Protein AF-0000000078692517 (afdb_homodimer)

Foldseek 3Di:
DPPDPVVVVVVVVVVVVVVVCVLPVNPDPLLDFPDDCCDVVRFLCVLFDPALVVLVVLLVVLLVVLVFDKDWAWQDDDDPDTFTKMKTKAAAPQFQEEEEQEAALQALLRRLSSSLSSVCSNVRDDVLRHFHIYMYIHHLARQSNRLLGRAHPQLARQQQAQDDPVRLVVQVPDDQCNLPLVVCVCLFAPPAADDPCCSPVSLVVVVVVCVVDPPLSVVLSQPQAHDDDSLTHNHRYNHHGSSSVVVLVVLLVVLVVRVHAAYEAEYEFEFWDDQLAKEKEFADPVLQVVLCQLQPPHHYDHLCDDCDTPSDSHNNHHNGDDNCVRNHVNYRYIYIYHYRDDNSLQSSLNRNLSNCCPHPNPDVSNVVSSVSSSCRNPPSRSVSSVSSSVVVNSSSVSNRVCRRPPPD/DPPDPVVVVVVVVVVVVVVVCVLPPPPDPLLDFPDDCCDVVRFLCVLFDDALVVLVVLLVVLLVVLVFDKDWAWQDDDDPDTFTKMKTKAAAPQFQEEEEQAAQLQQLLRRLSSSLSSVCSNVRDDVLRHFHIYMYIPHLARQSNRLLGRAHPQLARQQQAQDDPVRLVVQVPDDQCNLPLVVCVCLFAPPAADDPCCSVVSLVVVVVVCVVDPPLSVVLSQPQAHDDDSLTHNHRYNHHGSSSVVVLVVLLVVLVVRVHAAYEAEYEFEFWDDQLAKEKEFADPVLQVVLCQLQPPHHYDHLCDDCDTPSDSHVNHHNGDDNCVRNHVNYRYIYIYHYRDDNSLQSSLNRNLSNCCPHPNPDVSNVVSSVSSSCRNPPSRSVSSVSSSVVVNSSSVSNRVCRRPPPD

Sequence (816 aa):
MAVPCDYVFSTLLVILTGLLFIDLVPLQETMRCSGDYANATQCPEVYYSSSYQLARERFLAAAKTAHAETEHHLITKRGNVEYYMDTAFFPGKRKAKLLVHTSGTHGVEGYTGSAIQVKLLQEWNKTSLSGPSVLFVHAVNPHGMAHFRRFNEENVDLNRNYLSTEEWAAVKTRVANATGYEDFRTLFVPSAPPRFIDRYVFLYTAAKTLMRHRFIKVKRAFVTGQYHDPVGINYGGEKEQKSISVLRKVLKKHAAATGATEAIYIDVHTGLGPTGVDTMMVKDGRDYEKCRTVFPGVRIGNSQIATSGPSSGYDLAAGIIHPVAELGPNTLAVMEEFGTVNPLYVARAVVLENAAYQLCRGSYTHTVMQSWMRDAFYPQEISFKHATLKRGSSAFWSAWTYLAENQRMAVPCDYVFSTLLVILTGLLFIDLVPLQETMRCSGDYANATQCPEVYYSSSYQLARERFLAAAKTAHAETEHHLITKRGNVEYYMDTAFFPGKRKAKLLVHTSGTHGVEGYTGSAIQVKLLQEWNKTSLSGPSVLFVHAVNPHGMAHFRRFNEENVDLNRNYLSTEEWAAVKTRVANATGYEDFRTLFVPSAPPRFIDRYVFLYTAAKTLMRHRFIKVKRAFVTGQYHDPVGINYGGEKEQKSISVLRKVLKKHAAATGATEAIYIDVHTGLGPTGVDTMMVKDGRDYEKCRTVFPGVRIGNSQIATSGPSSGYDLAAGIIHPVAELGPNTLAVMEEFGTVNPLYVARAVVLENAAYQLCRGSYTHTVMQSWMRDAFYPQEISFKHATLKRGSSAFWSAWTYLAENQR

Nearest PDB structures (foldseek):
  2qvp-assembly1_A  TM=5.870E-01  e=2.379E-06  Shewanella amazonensis SB2B
  4oko-assembly3_C  TM=5.338E-01  e=3.215E-05  Francisella tularensis subsp. novicida U112
  4oko-assembly2_B  TM=5.305E-01  e=9.013E-05  Francisella tularensis subsp. novicida U112
  4oko-assembly4_D  TM=5.066E-01  e=1.469E-04  Francisella tularensis subsp. novicida U112
  3qh4-assembly1_A  TM=2.326E-01  e=4.019E-03  Mycobacterium marinum M

InterPro domains:
  IPR021259 Protein of unknown function DUF2817 [PF10994] (48-390)

Radius of gyration: 28.71 Å; Cα contacts (8 Å, |Δi|>4): 1726; chains: 2; bounding box: 57×86×85 Å

pLDDT: mean 91.01, std 12.49, range [28.12, 98.94]

Solvent-accessible surface area (backbone atoms only — not comparable to full-atom values): 40566 Å² total; per-residue (Å²): 133,79,76,54,67,64,57,53,50,50,49,46,46,48,45,47,50,43,46,54,47,58,68,43,69,62,82,47,69,60,40,46,66,91,56,52,45,84,34,64,91,60,10,62,54,63,42,42,49,74,42,41,67,52,38,50,50,49,39,52,51,21,29,52,74,52,66,36,54,68,52,79,41,79,60,50,69,57,91,81,44,71,31,46,35,35,37,34,34,42,83,28,65,34,74,28,24,37,38,36,43,34,13,3,54,44,2,34,20,14,48,62,30,44,17,33,50,24,48,54,29,66,64,52,52,74,73,60,39,61,16,26,18,37,38,38,38,46,24,52,18,33,55,4,30,58,60,31,27,51,31,36,93,76,40,24,21,54,55,32,33,46,57,52,76,68,51,47,57,51,56,70,69,45,60,80,51,76,58,42,38,64,80,42,33,72,75,48,44,52,92,55,60,63,56,68,67,42,74,53,53,48,53,54,53,50,48,55,48,47,74,75,36,58,61,65,57,56,46,21,22,59,67,24,42,45,66,78,49,71,83,36,67,45,8,20,50,95,56,77,46,61,45,58,55,51,49,50,51,54,43,32,50,52,27,61,75,49,54,32,63,33,28,39,38,40,37,33,40,43,29,44,50,58,62,34,38,58,32,40,32,21,69,49,73,76,43,47,61,55,46,47,70,38,40,68,92,55,49,72,34,42,22,57,71,31,85,56,71,67,29,30,39,37,62,77,41,49,19,50,78,63,64,35,88,44,40,30,86,52,42,47,53,32,34,38,26,23,7,42,44,60,62,68,56,41,50,48,22,55,30,44,26,48,24,11,54,73,53,30,59,60,28,64,58,23,51,52,26,24,52,43,28,35,54,26,34,48,61,59,39,46,68,41,47,50,35,40,43,49,52,48,47,51,51,51,51,33,44,43,49,43,54,48,65,52,86,121,134,79,76,54,68,63,57,54,49,50,48,46,47,50,46,47,51,45,46,53,50,58,68,41,70,60,85,47,69,60,41,44,64,90,57,53,46,84,35,62,91,60,11,63,54,62,42,41,47,74,42,41,68,52,40,50,49,49,37,52,52,22,29,53,75,51,66,38,54,67,52,79,40,80,60,50,69,58,92,82,43,72,30,44,34,31,36,34,35,42,82,28,66,34,74,26,25,36,39,36,44,35,14,5,54,45,3,34,20,14,48,61,30,44,19,32,51,24,47,54,30,64,64,51,51,73,72,62,39,60,17,27,18,37,36,38,40,46,23,52,18,33,55,4,32,58,59,33,26,51,29,37,93,77,41,25,21,54,56,30,31,48,56,52,76,69,49,47,58,50,57,71,69,46,60,79,52,75,58,41,38,62,80,43,32,71,74,48,45,52,92,55,60,65,55,68,66,42,73,52,53,48,52,52,53,50,49,54,50,45,72,75,35,59,60,66,57,56,46,20,22,62,66,23,41,45,66,78,48,72,84,37,69,44,8,21,49,93,56,75,45,60,45,56,54,48,49,49,51,52,45,32,51,52,26,58,74,48,55,32,62,33,30,39,36,41,38,32,40,42,30,43,50,59,62,33,39,58,31,38,32,22,69,48,72,74,44,46,61,54,44,46,70,38,40,68,91,56,49,73,34,42,22,57,72,33,86,56,73,67,30,31,37,38,63,77,41,49,18,51,77,63,64,35,89,44,39,30,88,51,42,46,51,34,36,37,26,24,8,42,44,59,62,68,54,42,50,49,22,54,32,45,27,48,24,11,53,74,53,30,60,59,28,63,58,24,52,52,26,23,51,42,28,34,55,26,33,49,62,61,39,46,68,40,47,48,35,40,42,52,51,48,49,49,51,51,50,33,45,44,48,42,53,49,64,51,87,120

Organism: Leishmania braziliensis (NCBI:txid5660)

Secondary structure (DSSP, 8-state):
----HHHHHHHHHHHHHHHHHHHS----GGGS-SS-TT-TTT-GGGT--SSHHHHHHHHHHHHHHTT-EEEEEEEEEETTEEEEEEEEEE--SSTTEEEEEEE-TTGGGHHHHHHHHHHHHHT--HHHHTSSEEEEEE-SSHHHHHTT-SS-TTSB-GGG----HHHHHHHHHS-TTTTSTGGGHHHHS-SSPPPTTHHHHHHHHHHHHHHHS-HHHHHHHHHH-BSS-TTSTTB--SS--HHHHHHHHHHHHHHHHHT-SEEEEEEEEEEEEEET-EEEEESSHHHHHHHHHHSTTSEEEETTT--SSTTTT-TT------THHHH-SSEEEEEEEEE-S-HHHHHHHHHHHHHHHHHSTTSHHHHHHHHHHHHHHS---HHHHHHHHHHHHHHHHHHHHHHHH---/----HHHHHHHHHHHHHHHHHHHS----GGGS-SS-TT-TTT-GGGT--SSHHHHHHHHHHHHHHTT-EEEEEEEEEETTEEEEEEEEEE--SSTTEEEEEEE-TTGGGHHHHHHHHHHHHHT--HHHHTSSEEEEEE-S-HHHHHTT-SS-TTSB-GGG----HHHHHHHHHS-TTTTSTGGGHHHHS-SSPPPTTHHHHHHHHHHHHHHHS-HHHHHHHHHH-BSS-TTSTTB--SS--HHHHHHHHHHHHHHHHHT-SEEEEEEEEEEEEEET-EEEEESSHHHHHHHHHHSTTSEEEETTT--SSTTTT-TT------THHHH-SSEEEEEEEEE-S-HHHHHHHHHHHHHHHHHSTTSHHHHHHHHHHHHHHS---HHHHHHHHHHHHHHHHHHHHHHHH---

Structure (mmCIF, N/CA/C/O backbone):
data_AF-0000000078692517-model_v1
#
loop_
_entity.id
_entity.type
_entity.pdbx_description
1 polymer 'DUF2817 domain-containing protein'
#
loop_
_atom_site.group_PDB
_atom_site.id
_atom_site.type_symbol
_atom_site.label_atom_id
_atom_site.label_alt_id
_atom_site.label_comp_id
_atom_site.label_asym_id
_atom_site.label_entity_id
_atom_site.label_seq_id
_atom_site.pdbx_PDB_ins_code
_atom_site.Cartn_x
_atom_site.Cartn_y
_atom_site.Cartn_z
_atom_site.occupancy
_atom_site.B_iso_or_equiv
_atom_site.auth_seq_id
_atom_site.auth_comp_id
_atom_site.auth_asym_id
_atom_site.auth_atom_id
_atom_site.pdbx_PDB_model_num
ATOM 1 N N . MET A 1 1 ? -27.172 28.828 -37.438 1 28.12 1 MET A N 1
ATOM 2 C CA . MET A 1 1 ? -25.953 28.109 -37.781 1 28.12 1 MET A CA 1
ATOM 3 C C . MET A 1 1 ? -25.734 26.922 -36.875 1 28.12 1 MET A C 1
ATOM 5 O O . MET A 1 1 ? -25.562 27.078 -35.656 1 28.12 1 MET A O 1
ATOM 9 N N . ALA A 1 2 ? -26.297 25.75 -37.25 1 40.31 2 ALA A N 1
ATOM 10 C CA . ALA A 1 2 ? -26.281 24.438 -36.594 1 40.31 2 ALA A CA 1
ATOM 11 C C . ALA A 1 2 ? -24.859 23.953 -36.375 1 40.31 2 ALA A C 1
ATOM 13 O O . ALA A 1 2 ? -24.094 23.812 -37.312 1 40.31 2 ALA A O 1
ATOM 14 N N . VAL A 1 3 ? -24.391 24.297 -35.25 1 48.28 3 VAL A N 1
ATOM 15 C CA . VAL A 1 3 ? -23.094 23.719 -34.906 1 48.28 3 VAL A CA 1
ATOM 16 C C . VAL A 1 3 ? -23.078 22.234 -35.25 1 48.28 3 VAL A C 1
ATOM 18 O O . VAL A 1 3 ? -23.953 21.484 -34.812 1 48.28 3 VAL A O 1
ATOM 21 N N . PRO A 1 4 ? -22.422 21.812 -36.25 1 48.34 4 PRO A N 1
ATOM 22 C CA . PRO A 1 4 ? -22.469 20.422 -36.719 1 48.34 4 PRO A CA 1
ATOM 23 C C . PRO A 1 4 ? -22.109 19.422 -35.625 1 48.34 4 PRO A C 1
ATOM 25 O O . PRO A 1 4 ? -21.281 19.719 -34.75 1 48.34 4 PRO A O 1
ATOM 28 N N . CYS A 1 5 ? -22.891 18.359 -35.406 1 55.28 5 CYS A N 1
ATOM 29 C CA . CYS A 1 5 ? -22.844 17.25 -34.469 1 55.28 5 CYS A CA 1
ATOM 30 C C . CYS A 1 5 ? -21.438 16.672 -34.375 1 55.28 5 CYS A C 1
ATOM 32 O O . CYS A 1 5 ? -21.031 16.203 -33.312 1 55.28 5 CYS A O 1
ATOM 34 N N . ASP A 1 6 ? -20.828 16.875 -35.469 1 54.94 6 ASP A N 1
ATOM 35 C CA . ASP A 1 6 ? -19.469 16.328 -35.5 1 54.94 6 ASP A CA 1
ATOM 36 C C . ASP A 1 6 ? -18.516 17.156 -34.625 1 54.94 6 ASP A C 1
ATOM 38 O O . ASP A 1 6 ? -17.641 16.609 -33.938 1 54.94 6 ASP A O 1
ATOM 42 N N . TYR A 1 7 ? -18.719 18.438 -34.594 1 51.66 7 TYR A N 1
ATOM 43 C CA . TYR A 1 7 ? -17.891 19.297 -33.781 1 51.66 7 TYR A CA 1
ATOM 44 C C . TYR A 1 7 ? -18.172 19.078 -32.312 1 51.66 7 TYR A C 1
ATOM 46 O O . TYR A 1 7 ? -17.266 19.078 -31.484 1 51.66 7 TYR A O 1
ATOM 54 N N . VAL A 1 8 ? -19.328 18.766 -32.031 1 53.66 8 VAL A N 1
ATOM 55 C CA . VAL A 1 8 ? -19.719 18.547 -30.625 1 53.66 8 VAL A CA 1
ATOM 56 C C . VAL A 1 8 ? -19.125 17.219 -30.141 1 53.66 8 VAL A C 1
ATOM 58 O O . VAL A 1 8 ? -18.578 17.156 -29.031 1 53.66 8 VAL A O 1
ATOM 61 N N . PHE A 1 9 ? -19.188 16.312 -31.031 1 52 9 PHE A N 1
ATOM 62 C CA . PHE A 1 9 ? -18.625 15.016 -30.641 1 52 9 PHE A CA 1
ATOM 63 C C . PHE A 1 9 ? -17.109 15.094 -30.5 1 52 9 PHE A C 1
ATOM 65 O O . PHE A 1 9 ? -16.547 14.547 -29.562 1 52 9 PHE A O 1
ATOM 72 N N . SER A 1 10 ? -16.562 15.75 -31.406 1 51.69 10 SER A N 1
ATOM 73 C CA . SER A 1 10 ? -15.109 15.883 -31.328 1 51.69 10 SER A CA 1
ATOM 74 C C . SER A 1 10 ? -14.695 16.688 -30.094 1 51.69 10 SER A C 1
ATOM 76 O O . SER A 1 10 ? -13.719 16.359 -29.422 1 51.69 10 SER A O 1
ATOM 78 N N . THR A 1 11 ? -15.375 17.672 -29.844 1 51.94 11 THR A N 1
ATOM 79 C CA . THR A 1 11 ? -15.078 18.5 -28.688 1 51.94 11 THR A CA 1
ATOM 80 C C . THR A 1 11 ? -15.312 17.734 -27.391 1 51.94 11 THR A C 1
ATOM 82 O O . THR A 1 11 ? -14.508 17.812 -26.453 1 51.94 11 THR A O 1
ATOM 85 N N . LEU A 1 12 ? -16.281 16.984 -27.406 1 51.72 12 LEU A N 1
ATOM 86 C CA . LEU A 1 12 ? -16.562 16.156 -26.219 1 51.72 12 LEU A CA 1
ATOM 87 C C . LEU A 1 12 ? -15.492 15.094 -26.031 1 51.72 12 LEU A C 1
ATOM 89 O O . LEU A 1 12 ? -15.078 14.812 -24.906 1 51.72 12 LEU A O 1
ATOM 93 N N . LEU A 1 13 ? -15.164 14.609 -27.141 1 52.22 13 LEU A N 1
ATOM 94 C CA . LEU A 1 13 ? -14.094 13.609 -27.078 1 52.22 13 LEU A CA 1
ATOM 95 C C . LEU A 1 13 ? -12.797 14.234 -26.562 1 52.22 13 LEU A C 1
ATOM 97 O O . LEU A 1 13 ? -12.094 13.633 -25.766 1 52.22 13 LEU A O 1
ATOM 101 N N . VAL A 1 14 ? -12.523 15.398 -27.094 1 49.72 14 VAL A N 1
ATOM 102 C CA . VAL A 1 14 ? -11.328 16.094 -26.625 1 49.72 14 VAL A CA 1
ATOM 103 C C . VAL A 1 14 ? -11.477 16.438 -25.141 1 49.72 14 VAL A C 1
ATOM 105 O O . VAL A 1 14 ? -10.531 16.266 -24.359 1 49.72 14 VAL A O 1
ATOM 108 N N . ILE A 1 15 ? -12.57 16.891 -24.812 1 49.31 15 ILE A N 1
ATOM 109 C CA . ILE A 1 15 ? -12.812 17.219 -23.406 1 49.31 15 ILE A CA 1
ATOM 110 C C . ILE A 1 15 ? -12.703 15.953 -22.562 1 49.31 15 ILE A C 1
ATOM 112 O O . ILE A 1 15 ? -12.039 15.961 -21.516 1 49.31 15 ILE A O 1
ATOM 116 N N . LEU A 1 16 ? -13.367 14.984 -23.016 1 48.69 16 LEU A N 1
ATOM 117 C CA . LEU A 1 16 ? -13.344 13.742 -22.266 1 48.69 16 LEU A CA 1
ATOM 118 C C . LEU A 1 16 ? -11.93 13.18 -22.188 1 48.69 16 LEU A C 1
ATOM 120 O O . LEU A 1 16 ? -11.5 12.711 -21.125 1 48.69 16 LEU A O 1
ATOM 124 N N . THR A 1 17 ? -11.367 13.227 -23.359 1 49.44 17 THR A N 1
ATOM 125 C CA . THR A 1 17 ? -9.984 12.781 -23.344 1 49.44 17 THR A CA 1
ATOM 126 C C . THR A 1 17 ? -9.133 13.648 -22.422 1 49.44 17 THR A C 1
ATOM 128 O O . THR A 1 17 ? -8.281 13.141 -21.688 1 49.44 17 THR A O 1
ATOM 131 N N . GLY A 1 18 ? -9.398 14.945 -22.516 1 46.62 18 GLY A N 1
ATOM 132 C CA . GLY A 1 18 ? -8.711 15.859 -21.609 1 46.62 18 GLY A CA 1
ATOM 133 C C . GLY A 1 18 ? -9.008 15.602 -20.156 1 46.62 18 GLY A C 1
ATOM 134 O O . GLY A 1 18 ? -8.102 15.594 -19.312 1 46.62 18 GLY A O 1
ATOM 135 N N . LEU A 1 19 ? -10.211 15.422 -20 1 48.84 19 LEU A N 1
ATOM 136 C CA . LEU A 1 19 ? -10.625 15.164 -18.625 1 48.84 19 LEU A CA 1
ATOM 137 C C . LEU A 1 19 ? -10.023 13.859 -18.109 1 48.84 19 LEU A C 1
ATOM 139 O O . LEU A 1 19 ? -9.617 13.773 -16.953 1 48.84 19 LEU A O 1
ATOM 143 N N . LEU A 1 20 ? -10.188 12.938 -18.969 1 48.94 20 LEU A N 1
ATOM 144 C CA . LEU A 1 20 ? -9.562 11.664 -18.625 1 48.94 20 LEU A CA 1
ATOM 145 C C . LEU A 1 20 ? -8.078 11.844 -18.328 1 48.94 20 LEU A C 1
ATOM 147 O O . LEU A 1 20 ? -7.555 11.25 -17.391 1 48.94 20 LEU A O 1
ATOM 151 N N . PHE A 1 21 ? -7.547 12.672 -19.219 1 48.06 21 PHE A N 1
ATOM 152 C CA . PHE A 1 21 ? -6.113 12.883 -19.031 1 48.06 21 PHE A CA 1
ATOM 153 C C . PHE A 1 21 ? -5.84 13.727 -17.797 1 48.06 21 PHE A C 1
ATOM 155 O O . PHE A 1 21 ? -4.809 13.562 -17.141 1 48.06 21 PHE A O 1
ATOM 162 N N . ILE A 1 22 ? -6.672 14.625 -17.516 1 46.31 22 ILE A N 1
ATOM 163 C CA . ILE A 1 22 ? -6.449 15.516 -16.391 1 46.31 22 ILE A CA 1
ATOM 164 C C . ILE A 1 22 ? -6.617 14.742 -15.086 1 46.31 22 ILE A C 1
ATOM 166 O O . ILE A 1 22 ? -5.895 14.992 -14.109 1 46.31 22 ILE A O 1
ATOM 170 N N . ASP A 1 23 ? -7.676 14.039 -15.008 1 49.66 23 ASP A N 1
ATOM 171 C CA . ASP A 1 23 ? -7.984 13.438 -13.719 1 49.66 23 ASP A CA 1
ATOM 172 C C . ASP A 1 23 ? -7 12.32 -13.383 1 49.66 23 ASP A C 1
ATOM 174 O O . ASP A 1 23 ? -6.699 12.07 -12.219 1 49.66 23 ASP A O 1
ATOM 178 N N . LEU A 1 24 ? -6.543 11.609 -14.492 1 51.78 24 LEU A N 1
ATOM 179 C CA . LEU A 1 24 ? -5.406 10.758 -14.172 1 51.78 24 LEU A CA 1
ATOM 180 C C . LEU A 1 24 ? -4.172 11.594 -13.852 1 51.78 24 LEU A C 1
ATOM 182 O O . LEU A 1 24 ? -3.836 12.516 -14.594 1 51.78 24 LEU A O 1
ATOM 186 N N . VAL A 1 25 ? -4.07 11.867 -12.586 1 56.66 25 VAL A N 1
ATOM 187 C CA . VAL A 1 25 ? -2.814 12.578 -12.367 1 56.66 25 VAL A CA 1
ATOM 188 C C . VAL A 1 25 ? -1.777 12.125 -13.391 1 56.66 25 VAL A C 1
ATOM 190 O O . VAL A 1 25 ? -1.334 10.977 -13.367 1 56.66 25 VAL A O 1
ATOM 193 N N . PRO A 1 26 ? -1.863 12.867 -14.391 1 59.75 26 PRO A N 1
ATOM 194 C CA . PRO A 1 26 ? -0.867 12.453 -15.383 1 59.75 26 PRO A CA 1
ATOM 195 C C . PRO A 1 26 ? 0.513 12.219 -14.766 1 59.75 26 PRO A C 1
ATOM 197 O O . PRO A 1 26 ? 0.983 13.039 -13.969 1 59.75 26 PRO A O 1
ATOM 200 N N . LEU A 1 27 ? 0.839 10.938 -14.836 1 77.38 27 LEU A N 1
ATOM 201 C CA . LEU A 1 27 ? 2.23 10.68 -14.484 1 77.38 27 LEU A CA 1
ATOM 202 C C . LEU A 1 27 ? 3.172 11.539 -15.32 1 77.38 27 LEU A C 1
ATOM 204 O O . LEU A 1 27 ? 3.346 11.297 -16.516 1 77.38 27 LEU A O 1
ATOM 208 N N . GLN A 1 28 ? 3.551 12.641 -14.664 1 81.06 28 GLN A N 1
ATOM 209 C CA . GLN A 1 28 ? 4.457 13.578 -15.312 1 81.06 28 GLN A CA 1
ATOM 210 C C . GLN A 1 28 ? 5.906 13.312 -14.922 1 81.06 28 GLN A C 1
ATOM 212 O O . GLN A 1 28 ? 6.188 12.938 -13.781 1 81.06 28 GLN A O 1
ATOM 217 N N . GLU A 1 29 ? 6.734 13.57 -15.906 1 88.81 29 GLU A N 1
ATOM 218 C CA . GLU A 1 29 ? 8.156 13.352 -15.641 1 88.81 29 GLU A CA 1
ATOM 219 C C . GLU A 1 29 ? 8.664 14.297 -14.555 1 88.81 29 GLU A C 1
ATOM 221 O O . GLU A 1 29 ? 9.711 14.055 -13.953 1 88.81 29 GLU A O 1
ATOM 226 N N . THR A 1 30 ? 7.93 15.336 -14.273 1 89.81 30 THR A N 1
ATOM 227 C CA . THR A 1 30 ? 8.297 16.297 -13.234 1 89.81 30 THR A CA 1
ATOM 228 C C . THR A 1 30 ? 8.055 15.703 -11.852 1 89.81 30 THR A C 1
ATOM 230 O O . THR A 1 30 ? 8.43 16.297 -10.836 1 89.81 30 THR A O 1
ATOM 233 N N . MET A 1 31 ? 7.473 14.562 -11.797 1 93.06 31 MET A N 1
ATOM 234 C CA . MET A 1 31 ? 7.227 13.875 -10.531 1 93.06 31 MET A CA 1
ATOM 235 C C . MET A 1 31 ? 8.383 12.938 -10.188 1 93.06 31 MET A C 1
ATOM 237 O O . MET A 1 31 ? 8.359 12.273 -9.148 1 93.06 31 MET A O 1
ATOM 241 N N . ARG A 1 32 ? 9.352 12.828 -11.016 1 93.56 32 ARG A N 1
ATOM 242 C CA . ARG A 1 32 ? 10.516 11.977 -10.789 1 93.56 32 ARG A CA 1
ATOM 243 C C . ARG A 1 32 ? 11.789 12.805 -10.641 1 93.56 32 ARG A C 1
ATOM 245 O O . ARG A 1 32 ? 11.875 13.914 -11.172 1 93.56 32 ARG A O 1
ATOM 252 N N . CYS A 1 33 ? 12.719 12.234 -9.969 1 94.19 33 CYS A N 1
ATOM 253 C CA . CYS A 1 33 ? 14.016 12.898 -9.883 1 94.19 33 CYS A CA 1
ATOM 254 C C . CYS A 1 33 ? 14.82 12.688 -11.156 1 94.19 33 CYS A C 1
ATOM 256 O O . CYS A 1 33 ? 14.727 11.641 -11.789 1 94.19 33 CYS A O 1
ATOM 258 N N . SER A 1 34 ? 15.57 13.648 -11.578 1 84.12 34 SER A N 1
ATOM 259 C CA . SER A 1 34 ? 16.391 13.562 -12.781 1 84.12 34 SER A CA 1
ATOM 260 C C . SER A 1 34 ? 17.75 12.953 -12.484 1 84.12 34 SER A C 1
ATOM 262 O O . SER A 1 34 ? 18.453 12.523 -13.398 1 84.12 34 SER A O 1
ATOM 264 N N . GLY A 1 35 ? 18.047 12.812 -11.297 1 81.56 35 GLY A N 1
ATOM 265 C CA . GLY A 1 35 ? 19.359 12.328 -10.945 1 81.56 35 GLY A CA 1
ATOM 266 C C . GLY A 1 35 ? 19.328 11.148 -9.984 1 81.56 35 GLY A C 1
ATOM 267 O O . GLY A 1 35 ? 18.453 10.289 -10.086 1 81.56 35 GLY A O 1
ATOM 268 N N . ASP A 1 36 ? 20.328 11.188 -9.188 1 88.62 36 ASP A N 1
ATOM 269 C CA . ASP A 1 36 ? 20.547 10.117 -8.219 1 88.62 36 ASP A CA 1
ATOM 270 C C . ASP A 1 36 ? 19.547 10.211 -7.066 1 88.62 36 ASP A C 1
ATOM 272 O O . ASP A 1 36 ? 19.547 11.195 -6.32 1 88.62 36 ASP A O 1
ATOM 276 N N . TYR A 1 37 ? 18.75 9.188 -6.93 1 93.88 37 TYR A N 1
ATOM 277 C CA . TYR A 1 37 ? 17.703 9.164 -5.914 1 93.88 37 TYR A CA 1
ATOM 278 C C . TYR A 1 37 ? 18.312 9.078 -4.516 1 93.88 37 TYR A C 1
ATOM 280 O O . TYR A 1 37 ? 17.625 9.32 -3.521 1 93.88 37 TYR A O 1
ATOM 288 N N . ALA A 1 38 ? 19.562 8.781 -4.426 1 90.19 38 ALA A N 1
ATOM 289 C CA . ALA A 1 38 ? 20.203 8.648 -3.121 1 90.19 38 ALA A CA 1
ATOM 290 C C . ALA A 1 38 ? 20.859 9.961 -2.701 1 90.19 38 ALA A C 1
ATOM 292 O O . ALA A 1 38 ? 21.312 10.094 -1.562 1 90.19 38 ALA A O 1
ATOM 293 N N . ASN A 1 39 ? 20.844 10.891 -3.582 1 90.25 39 ASN A N 1
ATOM 294 C CA . ASN A 1 39 ? 21.484 12.172 -3.324 1 90.25 39 ASN A CA 1
ATOM 295 C C . ASN A 1 39 ? 20.484 13.242 -2.924 1 90.25 39 ASN A C 1
ATOM 297 O O . ASN A 1 39 ? 19.719 13.734 -3.764 1 90.25 39 ASN A O 1
ATOM 301 N N . ALA A 1 40 ? 20.594 13.688 -1.706 1 85.94 40 ALA A N 1
ATOM 302 C CA . ALA A 1 40 ? 19.609 14.602 -1.126 1 85.94 40 ALA A CA 1
ATOM 303 C C . ALA A 1 40 ? 19.625 15.945 -1.851 1 85.94 40 ALA A C 1
ATOM 305 O O . ALA A 1 40 ? 18.609 16.641 -1.911 1 85.94 40 ALA A O 1
ATOM 306 N N . THR A 1 41 ? 20.734 16.328 -2.357 1 84.81 41 THR A N 1
ATOM 307 C CA . THR A 1 41 ? 20.844 17.594 -3.066 1 84.81 41 THR A CA 1
ATOM 308 C C . THR A 1 41 ? 20.156 17.531 -4.422 1 84.81 41 THR A C 1
ATOM 310 O O . THR A 1 41 ? 19.625 18.531 -4.914 1 84.81 41 THR A O 1
ATOM 313 N N . GLN A 1 42 ? 20.094 16.344 -4.898 1 86.44 42 GLN A N 1
ATOM 314 C CA . GLN A 1 42 ? 19.547 16.172 -6.242 1 86.44 42 GLN A CA 1
ATOM 315 C C . GLN A 1 42 ? 18.109 15.688 -6.188 1 86.44 42 GLN A C 1
ATOM 317 O O . GLN A 1 42 ? 17.312 15.977 -7.094 1 86.44 42 GLN A O 1
ATOM 322 N N . CYS A 1 43 ? 17.766 15.047 -5.195 1 94.62 43 CYS A N 1
ATOM 323 C CA . CYS A 1 43 ? 16.453 14.398 -5.16 1 94.62 43 CYS A CA 1
ATOM 324 C C . CYS A 1 43 ? 15.836 14.5 -3.773 1 94.62 43 CYS A C 1
ATOM 326 O O . CYS A 1 43 ? 16.281 13.828 -2.838 1 94.62 43 CYS A O 1
ATOM 328 N N . PRO A 1 44 ? 14.727 15.258 -3.697 1 95.62 44 PRO A N 1
ATOM 329 C CA . PRO A 1 44 ? 14.078 15.383 -2.389 1 95.62 44 PRO A CA 1
ATOM 330 C C . PRO A 1 44 ? 13.406 14.086 -1.938 1 95.62 44 PRO A C 1
ATOM 332 O O . PRO A 1 44 ? 13.016 13.969 -0.775 1 95.62 44 PRO A O 1
ATOM 335 N N . GLU A 1 45 ? 13.359 13.102 -2.812 1 95 45 GLU A N 1
ATOM 336 C CA . GLU A 1 45 ? 12.695 11.836 -2.518 1 95 45 GLU A CA 1
ATOM 337 C C . GLU A 1 45 ? 13.398 11.094 -1.383 1 95 45 GLU A C 1
ATOM 339 O O . GLU A 1 45 ? 12.812 10.203 -0.761 1 95 45 GLU A O 1
ATOM 344 N N . VAL A 1 46 ? 14.594 11.453 -1.066 1 95.06 46 VAL A N 1
ATOM 345 C CA . VAL A 1 46 ? 15.344 10.797 0.001 1 95.06 46 VAL A CA 1
ATOM 346 C C . VAL A 1 46 ? 14.641 11.023 1.339 1 95.06 46 VAL A C 1
ATOM 348 O O . VAL A 1 46 ? 14.773 10.219 2.26 1 95.06 46 VAL A O 1
ATOM 351 N N . TYR A 1 47 ? 13.852 12.109 1.413 1 97.62 47 TYR A N 1
ATOM 352 C CA . TYR A 1 47 ? 13.188 12.461 2.664 1 97.62 47 TYR A CA 1
ATOM 353 C C . TYR A 1 47 ? 11.734 11.984 2.66 1 97.62 47 TYR A C 1
ATOM 355 O O . TYR A 1 47 ? 11.125 11.828 3.721 1 97.62 47 TYR A O 1
ATOM 363 N N . TYR A 1 48 ? 11.172 11.852 1.508 1 98 48 TYR A N 1
ATOM 364 C CA . TYR A 1 48 ? 9.758 11.523 1.37 1 98 48 TYR A CA 1
ATOM 365 C C . TYR A 1 48 ? 9.555 10.016 1.334 1 98 48 TYR A C 1
ATOM 367 O O . TYR A 1 48 ? 10.5 9.258 1.136 1 98 48 TYR A O 1
ATOM 375 N N . SER A 1 49 ? 8.375 9.586 1.636 1 97.56 49 SER A N 1
ATOM 376 C CA . SER A 1 49 ? 8.055 8.164 1.709 1 97.56 49 SER A CA 1
ATOM 377 C C . SER A 1 49 ? 6.762 7.848 0.963 1 97.56 49 SER A C 1
ATOM 379 O O . SER A 1 49 ? 5.852 8.68 0.909 1 97.56 49 SER A O 1
ATOM 381 N N . SER A 1 50 ? 6.695 6.641 0.491 1 95.88 50 SER A N 1
ATOM 382 C CA . SER A 1 50 ? 5.527 6.238 -0.281 1 95.88 50 SER A CA 1
ATOM 383 C C . SER A 1 50 ? 4.559 5.418 0.568 1 95.88 50 SER A C 1
ATOM 385 O O . SER A 1 50 ? 3.471 5.062 0.11 1 95.88 50 SER A O 1
ATOM 387 N N . SER A 1 51 ? 4.938 5.117 1.78 1 96.19 51 SER A N 1
ATOM 388 C CA . SER A 1 51 ? 4.098 4.371 2.713 1 96.19 51 SER A CA 1
ATOM 389 C C . SER A 1 51 ? 4.355 4.797 4.152 1 96.19 51 SER A C 1
ATOM 391 O O . SER A 1 51 ? 5.41 5.363 4.457 1 96.19 51 SER A O 1
ATOM 393 N N . TYR A 1 52 ? 3.383 4.516 4.953 1 97.56 52 TYR A N 1
ATOM 394 C CA . TYR A 1 52 ? 3.537 4.797 6.375 1 97.56 52 TYR A CA 1
ATOM 395 C C . TYR A 1 52 ? 4.73 4.043 6.957 1 97.56 52 TYR A C 1
ATOM 397 O O . TYR A 1 52 ? 5.508 4.605 7.73 1 97.56 52 TYR A O 1
ATOM 405 N N . GLN A 1 53 ? 4.902 2.83 6.645 1 96.06 53 GLN A N 1
ATOM 406 C CA . GLN A 1 53 ? 6.004 2.035 7.172 1 96.06 53 GLN A CA 1
ATOM 407 C C . GLN A 1 53 ? 7.352 2.65 6.801 1 96.06 53 GLN A C 1
ATOM 409 O O . GLN A 1 53 ? 8.25 2.748 7.641 1 96.06 53 GLN A O 1
ATOM 414 N N . LEU A 1 54 ? 7.461 3.035 5.566 1 96.75 54 LEU A N 1
ATOM 415 C CA . LEU A 1 54 ? 8.711 3.646 5.137 1 96.75 54 LEU A CA 1
ATOM 416 C C . LEU A 1 54 ? 8.938 4.984 5.836 1 96.75 54 LEU A C 1
ATOM 418 O O . LEU A 1 54 ? 10.062 5.316 6.207 1 96.75 54 LEU A O 1
ATOM 422 N N . ALA A 1 55 ? 7.883 5.777 5.941 1 98.5 55 ALA A N 1
ATOM 423 C CA . ALA A 1 55 ? 7.988 7.055 6.641 1 98.5 55 ALA A CA 1
ATOM 424 C C . ALA A 1 55 ? 8.469 6.855 8.078 1 98.5 55 ALA A C 1
ATOM 426 O O . ALA A 1 55 ? 9.336 7.59 8.555 1 98.5 55 ALA A O 1
ATOM 427 N N . ARG A 1 56 ? 7.871 5.883 8.711 1 98.44 56 ARG A N 1
ATOM 428 C CA . ARG A 1 56 ? 8.25 5.574 10.086 1 98.44 56 ARG A CA 1
ATOM 429 C C . ARG A 1 56 ? 9.703 5.129 10.164 1 98.44 56 ARG A C 1
ATOM 431 O O . ARG A 1 56 ? 10.445 5.582 11.039 1 98.44 56 ARG A O 1
ATOM 438 N N . GLU A 1 57 ? 10.094 4.297 9.273 1 97.44 57 GLU A N 1
ATOM 439 C CA . GLU A 1 57 ? 11.469 3.816 9.242 1 97.44 57 GLU A CA 1
ATOM 440 C C . GLU A 1 57 ? 12.453 4.969 9.062 1 97.44 57 GLU A C 1
ATOM 442 O O . GLU A 1 57 ? 13.477 5.031 9.742 1 97.44 57 GLU A O 1
ATOM 447 N N . ARG A 1 58 ? 12.164 5.805 8.102 1 97.56 58 ARG A N 1
ATOM 448 C CA . ARG A 1 58 ? 13.047 6.934 7.828 1 97.56 58 ARG A CA 1
ATOM 449 C C . ARG A 1 58 ? 13.125 7.871 9.031 1 97.56 58 ARG A C 1
ATOM 451 O O . ARG A 1 58 ? 14.203 8.359 9.375 1 97.56 58 ARG A O 1
ATOM 458 N N . PHE A 1 59 ? 12.008 8.156 9.656 1 98.75 59 PHE A N 1
ATOM 459 C CA . PHE A 1 59 ? 11.969 9.023 10.828 1 98.75 59 PHE A CA 1
ATOM 460 C C . PHE A 1 59 ? 12.805 8.438 11.961 1 98.75 59 PHE A C 1
ATOM 462 O O . PHE A 1 59 ? 13.633 9.133 12.547 1 98.75 59 PHE A O 1
ATOM 469 N N . LEU A 1 60 ? 12.578 7.152 12.25 1 98.62 60 LEU A N 1
ATOM 470 C CA . LEU A 1 60 ? 13.266 6.508 13.359 1 98.62 60 LEU A CA 1
ATOM 471 C C . LEU A 1 60 ? 14.766 6.402 13.086 1 98.62 60 LEU A C 1
ATOM 473 O O . LEU A 1 60 ? 15.578 6.566 14 1 98.62 60 LEU A O 1
ATOM 477 N N . ALA A 1 61 ? 15.141 6.094 11.859 1 97.94 61 ALA A N 1
ATOM 478 C CA . ALA A 1 61 ? 16.562 6.039 11.508 1 97.94 61 ALA A CA 1
ATOM 479 C C . ALA A 1 61 ? 17.219 7.406 11.688 1 97.94 61 ALA A C 1
ATOM 481 O O . ALA A 1 61 ? 18.328 7.5 12.211 1 97.94 61 ALA A O 1
ATOM 482 N N . ALA A 1 62 ? 16.562 8.422 11.211 1 98.5 62 ALA A N 1
ATOM 483 C CA . ALA A 1 62 ? 17.094 9.773 11.352 1 98.5 62 ALA A CA 1
ATOM 484 C C . ALA A 1 62 ? 17.203 10.172 12.82 1 98.5 62 ALA A C 1
ATOM 486 O O . ALA A 1 62 ? 18.172 10.789 13.234 1 98.5 62 ALA A O 1
ATOM 487 N N . ALA A 1 63 ? 16.156 9.852 13.617 1 98.75 63 ALA A N 1
ATOM 488 C CA . ALA A 1 63 ? 16.172 10.148 15.047 1 98.75 63 ALA A CA 1
ATOM 489 C C . ALA A 1 63 ? 17.328 9.445 15.742 1 98.75 63 ALA A C 1
ATOM 491 O O . ALA A 1 63 ? 18 10.039 16.594 1 98.75 63 ALA A O 1
ATOM 492 N N . LYS A 1 64 ? 17.516 8.234 15.383 1 98.12 64 LYS A N 1
ATOM 493 C CA . LYS A 1 64 ? 18.609 7.465 15.961 1 98.12 64 LYS A CA 1
ATOM 494 C C . LYS A 1 64 ? 19.969 8.102 15.625 1 98.12 64 LYS A C 1
ATOM 496 O O . LYS A 1 64 ? 20.812 8.258 16.5 1 98.12 64 LYS A O 1
ATOM 501 N N . THR A 1 65 ? 20.156 8.453 14.422 1 97.56 65 THR A N 1
ATOM 502 C CA . THR A 1 65 ? 21.391 9.078 13.969 1 97.56 65 THR A CA 1
ATOM 503 C C . THR A 1 65 ? 21.625 10.398 14.703 1 97.56 65 THR A C 1
ATOM 505 O O . THR A 1 65 ? 22.766 10.75 15.016 1 97.56 65 THR A O 1
ATOM 508 N N . ALA A 1 66 ? 20.562 11.086 15.008 1 98.19 66 ALA A N 1
ATOM 509 C CA . ALA A 1 66 ? 20.641 12.375 15.688 1 98.19 66 ALA A CA 1
ATOM 510 C C . ALA A 1 66 ? 20.75 12.188 17.203 1 98.19 66 ALA A C 1
ATOM 512 O O . ALA A 1 66 ? 20.875 13.164 17.953 1 98.19 66 ALA A O 1
ATOM 513 N N . HIS A 1 67 ? 20.688 10.93 17.719 1 97.81 67 HIS A N 1
ATOM 514 C CA . HIS A 1 67 ? 20.812 10.562 19.125 1 97.81 67 HIS A CA 1
ATOM 515 C C . HIS A 1 67 ? 19.656 11.125 19.938 1 97.81 67 HIS A C 1
ATOM 517 O O . HIS A 1 67 ? 19.859 11.633 21.047 1 97.81 67 HIS A O 1
ATOM 523 N N . ALA A 1 68 ? 18.453 11.094 19.312 1 98.62 68 ALA A N 1
ATOM 524 C CA . ALA A 1 68 ? 17.25 11.516 20.031 1 98.62 68 ALA A CA 1
ATOM 525 C C . ALA A 1 68 ? 16.797 10.453 21.031 1 98.62 68 ALA A C 1
ATOM 527 O O . ALA A 1 68 ? 17.109 9.273 20.859 1 98.62 68 ALA A O 1
ATOM 528 N N . GLU A 1 69 ? 16.141 10.914 22.078 1 98.44 69 GLU A N 1
ATOM 529 C CA . GLU A 1 69 ? 15.359 9.992 22.906 1 98.44 69 GLU A CA 1
ATOM 530 C C . GLU A 1 69 ? 14.047 9.625 22.234 1 98.44 69 GLU A C 1
ATOM 532 O O . GLU A 1 69 ? 13.156 10.469 22.078 1 98.44 69 GLU A O 1
ATOM 537 N N . THR A 1 70 ? 13.914 8.367 21.844 1 98.69 70 THR A N 1
ATOM 538 C CA . THR A 1 70 ? 12.734 7.973 21.078 1 98.69 70 THR A CA 1
ATOM 539 C C . THR A 1 70 ? 11.773 7.16 21.938 1 98.69 70 THR A C 1
ATOM 541 O O . THR A 1 70 ? 12.203 6.449 22.844 1 98.69 70 THR A O 1
ATOM 544 N N . GLU A 1 71 ? 10.531 7.328 21.75 1 98.75 71 GLU A N 1
ATOM 545 C CA . GLU A 1 71 ? 9.461 6.52 22.328 1 98.75 71 GLU A CA 1
ATOM 546 C C . GLU A 1 71 ? 8.461 6.086 21.266 1 98.75 71 GLU A C 1
ATOM 548 O O . GLU A 1 71 ? 8.258 6.793 20.266 1 98.75 71 GLU A O 1
ATOM 553 N N . HIS A 1 72 ? 7.871 4.961 21.469 1 98.56 72 HIS A N 1
ATOM 554 C CA . HIS A 1 72 ? 6.883 4.379 20.562 1 98.56 72 HIS A CA 1
ATOM 555 C C . HIS A 1 72 ? 5.551 4.152 21.266 1 98.56 72 HIS A C 1
ATOM 557 O O . HIS A 1 72 ? 5.496 3.443 22.281 1 98.56 72 HIS A O 1
ATOM 563 N N . HIS A 1 73 ? 4.523 4.738 20.766 1 98.81 73 HIS A N 1
ATOM 564 C CA . HIS A 1 73 ? 3.209 4.605 21.391 1 98.81 73 HIS A CA 1
ATOM 565 C C . HIS A 1 73 ? 2.238 3.879 20.469 1 98.81 73 HIS A C 1
ATOM 567 O O . HIS A 1 73 ? 1.87 4.398 19.406 1 98.81 73 HIS A O 1
ATOM 573 N N . LEU A 1 74 ? 1.818 2.736 20.828 1 98.38 74 LEU A N 1
ATOM 574 C CA . LEU A 1 74 ? 0.87 1.96 20.031 1 98.38 74 LEU A CA 1
ATOM 575 C C . LEU A 1 74 ? -0.5 2.629 20.016 1 98.38 74 LEU A C 1
ATOM 577 O O . LEU A 1 74 ? -1.098 2.854 21.078 1 98.38 74 LEU A O 1
ATOM 581 N N . ILE A 1 75 ? -0.972 2.912 18.875 1 98.69 75 ILE A N 1
ATOM 582 C CA . ILE A 1 75 ? -2.271 3.561 18.75 1 98.69 75 ILE A CA 1
ATOM 583 C C . ILE A 1 75 ? -3.348 2.512 18.469 1 98.69 75 ILE A C 1
ATOM 585 O O . ILE A 1 75 ? -4.41 2.523 19.109 1 98.69 75 ILE A O 1
ATOM 589 N N . THR A 1 76 ? -3.049 1.675 17.484 1 97.38 76 THR A N 1
ATOM 590 C CA . THR A 1 76 ? -3.988 0.609 17.156 1 97.38 76 THR A CA 1
ATOM 591 C C . THR A 1 76 ? -3.268 -0.561 16.484 1 97.38 76 THR A C 1
ATOM 593 O O . THR A 1 76 ? -2.084 -0.459 16.156 1 97.38 76 THR A O 1
ATOM 596 N N . LYS A 1 77 ? -3.912 -1.629 16.484 1 95 77 LYS A N 1
ATOM 597 C CA . LYS A 1 77 ? -3.42 -2.857 15.875 1 95 77 LYS A CA 1
ATOM 598 C C . LYS A 1 77 ? -4.504 -3.523 15.023 1 95 77 LYS A C 1
ATOM 600 O O . LYS A 1 77 ? -5.668 -3.561 15.422 1 95 77 LYS A O 1
ATOM 605 N N . ARG A 1 78 ? -4.172 -3.938 13.844 1 90.38 78 ARG A N 1
ATOM 606 C CA . ARG A 1 78 ? -5.031 -4.727 12.969 1 90.38 78 ARG A CA 1
ATOM 607 C C . ARG A 1 78 ? -4.328 -6 12.508 1 90.38 78 ARG A C 1
ATOM 609 O O . ARG A 1 78 ? -3.383 -5.945 11.719 1 90.38 78 ARG A O 1
ATOM 616 N N . GLY A 1 79 ? -4.891 -7.074 12.93 1 86 79 GLY A N 1
ATOM 617 C CA . GLY A 1 79 ? -4.129 -8.297 12.719 1 86 79 GLY A CA 1
ATOM 618 C C . GLY A 1 79 ? -2.748 -8.25 13.336 1 86 79 GLY A C 1
ATOM 619 O O . GLY A 1 79 ? -2.607 -7.992 14.539 1 86 79 GLY A O 1
ATOM 620 N N . ASN A 1 80 ? -1.784 -8.422 12.461 1 87.12 80 ASN A N 1
ATOM 621 C CA . ASN A 1 80 ? -0.417 -8.391 12.969 1 87.12 80 ASN A CA 1
ATOM 622 C C . ASN A 1 80 ? 0.27 -7.066 12.672 1 87.12 80 ASN A C 1
ATOM 624 O O . ASN A 1 80 ? 1.472 -6.918 12.898 1 87.12 80 ASN A O 1
ATOM 628 N N . VAL A 1 81 ? -0.523 -6.168 12.242 1 92.31 81 VAL A N 1
ATOM 629 C CA . VAL A 1 81 ? 0.057 -4.875 11.891 1 92.31 81 VAL A CA 1
ATOM 630 C C . VAL A 1 81 ? -0.193 -3.873 13.008 1 92.31 81 VAL A C 1
ATOM 632 O O . VAL A 1 81 ? -1.323 -3.729 13.484 1 92.31 81 VAL A O 1
ATOM 635 N N . GLU A 1 82 ? 0.821 -3.234 13.391 1 96.25 82 GLU A N 1
ATOM 636 C CA . GLU A 1 82 ? 0.751 -2.25 14.469 1 96.25 82 GLU A CA 1
ATOM 637 C C . GLU A 1 82 ? 0.994 -0.838 13.945 1 96.25 82 GLU A C 1
ATOM 639 O O . GLU A 1 82 ? 1.83 -0.635 13.062 1 96.25 82 GLU A O 1
ATOM 644 N N . TYR A 1 83 ? 0.265 0.127 14.461 1 97.81 83 TYR A N 1
ATOM 645 C CA . TYR A 1 83 ? 0.37 1.535 14.094 1 97.81 83 TYR A CA 1
ATOM 646 C C . TYR A 1 83 ? 0.814 2.375 15.281 1 97.81 83 TYR A C 1
ATOM 648 O O . TYR A 1 83 ? 0.164 2.371 16.328 1 97.81 83 TYR A O 1
ATOM 656 N N . TYR A 1 84 ? 1.881 3.127 15.07 1 98.62 84 TYR A N 1
ATOM 657 C CA . TYR A 1 84 ? 2.494 3.809 16.203 1 98.62 84 TYR A CA 1
ATOM 658 C C . TYR A 1 84 ? 2.521 5.316 15.984 1 98.62 84 TYR A C 1
ATOM 660 O O . TYR A 1 84 ? 2.66 5.781 14.844 1 98.62 84 TYR A O 1
ATOM 668 N N . MET A 1 85 ? 2.357 6.012 17.047 1 98.88 85 MET A N 1
ATOM 669 C CA . MET A 1 85 ? 2.854 7.379 17.172 1 98.88 85 MET A CA 1
ATOM 670 C C . MET A 1 85 ? 4.246 7.398 17.797 1 98.88 85 MET A C 1
ATOM 672 O O . MET A 1 85 ? 4.426 6.949 18.922 1 98.88 85 MET A O 1
ATOM 676 N N . ASP A 1 86 ? 5.211 7.875 17.062 1 98.94 86 ASP A N 1
ATOM 677 C CA . ASP A 1 86 ? 6.586 7.898 17.562 1 98.94 86 ASP A CA 1
ATOM 678 C C . ASP A 1 86 ? 7.008 9.312 17.953 1 98.94 86 ASP A C 1
ATOM 680 O O . ASP A 1 86 ? 6.512 10.289 17.391 1 98.94 86 ASP A O 1
ATOM 684 N N . THR A 1 87 ? 7.895 9.391 18.922 1 98.94 87 THR A N 1
ATOM 685 C CA . THR A 1 87 ? 8.422 10.688 19.312 1 98.94 87 THR A CA 1
ATOM 686 C C . THR A 1 87 ? 9.953 10.672 19.312 1 98.94 87 THR A C 1
ATOM 688 O O . THR A 1 87 ? 10.562 9.617 19.484 1 98.94 87 THR A O 1
ATOM 691 N N . ALA A 1 88 ? 10.523 11.727 19.031 1 98.94 88 ALA A N 1
ATOM 692 C CA . ALA A 1 88 ? 11.953 12.016 19.188 1 98.94 88 ALA A CA 1
ATOM 693 C C . ALA A 1 88 ? 12.172 13.297 19.984 1 98.94 88 ALA A C 1
ATOM 695 O O . ALA A 1 88 ? 11.703 14.367 19.594 1 98.94 88 ALA A O 1
ATOM 696 N N . PHE A 1 89 ? 12.906 13.211 21.078 1 98.75 89 PHE A N 1
ATOM 697 C CA . PHE A 1 89 ? 13.055 14.32 22.016 1 98.75 89 PHE A CA 1
ATOM 698 C C . PHE A 1 89 ? 14.516 14.695 22.172 1 98.75 89 PHE A C 1
ATOM 700 O O . PHE A 1 89 ? 15.391 13.828 22.234 1 98.75 89 PHE A O 1
ATOM 707 N N . PHE A 1 90 ? 14.781 15.992 22.203 1 98.31 90 PHE A N 1
ATOM 708 C CA . PHE A 1 90 ? 16.094 16.578 22.469 1 98.31 90 PHE A CA 1
ATOM 709 C C . PHE A 1 90 ? 16.016 17.578 23.609 1 98.31 90 PHE A C 1
ATOM 711 O O . PHE A 1 90 ? 15.398 18.625 23.484 1 98.31 90 PHE A O 1
ATOM 718 N N . PRO A 1 91 ? 16.656 17.234 24.734 1 96.62 91 PRO A N 1
ATOM 719 C CA . PRO A 1 91 ? 16.797 18.297 25.734 1 96.62 91 PRO A CA 1
ATOM 720 C C . PRO A 1 91 ? 17.672 19.453 25.25 1 96.62 91 PRO A C 1
ATOM 722 O O . PRO A 1 91 ? 18.766 19.234 24.703 1 96.62 91 PRO A O 1
ATOM 725 N N . GLY A 1 92 ? 17.141 20.594 25.375 1 95 92 GLY A N 1
ATOM 726 C CA . GLY A 1 92 ? 17.891 21.766 24.953 1 95 92 GLY A CA 1
ATOM 727 C C . GLY A 1 92 ? 18.609 22.453 26.094 1 95 92 GLY A C 1
ATOM 728 O O . GLY A 1 92 ? 18.375 22.141 27.266 1 95 92 GLY A O 1
ATOM 729 N N . LYS A 1 93 ? 19.562 23.359 25.797 1 93.69 93 LYS A N 1
ATOM 730 C CA . LYS A 1 93 ? 20.312 24.109 26.781 1 93.69 93 LYS A CA 1
ATOM 731 C C . LYS A 1 93 ? 19.5 25.281 27.344 1 93.69 93 LYS A C 1
ATOM 733 O O . LYS A 1 93 ? 19.688 25.688 28.484 1 93.69 93 LYS A O 1
ATOM 738 N N . ARG A 1 94 ? 18.656 25.781 26.469 1 92.19 94 ARG A N 1
ATOM 739 C CA . ARG A 1 94 ? 17.75 26.828 26.953 1 92.19 94 ARG A CA 1
ATOM 740 C C . ARG A 1 94 ? 16.641 26.234 27.812 1 92.19 94 ARG A C 1
ATOM 742 O O . ARG A 1 94 ? 15.727 25.594 27.297 1 92.19 94 ARG A O 1
ATOM 749 N N . LYS A 1 95 ? 16.688 26.562 29 1 88.44 95 LYS A N 1
ATOM 750 C CA . LYS A 1 95 ? 15.766 25.953 29.953 1 88.44 95 LYS A CA 1
ATOM 751 C C . LYS A 1 95 ? 14.352 26.5 29.781 1 88.44 95 LYS A C 1
ATOM 753 O O . LYS A 1 95 ? 14.164 27.609 29.266 1 88.44 95 LYS A O 1
ATOM 758 N N . ALA A 1 96 ? 13.406 25.812 30.016 1 94.5 96 ALA A N 1
ATOM 759 C CA . ALA A 1 96 ? 11.992 26.172 30.172 1 94.5 96 ALA A CA 1
ATOM 760 C C . ALA A 1 96 ? 11.375 26.547 28.828 1 94.5 96 ALA A C 1
ATOM 762 O O . ALA A 1 96 ? 10.336 27.219 28.781 1 94.5 96 ALA A O 1
ATOM 763 N N . LYS A 1 97 ? 12.055 26.219 27.688 1 97.56 97 LYS A N 1
ATOM 764 C CA . LYS A 1 97 ? 11.523 26.422 26.344 1 97.56 97 LYS A CA 1
ATOM 765 C C . LYS A 1 97 ? 11.352 25.094 25.609 1 97.56 97 LYS A C 1
ATOM 767 O O . LYS A 1 97 ? 12.242 24.234 25.641 1 97.56 97 LYS A O 1
ATOM 772 N N . LEU A 1 98 ? 10.188 24.953 24.969 1 98.44 98 LEU A N 1
ATOM 773 C CA . LEU A 1 98 ? 9.898 23.688 24.297 1 98.44 98 LEU A CA 1
ATOM 774 C C . LEU A 1 98 ? 9.32 23.938 22.906 1 98.44 98 LEU A C 1
ATOM 776 O O . LEU A 1 98 ? 8.344 24.688 22.766 1 98.44 98 LEU A O 1
ATOM 780 N N . LEU A 1 99 ? 9.93 23.406 21.875 1 98.75 99 LEU A N 1
ATOM 781 C CA . LEU A 1 99 ? 9.43 23.406 20.5 1 98.75 99 LEU A CA 1
ATOM 782 C C . LEU A 1 99 ? 8.906 22.016 20.125 1 98.75 99 LEU A C 1
ATOM 784 O O . LEU A 1 99 ? 9.641 21.031 20.203 1 98.75 99 LEU A O 1
ATOM 788 N N . VAL A 1 100 ? 7.629 21.969 19.781 1 98.94 100 VAL A N 1
ATOM 789 C CA . VAL A 1 100 ? 7.012 20.719 19.359 1 98.94 100 VAL A CA 1
ATOM 790 C C . VAL A 1 100 ? 6.668 20.781 17.875 1 98.94 100 VAL A C 1
ATOM 792 O O . VAL A 1 100 ? 6.039 21.734 17.422 1 98.94 100 VAL A O 1
ATOM 795 N N . HIS A 1 101 ? 7.105 19.812 17.109 1 98.94 101 HIS A N 1
ATOM 796 C CA . HIS A 1 101 ? 6.793 19.656 15.695 1 98.94 101 HIS A CA 1
ATOM 797 C C . HIS A 1 101 ? 6.047 18.359 15.438 1 98.94 101 HIS A C 1
ATOM 799 O O . HIS A 1 101 ? 6.562 17.266 15.727 1 98.94 101 HIS A O 1
ATOM 805 N N . THR A 1 102 ? 4.875 18.469 14.883 1 98.88 102 THR A N 1
ATOM 806 C CA . THR A 1 102 ? 4.004 17.312 14.766 1 98.88 102 THR A CA 1
ATOM 807 C C . THR A 1 102 ? 3.596 17.078 13.312 1 98.88 102 THR A C 1
ATOM 809 O O . THR A 1 102 ? 3.445 18.047 12.555 1 98.88 102 THR A O 1
ATOM 812 N N . SER A 1 103 ? 3.439 15.812 12.938 1 98.81 103 SER A N 1
ATOM 813 C CA . SER A 1 103 ? 2.939 15.414 11.625 1 98.81 103 SER A CA 1
ATOM 814 C C . SER A 1 103 ? 1.83 14.375 11.742 1 98.81 103 SER A C 1
ATOM 816 O O . SER A 1 103 ? 1.753 13.656 12.742 1 98.81 103 SER A O 1
ATOM 818 N N . GLY A 1 104 ? 0.926 14.375 10.789 1 98.75 104 GLY A N 1
ATOM 819 C CA . GLY A 1 104 ? 0.036 13.242 10.562 1 98.75 104 GLY A CA 1
ATOM 820 C C . GLY A 1 104 ? -1.262 13.344 11.344 1 98.75 104 GLY A C 1
ATOM 821 O O . GLY A 1 104 ? -1.921 12.328 11.594 1 98.75 104 GLY A O 1
ATOM 822 N N . THR A 1 105 ? -1.6 14.508 11.828 1 98.81 105 THR A N 1
ATOM 823 C CA . THR A 1 105 ? -2.9 14.664 12.469 1 98.81 105 THR A CA 1
ATOM 824 C C . THR A 1 105 ? -4.02 14.203 11.547 1 98.81 105 THR A C 1
ATOM 826 O O . THR A 1 105 ? -4.906 13.453 11.961 1 98.81 105 THR A O 1
ATOM 829 N N . HIS A 1 106 ? -3.922 14.648 10.281 1 98.56 106 HIS A N 1
ATOM 830 C CA . HIS A 1 106 ? -4.906 14.266 9.281 1 98.56 106 HIS A CA 1
ATOM 831 C C . HIS A 1 106 ? -4.375 13.148 8.383 1 98.56 106 HIS A C 1
ATOM 833 O O . HIS A 1 106 ? -4.555 13.18 7.168 1 98.56 106 HIS A O 1
ATOM 839 N N . GLY A 1 107 ? -3.738 12.188 8.992 1 98.38 107 GLY A N 1
ATOM 840 C CA . GLY A 1 107 ? -3.363 10.961 8.305 1 98.38 107 GLY A CA 1
ATOM 841 C C . GLY A 1 107 ? -2.541 11.195 7.055 1 98.38 107 GLY A C 1
ATOM 842 O O . GLY A 1 107 ? -1.349 11.5 7.141 1 98.38 107 GLY A O 1
ATOM 843 N N . VAL A 1 108 ? -3.18 11.188 5.871 1 98.56 108 VAL A N 1
ATOM 844 C CA . VAL A 1 108 ? -2.549 11.234 4.555 1 98.56 108 VAL A CA 1
ATOM 845 C C . VAL A 1 108 ? -1.716 12.516 4.43 1 98.56 108 VAL A C 1
ATOM 847 O O . VAL A 1 108 ? -0.72 12.539 3.703 1 98.56 108 VAL A O 1
ATOM 850 N N . GLU A 1 109 ? -2.006 13.523 5.188 1 98.62 109 GLU A N 1
ATOM 851 C CA . GLU A 1 109 ? -1.257 14.773 5.152 1 98.62 109 GLU A CA 1
ATOM 852 C C . GLU A 1 109 ? 0.101 14.625 5.832 1 98.62 109 GLU A C 1
ATOM 854 O O . GLU A 1 109 ? 0.98 15.477 5.668 1 98.62 109 GLU A O 1
ATOM 859 N N . GLY A 1 110 ? 0.286 13.547 6.527 1 98.81 110 GLY A N 1
ATOM 860 C CA . GLY A 1 110 ? 1.452 13.359 7.371 1 98.81 110 GLY A CA 1
ATOM 861 C C . GLY A 1 110 ? 2.73 13.141 6.586 1 98.81 110 GLY A C 1
ATOM 862 O O . GLY A 1 110 ? 3.83 13.328 7.113 1 98.81 110 GLY A O 1
ATOM 863 N N . TYR A 1 111 ? 2.631 12.766 5.336 1 98.81 111 TYR A N 1
ATOM 864 C CA . TYR A 1 111 ? 3.816 12.414 4.562 1 98.81 111 TYR A CA 1
ATOM 865 C C . TYR A 1 111 ? 4.727 13.625 4.375 1 98.81 111 TYR A C 1
ATOM 867 O O . TYR A 1 111 ? 5.949 13.508 4.461 1 98.81 111 TYR A O 1
ATOM 875 N N . THR A 1 112 ? 4.141 14.773 4.125 1 98.88 112 THR A N 1
ATOM 876 C CA . THR A 1 112 ? 4.938 15.984 3.971 1 98.88 112 THR A CA 1
ATOM 877 C C . THR A 1 112 ? 5.598 16.375 5.293 1 98.88 112 THR A C 1
ATOM 879 O O . THR A 1 112 ? 6.797 16.656 5.332 1 98.88 112 THR A O 1
ATOM 882 N N . GLY A 1 113 ? 4.805 16.375 6.352 1 98.94 113 GLY A N 1
ATOM 883 C CA . GLY A 1 113 ? 5.379 16.641 7.66 1 98.94 113 GLY A CA 1
ATOM 884 C C . GLY A 1 113 ? 6.469 15.664 8.047 1 98.94 113 GLY A C 1
ATOM 885 O O . GLY A 1 113 ? 7.488 16.062 8.625 1 98.94 113 GLY A O 1
ATOM 886 N N . SER A 1 114 ? 6.254 14.43 7.773 1 98.94 114 SER A N 1
ATOM 887 C CA . SER A 1 114 ? 7.246 13.391 8.039 1 98.94 114 SER A CA 1
ATOM 888 C C . SER A 1 114 ? 8.555 13.68 7.305 1 98.94 114 SER A C 1
ATOM 890 O O . SER A 1 114 ? 9.633 13.531 7.875 1 98.94 114 SER A O 1
ATOM 892 N N . ALA A 1 115 ? 8.453 14.07 6.035 1 98.88 115 ALA A N 1
ATOM 893 C CA . ALA A 1 115 ? 9.648 14.367 5.25 1 98.88 115 ALA A CA 1
ATOM 894 C C . ALA A 1 115 ? 10.43 15.539 5.848 1 98.88 115 ALA A C 1
ATOM 896 O O . ALA A 1 115 ? 11.656 15.5 5.91 1 98.88 115 ALA A O 1
ATOM 897 N N . ILE A 1 116 ? 9.711 16.547 6.266 1 98.88 116 ILE A N 1
ATOM 898 C CA . ILE A 1 116 ? 10.344 17.703 6.895 1 98.88 116 ILE A CA 1
ATOM 899 C C . ILE A 1 116 ? 11.078 17.266 8.164 1 98.88 116 ILE A C 1
ATOM 901 O O . ILE A 1 116 ? 12.227 17.656 8.391 1 98.88 116 ILE A O 1
ATOM 905 N N . GLN A 1 117 ? 10.414 16.453 8.953 1 98.94 117 GLN A N 1
ATOM 906 C CA . GLN A 1 117 ? 11.023 15.961 10.188 1 98.94 117 GLN A CA 1
ATOM 907 C C . GLN A 1 117 ? 12.281 15.156 9.898 1 98.94 117 GLN A C 1
ATOM 909 O O . GLN A 1 117 ? 13.297 15.305 10.586 1 98.94 117 GLN A O 1
ATOM 914 N N . VAL A 1 118 ? 12.227 14.289 8.891 1 98.81 118 VAL A N 1
ATOM 915 C CA . VAL A 1 118 ? 13.383 13.484 8.516 1 98.81 118 VAL A CA 1
ATOM 916 C C . VAL A 1 118 ? 14.547 14.391 8.117 1 98.81 118 VAL A C 1
ATOM 918 O O . VAL A 1 118 ? 15.68 14.18 8.547 1 98.81 118 VAL A O 1
ATOM 921 N N . LYS A 1 119 ? 14.242 15.391 7.359 1 98.56 119 LYS A N 1
ATOM 922 C CA . LYS A 1 119 ? 15.289 16.312 6.941 1 98.56 119 LYS A CA 1
ATOM 923 C C . LYS A 1 119 ? 15.891 17.047 8.141 1 98.56 119 LYS A C 1
ATOM 925 O O . LYS A 1 119 ? 17.109 17.156 8.258 1 98.56 119 LYS A O 1
ATOM 930 N N . LEU A 1 120 ? 15.055 17.594 9 1 98.69 120 LEU A N 1
ATOM 931 C CA . LEU A 1 120 ? 15.516 18.312 10.18 1 98.69 120 LEU A CA 1
ATOM 932 C C . LEU A 1 120 ? 16.406 17.422 11.047 1 98.69 120 LEU A C 1
ATOM 934 O O . LEU A 1 120 ? 17.453 17.859 11.523 1 98.69 120 LEU A O 1
ATOM 938 N N . LEU A 1 121 ? 15.984 16.188 11.211 1 98.62 121 LEU A N 1
ATOM 939 C CA . LEU A 1 121 ? 16.719 15.242 12.047 1 98.62 121 LEU A CA 1
ATOM 940 C C . LEU A 1 121 ? 18.062 14.891 11.414 1 98.62 121 LEU A C 1
ATOM 942 O O . LEU A 1 121 ? 19.078 14.758 12.109 1 98.62 121 LEU A O 1
ATOM 946 N N . GLN A 1 122 ? 18.094 14.758 10.117 1 96.81 122 GLN A N 1
ATOM 947 C CA . GLN A 1 122 ? 19.328 14.414 9.43 1 96.81 122 GLN A CA 1
ATOM 948 C C . GLN A 1 122 ? 20.328 15.57 9.477 1 96.81 122 GLN A C 1
ATOM 950 O O . GLN A 1 122 ? 21.547 15.352 9.422 1 96.81 122 GLN A O 1
ATOM 955 N N . GLU A 1 123 ? 19.781 16.703 9.641 1 95.44 123 GLU A N 1
ATOM 956 C CA . GLU A 1 123 ? 20.625 17.891 9.703 1 95.44 123 GLU A CA 1
ATOM 957 C C . GLU A 1 123 ? 20.922 18.281 11.148 1 95.44 123 GLU A C 1
ATOM 959 O O . GLU A 1 123 ? 21.609 19.281 11.398 1 95.44 123 GLU A O 1
ATOM 964 N N . TRP A 1 124 ? 20.5 17.484 12.109 1 95.25 124 TRP A N 1
ATOM 965 C CA . TRP A 1 124 ? 20.625 17.812 13.523 1 95.25 124 TRP A CA 1
ATOM 966 C C . TRP A 1 124 ? 22.094 17.844 13.938 1 95.25 124 TRP A C 1
ATOM 968 O O . TRP A 1 124 ? 22.891 17 13.523 1 95.25 124 TRP A O 1
ATOM 978 N N . ASN A 1 125 ? 22.547 18.859 14.641 1 92.88 125 ASN A N 1
ATOM 979 C CA . ASN A 1 125 ? 23.938 19.031 15.047 1 92.88 125 ASN A CA 1
ATOM 980 C C . ASN A 1 125 ? 24.047 19.734 16.406 1 92.88 125 ASN A C 1
ATOM 982 O O . ASN A 1 125 ? 23.047 19.891 17.109 1 92.88 125 ASN A O 1
ATOM 986 N N . LYS A 1 126 ? 25.203 20.141 16.734 1 89.06 126 LYS A N 1
ATOM 987 C CA . LYS A 1 126 ? 25.484 20.719 18.047 1 89.06 126 LYS A CA 1
ATOM 988 C C . LYS A 1 126 ? 24.766 22.062 18.219 1 89.06 126 LYS A C 1
ATOM 990 O O . LYS A 1 126 ? 24.328 22.391 19.328 1 89.06 126 LYS A O 1
ATOM 995 N N . THR A 1 127 ? 24.656 22.766 17.219 1 88.88 127 THR A N 1
ATOM 996 C CA . THR A 1 127 ? 23.969 24.062 17.266 1 88.88 127 THR A CA 1
ATOM 997 C C . THR A 1 127 ? 22.484 23.859 17.578 1 88.88 127 THR A C 1
ATOM 999 O O . THR A 1 127 ? 21.891 24.656 18.297 1 88.88 127 THR A O 1
ATOM 1002 N N . SER A 1 128 ? 21.953 22.828 17.094 1 92.12 128 SER A N 1
ATOM 1003 C CA . SER A 1 128 ? 20.547 22.516 17.344 1 92.12 128 SER A CA 1
ATOM 1004 C C . SER A 1 128 ? 20.281 22.312 18.828 1 92.12 128 SER A C 1
ATOM 1006 O O . SER A 1 128 ? 19.203 22.625 19.312 1 92.12 128 SER A O 1
ATOM 1008 N N . LEU A 1 129 ? 21.281 21.891 19.5 1 92.19 129 LEU A N 1
ATOM 1009 C CA . LEU A 1 129 ? 21.141 21.531 20.906 1 92.19 129 LEU A CA 1
ATOM 1010 C C . LEU A 1 129 ? 21.312 22.75 21.812 1 92.19 129 LEU A C 1
ATOM 1012 O O . LEU A 1 129 ? 20.984 22.719 23 1 92.19 129 LEU A O 1
ATOM 1016 N N . SER A 1 130 ? 21.719 23.828 21.266 1 93.69 130 SER A N 1
ATOM 1017 C CA . SER A 1 130 ? 22.016 25.016 22.062 1 93.69 130 SER A CA 1
ATOM 1018 C C . SER A 1 130 ? 20.75 25.828 22.344 1 93.69 130 SER A C 1
ATOM 1020 O O . SER A 1 130 ? 20.766 26.75 23.156 1 93.69 130 SER A O 1
ATOM 1022 N N . GLY A 1 131 ? 19.672 25.438 21.797 1 95.94 131 GLY A N 1
ATOM 1023 C CA . GLY A 1 131 ? 18.406 26.141 21.906 1 95.94 131 GLY A CA 1
ATOM 1024 C C . GLY A 1 131 ? 17.406 25.453 22.828 1 95.94 131 GLY A C 1
ATOM 1025 O O . GLY A 1 131 ? 17.781 24.922 23.875 1 95.94 131 GLY A O 1
ATOM 1026 N N . PRO A 1 132 ? 16.141 25.625 22.484 1 97.94 132 PRO A N 1
ATOM 1027 C CA . PRO A 1 132 ? 15.094 24.984 23.297 1 97.94 132 PRO A CA 1
ATOM 1028 C C . PRO A 1 132 ? 15.125 23.469 23.219 1 97.94 132 PRO A C 1
ATOM 1030 O O . PRO A 1 132 ? 15.773 22.906 22.344 1 97.94 132 PRO A O 1
ATOM 1033 N N . SER A 1 133 ? 14.477 22.859 24.219 1 98.25 133 SER A N 1
ATOM 1034 C CA . SER A 1 133 ? 14.141 21.453 24.016 1 98.25 133 SER A CA 1
ATOM 1035 C C . SER A 1 133 ? 13.227 21.281 22.812 1 98.25 133 SER A C 1
ATOM 1037 O O . SER A 1 133 ? 12.406 22.141 22.516 1 98.25 133 SER A O 1
ATOM 1039 N N . VAL A 1 134 ? 13.414 20.172 22.094 1 98.81 134 VAL A N 1
ATOM 1040 C CA . VAL A 1 134 ? 12.641 19.922 20.891 1 98.81 134 VAL A CA 1
ATOM 1041 C C . VAL A 1 134 ? 11.984 18.531 20.969 1 98.81 134 VAL A C 1
ATOM 1043 O O . VAL A 1 134 ? 12.633 17.562 21.359 1 98.81 134 VAL A O 1
ATOM 1046 N N . LEU A 1 135 ? 10.719 18.5 20.688 1 98.88 135 LEU A N 1
ATOM 1047 C CA . LEU A 1 135 ? 9.953 17.266 20.594 1 98.88 135 LEU A CA 1
ATOM 1048 C C . LEU A 1 135 ? 9.336 17.094 19.203 1 98.88 135 LEU A C 1
ATOM 1050 O O . LEU A 1 135 ? 8.547 17.938 18.766 1 98.88 135 LEU A O 1
ATOM 1054 N N . PHE A 1 136 ? 9.75 16.062 18.5 1 98.94 136 PHE A N 1
ATOM 1055 C CA . PHE A 1 136 ? 9.07 15.656 17.266 1 98.94 136 PHE A CA 1
ATOM 1056 C C . PHE A 1 136 ? 8.023 14.586 17.562 1 98.94 136 PHE A C 1
ATOM 1058 O O . PHE A 1 136 ? 8.305 13.609 18.266 1 98.94 136 PHE A O 1
ATOM 1065 N N . VAL A 1 137 ? 6.844 14.805 17.109 1 98.94 137 VAL A N 1
ATOM 1066 C CA . VAL A 1 137 ? 5.777 13.805 17.141 1 98.94 137 VAL A CA 1
ATOM 1067 C C . VAL A 1 137 ? 5.441 13.352 15.727 1 98.94 137 VAL A C 1
ATOM 1069 O O . VAL A 1 137 ? 4.988 14.156 14.906 1 98.94 137 VAL A O 1
ATOM 1072 N N . HIS A 1 138 ? 5.691 12.094 15.469 1 98.88 138 HIS A N 1
ATOM 1073 C CA . HIS A 1 138 ? 5.539 11.555 14.125 1 98.88 138 HIS A CA 1
ATOM 1074 C C . HIS A 1 138 ? 4.301 10.672 14.023 1 98.88 138 HIS A C 1
ATOM 1076 O O . HIS A 1 138 ? 4.238 9.609 14.656 1 98.88 138 HIS A O 1
ATOM 1082 N N . ALA A 1 139 ? 3.357 11.188 13.227 1 97.94 139 ALA A N 1
ATOM 1083 C CA . ALA A 1 139 ? 2.154 10.492 12.773 1 97.94 139 ALA A CA 1
ATOM 1084 C C . ALA A 1 139 ? 1.138 10.367 13.906 1 97.94 139 ALA A C 1
ATOM 1086 O O . ALA A 1 139 ? 0.908 9.273 14.43 1 97.94 139 ALA A O 1
ATOM 1087 N N . VAL A 1 140 ? 0.497 11.422 14.195 1 98.88 140 VAL A N 1
ATOM 1088 C CA . VAL A 1 140 ? -0.55 11.453 15.211 1 98.88 140 VAL A CA 1
ATOM 1089 C C . VAL A 1 140 ? -1.657 10.469 14.844 1 98.88 140 VAL A C 1
ATOM 1091 O O . VAL A 1 140 ? -2.258 9.844 15.719 1 98.88 140 VAL A O 1
ATOM 1094 N N . ASN A 1 141 ? -1.92 10.375 13.594 1 98.81 141 ASN A N 1
ATOM 1095 C CA . ASN A 1 141 ? -2.889 9.461 13 1 98.81 141 ASN A CA 1
ATOM 1096 C C . ASN A 1 141 ? -2.211 8.445 12.086 1 98.81 141 ASN A C 1
ATOM 1098 O O . ASN A 1 141 ? -2.391 8.477 10.867 1 98.81 141 ASN A O 1
ATOM 1102 N N . PRO A 1 142 ? -1.515 7.465 12.695 1 98.69 142 PRO A N 1
ATOM 1103 C CA . PRO A 1 142 ? -0.755 6.516 11.883 1 98.69 142 PRO A CA 1
ATOM 1104 C C . PRO A 1 142 ? -1.65 5.648 11 1 98.69 142 PRO A C 1
ATOM 1106 O O . PRO A 1 142 ? -1.267 5.297 9.883 1 98.69 142 PRO A O 1
ATOM 1109 N N . HIS A 1 143 ? -2.84 5.348 11.453 1 98.25 143 HIS A N 1
ATOM 1110 C CA . HIS A 1 143 ? -3.766 4.578 10.633 1 98.25 143 HIS A CA 1
ATOM 1111 C C . HIS A 1 143 ? -4.16 5.355 9.375 1 98.25 143 HIS A C 1
ATOM 1113 O O . HIS A 1 143 ? -4.152 4.801 8.273 1 98.25 143 HIS A O 1
ATOM 1119 N N . GLY A 1 144 ? -4.508 6.621 9.617 1 98.62 144 GLY A N 1
ATOM 1120 C CA . GLY A 1 144 ? -4.84 7.445 8.469 1 98.62 144 GLY A CA 1
ATOM 1121 C C . GLY A 1 144 ? -3.717 7.539 7.457 1 98.62 144 GLY A C 1
ATOM 1122 O O . GLY A 1 144 ? -3.955 7.484 6.246 1 98.62 144 GLY A O 1
ATOM 1123 N N . MET A 1 145 ? -2.508 7.676 7.93 1 98.56 145 MET A N 1
ATOM 1124 C CA . MET A 1 145 ? -1.356 7.762 7.035 1 98.56 145 MET A CA 1
ATOM 1125 C C . MET A 1 145 ? -1.184 6.465 6.25 1 98.56 145 MET A C 1
ATOM 1127 O O . MET A 1 145 ? -1.018 6.492 5.031 1 98.56 145 MET A O 1
ATOM 1131 N N . ALA A 1 146 ? -1.312 5.363 6.922 1 97.44 146 ALA A N 1
ATOM 1132 C CA . ALA A 1 146 ? -1.061 4.055 6.32 1 97.44 146 ALA A CA 1
ATOM 1133 C C . ALA A 1 146 ? -2.09 3.742 5.242 1 97.44 146 ALA A C 1
ATOM 1135 O O . ALA A 1 146 ? -1.799 3.014 4.289 1 97.44 146 ALA A O 1
ATOM 1136 N N . HIS A 1 147 ? -3.25 4.312 5.367 1 97.81 147 HIS A N 1
ATOM 1137 C CA . HIS A 1 147 ? -4.34 3.914 4.48 1 97.81 147 HIS A CA 1
ATOM 1138 C C . HIS A 1 147 ? -4.789 5.078 3.605 1 97.81 147 HIS A C 1
ATOM 1140 O O . HIS A 1 147 ? -5.871 5.035 3.014 1 97.81 147 HIS A O 1
ATOM 1146 N N . PHE A 1 148 ? -3.986 6.094 3.633 1 98.06 148 PHE A N 1
ATOM 1147 C CA . PHE A 1 148 ? -4.238 7.281 2.82 1 98.06 148 PHE A CA 1
ATOM 1148 C C . PHE A 1 148 ? -5.629 7.84 3.104 1 98.06 148 PHE A C 1
ATOM 1150 O O . PHE A 1 148 ? -6.398 8.102 2.176 1 98.06 148 PHE A O 1
ATOM 1157 N N . ARG A 1 149 ? -5.895 7.953 4.395 1 98.38 149 ARG A N 1
ATOM 1158 C CA . ARG A 1 149 ? -7.113 8.594 4.887 1 98.38 149 ARG A CA 1
ATOM 1159 C C . ARG A 1 149 ? -6.789 9.852 5.68 1 98.38 149 ARG A C 1
ATOM 1161 O O . ARG A 1 149 ? -5.691 9.984 6.223 1 98.38 149 ARG A O 1
ATOM 1168 N N . ARG A 1 150 ? -7.719 10.688 5.672 1 98.25 150 ARG A N 1
ATOM 1169 C CA . ARG A 1 150 ? -7.633 11.852 6.539 1 98.25 150 ARG A CA 1
ATOM 1170 C C . ARG A 1 150 ? -8.023 11.5 7.973 1 98.25 150 ARG A C 1
ATOM 1172 O O . ARG A 1 150 ? -7.453 12.039 8.922 1 98.25 150 ARG A O 1
ATOM 1179 N N . PHE A 1 151 ? -8.945 10.562 8.148 1 98.62 151 PHE A N 1
ATOM 1180 C CA . PHE A 1 151 ? -9.547 10.203 9.43 1 98.62 151 PHE A CA 1
ATOM 1181 C C . PHE A 1 151 ? -8.852 8.984 10.031 1 98.62 151 PHE A C 1
ATOM 1183 O O . PHE A 1 151 ? -8.055 8.328 9.359 1 98.62 151 PHE A O 1
ATOM 1190 N N . ASN A 1 152 ? -9.148 8.797 11.32 1 98.56 152 ASN A N 1
ATOM 1191 C CA . ASN A 1 152 ? -8.492 7.68 11.992 1 98.56 152 ASN A CA 1
ATOM 1192 C C . ASN A 1 152 ? -9.266 6.379 11.82 1 98.56 152 ASN A C 1
ATOM 1194 O O . ASN A 1 152 ? -10.133 6.285 10.945 1 98.56 152 ASN A O 1
ATOM 1198 N N . GLU A 1 153 ? -8.93 5.285 12.531 1 97.69 153 GLU A N 1
ATOM 1199 C CA . GLU A 1 153 ? -9.477 3.936 12.398 1 97.69 153 GLU A CA 1
ATOM 1200 C C . GLU A 1 153 ? -10.945 3.895 12.789 1 97.69 153 GLU A C 1
ATOM 1202 O O . GLU A 1 153 ? -11.656 2.949 12.445 1 97.69 153 GLU A O 1
ATOM 1207 N N . GLU A 1 154 ? -11.414 4.949 13.484 1 98.06 154 GLU A N 1
ATOM 1208 C CA . GLU A 1 154 ? -12.812 5.039 13.883 1 98.06 154 GLU A CA 1
ATOM 1209 C C . GLU A 1 154 ? -13.57 6.051 13.023 1 98.06 154 GLU A C 1
ATOM 1211 O O . GLU A 1 154 ? -14.672 6.465 13.367 1 98.06 154 GLU A O 1
ATOM 1216 N N . ASN A 1 155 ? -12.938 6.469 11.945 1 98.44 155 ASN A N 1
ATOM 1217 C CA . ASN A 1 155 ? -13.453 7.469 11.023 1 98.44 155 ASN A CA 1
ATOM 1218 C C . ASN A 1 155 ? -13.586 8.836 11.688 1 98.44 155 ASN A C 1
ATOM 1220 O O . ASN A 1 155 ? -14.438 9.641 11.312 1 98.44 155 ASN A O 1
ATOM 1224 N N . VAL A 1 156 ? -12.781 9.109 12.633 1 98.75 156 VAL A N 1
ATOM 1225 C CA . VAL A 1 156 ? -12.844 10.359 13.367 1 98.75 156 VAL A CA 1
ATOM 1226 C C . VAL A 1 156 ? -11.773 11.32 12.844 1 98.75 156 VAL A C 1
ATOM 1228 O O . VAL A 1 156 ? -10.633 10.914 12.594 1 98.75 156 VAL A O 1
ATOM 1231 N N . ASP A 1 157 ? -12.148 12.555 12.609 1 98.56 157 ASP A N 1
ATOM 1232 C CA . ASP A 1 157 ? -11.188 13.633 12.391 1 98.56 157 ASP A CA 1
ATOM 1233 C C . ASP A 1 157 ? -10.555 14.078 13.703 1 98.56 157 ASP A C 1
ATOM 1235 O O . ASP A 1 157 ? -11.203 14.727 14.523 1 98.56 157 ASP A O 1
ATOM 1239 N N . LEU A 1 158 ? -9.297 13.867 13.82 1 98.69 158 LEU A N 1
ATOM 1240 C CA . LEU A 1 158 ? -8.633 14.094 15.102 1 98.69 158 LEU A CA 1
ATOM 1241 C C . LEU A 1 158 ? -8.547 15.578 15.414 1 98.69 158 LEU A C 1
ATOM 1243 O O . LEU A 1 158 ? -8.391 15.969 16.578 1 98.69 158 LEU A O 1
ATOM 1247 N N . ASN A 1 159 ? -8.672 16.391 14.414 1 97.5 159 ASN A N 1
ATOM 1248 C CA . ASN A 1 159 ? -8.719 17.844 14.625 1 97.5 159 ASN A CA 1
ATOM 1249 C C . ASN A 1 159 ? -10.133 18.328 14.922 1 97.5 159 ASN A C 1
ATOM 1251 O O . ASN A 1 159 ? -10.422 19.516 14.828 1 97.5 159 ASN A O 1
ATOM 1255 N N . ARG A 1 160 ? -11.008 17.406 15.219 1 97.25 160 ARG A N 1
ATOM 1256 C CA . ARG A 1 160 ? -12.328 17.688 15.773 1 97.25 160 ARG A CA 1
ATOM 1257 C C . ARG A 1 160 ? -12.547 16.938 17.078 1 97.25 160 ARG A C 1
ATOM 1259 O O . ARG A 1 160 ? -13.656 16.922 17.609 1 97.25 160 ARG A O 1
ATOM 1266 N N . ASN A 1 161 ? -11.508 16.391 17.547 1 98.31 161 ASN A N 1
ATOM 1267 C CA . ASN A 1 161 ? -11.648 15.461 18.672 1 98.31 161 ASN A CA 1
ATOM 1268 C C . ASN A 1 161 ? -10.844 15.922 19.875 1 98.31 161 ASN A C 1
ATOM 1270 O O . ASN A 1 161 ? -10.883 15.289 20.938 1 98.31 161 ASN A O 1
ATOM 1274 N N . TYR A 1 162 ? -10.164 17.031 19.797 1 97.81 162 TYR A N 1
ATOM 1275 C CA . TYR A 1 162 ? -9.375 17.562 20.906 1 97.81 162 TYR A CA 1
ATOM 1276 C C . TYR A 1 162 ? -10.219 18.469 21.781 1 97.81 162 TYR A C 1
ATOM 1278 O O . TYR A 1 162 ? -10.07 19.703 21.734 1 97.81 162 TYR A O 1
ATOM 1286 N N . LEU A 1 163 ? -11.039 17.891 22.672 1 97.44 163 LEU A N 1
ATOM 1287 C CA . LEU A 1 163 ? -12.055 18.641 23.406 1 97.44 163 LEU A CA 1
ATOM 1288 C C . LEU A 1 163 ? -11.891 18.453 24.906 1 97.44 163 LEU A C 1
ATOM 1290 O O . LEU A 1 163 ? -11.492 17.375 25.359 1 97.44 163 LEU A O 1
ATOM 1294 N N . SER A 1 164 ? -12.164 19.516 25.609 1 95.44 164 SER A N 1
ATOM 1295 C CA . SER A 1 164 ? -12.305 19.406 27.047 1 95.44 164 SER A CA 1
ATOM 1296 C C . SER A 1 164 ? -13.625 18.766 27.438 1 95.44 164 SER A C 1
ATOM 1298 O O . SER A 1 164 ? -14.492 18.562 26.578 1 95.44 164 SER A O 1
ATOM 1300 N N . THR A 1 165 ? -13.688 18.469 28.703 1 94.25 165 THR A N 1
ATOM 1301 C CA . THR A 1 165 ? -14.938 17.891 29.203 1 94.25 165 THR A CA 1
ATOM 1302 C C . THR A 1 165 ? -16.109 18.812 28.891 1 94.25 165 THR A C 1
ATOM 1304 O O . THR A 1 165 ? -17.172 18.344 28.469 1 94.25 165 THR A O 1
ATOM 1307 N N . GLU A 1 166 ? -15.906 20.078 29.109 1 94.75 166 GLU A N 1
ATOM 1308 C CA . GLU A 1 166 ? -16.953 21.062 28.875 1 94.75 166 GLU A CA 1
ATOM 1309 C C . GLU A 1 166 ? -17.281 21.172 27.375 1 94.75 166 GLU A C 1
ATOM 1311 O O . GLU A 1 166 ? -18.453 21.266 27 1 94.75 166 GLU A O 1
ATOM 1316 N N . GLU A 1 167 ? -16.328 21.109 26.562 1 94.69 167 GLU A N 1
ATOM 1317 C CA . GLU A 1 167 ? -16.531 21.203 25.125 1 94.69 167 GLU A CA 1
ATOM 1318 C C . GLU A 1 167 ? -17.25 19.969 24.578 1 94.69 167 GLU A C 1
ATOM 1320 O O . GLU A 1 167 ? -18.047 20.062 23.641 1 94.69 167 GLU A O 1
ATOM 1325 N N . TRP A 1 168 ? -16.953 18.828 25.109 1 95.75 168 TRP A N 1
ATOM 1326 C CA . TRP A 1 168 ? -17.672 17.609 24.734 1 95.75 168 TRP A CA 1
ATOM 1327 C C . TRP A 1 168 ? -19.156 17.734 24.984 1 95.75 168 TRP A C 1
ATOM 1329 O O . TRP A 1 168 ? -19.984 17.375 24.141 1 95.75 168 TRP A O 1
ATOM 1339 N N . ALA A 1 169 ? -19.484 18.25 26.188 1 94.38 169 ALA A N 1
ATOM 1340 C CA . ALA A 1 169 ? -20.891 18.453 26.531 1 94.38 169 ALA A CA 1
ATOM 1341 C C . ALA A 1 169 ? -21.547 19.406 25.531 1 94.38 169 ALA A C 1
ATOM 1343 O O . ALA A 1 169 ? -22.688 19.172 25.125 1 94.38 169 ALA A O 1
ATOM 1344 N N . ALA A 1 170 ? -20.828 20.391 25.125 1 93.25 170 ALA A N 1
ATOM 1345 C CA . ALA A 1 170 ? -21.375 21.406 24.219 1 93.25 170 ALA A CA 1
ATOM 1346 C C . ALA A 1 170 ? -21.625 20.828 22.844 1 93.25 170 ALA A C 1
ATOM 1348 O O . ALA A 1 170 ? -22.688 21.078 22.234 1 93.25 170 ALA A O 1
ATOM 1349 N N . VAL A 1 171 ? -20.688 20.031 22.312 1 92.81 171 VAL A N 1
ATOM 1350 C CA . VAL A 1 171 ? -20.828 19.531 20.953 1 92.81 171 VAL A CA 1
ATOM 1351 C C . VAL A 1 171 ? -21.875 18.438 20.891 1 92.81 171 VAL A C 1
ATOM 1353 O O . VAL A 1 171 ? -22.562 18.25 19.891 1 92.81 171 VAL A O 1
ATOM 1356 N N . LYS A 1 172 ? -22.062 17.719 21.906 1 89 172 LYS A N 1
ATOM 1357 C CA . LYS A 1 172 ? -23.047 16.641 21.953 1 89 172 LYS A CA 1
ATOM 1358 C C . LYS A 1 172 ? -24.469 17.203 21.969 1 89 172 LYS A C 1
ATOM 1360 O O . LYS A 1 172 ? -25.391 16.547 21.484 1 89 172 LYS A O 1
ATOM 1365 N N . THR A 1 173 ? -24.609 18.375 22.516 1 90.12 173 THR A N 1
ATOM 1366 C CA . THR A 1 173 ? -25.953 18.953 22.594 1 90.12 173 THR A CA 1
ATOM 1367 C C . THR A 1 173 ? -26.219 19.875 21.406 1 90.12 173 THR A C 1
ATOM 1369 O O . THR A 1 173 ? -27.328 20.359 21.234 1 90.12 173 THR A O 1
ATOM 1372 N N . ARG A 1 174 ? -25.188 20.031 20.672 1 89.56 174 ARG A N 1
ATOM 1373 C CA . ARG A 1 174 ? -25.344 20.875 19.484 1 89.56 174 ARG A CA 1
ATOM 1374 C C . ARG A 1 174 ? -26.344 20.266 18.5 1 89.56 174 ARG A C 1
ATOM 1376 O O . ARG A 1 174 ? -26.359 19.062 18.297 1 89.56 174 ARG A O 1
ATOM 1383 N N . VAL A 1 175 ? -27.188 21.141 17.922 1 89.56 175 VAL A N 1
ATOM 1384 C CA . VAL A 1 175 ? -28.125 20.641 16.922 1 89.56 175 VAL A CA 1
ATOM 1385 C C . VAL A 1 175 ? -27.359 20.094 15.719 1 89.56 175 VAL A C 1
ATOM 1387 O O . VAL A 1 175 ? -26.359 20.672 15.305 1 89.56 175 VAL A O 1
ATOM 1390 N N . ALA A 1 176 ? -27.891 19.141 15.125 1 84.69 176 ALA A N 1
ATOM 1391 C CA . ALA A 1 176 ? -27.188 18.406 14.07 1 84.69 176 ALA A CA 1
ATOM 1392 C C . ALA A 1 176 ? -26.906 19.297 12.867 1 84.69 176 ALA A C 1
ATOM 1394 O O . ALA A 1 176 ? -25.859 19.188 12.227 1 84.69 176 ALA A O 1
ATOM 1395 N N . ASN A 1 177 ? -27.75 20.203 12.57 1 89.62 177 ASN A N 1
ATOM 1396 C CA . ASN A 1 177 ? -27.578 21.031 11.383 1 89.62 177 ASN A CA 1
ATOM 1397 C C . ASN A 1 177 ? -27.078 22.422 11.734 1 89.62 177 ASN A C 1
ATOM 1399 O O . ASN A 1 177 ? -27.281 23.375 10.969 1 89.62 177 ASN A O 1
ATOM 1403 N N . ALA A 1 178 ? -26.484 22.562 12.898 1 84.44 178 ALA A N 1
ATOM 1404 C CA . ALA A 1 178 ? -26 23.859 13.375 1 84.44 178 ALA A CA 1
ATOM 1405 C C . ALA A 1 178 ? -25.016 24.469 12.383 1 84.44 178 ALA A C 1
ATOM 1407 O O . ALA A 1 178 ? -24.938 25.688 12.258 1 84.44 178 ALA A O 1
ATOM 1408 N N . THR A 1 179 ? -24.344 23.672 11.609 1 83.38 179 THR A N 1
ATOM 1409 C CA . THR A 1 179 ? -23.297 24.156 10.711 1 83.38 179 THR A CA 1
ATOM 1410 C C . THR A 1 179 ? -23.719 23.984 9.25 1 83.38 179 THR A C 1
ATOM 1412 O O . THR A 1 179 ? -22.938 24.281 8.344 1 83.38 179 THR A O 1
ATOM 1415 N N . GLY A 1 180 ? -24.906 23.422 9.008 1 89.88 180 GLY A N 1
ATOM 1416 C CA . GLY A 1 180 ? -25.422 23.219 7.66 1 89.88 180 GLY A CA 1
ATOM 1417 C C . GLY A 1 180 ? -25 21.875 7.07 1 89.88 180 GLY A C 1
ATOM 1418 O O . GLY A 1 180 ? -25.234 21.625 5.891 1 89.88 180 GLY A O 1
ATOM 1419 N N . TYR A 1 181 ? -24.375 21.062 7.832 1 92.5 181 TYR A N 1
ATOM 1420 C CA . TYR A 1 181 ? -23.875 19.781 7.355 1 92.5 181 TYR A CA 1
ATOM 1421 C C . TYR A 1 181 ? -25.016 18.953 6.758 1 92.5 181 TYR A C 1
ATOM 1423 O O . TYR A 1 181 ? -24.859 18.359 5.688 1 92.5 181 TYR A O 1
ATOM 1431 N N . GLU A 1 182 ? -26.172 18.953 7.414 1 92.88 182 GLU A N 1
ATOM 1432 C CA . GLU A 1 182 ? -27.312 18.141 6.977 1 92.88 182 GLU A CA 1
ATOM 1433 C C . GLU A 1 182 ? -27.891 18.672 5.664 1 92.88 182 GLU A C 1
ATOM 1435 O O . GLU A 1 182 ? -28.422 17.891 4.863 1 92.88 182 GLU A O 1
ATOM 1440 N N . ASP A 1 183 ? -27.719 19.938 5.461 1 93 183 ASP A N 1
ATOM 1441 C CA . ASP A 1 183 ? -28.203 20.516 4.219 1 93 183 ASP A CA 1
ATOM 1442 C C . ASP A 1 183 ? -27.453 19.953 3.014 1 93 183 ASP A C 1
ATOM 1444 O O . ASP A 1 183 ? -27.984 19.922 1.904 1 93 183 ASP A O 1
ATOM 1448 N N . PHE A 1 184 ? -26.219 19.547 3.287 1 94 184 PHE A N 1
ATOM 1449 C CA . PHE A 1 184 ? -25.391 19.094 2.186 1 94 184 PHE A CA 1
ATOM 1450 C C . PHE A 1 184 ? -25.016 17.625 2.354 1 94 184 PHE A C 1
ATOM 1452 O O . PHE A 1 184 ? -24.031 17.156 1.779 1 94 184 PHE A O 1
ATOM 1459 N N . ARG A 1 185 ? -25.719 16.906 3.082 1 92.69 185 ARG A N 1
ATOM 1460 C CA . ARG A 1 185 ? -25.406 15.531 3.434 1 92.69 185 ARG A CA 1
ATOM 1461 C C . ARG A 1 185 ? -25.297 14.656 2.188 1 92.69 185 ARG A C 1
ATOM 1463 O O . ARG A 1 185 ? -24.422 13.789 2.098 1 92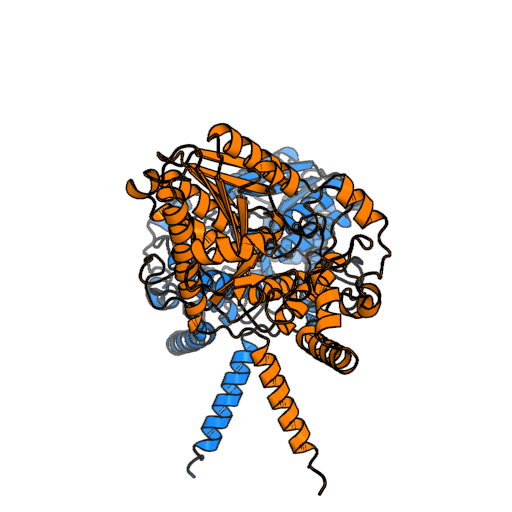.69 185 ARG A O 1
ATOM 1470 N N . THR A 1 186 ? -26.172 14.844 1.241 1 91.5 186 THR A N 1
ATOM 1471 C CA . THR A 1 186 ? -26.188 14.016 0.041 1 91.5 186 THR A CA 1
ATOM 1472 C C . THR A 1 186 ? -24.875 14.188 -0.739 1 91.5 186 THR A C 1
ATOM 1474 O O . THR A 1 186 ? -24.406 13.242 -1.368 1 91.5 186 THR A O 1
ATOM 1477 N N . LEU A 1 187 ? -24.344 15.406 -0.675 1 93.56 187 LEU A N 1
ATOM 1478 C CA . LEU A 1 187 ? -23.078 15.68 -1.342 1 93.56 187 LEU A CA 1
ATOM 1479 C C . LEU A 1 187 ? -21.906 15.133 -0.532 1 93.56 187 LEU A C 1
ATOM 1481 O O . LEU A 1 187 ? -20.938 14.594 -1.099 1 93.56 187 LEU A O 1
ATOM 1485 N N . PHE A 1 188 ? -22 15.203 0.787 1 95.88 188 PHE A N 1
ATOM 1486 C CA . PHE A 1 188 ? -20.875 14.906 1.667 1 95.88 188 PHE A CA 1
ATOM 1487 C C . PHE A 1 188 ? -20.797 13.406 1.954 1 95.88 188 PHE A C 1
ATOM 1489 O O . PHE A 1 188 ? -19.719 12.883 2.264 1 95.88 188 PHE A O 1
ATOM 1496 N N . VAL A 1 189 ? -21.906 12.719 1.846 1 96.81 189 VAL A N 1
ATOM 1497 C CA . VAL A 1 189 ? -21.984 11.312 2.227 1 96.81 189 VAL A CA 1
ATOM 1498 C C . VAL A 1 189 ? -22.766 10.531 1.181 1 96.81 189 VAL A C 1
ATOM 1500 O O . VAL A 1 189 ? -23.906 10.133 1.425 1 96.81 189 VAL A O 1
ATOM 1503 N N . PRO A 1 190 ? -22.125 10.172 0.08 1 95.19 190 PRO A N 1
ATOM 1504 C CA . PRO A 1 190 ? -22.812 9.367 -0.926 1 95.19 190 PRO A CA 1
ATOM 1505 C C . PRO A 1 190 ? -23.359 8.055 -0.36 1 95.19 190 PRO A C 1
ATOM 1507 O O . PRO A 1 190 ? -22.734 7.453 0.516 1 95.19 190 PRO A O 1
ATOM 1510 N N . SER A 1 191 ? -24.469 7.562 -0.905 1 93.94 191 SER A N 1
ATOM 1511 C CA . SER A 1 191 ? -25.141 6.379 -0.392 1 93.94 191 SER A CA 1
ATOM 1512 C C . SER A 1 191 ? -24.766 5.137 -1.195 1 93.94 191 SER A C 1
ATOM 1514 O O . SER A 1 191 ? -25.188 4.027 -0.866 1 93.94 191 SER A O 1
ATOM 1516 N N . ALA A 1 192 ? -24.047 5.34 -2.232 1 95 192 ALA A N 1
ATOM 1517 C CA . ALA A 1 192 ? -23.609 4.223 -3.057 1 95 192 ALA A CA 1
ATOM 1518 C C . ALA A 1 192 ? -22.078 4.23 -3.217 1 95 192 ALA A C 1
ATOM 1520 O O . ALA A 1 192 ? -21.453 5.285 -3.133 1 95 192 ALA A O 1
ATOM 1521 N N . PRO A 1 193 ? -21.531 3.008 -3.426 1 96.25 193 PRO A N 1
ATOM 1522 C CA . PRO A 1 193 ? -20.094 2.984 -3.697 1 96.25 193 PRO A CA 1
ATOM 1523 C C . PRO A 1 193 ? -19.688 3.863 -4.883 1 96.25 193 PRO A C 1
ATOM 1525 O O . PRO A 1 193 ? -20.422 3.92 -5.879 1 96.25 193 PRO A O 1
ATOM 1528 N N . PRO A 1 194 ? -18.609 4.543 -4.738 1 95.88 194 PRO A N 1
ATOM 1529 C CA . PRO A 1 194 ? -18.203 5.441 -5.824 1 95.88 194 PRO A CA 1
ATOM 1530 C C . PRO A 1 194 ? -17.922 4.695 -7.129 1 95.88 194 PRO A C 1
ATOM 1532 O O . PRO A 1 194 ? -17.5 3.539 -7.105 1 95.88 194 PRO A O 1
ATOM 1535 N N . ARG A 1 195 ? -18.266 5.344 -8.219 1 94.75 195 ARG A N 1
ATOM 1536 C CA . ARG A 1 195 ? -17.844 4.938 -9.555 1 94.75 195 ARG A CA 1
ATOM 1537 C C . ARG A 1 195 ? -16.594 5.688 -9.992 1 94.75 195 ARG A C 1
ATOM 1539 O O . ARG A 1 195 ? -16.25 6.727 -9.422 1 94.75 195 ARG A O 1
ATOM 1546 N N . PHE A 1 196 ? -15.867 5.18 -10.93 1 90 196 PHE A N 1
ATOM 1547 C CA . PHE A 1 196 ? -14.68 5.883 -11.398 1 90 196 PHE A CA 1
ATOM 1548 C C . PHE A 1 196 ? -15.062 7.176 -12.109 1 90 196 PHE A C 1
ATOM 1550 O O . PHE A 1 196 ? -14.367 8.18 -11.992 1 90 196 PHE A O 1
ATOM 1557 N N . ILE A 1 197 ? -16.203 7.223 -12.727 1 88.75 197 ILE A N 1
ATOM 1558 C CA . ILE A 1 197 ? -16.688 8.398 -13.445 1 88.75 197 ILE A CA 1
ATOM 1559 C C . ILE A 1 197 ? -17.078 9.492 -12.453 1 88.75 197 ILE A C 1
ATOM 1561 O O . ILE A 1 197 ? -17.25 10.648 -12.836 1 88.75 197 ILE A O 1
ATOM 1565 N N . ASP A 1 198 ? -17.25 9.109 -11.188 1 91.38 198 ASP A N 1
ATOM 1566 C CA . ASP A 1 198 ? -17.594 10.102 -10.172 1 91.38 198 ASP A CA 1
ATOM 1567 C C . ASP A 1 198 ? -16.469 11.117 -9.992 1 91.38 198 ASP A C 1
ATOM 1569 O O . ASP A 1 198 ? -16.672 12.172 -9.391 1 91.38 198 ASP A O 1
ATOM 1573 N N . ARG A 1 199 ? -15.367 10.773 -10.508 1 87.62 199 ARG A N 1
ATOM 1574 C CA . ARG A 1 199 ? -14.281 11.75 -10.562 1 87.62 199 ARG A CA 1
ATOM 1575 C C . ARG A 1 199 ? -14.75 13.047 -11.211 1 87.62 199 ARG A C 1
ATOM 1577 O O . ARG A 1 199 ? -14.312 14.133 -10.82 1 87.62 199 ARG A O 1
ATOM 1584 N N . TYR A 1 200 ? -15.648 12.977 -12.125 1 84.81 200 TYR A N 1
ATOM 1585 C CA . TYR A 1 200 ? -16.141 14.133 -12.859 1 84.81 200 TYR A CA 1
ATOM 1586 C C . TYR A 1 200 ? -17.562 14.492 -12.422 1 84.81 200 TYR A C 1
ATOM 1588 O O . TYR A 1 200 ? -17.891 15.672 -12.281 1 84.81 200 TYR A O 1
ATOM 1596 N N . VAL A 1 201 ? -18.375 13.469 -12.203 1 89.12 201 VAL A N 1
ATOM 1597 C CA . VAL A 1 201 ? -19.766 13.695 -11.836 1 89.12 201 VAL A CA 1
ATOM 1598 C C . VAL A 1 201 ? -19.844 14.453 -10.516 1 89.12 201 VAL A C 1
ATOM 1600 O O . VAL A 1 201 ? -20.703 15.312 -10.328 1 89.12 201 VAL A O 1
ATOM 1603 N N . PHE A 1 202 ? -18.922 14.156 -9.617 1 90.88 202 PHE A N 1
ATOM 1604 C CA . PHE A 1 202 ? -18.891 14.867 -8.344 1 90.88 202 PHE A CA 1
ATOM 1605 C C . PHE A 1 202 ? -18.688 16.359 -8.562 1 90.88 202 PHE A C 1
ATOM 1607 O O . PHE A 1 202 ? -19.344 17.188 -7.926 1 90.88 202 PHE A O 1
ATOM 1614 N N . LEU A 1 203 ? -17.812 16.688 -9.461 1 86.44 203 LEU A N 1
ATOM 1615 C CA . LEU A 1 203 ? -17.516 18.094 -9.711 1 86.44 203 LEU A CA 1
ATOM 1616 C C . LEU A 1 203 ? -18.734 18.812 -10.289 1 86.44 203 LEU A C 1
ATOM 1618 O O . LEU A 1 203 ? -18.984 19.984 -9.969 1 86.44 203 LEU A O 1
ATOM 1622 N N . TYR A 1 204 ? -19.406 18.141 -11.102 1 87.44 204 TYR A N 1
ATOM 1623 C CA . TYR A 1 204 ? -20.641 18.688 -11.664 1 87.44 204 TYR A CA 1
ATOM 1624 C C . TYR A 1 204 ? -21.672 18.953 -10.57 1 87.44 204 TYR A C 1
ATOM 1626 O O . TYR A 1 204 ? -22.25 20.031 -10.508 1 87.44 204 TYR A O 1
ATOM 1634 N N . THR A 1 205 ? -21.859 17.969 -9.719 1 89.56 205 THR A N 1
ATOM 1635 C CA . THR A 1 205 ? -22.812 18.094 -8.625 1 89.56 205 THR A CA 1
ATOM 1636 C C . THR A 1 205 ? -22.375 19.188 -7.652 1 89.56 205 THR A C 1
ATOM 1638 O O . THR A 1 205 ? -23.203 19.953 -7.16 1 89.56 205 THR A O 1
ATOM 1641 N N . ALA A 1 206 ? -21.109 19.203 -7.375 1 89.12 206 ALA A N 1
ATOM 1642 C CA . ALA A 1 206 ? -20.578 20.234 -6.488 1 89.12 206 ALA A CA 1
ATOM 1643 C C . ALA A 1 206 ? -20.781 21.625 -7.074 1 89.12 206 ALA A C 1
ATOM 1645 O O . ALA A 1 206 ? -21.156 22.562 -6.355 1 89.12 206 ALA A O 1
ATOM 1646 N N . ALA A 1 207 ? -20.609 21.75 -8.336 1 86.5 207 ALA A N 1
ATOM 1647 C CA . ALA A 1 207 ? -20.797 23.031 -9 1 86.5 207 ALA A CA 1
ATOM 1648 C C . ALA A 1 207 ? -22.25 23.484 -8.914 1 86.5 207 ALA A C 1
ATOM 1650 O O . ALA A 1 207 ? -22.531 24.656 -8.672 1 86.5 207 ALA A O 1
ATOM 1651 N N . LYS A 1 208 ? -23.109 22.594 -9.133 1 89.44 208 LYS A N 1
ATOM 1652 C CA . LYS A 1 208 ? -24.547 22.906 -9.031 1 89.44 208 LYS A CA 1
ATOM 1653 C C . LYS A 1 208 ? -24.906 23.359 -7.629 1 89.44 208 LYS A C 1
ATOM 1655 O O . LYS A 1 208 ? -25.688 24.312 -7.461 1 89.44 208 LYS A O 1
ATOM 1660 N N . THR A 1 209 ? -24.312 22.719 -6.703 1 90.19 209 THR A N 1
ATOM 1661 C CA . THR A 1 209 ? -24.562 23.078 -5.312 1 90.19 209 THR A CA 1
ATOM 1662 C C . THR A 1 209 ? -24.016 24.469 -5.016 1 90.19 209 THR A C 1
ATOM 1664 O O . THR A 1 209 ? -24.672 25.266 -4.344 1 90.19 209 THR A O 1
ATOM 1667 N N . LEU A 1 210 ? -22.906 24.734 -5.543 1 88.31 210 LEU A N 1
ATOM 1668 C CA . LEU A 1 210 ? -22.234 26.016 -5.289 1 88.31 210 LEU A CA 1
ATOM 1669 C C . LEU A 1 210 ? -22.953 27.156 -6.016 1 88.31 210 LEU A C 1
ATOM 1671 O O . LEU A 1 210 ? -22.875 28.312 -5.602 1 88.31 210 LEU A O 1
ATOM 1675 N N . MET A 1 211 ? -23.625 26.859 -7.082 1 88.62 211 MET A N 1
ATOM 1676 C CA . MET A 1 211 ? -24.438 27.844 -7.781 1 88.62 211 MET A CA 1
ATOM 1677 C C . MET A 1 211 ? -25.672 28.203 -6.973 1 88.62 211 MET A C 1
ATOM 1679 O O . MET A 1 211 ? -26.172 29.328 -7.055 1 88.62 211 MET A O 1
ATOM 1683 N N . ARG A 1 212 ? -26.078 27.297 -6.184 1 90.88 212 ARG A N 1
ATOM 1684 C CA . ARG A 1 212 ? -27.297 27.484 -5.41 1 90.88 212 ARG A CA 1
ATOM 1685 C C . ARG A 1 212 ? -26.984 28.062 -4.035 1 90.88 212 ARG A C 1
ATOM 1687 O O . ARG A 1 212 ? -27.859 28.688 -3.412 1 90.88 212 ARG A O 1
ATOM 1694 N N . HIS A 1 213 ? -25.797 27.828 -3.637 1 90.31 213 HIS A N 1
ATOM 1695 C CA . HIS A 1 213 ? -25.375 28.281 -2.314 1 90.31 213 HIS A CA 1
ATOM 1696 C C . HIS A 1 213 ? -24.062 29.047 -2.389 1 90.31 213 HIS A C 1
ATOM 1698 O O . HIS A 1 213 ? -23.266 28.828 -3.305 1 90.31 213 HIS A O 1
ATOM 1704 N N . ARG A 1 214 ? -23.875 29.875 -1.46 1 84.88 214 ARG A N 1
ATOM 1705 C CA . ARG A 1 214 ? -22.594 30.594 -1.377 1 84.88 214 ARG A CA 1
ATOM 1706 C C . ARG A 1 214 ? -21.469 29.625 -1.024 1 84.88 214 ARG A C 1
ATOM 1708 O O . ARG A 1 214 ? -21.641 28.734 -0.196 1 84.88 214 ARG A O 1
ATOM 1715 N N . PHE A 1 215 ? -20.375 29.828 -1.642 1 82.38 215 PHE A N 1
ATOM 1716 C CA . PHE A 1 215 ? -19.188 28.984 -1.45 1 82.38 215 PHE A CA 1
ATOM 1717 C C . PHE A 1 215 ? -18.844 28.875 0.029 1 82.38 215 PHE A C 1
ATOM 1719 O O . PHE A 1 215 ? -18.578 27.781 0.528 1 82.38 215 PHE A O 1
ATOM 1726 N N . ILE A 1 216 ? -18.906 29.953 0.71 1 80.75 216 ILE A N 1
ATOM 1727 C CA . ILE A 1 216 ? -18.469 29.984 2.104 1 80.75 216 ILE A CA 1
ATOM 1728 C C . ILE A 1 216 ? -19.406 29.141 2.957 1 80.75 216 ILE A C 1
ATOM 1730 O O . ILE A 1 216 ? -18.969 28.5 3.914 1 80.75 216 ILE A O 1
ATOM 1734 N N . LYS A 1 217 ? -20.641 29.062 2.619 1 85.38 217 LYS A N 1
ATOM 1735 C CA . LYS A 1 217 ? -21.594 28.234 3.357 1 85.38 217 LYS A CA 1
ATOM 1736 C C . LYS A 1 217 ? -21.281 26.75 3.186 1 85.38 217 LYS A C 1
ATOM 1738 O O . LYS A 1 217 ? -21.297 25.984 4.156 1 85.38 217 LYS A O 1
ATOM 1743 N N . VAL A 1 218 ? -21.016 26.406 1.953 1 88.25 218 VAL A N 1
ATOM 1744 C CA . VAL A 1 218 ? -20.703 25 1.657 1 88.25 218 VAL A CA 1
ATOM 1745 C C . VAL A 1 218 ? -19.375 24.625 2.303 1 88.25 218 VAL A C 1
ATOM 1747 O O . VAL A 1 218 ? -19.266 23.547 2.906 1 88.25 218 VAL A O 1
ATOM 1750 N N . LYS A 1 219 ? -18.438 25.469 2.203 1 86.56 219 LYS A N 1
ATOM 1751 C CA . LYS A 1 219 ? -17.125 25.203 2.797 1 86.56 219 LYS A CA 1
ATOM 1752 C C . LYS A 1 219 ? -17.219 25.062 4.312 1 86.56 219 LYS A C 1
ATOM 1754 O O . LYS A 1 219 ? -16.641 24.156 4.898 1 86.56 219 LYS A O 1
ATOM 1759 N N . ARG A 1 220 ? -17.922 25.984 4.918 1 86.94 220 ARG A N 1
ATOM 1760 C CA . ARG A 1 220 ? -18.109 25.922 6.367 1 86.94 220 ARG A CA 1
ATOM 1761 C C . ARG A 1 220 ? -18.719 24.594 6.789 1 86.94 220 ARG A C 1
ATOM 1763 O O . ARG A 1 220 ? -18.266 23.969 7.75 1 86.94 220 ARG A O 1
ATOM 1770 N N . ALA A 1 221 ? -19.734 24.266 6.074 1 90.19 221 ALA A N 1
ATOM 1771 C CA . ALA A 1 221 ? -20.391 22.984 6.371 1 90.19 221 ALA A CA 1
ATOM 1772 C C . ALA A 1 221 ? -19.406 21.828 6.223 1 90.19 221 ALA A C 1
ATOM 1774 O O . ALA A 1 221 ? -19.469 20.859 6.977 1 90.19 221 ALA A O 1
ATOM 1775 N N . PHE A 1 222 ? -18.547 21.969 5.301 1 90.25 222 PHE A N 1
ATOM 1776 C CA . PHE A 1 222 ? -17.594 20.906 4.961 1 90.25 222 PHE A CA 1
ATOM 1777 C C . PHE A 1 222 ? -16.484 20.828 5.996 1 90.25 222 PHE A C 1
ATOM 1779 O O . PHE A 1 222 ? -16.109 19.734 6.434 1 90.25 222 PHE A O 1
ATOM 1786 N N . VAL A 1 223 ? -15.953 21.984 6.465 1 89.19 223 VAL A N 1
ATOM 1787 C CA . VAL A 1 223 ? -14.688 21.969 7.199 1 89.19 223 VAL A CA 1
ATOM 1788 C C . VAL A 1 223 ? -14.969 21.984 8.703 1 89.19 223 VAL A C 1
ATOM 1790 O O . VAL A 1 223 ? -14.094 21.641 9.5 1 89.19 223 VAL A O 1
ATOM 1793 N N . THR A 1 224 ? -16.125 22.422 9.109 1 90.12 224 THR A N 1
ATOM 1794 C CA . THR A 1 224 ? -16.422 22.594 10.531 1 90.12 224 THR A CA 1
ATOM 1795 C C . THR A 1 224 ? -16.406 21.25 11.25 1 90.12 224 THR A C 1
ATOM 1797 O O . THR A 1 224 ? -15.953 21.156 12.391 1 90.12 224 THR A O 1
ATOM 1800 N N . GLY A 1 225 ? -16.891 20.25 10.57 1 91.25 225 GLY A N 1
ATOM 1801 C CA . GLY A 1 225 ? -17.062 18.953 11.211 1 91.25 225 GLY A CA 1
ATOM 1802 C C . GLY A 1 225 ? -18.438 18.75 11.82 1 91.25 225 GLY A C 1
ATOM 1803 O O . GLY A 1 225 ? -19.266 19.672 11.812 1 91.25 225 GLY A O 1
ATOM 1804 N N . GLN A 1 226 ? -18.703 17.578 12.305 1 94.12 226 GLN A N 1
ATOM 1805 C CA . GLN A 1 226 ? -19.984 17.219 12.891 1 94.12 226 GLN A CA 1
ATOM 1806 C C . GLN A 1 226 ? -19.828 16.047 13.867 1 94.12 226 GLN A C 1
ATOM 1808 O O . GLN A 1 226 ? -18.812 15.352 13.844 1 94.12 226 GLN A O 1
ATOM 1813 N N . TYR A 1 227 ? -20.812 15.836 14.742 1 95.38 227 TYR A N 1
ATOM 1814 C CA . TYR A 1 227 ? -20.672 14.891 15.844 1 95.38 227 TYR A CA 1
ATOM 1815 C C . TYR A 1 227 ? -21.859 13.922 15.883 1 95.38 227 TYR A C 1
ATOM 1817 O O . TYR A 1 227 ? -22.047 13.203 16.859 1 95.38 227 TYR A O 1
ATOM 1825 N N . HIS A 1 228 ? -22.641 13.836 14.844 1 93.62 228 HIS A N 1
ATOM 1826 C CA . HIS A 1 228 ? -23.891 13.102 14.898 1 93.62 228 HIS A CA 1
ATOM 1827 C C . HIS A 1 228 ? -23.875 11.898 13.953 1 93.62 228 HIS A C 1
ATOM 1829 O O . HIS A 1 228 ? -24.578 10.906 14.188 1 93.62 228 HIS A O 1
ATOM 1835 N N . ASP A 1 229 ? -23.172 11.984 12.906 1 94.44 229 ASP A N 1
ATOM 1836 C CA . ASP A 1 229 ? -23.125 10.914 11.914 1 94.44 229 ASP A CA 1
ATOM 1837 C C . ASP A 1 229 ? -21.766 10.219 11.914 1 94.44 229 ASP A C 1
ATOM 1839 O O . ASP A 1 229 ? -20.828 10.68 11.266 1 94.44 229 ASP A O 1
ATOM 1843 N N . PRO A 1 230 ? -21.656 9.055 12.453 1 96.56 230 PRO A N 1
ATOM 1844 C CA . PRO A 1 230 ? -20.359 8.383 12.562 1 96.56 230 PRO A CA 1
ATOM 1845 C C . PRO A 1 230 ? -19.812 7.934 11.211 1 96.56 230 PRO A C 1
ATOM 1847 O O . PRO A 1 230 ? -18.609 7.641 11.094 1 96.56 230 PRO A O 1
ATOM 1850 N N . VAL A 1 231 ? -20.578 7.84 10.164 1 96.75 231 VAL A N 1
ATOM 1851 C CA . VAL A 1 231 ? -20.094 7.355 8.875 1 96.75 231 VAL A CA 1
ATOM 1852 C C . VAL A 1 231 ? -19.781 8.539 7.957 1 96.75 231 VAL A C 1
ATOM 1854 O O . VAL A 1 231 ? -19.281 8.359 6.852 1 96.75 231 VAL A O 1
ATOM 1857 N N . GLY A 1 232 ? -20.078 9.773 8.414 1 97 232 GLY A N 1
ATOM 1858 C CA . GLY A 1 232 ? -19.844 10.969 7.617 1 97 232 GLY A CA 1
ATOM 1859 C C . GLY A 1 232 ? -18.406 11.469 7.684 1 97 232 GLY A C 1
ATOM 1860 O O . GLY A 1 232 ? -17.578 10.875 8.375 1 97 232 GLY A O 1
ATOM 1861 N N . ILE A 1 233 ? -18.141 12.555 6.922 1 97.44 233 ILE A N 1
ATOM 1862 C CA . ILE A 1 233 ? -16.812 13.141 6.898 1 97.44 233 ILE A CA 1
ATOM 1863 C C . ILE A 1 233 ? -16.656 14.117 8.062 1 97.44 233 ILE A C 1
ATOM 1865 O O . ILE A 1 233 ? -17.641 14.641 8.57 1 97.44 233 ILE A O 1
ATOM 1869 N N . ASN A 1 234 ? -15.414 14.32 8.508 1 97.06 234 ASN A N 1
ATOM 1870 C CA . ASN A 1 234 ? -15.055 15.242 9.586 1 97.06 234 ASN A CA 1
ATOM 1871 C C . ASN A 1 234 ? -15.867 14.969 10.852 1 97.06 234 ASN A C 1
ATOM 1873 O O . ASN A 1 234 ? -16.328 15.906 11.508 1 97.06 234 ASN A O 1
ATOM 1877 N N . TYR A 1 235 ? -16.172 13.711 11.109 1 97.31 235 TYR A N 1
ATOM 1878 C CA . TYR A 1 235 ? -16.828 13.266 12.328 1 97.31 235 TYR A CA 1
ATOM 1879 C C . TYR A 1 235 ? -15.906 13.438 13.539 1 97.31 235 TYR A C 1
ATOM 1881 O O . TYR A 1 235 ? -14.758 12.984 13.516 1 97.31 235 TYR A O 1
ATOM 1889 N N . GLY A 1 236 ? -16.375 14.07 14.57 1 97.38 236 GLY A N 1
ATOM 1890 C CA . GLY A 1 236 ? -15.547 14.383 15.719 1 97.38 236 GLY A CA 1
ATOM 1891 C C . GLY A 1 236 ? -15.508 13.266 16.75 1 97.38 236 GLY A C 1
ATOM 1892 O O . GLY A 1 236 ? -14.664 13.273 17.641 1 97.38 236 GLY A O 1
ATOM 1893 N N . GLY A 1 237 ? -16.406 12.289 16.578 1 97.31 237 GLY A N 1
ATOM 1894 C CA . GLY A 1 237 ? -16.406 11.156 17.484 1 97.31 237 GLY A CA 1
ATOM 1895 C C . GLY A 1 237 ? -17.344 11.328 18.672 1 97.31 237 GLY A C 1
ATOM 1896 O O . GLY A 1 237 ? -17.938 12.398 18.844 1 97.31 237 GLY A O 1
ATOM 1897 N N . GLU A 1 238 ? -17.484 10.234 19.406 1 95.44 238 GLU A N 1
ATOM 1898 C CA . GLU A 1 238 ? -18.328 10.234 20.609 1 95.44 238 GLU A CA 1
ATOM 1899 C C . GLU A 1 238 ? -17.484 10.297 21.875 1 95.44 238 GLU A C 1
ATOM 1901 O O . GLU A 1 238 ? -18.016 10.555 22.953 1 95.44 238 GLU A O 1
ATOM 1906 N N . LYS A 1 239 ? -16.266 10.07 21.719 1 97 239 LYS A N 1
ATOM 1907 C CA . LYS A 1 239 ? -15.305 10.094 22.812 1 97 239 LYS A CA 1
ATOM 1908 C C . LYS A 1 239 ? -13.898 10.43 22.328 1 97 239 LYS A C 1
ATOM 1910 O O . LYS A 1 239 ? -13.641 10.43 21.125 1 97 239 LYS A O 1
ATOM 1915 N N . GLU A 1 240 ? -13.102 10.773 23.266 1 98.25 240 GLU A N 1
ATOM 1916 C CA . GLU A 1 240 ? -11.711 11.055 22.922 1 98.25 240 GLU A CA 1
ATOM 1917 C C . GLU A 1 240 ? -11.031 9.828 22.312 1 98.25 240 GLU A C 1
ATOM 1919 O O . GLU A 1 240 ? -11.125 8.727 22.859 1 98.25 240 GLU A O 1
ATOM 1924 N N . GLN A 1 241 ? -10.375 10.055 21.234 1 98.62 241 GLN A N 1
ATOM 1925 C CA . GLN A 1 241 ? -9.703 8.977 20.531 1 98.62 241 GLN A CA 1
ATOM 1926 C C . GLN A 1 241 ? -8.344 8.672 21.141 1 98.62 241 GLN A C 1
ATOM 1928 O O . GLN A 1 241 ? -7.719 9.555 21.734 1 98.62 241 GLN A O 1
ATOM 1933 N N . LYS A 1 242 ? -7.867 7.5 20.938 1 98.69 242 LYS A N 1
ATOM 1934 C CA . LYS A 1 242 ? -6.598 7.043 21.5 1 98.69 242 LYS A CA 1
ATOM 1935 C C . LYS A 1 242 ? -5.445 7.945 21.062 1 98.69 242 LYS A C 1
ATOM 1937 O O . LYS A 1 242 ? -4.582 8.289 21.875 1 98.69 242 LYS A O 1
ATOM 1942 N N . SER A 1 243 ? -5.391 8.305 19.828 1 98.81 243 SER A N 1
ATOM 1943 C CA . SER A 1 243 ? -4.328 9.164 19.328 1 98.81 243 SER A CA 1
ATOM 1944 C C . SER A 1 243 ? -4.27 10.477 20.109 1 98.81 243 SER A C 1
ATOM 1946 O O . SER A 1 243 ? -3.186 10.977 20.422 1 98.81 243 SER A O 1
ATOM 1948 N N . ILE A 1 244 ? -5.406 11.031 20.391 1 98.81 244 ILE A N 1
ATOM 1949 C CA . ILE A 1 244 ? -5.473 12.305 21.109 1 98.81 244 ILE A CA 1
ATOM 1950 C C . ILE A 1 244 ? -5.031 12.109 22.562 1 98.81 244 ILE A C 1
ATOM 1952 O O . ILE A 1 244 ? -4.289 12.93 23.109 1 98.81 244 ILE A O 1
ATOM 1956 N N . SER A 1 245 ? -5.48 11.023 23.156 1 98.75 245 SER A N 1
ATOM 1957 C CA . SER A 1 245 ? -5.066 10.727 24.531 1 98.75 245 SER A CA 1
ATOM 1958 C C . SER A 1 245 ? -3.555 10.57 24.641 1 98.75 245 SER A C 1
ATOM 1960 O O . SER A 1 245 ? -2.934 11.086 25.562 1 98.75 245 SER A O 1
ATOM 1962 N N . VAL A 1 246 ? -3.027 9.867 23.703 1 98.88 246 VAL A N 1
ATOM 1963 C CA . VAL A 1 246 ? -1.584 9.648 23.703 1 98.88 246 VAL A CA 1
ATOM 1964 C C . VAL A 1 246 ? -0.862 10.969 23.453 1 98.88 246 VAL A C 1
ATOM 1966 O O . VAL A 1 246 ? 0.137 11.266 24.125 1 98.88 246 VAL A O 1
ATOM 1969 N N . LEU A 1 247 ? -1.328 11.75 22.531 1 98.88 247 LEU A N 1
ATOM 1970 C CA . LEU A 1 247 ? -0.717 13.047 22.25 1 98.88 247 LEU A CA 1
ATOM 1971 C C . LEU A 1 247 ? -0.698 13.922 23.5 1 98.88 247 LEU A C 1
ATOM 1973 O O . LEU A 1 247 ? 0.33 14.516 23.828 1 98.88 247 LEU A O 1
ATOM 1977 N N . ARG A 1 248 ? -1.835 13.992 24.219 1 98.69 248 ARG A N 1
ATOM 1978 C CA . ARG A 1 248 ? -1.918 14.773 25.438 1 98.69 248 ARG A CA 1
ATOM 1979 C C . ARG A 1 248 ? -0.886 14.297 26.453 1 98.69 248 ARG A C 1
ATOM 1981 O O . ARG A 1 248 ? -0.207 15.117 27.094 1 98.69 248 ARG A O 1
ATOM 1988 N N . LYS A 1 249 ? -0.822 13 26.578 1 98.75 249 LYS A N 1
ATOM 1989 C CA . LYS A 1 249 ? 0.107 12.422 27.547 1 98.75 249 LYS A CA 1
ATOM 1990 C C . LYS A 1 249 ? 1.552 12.766 27.188 1 98.75 249 LYS A C 1
ATOM 1992 O O . LYS A 1 249 ? 2.344 13.125 28.062 1 98.75 249 LYS A O 1
ATOM 1997 N N . VAL A 1 250 ? 1.889 12.641 25.938 1 98.88 250 VAL A N 1
ATOM 1998 C CA . VAL A 1 250 ? 3.24 12.906 25.469 1 98.88 250 VAL A CA 1
ATOM 1999 C C . VAL A 1 250 ? 3.592 14.375 25.703 1 98.88 250 VAL A C 1
ATOM 2001 O O . VAL A 1 250 ? 4.68 14.688 26.188 1 98.88 250 VAL A O 1
ATOM 2004 N N . LEU A 1 251 ? 2.709 15.25 25.359 1 98.88 251 LEU A N 1
ATOM 2005 C CA . LEU A 1 251 ? 2.957 16.688 25.5 1 98.88 251 LEU A CA 1
ATOM 2006 C C . LEU A 1 251 ? 3.115 17.062 26.969 1 98.88 251 LEU A C 1
ATOM 2008 O O . LEU A 1 251 ? 4.031 17.812 27.328 1 98.88 251 LEU A O 1
ATOM 2012 N N . LYS A 1 252 ? 2.264 16.531 27.828 1 98.5 252 LYS A N 1
ATOM 2013 C CA . LYS A 1 252 ? 2.344 16.812 29.25 1 98.5 252 LYS A CA 1
ATOM 2014 C C . LYS A 1 252 ? 3.668 16.312 29.828 1 98.5 252 LYS A C 1
ATOM 2016 O O . LYS A 1 252 ? 4.301 17.016 30.625 1 98.5 252 LYS A O 1
ATOM 2021 N N . LYS A 1 253 ? 4.008 15.148 29.438 1 98.5 253 LYS A N 1
ATOM 2022 C CA . LYS A 1 253 ? 5.246 14.547 29.938 1 98.5 253 LYS A CA 1
ATOM 2023 C C . LYS A 1 253 ? 6.449 15.422 29.594 1 98.5 253 LYS A C 1
ATOM 2025 O O . LYS A 1 253 ? 7.277 15.703 30.469 1 98.5 253 LYS A O 1
ATOM 2030 N N . HIS A 1 254 ? 6.547 15.891 28.438 1 98.31 254 HIS A N 1
ATOM 2031 C CA . HIS A 1 254 ? 7.738 16.609 28 1 98.31 254 HIS A CA 1
ATOM 2032 C C . HIS A 1 254 ? 7.707 18.062 28.469 1 98.31 254 HIS A C 1
ATOM 2034 O O . HIS A 1 254 ? 8.758 18.672 28.703 1 98.31 254 HIS A O 1
ATOM 2040 N N . ALA A 1 255 ? 6.5 18.609 28.594 1 98.12 255 ALA A N 1
ATOM 2041 C CA . ALA A 1 255 ? 6.398 19.922 29.219 1 98.12 255 ALA A CA 1
ATOM 2042 C C . ALA A 1 255 ? 6.918 19.875 30.656 1 98.12 255 ALA A C 1
ATOM 2044 O O . ALA A 1 255 ? 7.672 20.75 31.078 1 98.12 255 ALA A O 1
ATOM 2045 N N . ALA A 1 256 ? 6.551 18.844 31.344 1 97.12 256 ALA A N 1
ATOM 2046 C CA . ALA A 1 256 ? 6.996 18.672 32.719 1 97.12 256 ALA A CA 1
ATOM 2047 C C . ALA A 1 256 ? 8.5 18.422 32.781 1 97.12 256 ALA A C 1
ATOM 2049 O O . ALA A 1 256 ? 9.195 19 33.625 1 97.12 256 ALA A O 1
ATOM 2050 N N . ALA A 1 257 ? 8.953 17.594 31.922 1 95.88 257 ALA A N 1
ATOM 2051 C CA . ALA A 1 257 ? 10.359 17.203 31.922 1 95.88 257 ALA A CA 1
ATOM 2052 C C . ALA A 1 257 ? 11.258 18.406 31.641 1 95.88 257 ALA A C 1
ATOM 2054 O O . ALA A 1 257 ? 12.375 18.5 32.156 1 95.88 257 ALA A O 1
ATOM 2055 N N . THR A 1 258 ? 10.766 19.391 30.891 1 96.25 258 THR A N 1
ATOM 2056 C CA . THR A 1 258 ? 11.578 20.531 30.5 1 96.25 258 THR A CA 1
ATOM 2057 C C . THR A 1 258 ? 11.281 21.734 31.391 1 96.25 258 THR A C 1
ATOM 2059 O O . THR A 1 258 ? 12.016 22.734 31.375 1 96.25 258 THR A O 1
ATOM 2062 N N . GLY A 1 259 ? 10.211 21.625 32.219 1 96.12 259 GLY A N 1
ATOM 2063 C CA . GLY A 1 259 ? 9.773 22.797 32.938 1 96.12 259 GLY A CA 1
ATOM 2064 C C . GLY A 1 259 ? 9.375 23.953 32.062 1 96.12 259 GLY A C 1
ATOM 2065 O O . GLY A 1 259 ? 9.633 25.109 32.375 1 96.12 259 GLY A O 1
ATOM 2066 N N . ALA A 1 260 ? 8.781 23.672 30.969 1 94.88 260 ALA A N 1
ATOM 2067 C CA . ALA A 1 260 ? 8.523 24.672 29.938 1 94.88 260 ALA A CA 1
ATOM 2068 C C . ALA A 1 260 ? 7.59 25.766 30.453 1 94.88 260 ALA A C 1
ATOM 2070 O O . ALA A 1 260 ? 6.516 25.469 30.984 1 94.88 260 ALA A O 1
ATOM 2071 N N . THR A 1 261 ? 7.984 27 30.281 1 96.06 261 THR A N 1
ATOM 2072 C CA . THR A 1 261 ? 7.141 28.141 30.578 1 96.06 261 THR A CA 1
ATOM 2073 C C . THR A 1 261 ? 6.652 28.812 29.297 1 96.06 261 THR A C 1
ATOM 2075 O O . THR A 1 261 ? 5.707 29.594 29.312 1 96.06 261 THR A O 1
ATOM 2078 N N . GLU A 1 262 ? 7.273 28.5 28.188 1 97.12 262 GLU A N 1
ATOM 2079 C CA . GLU A 1 262 ? 6.879 28.922 26.844 1 97.12 262 GLU A CA 1
ATOM 2080 C C . GLU A 1 262 ? 7.078 27.797 25.828 1 97.12 262 GLU A C 1
ATOM 2082 O O . GLU A 1 262 ? 8.078 27.078 25.891 1 97.12 262 GLU A O 1
ATOM 2087 N N . ALA A 1 263 ? 6.105 27.672 24.969 1 97.88 263 ALA A N 1
ATOM 2088 C CA . ALA A 1 263 ? 6.195 26.594 23.984 1 97.88 263 ALA A CA 1
ATOM 2089 C C . ALA A 1 263 ? 5.633 27.047 22.641 1 97.88 263 ALA A C 1
ATOM 2091 O O . ALA A 1 263 ? 4.812 27.969 22.578 1 97.88 263 ALA A O 1
ATOM 2092 N N . ILE A 1 264 ? 6.145 26.516 21.609 1 98.25 264 ILE A N 1
ATOM 2093 C CA . ILE A 1 264 ? 5.582 26.625 20.266 1 98.25 264 ILE A CA 1
ATOM 2094 C C . ILE A 1 264 ? 5.25 25.234 19.719 1 98.25 264 ILE A C 1
ATOM 2096 O O . ILE A 1 264 ? 6.082 24.328 19.781 1 98.25 264 ILE A O 1
ATOM 2100 N N . TYR A 1 265 ? 4.027 25.078 19.312 1 98.31 265 TYR A N 1
ATOM 2101 C CA . TYR A 1 265 ? 3.514 23.844 18.734 1 98.31 265 TYR A CA 1
ATOM 2102 C C . TYR A 1 265 ? 3.203 24.031 17.25 1 98.31 265 TYR A C 1
ATOM 2104 O O . TYR A 1 265 ? 2.322 24.812 16.891 1 98.31 265 TYR A O 1
ATOM 2112 N N . ILE A 1 266 ? 3.936 23.328 16.391 1 98.75 266 ILE A N 1
ATOM 2113 C CA . ILE A 1 266 ? 3.717 23.359 14.953 1 98.75 266 ILE A CA 1
ATOM 2114 C C . ILE A 1 266 ? 3.102 22.047 14.484 1 98.75 266 ILE A C 1
ATOM 2116 O O . ILE A 1 266 ? 3.703 20.984 14.641 1 98.75 266 ILE A O 1
ATOM 2120 N N . ASP A 1 267 ? 1.972 22.109 13.969 1 98.38 267 ASP A N 1
ATOM 2121 C CA . ASP A 1 267 ? 1.282 20.969 13.383 1 98.38 267 ASP A CA 1
ATOM 2122 C C . ASP A 1 267 ? 1.215 21.094 11.859 1 98.38 267 ASP A C 1
ATOM 2124 O O . ASP A 1 267 ? 0.467 21.906 11.328 1 98.38 267 ASP A O 1
ATOM 2128 N N . VAL A 1 268 ? 1.912 20.188 11.125 1 98.81 268 VAL A N 1
ATOM 2129 C CA . VAL A 1 268 ? 2.043 20.328 9.672 1 98.81 268 VAL A CA 1
ATOM 2130 C C . VAL A 1 268 ? 0.86 19.656 8.984 1 98.81 268 VAL A C 1
ATOM 2132 O O . VAL A 1 268 ? 0.555 18.484 9.258 1 98.81 268 VAL A O 1
ATOM 2135 N N . HIS A 1 269 ? 0.21 20.391 8.125 1 98.25 269 HIS A N 1
ATOM 2136 C CA . HIS A 1 269 ? -0.907 19.922 7.312 1 98.25 269 HIS A CA 1
ATOM 2137 C C . HIS A 1 269 ? -0.68 20.25 5.84 1 98.25 269 HIS A C 1
ATOM 2139 O O . HIS A 1 269 ? 0.201 21.031 5.5 1 98.25 269 HIS A O 1
ATOM 2145 N N . THR A 1 270 ? -1.435 19.578 5.008 1 98.38 270 THR A N 1
ATOM 2146 C CA . THR A 1 270 ? -1.499 19.891 3.584 1 98.38 270 THR A CA 1
ATOM 2147 C C . THR A 1 270 ? -2.945 19.922 3.102 1 98.38 270 THR A C 1
ATOM 2149 O O . THR A 1 270 ? -3.822 19.312 3.715 1 98.38 270 THR A O 1
ATOM 2152 N N . GLY A 1 271 ? -3.166 20.656 1.976 1 95.12 271 GLY A N 1
ATOM 2153 C CA . GLY A 1 271 ? -4.496 20.641 1.392 1 95.12 271 GLY A CA 1
ATOM 2154 C C . GLY A 1 271 ? -4.906 21.969 0.778 1 95.12 271 GLY A C 1
ATOM 2155 O O . GLY A 1 271 ? -5.105 22.062 -0.435 1 95.12 271 GLY A O 1
ATOM 2156 N N . LEU A 1 272 ? -4.898 23.031 1.591 1 90.38 272 LEU A N 1
ATOM 2157 C CA . LEU A 1 272 ? -5.512 24.281 1.127 1 90.38 272 LEU A CA 1
ATOM 2158 C C . LEU A 1 272 ? -4.457 25.359 0.928 1 90.38 272 LEU A C 1
ATOM 2160 O O . LEU A 1 272 ? -3.529 25.484 1.729 1 90.38 272 LEU A O 1
ATOM 2164 N N . GLY A 1 273 ? -4.668 26.172 -0.176 1 91.25 273 GLY A N 1
ATOM 2165 C CA . GLY A 1 273 ? -3.746 27.25 -0.508 1 91.25 273 GLY A CA 1
ATOM 2166 C C . GLY A 1 273 ? -2.951 26.984 -1.773 1 91.25 273 GLY A C 1
ATOM 2167 O O . GLY A 1 273 ? -3.158 25.969 -2.441 1 91.25 273 GLY A O 1
ATOM 2168 N N . PRO A 1 274 ? -2.074 27.984 -2.107 1 92.88 274 PRO A N 1
ATOM 2169 C CA . PRO A 1 274 ? -1.233 27.766 -3.289 1 92.88 274 PRO A CA 1
ATOM 2170 C C . PRO A 1 274 ? -0.26 26.609 -3.121 1 92.88 274 PRO A C 1
ATOM 2172 O O . PRO A 1 274 ? 0.309 26.422 -2.043 1 92.88 274 PRO A O 1
ATOM 2175 N N . THR A 1 275 ? -0.113 25.875 -4.184 1 95 275 THR A N 1
ATOM 2176 C CA . THR A 1 275 ? 0.682 24.656 -4.148 1 95 275 THR A CA 1
ATOM 2177 C C . THR A 1 275 ? 2.084 24.938 -3.619 1 95 275 THR A C 1
ATOM 2179 O O . THR A 1 275 ? 2.787 25.797 -4.137 1 95 275 THR A O 1
ATOM 2182 N N . GLY A 1 276 ? 2.447 24.281 -2.562 1 97 276 GLY A N 1
ATOM 2183 C CA . GLY A 1 276 ? 3.793 24.328 -2.012 1 97 276 GLY A CA 1
ATOM 2184 C C . GLY A 1 276 ? 4.016 25.516 -1.093 1 97 276 GLY A C 1
ATOM 2185 O O . GLY A 1 276 ? 5.109 25.688 -0.551 1 97 276 GLY A O 1
ATOM 2186 N N . VAL A 1 277 ? 2.979 26.328 -0.87 1 96.75 277 VAL A N 1
ATOM 2187 C CA . VAL A 1 277 ? 3.109 27.5 -0.025 1 96.75 277 VAL A CA 1
ATOM 2188 C C . VAL A 1 277 ? 2.406 27.266 1.31 1 96.75 277 VAL A C 1
ATOM 2190 O O . VAL A 1 277 ? 1.289 26.75 1.346 1 96.75 277 VAL A O 1
ATOM 2193 N N . ASP A 1 278 ? 3.086 27.594 2.363 1 96.94 278 ASP A N 1
ATOM 2194 C CA . ASP A 1 278 ? 2.514 27.375 3.688 1 96.94 278 ASP A CA 1
ATOM 2195 C C . ASP A 1 278 ? 1.797 28.625 4.191 1 96.94 278 ASP A C 1
ATOM 2197 O O . ASP A 1 278 ? 2.176 29.734 3.85 1 96.94 278 ASP A O 1
ATOM 2201 N N . THR A 1 279 ? 0.771 28.438 4.895 1 95.81 279 THR A N 1
ATOM 2202 C CA . THR A 1 279 ? 0.046 29.406 5.703 1 95.81 279 THR A CA 1
ATOM 2203 C C . THR A 1 279 ? -0.012 28.969 7.16 1 95.81 279 THR A C 1
ATOM 22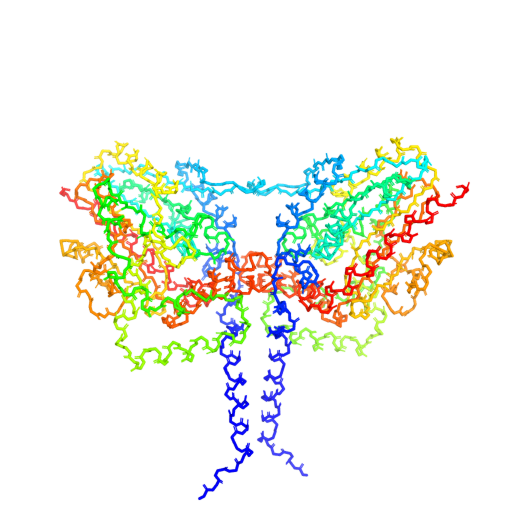05 O O . THR A 1 279 ? -0.415 27.828 7.457 1 95.81 279 THR A O 1
ATOM 2208 N N . MET A 1 280 ? 0.436 29.891 8.039 1 96.12 280 MET A N 1
ATOM 2209 C CA . MET A 1 280 ? 0.309 29.609 9.461 1 96.12 280 MET A CA 1
ATOM 2210 C C . MET A 1 280 ? -1.089 29.969 9.961 1 96.12 280 MET A C 1
ATOM 2212 O O . MET A 1 280 ? -1.489 31.125 9.938 1 96.12 280 MET A O 1
ATOM 2216 N N . MET A 1 281 ? -1.758 28.938 10.422 1 93.5 281 MET A N 1
ATOM 2217 C CA . MET A 1 281 ? -3.117 29.156 10.906 1 93.5 281 MET A CA 1
ATOM 2218 C C . MET A 1 281 ? -3.156 29.141 12.43 1 93.5 281 MET A C 1
ATOM 2220 O O . MET A 1 281 ? -2.666 28.203 13.062 1 93.5 281 MET A O 1
ATOM 2224 N N . VAL A 1 282 ? -3.723 30.156 12.977 1 91.94 282 VAL A N 1
ATOM 2225 C CA . VAL A 1 282 ? -3.854 30.281 14.43 1 91.94 282 VAL A CA 1
ATOM 2226 C C . VAL A 1 282 ? -5.324 30.422 14.805 1 91.94 282 VAL A C 1
ATOM 2228 O O . VAL A 1 282 ? -6.152 30.797 13.969 1 91.94 282 VAL A O 1
ATOM 2231 N N . LYS A 1 283 ? -5.668 30 16 1 80.19 283 LYS A N 1
ATOM 2232 C CA . LYS A 1 283 ? -7.051 30 16.469 1 80.19 283 LYS A CA 1
ATOM 2233 C C . LYS A 1 283 ? -7.5 31.406 16.844 1 80.19 283 LYS A C 1
ATOM 2235 O O . LYS A 1 283 ? -8.633 31.797 16.578 1 80.19 283 LYS A O 1
ATOM 2240 N N . ASP A 1 284 ? -6.637 32.156 17.609 1 76.31 284 ASP A N 1
ATOM 2241 C CA . ASP A 1 284 ? -7.156 33.406 18.156 1 76.31 284 ASP A CA 1
ATOM 2242 C C . ASP A 1 284 ? -6.227 34.562 17.812 1 76.31 284 ASP A C 1
ATOM 2244 O O . ASP A 1 284 ? -5.133 34.375 17.281 1 76.31 284 ASP A O 1
ATOM 2248 N N . GLY A 1 285 ? -6.766 35.781 17.984 1 70.5 285 GLY A N 1
ATOM 2249 C CA . GLY A 1 285 ? -6.07 37 17.672 1 70.5 285 GLY A CA 1
ATOM 2250 C C . GLY A 1 285 ? -4.762 37.156 18.422 1 70.5 285 GLY A C 1
ATOM 2251 O O . GLY A 1 285 ? -3.789 37.688 17.875 1 70.5 285 GLY A O 1
ATOM 2252 N N . ARG A 1 286 ? -4.723 36.781 19.672 1 74.81 286 ARG A N 1
ATOM 2253 C CA . ARG A 1 286 ? -3.49 36.875 20.438 1 74.81 286 ARG A CA 1
ATOM 2254 C C . ARG A 1 286 ? -2.379 36.031 19.828 1 74.81 286 ARG A C 1
ATOM 2256 O O . ARG A 1 286 ? -1.228 36.469 19.766 1 74.81 286 ARG A O 1
ATOM 2263 N N . ASP A 1 287 ? -2.709 35.031 19.281 1 87.69 287 ASP A N 1
ATOM 2264 C CA . ASP A 1 287 ? -1.736 34.125 18.641 1 87.69 287 ASP A CA 1
ATOM 2265 C C . ASP A 1 287 ? -1.263 34.688 17.312 1 87.69 287 ASP A C 1
ATOM 2267 O O . ASP A 1 287 ? -0.133 34.438 16.891 1 87.69 287 ASP A O 1
ATOM 2271 N N . TYR A 1 288 ? -2.076 35.562 16.781 1 88.12 288 TYR A N 1
ATOM 2272 C CA . TYR A 1 288 ? -1.739 36.125 15.484 1 88.12 288 TYR A CA 1
ATOM 2273 C C . TYR A 1 288 ? -0.489 37 15.57 1 88.12 288 TYR A C 1
ATOM 2275 O O . TYR A 1 288 ? 0.419 36.875 14.742 1 88.12 288 TYR A O 1
ATOM 2283 N N . GLU A 1 289 ? -0.407 37.938 16.5 1 88.69 289 GLU A N 1
ATOM 2284 C CA . GLU A 1 289 ? 0.746 38.812 16.641 1 88.69 289 GLU A CA 1
ATOM 2285 C C . GLU A 1 289 ? 2.002 38.031 17.016 1 88.69 289 GLU A C 1
ATOM 2287 O O . GLU A 1 289 ? 3.084 38.281 16.484 1 88.69 289 GLU A O 1
ATOM 2292 N N . LYS A 1 290 ? 1.846 37.125 17.922 1 93.06 290 LYS A N 1
ATOM 2293 C CA . LYS A 1 290 ? 2.977 36.281 18.266 1 93.06 290 LYS A CA 1
ATOM 2294 C C . LYS A 1 290 ? 3.451 35.438 17.078 1 93.06 290 LYS A C 1
ATOM 2296 O O . LYS A 1 290 ? 4.656 35.281 16.875 1 93.06 290 LYS A O 1
ATOM 2301 N N . CYS A 1 291 ? 2.5 35 16.297 1 95.56 291 CYS A N 1
ATOM 2302 C CA . CYS A 1 291 ? 2.82 34.219 15.117 1 95.56 291 CYS A CA 1
ATOM 2303 C C . CYS A 1 291 ? 3.625 35.031 14.109 1 95.56 291 CYS A C 1
ATOM 2305 O O . CYS A 1 291 ? 4.574 34.531 13.516 1 95.56 291 CYS A O 1
ATOM 2307 N N . ARG A 1 292 ? 3.326 36.281 13.984 1 94.06 292 ARG A N 1
ATOM 2308 C CA . ARG A 1 292 ? 4.043 37.188 13.078 1 94.06 292 ARG A CA 1
ATOM 2309 C C . ARG A 1 292 ? 5.488 37.375 13.531 1 94.06 292 ARG A C 1
ATOM 2311 O O . ARG A 1 292 ? 6.395 37.469 12.703 1 94.06 292 ARG A O 1
ATOM 2318 N N . THR A 1 293 ? 5.609 37.438 14.82 1 94.94 293 THR A N 1
ATOM 2319 C CA . THR A 1 293 ? 6.949 37.625 15.375 1 94.94 293 THR A CA 1
ATOM 2320 C C . THR A 1 293 ? 7.781 36.344 15.195 1 94.94 293 THR A C 1
ATOM 2322 O O . THR A 1 293 ? 8.961 36.438 14.844 1 94.94 293 THR A O 1
ATOM 2325 N N . VAL A 1 294 ? 7.18 35.219 15.398 1 97.25 294 VAL A N 1
ATOM 2326 C CA . VAL A 1 294 ? 7.867 33.938 15.359 1 97.25 294 VAL A CA 1
ATOM 2327 C C . VAL A 1 294 ? 8.188 33.562 13.914 1 97.25 294 VAL A C 1
ATOM 2329 O O . VAL A 1 294 ? 9.25 33 13.633 1 97.25 294 VAL A O 1
ATOM 2332 N N . PHE A 1 295 ? 7.254 33.844 12.977 1 97.38 295 PHE A N 1
ATOM 2333 C CA . PHE A 1 295 ? 7.391 33.469 11.578 1 97.38 295 PHE A CA 1
ATOM 2334 C C . PHE A 1 295 ? 7.34 34.688 10.672 1 97.38 295 PHE A C 1
ATOM 2336 O O . PHE A 1 295 ? 6.43 34.844 9.852 1 97.38 295 PHE A O 1
ATOM 2343 N N . PRO A 1 296 ? 8.344 35.469 10.703 1 94.56 296 PRO A N 1
ATOM 2344 C CA . PRO A 1 296 ? 8.305 36.688 9.875 1 94.56 296 PRO A CA 1
ATOM 2345 C C . PRO A 1 296 ? 8.258 36.375 8.383 1 94.56 296 PRO A C 1
ATOM 2347 O O . PRO A 1 296 ? 9 35.531 7.898 1 94.56 296 PRO A O 1
ATOM 2350 N N . GLY A 1 297 ? 7.332 37 7.695 1 91.81 297 GLY A N 1
ATOM 2351 C CA . GLY A 1 297 ? 7.266 36.906 6.246 1 91.81 297 GLY A CA 1
ATOM 2352 C C . GLY A 1 297 ? 6.379 35.75 5.77 1 91.81 297 GLY A C 1
ATOM 2353 O O . GLY A 1 297 ? 6.137 35.625 4.57 1 91.81 297 GLY A O 1
ATOM 2354 N N . VAL A 1 298 ? 5.926 34.906 6.684 1 92.69 298 VAL A N 1
ATOM 2355 C CA . VAL A 1 298 ? 5.055 33.812 6.312 1 92.69 298 VAL A CA 1
ATOM 2356 C C . VAL A 1 298 ? 3.598 34.281 6.328 1 92.69 298 VAL A C 1
ATOM 2358 O O . VAL A 1 298 ? 3.227 35.156 7.109 1 92.69 298 VAL A O 1
ATOM 2361 N N . ARG A 1 299 ? 2.842 33.719 5.398 1 91.06 299 ARG A N 1
ATOM 2362 C CA . ARG A 1 299 ? 1.407 34 5.402 1 91.06 299 ARG A CA 1
ATOM 2363 C C . ARG A 1 299 ? 0.761 33.5 6.691 1 91.06 299 ARG A C 1
ATOM 2365 O O . ARG A 1 299 ? 1.017 32.375 7.129 1 91.06 299 ARG A O 1
ATOM 2372 N N . ILE A 1 300 ? -0.062 34.375 7.293 1 91.75 300 ILE A N 1
ATOM 2373 C CA . ILE A 1 300 ? -0.742 34 8.531 1 91.75 300 ILE A CA 1
ATOM 2374 C C . ILE A 1 300 ? -2.25 34.188 8.359 1 91.75 300 ILE A C 1
ATOM 2376 O O . ILE A 1 300 ? -2.707 35.188 7.797 1 91.75 300 ILE A O 1
ATOM 2380 N N . GLY A 1 301 ? -2.955 33.156 8.734 1 86.81 301 GLY A N 1
ATOM 2381 C CA . GLY A 1 301 ? -4.41 33.219 8.727 1 86.81 301 GLY A CA 1
ATOM 2382 C C . GLY A 1 301 ? -5.02 32.969 10.094 1 86.81 301 GLY A C 1
ATOM 2383 O O . GLY A 1 301 ? -4.531 32.156 10.859 1 86.81 301 GLY A O 1
ATOM 2384 N N . ASN A 1 302 ? -6.012 33.781 10.383 1 79.31 302 ASN A N 1
ATOM 2385 C CA . ASN A 1 302 ? -6.805 33.594 11.594 1 79.31 302 ASN A CA 1
ATOM 2386 C C . ASN A 1 302 ? -8.094 32.844 11.32 1 79.31 302 ASN A C 1
ATOM 2388 O O . ASN A 1 302 ? -8.992 33.344 10.641 1 79.31 302 ASN A O 1
ATOM 2392 N N . SER A 1 303 ? -8.273 31.719 11.891 1 75.38 303 SER A N 1
ATOM 2393 C CA . SER A 1 303 ? -9.359 30.797 11.562 1 75.38 303 SER A CA 1
ATOM 2394 C C . SER A 1 303 ? -10.695 31.297 12.102 1 75.38 303 SER A C 1
ATOM 2396 O O . SER A 1 303 ? -11.758 30.891 11.625 1 75.38 303 SER A O 1
ATOM 2398 N N . GLN A 1 304 ? -10.586 32.219 13.031 1 70.81 304 GLN A N 1
ATOM 2399 C CA . GLN A 1 304 ? -11.828 32.688 13.641 1 70.81 304 GLN A CA 1
ATOM 2400 C C . GLN A 1 304 ? -12.438 33.812 12.812 1 70.81 304 GLN A C 1
ATOM 2402 O O . GLN A 1 304 ? -13.656 34 12.82 1 70.81 304 GLN A O 1
ATOM 2407 N N . ILE A 1 305 ? -11.562 34.469 12 1 71.25 305 ILE A N 1
ATOM 2408 C CA . ILE A 1 305 ? -12.102 35.656 11.398 1 71.25 305 ILE A CA 1
ATOM 2409 C C . ILE A 1 305 ? -11.875 35.625 9.883 1 71.25 305 ILE A C 1
ATOM 2411 O O . ILE A 1 305 ? -12.469 36.438 9.148 1 71.25 305 ILE A O 1
ATOM 2415 N N . ALA A 1 306 ? -11.211 34.688 9.477 1 75 306 ALA A N 1
ATOM 2416 C CA . ALA A 1 306 ? -10.898 34.656 8.055 1 75 306 ALA A CA 1
ATOM 2417 C C . ALA A 1 306 ? -12.156 34.438 7.219 1 75 306 ALA A C 1
ATOM 2419 O O . ALA A 1 306 ? -12.977 33.562 7.551 1 75 306 ALA A O 1
ATOM 2420 N N . THR A 1 307 ? -12.219 35.219 6.16 1 70.81 307 THR A N 1
ATOM 2421 C CA . THR A 1 307 ? -13.391 35.094 5.297 1 70.81 307 THR A CA 1
ATOM 2422 C C . THR A 1 307 ? -13.008 34.438 3.961 1 70.81 307 THR A C 1
ATOM 2424 O O . THR A 1 307 ? -13.875 34.156 3.145 1 70.81 307 THR A O 1
ATOM 2427 N N . SER A 1 308 ? -11.734 34.344 3.834 1 72.12 308 SER A N 1
ATOM 2428 C CA . SER A 1 308 ? -11.258 33.719 2.602 1 72.12 308 SER A CA 1
ATOM 2429 C C . SER A 1 308 ? -9.961 32.969 2.828 1 72.12 308 SER A C 1
ATOM 2431 O O . SER A 1 308 ? -9.352 33.062 3.895 1 72.12 308 SER A O 1
ATOM 2433 N N . GLY A 1 309 ? -9.648 32.125 1.876 1 73.69 309 GLY A N 1
ATOM 2434 C CA . GLY A 1 309 ? -8.375 31.406 1.957 1 73.69 309 GLY A CA 1
ATOM 2435 C C . GLY A 1 309 ? -8.445 30.141 2.793 1 73.69 309 GLY A C 1
ATOM 2436 O O . GLY A 1 309 ? -9.539 29.656 3.086 1 73.69 309 GLY A O 1
ATOM 2437 N N . PRO A 1 310 ? -7.305 29.641 3.094 1 78.69 310 PRO A N 1
ATOM 2438 C CA . PRO A 1 310 ? -7.238 28.344 3.781 1 78.69 310 PRO A CA 1
ATOM 2439 C C . PRO A 1 310 ? -7.82 28.406 5.191 1 78.69 310 PRO A C 1
ATOM 2441 O O . PRO A 1 310 ? -8.297 27.391 5.707 1 78.69 310 PRO A O 1
ATOM 2444 N N . SER A 1 311 ? -7.902 29.484 5.812 1 79.19 311 SER A N 1
ATOM 2445 C CA . SER A 1 311 ? -8.273 29.594 7.223 1 79.19 311 SER A CA 1
ATOM 2446 C C . SER A 1 311 ? -9.75 29.922 7.379 1 79.19 311 SER A C 1
ATOM 2448 O O . SER A 1 311 ? -10.258 30.016 8.5 1 79.19 311 SER A O 1
ATOM 2450 N N . SER A 1 312 ? -10.445 30.062 6.355 1 73.19 312 SER A N 1
ATOM 2451 C CA . SER A 1 312 ? -11.852 30.469 6.445 1 73.19 312 SER A CA 1
ATOM 2452 C C . SER A 1 312 ? -12.75 29.266 6.734 1 73.19 312 SER A C 1
ATOM 2454 O O . SER A 1 312 ? -12.375 28.125 6.457 1 73.19 312 SER A O 1
ATOM 2456 N N . GLY A 1 313 ? -13.836 29.516 7.414 1 73.88 313 GLY A N 1
ATOM 2457 C CA . GLY A 1 313 ? -14.875 28.516 7.582 1 73.88 313 GLY A CA 1
ATOM 2458 C C . GLY A 1 313 ? -14.727 27.703 8.867 1 73.88 313 GLY A C 1
ATOM 2459 O O . GLY A 1 313 ? -15.508 26.781 9.117 1 73.88 313 GLY A O 1
ATOM 2460 N N . TYR A 1 314 ? -13.805 28.109 9.656 1 80.62 314 TYR A N 1
ATOM 2461 C CA . TYR A 1 314 ? -13.516 27.297 10.836 1 80.62 314 TYR A CA 1
ATOM 2462 C C . TYR A 1 314 ? -14.062 27.953 12.102 1 80.62 314 TYR A C 1
ATOM 2464 O O . TYR A 1 314 ? -13.781 27.5 13.211 1 80.62 314 TYR A O 1
ATOM 2472 N N . ASP A 1 315 ? -14.852 28.922 12.039 1 80.31 315 ASP A N 1
ATOM 2473 C CA . ASP A 1 315 ? -15.32 29.703 13.172 1 80.31 315 ASP A CA 1
ATOM 2474 C C . ASP A 1 315 ? -16.203 28.859 14.094 1 80.31 315 ASP A C 1
ATOM 2476 O O . ASP A 1 315 ? -16.281 29.109 15.297 1 80.31 315 ASP A O 1
ATOM 2480 N N . LEU A 1 316 ? -16.781 27.828 13.516 1 82 316 LEU A N 1
ATOM 2481 C CA . LEU A 1 316 ? -17.672 27 14.312 1 82 316 LEU A CA 1
ATOM 2482 C C . LEU A 1 316 ? -17.031 25.641 14.609 1 82 316 LEU A C 1
ATOM 2484 O O . LEU A 1 316 ? -17.672 24.766 15.18 1 82 316 LEU A O 1
ATOM 2488 N N . ALA A 1 317 ? -15.805 25.531 14.227 1 88.5 317 ALA A N 1
ATOM 2489 C CA . ALA A 1 317 ? -15.133 24.25 14.422 1 88.5 317 ALA A CA 1
ATOM 2490 C C . ALA A 1 317 ? -14.766 24.047 15.891 1 88.5 317 ALA A C 1
ATOM 2492 O O . ALA A 1 317 ? -14.359 24.984 16.578 1 88.5 317 ALA A O 1
ATOM 2493 N N . ALA A 1 318 ? -14.992 22.891 16.359 1 91.06 318 ALA A N 1
ATOM 2494 C CA . ALA A 1 318 ? -14.586 22.484 17.703 1 91.06 318 ALA A CA 1
ATOM 2495 C C . ALA A 1 318 ? -13.602 21.312 17.641 1 91.06 318 ALA A C 1
ATOM 2497 O O . ALA A 1 318 ? -13.602 20.547 16.672 1 91.06 318 ALA A O 1
ATOM 2498 N N . GLY A 1 319 ? -12.789 21.266 18.656 1 93.69 319 GLY A N 1
ATOM 2499 C CA . GLY A 1 319 ? -11.93 20.109 18.797 1 93.69 319 GLY A CA 1
ATOM 2500 C C . GLY A 1 319 ? -10.633 20.219 18.016 1 93.69 319 GLY A C 1
ATOM 2501 O O . GLY A 1 319 ? -9.922 19.219 17.844 1 93.69 319 GLY A O 1
ATOM 2502 N N . ILE A 1 320 ? -10.32 21.375 17.516 1 94.44 320 ILE A N 1
ATOM 2503 C CA . ILE A 1 320 ? -9.031 21.594 16.859 1 94.44 320 ILE A CA 1
ATOM 2504 C C . ILE A 1 320 ? -7.906 21.438 17.891 1 94.44 320 ILE A C 1
ATOM 2506 O O . ILE A 1 320 ? -8.008 21.922 19.016 1 94.44 320 ILE A O 1
ATOM 2510 N N . ILE A 1 321 ? -6.848 20.766 17.531 1 95.88 321 ILE A N 1
ATOM 2511 C CA . ILE A 1 321 ? -5.738 20.516 18.453 1 95.88 321 ILE A CA 1
ATOM 2512 C C . ILE A 1 321 ? -5.086 21.844 18.844 1 95.88 321 ILE A C 1
ATOM 2514 O O . ILE A 1 321 ? -4.547 22.547 17.984 1 95.88 321 ILE A O 1
ATOM 2518 N N . HIS A 1 322 ? -5.168 22.172 20.094 1 93.31 322 HIS A N 1
ATOM 2519 C CA . HIS A 1 322 ? -4.605 23.359 20.734 1 93.31 322 HIS A CA 1
ATOM 2520 C C . HIS A 1 322 ? -4.09 23.047 22.141 1 93.31 322 HIS A C 1
ATOM 2522 O O . HIS A 1 322 ? -4.781 23.297 23.125 1 93.31 322 HIS A O 1
ATOM 2528 N N . PRO A 1 323 ? -2.822 22.625 22.234 1 95.88 323 PRO A N 1
ATOM 2529 C CA . PRO A 1 323 ? -2.363 21.969 23.469 1 95.88 323 PRO A CA 1
ATOM 2530 C C . PRO A 1 323 ? -1.893 22.953 24.531 1 95.88 323 PRO A C 1
ATOM 2532 O O . PRO A 1 323 ? -0.849 22.75 25.156 1 95.88 323 PRO A O 1
ATOM 2535 N N . VAL A 1 324 ? -2.707 23.938 24.828 1 94.12 324 VAL A N 1
ATOM 2536 C CA . VAL A 1 324 ? -2.396 24.922 25.859 1 94.12 324 VAL A CA 1
ATOM 2537 C C . VAL A 1 324 ? -2.521 24.281 27.25 1 94.12 324 VAL A C 1
ATOM 2539 O O . VAL A 1 324 ? -1.754 24.609 28.156 1 94.12 324 VAL A O 1
ATOM 2542 N N . ALA A 1 325 ? -3.5 23.406 27.391 1 94.75 325 ALA A N 1
ATOM 2543 C CA . ALA A 1 325 ? -3.699 22.75 28.672 1 94.75 325 ALA A CA 1
ATOM 2544 C C . ALA A 1 325 ? -2.5 21.875 29.031 1 94.75 325 ALA A C 1
ATOM 2546 O O . ALA A 1 325 ? -2.168 21.703 30.203 1 94.75 325 ALA A O 1
ATOM 2547 N N . GLU A 1 326 ? -1.844 21.297 28.047 1 97.38 326 GLU A N 1
ATOM 2548 C CA . GLU A 1 326 ? -0.726 20.391 28.266 1 97.38 326 GLU A CA 1
ATOM 2549 C C . GLU A 1 326 ? 0.599 21.141 28.328 1 97.38 326 GLU A C 1
ATOM 2551 O O . GLU A 1 326 ? 1.452 20.844 29.172 1 97.38 326 GLU A O 1
ATOM 2556 N N . LEU A 1 327 ? 0.766 22.203 27.484 1 97.75 327 LEU A N 1
ATOM 2557 C CA . LEU A 1 327 ? 2.064 22.844 27.312 1 97.75 327 LEU A CA 1
ATOM 2558 C C . LEU A 1 327 ? 2.15 24.141 28.109 1 97.75 327 LEU A C 1
ATOM 2560 O O . LEU A 1 327 ? 3.242 24.656 28.328 1 97.75 327 LEU A O 1
ATOM 2564 N N . GLY A 1 328 ? 0.998 24.656 28.531 1 95.5 328 GLY A N 1
ATOM 2565 C CA . GLY A 1 328 ? 0.978 25.875 29.328 1 95.5 328 GLY A CA 1
ATOM 2566 C C . GLY A 1 328 ? 0.354 27.047 28.609 1 95.5 328 GLY A C 1
ATOM 2567 O O . GLY A 1 328 ? 0.172 27.016 27.391 1 95.5 328 GLY A O 1
ATOM 2568 N N . PRO A 1 329 ? 0.045 28.109 29.312 1 93.62 329 PRO A N 1
ATOM 2569 C CA . PRO A 1 329 ? -0.711 29.234 28.766 1 93.62 329 PRO A CA 1
ATOM 2570 C C . PRO A 1 329 ? 0.096 30.047 27.75 1 93.62 329 PRO A C 1
ATOM 2572 O O . PRO A 1 329 ? -0.48 30.719 26.875 1 93.62 329 PRO A O 1
ATOM 2575 N N . ASN A 1 330 ? 1.417 30.031 27.922 1 94.75 330 ASN A N 1
ATOM 2576 C CA . ASN A 1 330 ? 2.266 30.75 26.969 1 94.75 330 ASN A CA 1
ATOM 2577 C C . ASN A 1 330 ? 2.695 29.859 25.812 1 94.75 330 ASN A C 1
ATOM 2579 O O . ASN A 1 330 ? 3.889 29.719 25.531 1 94.75 330 ASN A O 1
ATOM 2583 N N . THR A 1 331 ? 1.722 29.203 25.203 1 95.88 331 THR A N 1
ATOM 2584 C CA . THR A 1 331 ? 1.955 28.312 24.062 1 95.88 331 THR A CA 1
ATOM 2585 C C . THR A 1 331 ? 1.381 28.922 22.781 1 95.88 331 THR A C 1
ATOM 2587 O O . THR A 1 331 ? 0.214 29.312 22.75 1 95.88 331 THR A O 1
ATOM 2590 N N . LEU A 1 332 ? 2.213 29.094 21.781 1 96.75 332 LEU A N 1
ATOM 2591 C CA . LEU A 1 332 ? 1.729 29.375 20.422 1 96.75 332 LEU A CA 1
ATOM 2592 C C . LEU A 1 332 ? 1.493 28.078 19.656 1 96.75 332 LEU A C 1
ATOM 2594 O O . LEU A 1 332 ? 2.439 27.344 19.375 1 96.75 332 LEU A O 1
ATOM 2598 N N . ALA A 1 333 ? 0.282 27.797 19.422 1 96 333 ALA A N 1
ATOM 2599 C CA . ALA A 1 333 ? -0.065 26.625 18.609 1 96 333 ALA A CA 1
ATOM 2600 C C . ALA A 1 333 ? -0.438 27.047 17.188 1 96 333 ALA A C 1
ATOM 2602 O O . ALA A 1 333 ? -1.35 27.859 16.984 1 96 333 ALA A O 1
ATOM 2603 N N . VAL A 1 334 ? 0.265 26.531 16.219 1 96.25 334 VAL A N 1
ATOM 2604 C CA . VAL A 1 334 ? 0.01 26.906 14.828 1 96.25 334 VAL A CA 1
ATOM 2605 C C . VAL A 1 334 ? -0.147 25.641 13.977 1 96.25 334 VAL A C 1
ATOM 2607 O O . VAL A 1 334 ? 0.512 24.641 14.219 1 96.25 334 VAL A O 1
ATOM 2610 N N . MET A 1 335 ? -1.018 25.719 13.07 1 96.06 335 MET A N 1
ATOM 2611 C CA . MET A 1 335 ? -1.1 24.75 11.984 1 96.06 335 MET A CA 1
ATOM 2612 C C . MET A 1 335 ? -0.397 25.281 10.734 1 96.06 335 MET A C 1
ATOM 2614 O O . MET A 1 335 ? -0.75 26.344 10.219 1 96.06 335 MET A O 1
ATOM 2618 N N . GLU A 1 336 ? 0.627 24.672 10.375 1 97.94 336 GLU A N 1
ATOM 2619 C CA . GLU A 1 336 ? 1.29 25 9.117 1 97.94 336 GLU A CA 1
ATOM 2620 C C . GLU A 1 336 ? 0.644 24.281 7.945 1 97.94 336 GLU A C 1
ATOM 2622 O O . GLU A 1 336 ? 0.856 23.078 7.758 1 97.94 336 GLU A O 1
ATOM 2627 N N . GLU A 1 337 ? -0.1 24.984 7.121 1 97.44 337 GLU A N 1
ATOM 2628 C CA . GLU A 1 337 ? -0.886 24.406 6.035 1 97.44 337 GLU A CA 1
ATOM 2629 C C . GLU A 1 337 ? -0.23 24.672 4.684 1 97.44 337 GLU A C 1
ATOM 2631 O O . GLU A 1 337 ? -0.193 25.812 4.215 1 97.44 337 GLU A O 1
ATOM 2636 N N . PHE A 1 338 ? 0.259 23.609 4.078 1 98.06 338 PHE A N 1
ATOM 2637 C CA . PHE A 1 338 ? 0.779 23.734 2.721 1 98.06 338 PHE A CA 1
ATOM 2638 C C . PHE A 1 338 ? -0.33 23.531 1.695 1 98.06 338 PHE A C 1
ATOM 2640 O O . PHE A 1 338 ? -1.045 22.516 1.739 1 98.06 338 PHE A O 1
ATOM 2647 N N . GLY A 1 339 ? -0.388 24.453 0.771 1 96.56 339 GLY A N 1
ATOM 2648 C CA . GLY A 1 339 ? -1.325 24.266 -0.324 1 96.56 339 GLY A CA 1
ATOM 2649 C C . GLY A 1 339 ? -0.921 23.141 -1.263 1 96.56 339 GLY A C 1
ATOM 2650 O O . GLY A 1 339 ? 0.269 22.891 -1.465 1 96.56 339 GLY A O 1
ATOM 2651 N N . THR A 1 340 ? -1.942 22.453 -1.847 1 96.12 340 THR A N 1
ATOM 2652 C CA . THR A 1 340 ? -1.7 21.344 -2.76 1 96.12 340 THR A CA 1
ATOM 2653 C C . THR A 1 340 ? -2.416 21.562 -4.09 1 96.12 340 THR A C 1
ATOM 2655 O O . THR A 1 340 ? -1.938 22.328 -4.938 1 96.12 340 THR A O 1
ATOM 2658 N N . VAL A 1 341 ? -3.648 21.031 -4.219 1 91.44 341 VAL A N 1
ATOM 2659 C CA . VAL A 1 341 ? -4.414 21.172 -5.453 1 91.44 341 VAL A CA 1
ATOM 2660 C C . VAL A 1 341 ? -5.656 22.016 -5.199 1 91.44 341 VAL A C 1
ATOM 2662 O O . VAL A 1 341 ? -5.859 22.5 -4.086 1 91.44 341 VAL A O 1
ATOM 2665 N N . ASN A 1 342 ? -6.438 22.219 -6.258 1 88.19 342 ASN A N 1
ATOM 2666 C CA . ASN A 1 342 ? -7.688 22.969 -6.141 1 88.19 342 ASN A CA 1
ATOM 2667 C C . ASN A 1 342 ? -8.578 22.391 -5.043 1 88.19 342 ASN A C 1
ATOM 2669 O O . ASN A 1 342 ? -8.688 21.172 -4.895 1 88.19 342 ASN A O 1
ATOM 2673 N N . PRO A 1 343 ? -9.18 23.297 -4.223 1 87.69 343 PRO A N 1
ATOM 2674 C CA . PRO A 1 343 ? -10.008 22.844 -3.098 1 87.69 343 PRO A CA 1
ATOM 2675 C C . PRO A 1 343 ? -11.125 21.906 -3.527 1 87.69 343 PRO A C 1
ATOM 2677 O O . PRO A 1 343 ? -11.531 21.016 -2.758 1 87.69 343 PRO A O 1
ATOM 2680 N N . LEU A 1 344 ? -11.641 22.031 -4.734 1 88.25 344 LEU A N 1
ATOM 2681 C CA . LEU A 1 344 ? -12.695 21.141 -5.203 1 88.25 344 LEU A CA 1
ATOM 2682 C C . LEU A 1 344 ? -12.172 19.719 -5.367 1 88.25 344 LEU A C 1
ATOM 2684 O O . LEU A 1 344 ? -12.906 18.75 -5.137 1 88.25 344 LEU A O 1
ATOM 2688 N N . TYR A 1 345 ? -10.914 19.625 -5.777 1 90.06 345 TYR A N 1
ATOM 2689 C CA . TYR A 1 345 ? -10.297 18.297 -5.902 1 90.06 345 TYR A CA 1
ATOM 2690 C C . TYR A 1 345 ? -10.039 17.688 -4.527 1 90.06 345 TYR A C 1
ATOM 2692 O O . TYR A 1 345 ? -10.141 16.469 -4.355 1 90.06 345 TYR A O 1
ATOM 2700 N N . VAL A 1 346 ? -9.703 18.594 -3.576 1 93.69 346 VAL A N 1
ATOM 2701 C CA . VAL A 1 346 ? -9.508 18.141 -2.201 1 93.69 346 VAL A CA 1
ATOM 2702 C C . VAL A 1 346 ? -10.82 17.594 -1.644 1 93.69 346 VAL A C 1
ATOM 2704 O O . VAL A 1 346 ? -10.867 16.484 -1.1 1 93.69 346 VAL A O 1
ATOM 2707 N N . ALA A 1 347 ? -11.883 18.344 -1.853 1 94.56 347 ALA A N 1
ATOM 2708 C CA . ALA A 1 347 ? -13.195 17.922 -1.355 1 94.56 347 ALA A CA 1
ATOM 2709 C C . ALA A 1 347 ? -13.641 16.625 -2.01 1 94.56 347 ALA A C 1
ATOM 2711 O O . ALA A 1 347 ? -14.164 15.734 -1.336 1 94.56 347 ALA A O 1
ATOM 2712 N N . ARG A 1 348 ? -13.469 16.547 -3.291 1 94.75 348 ARG A N 1
ATOM 2713 C CA . ARG A 1 348 ? -13.836 15.344 -4.027 1 94.75 348 ARG A CA 1
ATOM 2714 C C . ARG A 1 348 ? -13.133 14.117 -3.447 1 94.75 348 ARG A C 1
ATOM 2716 O O . ARG A 1 348 ? -13.766 13.086 -3.221 1 94.75 348 ARG A O 1
ATOM 2723 N N . ALA A 1 349 ? -11.828 14.242 -3.25 1 96.31 349 ALA A N 1
ATOM 2724 C CA . ALA A 1 349 ? -11.031 13.125 -2.742 1 96.31 349 ALA A CA 1
ATOM 2725 C C . ALA A 1 349 ? -11.531 12.688 -1.367 1 96.31 349 ALA A C 1
ATOM 2727 O O . ALA A 1 349 ? -11.68 11.492 -1.108 1 96.31 349 ALA A O 1
ATOM 2728 N N . VAL A 1 350 ? -11.859 13.641 -0.503 1 98.12 350 VAL A N 1
ATOM 2729 C CA . VAL A 1 350 ? -12.281 13.344 0.861 1 98.12 350 VAL A CA 1
ATOM 2730 C C . VAL A 1 350 ? -13.625 12.617 0.836 1 98.12 350 VAL A C 1
ATOM 2732 O O . VAL A 1 350 ? -13.797 11.586 1.499 1 98.12 350 VAL A O 1
ATOM 2735 N N . VAL A 1 351 ? -14.523 13.117 0.039 1 98.19 351 VAL A N 1
ATOM 2736 C CA . VAL A 1 351 ? -15.883 12.57 -0.004 1 98.19 351 VAL A CA 1
ATOM 2737 C C . VAL A 1 351 ? -15.859 11.164 -0.601 1 98.19 351 VAL A C 1
ATOM 2739 O O . VAL A 1 351 ? -16.422 10.234 -0.028 1 98.19 351 VAL A O 1
ATOM 2742 N N . LEU A 1 352 ? -15.195 11.016 -1.695 1 97.81 352 LEU A N 1
ATOM 2743 C CA . LEU A 1 352 ? -15.234 9.75 -2.412 1 97.81 352 LEU A CA 1
ATOM 2744 C C . LEU A 1 352 ? -14.453 8.672 -1.665 1 97.81 352 LEU A C 1
ATOM 2746 O O . LEU A 1 352 ? -14.859 7.508 -1.637 1 97.81 352 LEU A O 1
ATOM 2750 N N . GLU A 1 353 ? -13.328 9.039 -1.133 1 98.44 353 GLU A N 1
ATOM 2751 C CA . GLU A 1 353 ? -12.586 8.055 -0.36 1 98.44 353 GLU A CA 1
ATOM 2752 C C . GLU A 1 353 ? -13.383 7.586 0.853 1 98.44 353 GLU A C 1
ATOM 2754 O O . GLU A 1 353 ? -13.406 6.391 1.165 1 98.44 353 GLU A O 1
ATOM 2759 N N . ASN A 1 354 ? -14.016 8.492 1.581 1 98.62 354 ASN A N 1
ATOM 2760 C CA . ASN A 1 354 ? -14.82 8.086 2.727 1 98.62 354 ASN A CA 1
ATOM 2761 C C . ASN A 1 354 ? -15.992 7.207 2.305 1 98.62 354 ASN A C 1
ATOM 2763 O O . ASN A 1 354 ? -16.344 6.258 3.006 1 98.62 354 ASN A O 1
ATOM 2767 N N . ALA A 1 355 ? -16.625 7.559 1.206 1 98 355 ALA A N 1
ATOM 2768 C CA . ALA A 1 355 ? -17.703 6.715 0.688 1 98 355 ALA A CA 1
ATOM 2769 C C . ALA A 1 355 ? -17.203 5.301 0.416 1 98 355 ALA A C 1
ATOM 2771 O O . ALA A 1 355 ? -17.859 4.32 0.778 1 98 355 ALA A O 1
ATOM 2772 N N . ALA A 1 356 ? -16.062 5.219 -0.256 1 98 356 ALA A N 1
ATOM 2773 C CA . ALA A 1 356 ? -15.5 3.904 -0.55 1 98 356 ALA A CA 1
ATOM 2774 C C . ALA A 1 356 ? -15.14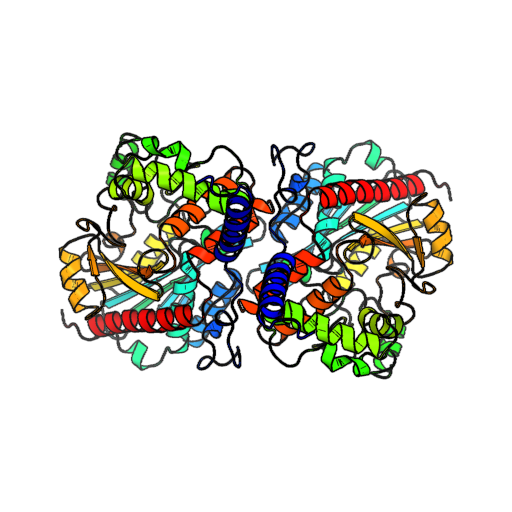8 3.16 0.734 1 98 356 ALA A C 1
ATOM 2776 O O . ALA A 1 356 ? -15.375 1.954 0.844 1 98 356 ALA A O 1
ATOM 2777 N N . TYR A 1 357 ? -14.578 3.867 1.655 1 98 357 TYR A N 1
ATOM 2778 C CA . TYR A 1 357 ? -14.227 3.283 2.945 1 98 357 TYR A CA 1
ATOM 2779 C C . TYR A 1 357 ? -15.453 2.674 3.617 1 98 357 TYR A C 1
ATOM 2781 O O . TYR A 1 357 ? -15.367 1.607 4.23 1 98 357 TYR A O 1
ATOM 2789 N N . GLN A 1 358 ? -16.562 3.332 3.51 1 97.38 358 GLN A N 1
ATOM 2790 C CA . GLN A 1 358 ? -17.781 2.912 4.199 1 97.38 358 GLN A CA 1
ATOM 2791 C C . GLN A 1 358 ? -18.5 1.806 3.426 1 97.38 358 GLN A C 1
ATOM 2793 O O . GLN A 1 358 ? -19.094 0.91 4.027 1 97.38 358 GLN A O 1
ATOM 2798 N N . LEU A 1 359 ? -18.438 1.857 2.102 1 96.56 359 LEU A N 1
ATOM 2799 C CA . LEU A 1 359 ? -19.406 1.086 1.339 1 96.56 359 LEU A CA 1
ATOM 2800 C C . LEU A 1 359 ? -18.719 -0.025 0.549 1 96.56 359 LEU A C 1
ATOM 2802 O O . LEU A 1 359 ? -19.375 -0.955 0.079 1 96.56 359 LEU A O 1
ATOM 2806 N N . CYS A 1 360 ? -17.391 0.056 0.355 1 96.75 360 CYS A N 1
ATOM 2807 C CA . CYS A 1 360 ? -16.672 -0.983 -0.379 1 96.75 360 CYS A CA 1
ATOM 2808 C C . CYS A 1 360 ? -15.227 -1.081 0.084 1 96.75 360 CYS A C 1
ATOM 2810 O O . CYS A 1 360 ? -14.312 -1.101 -0.737 1 96.75 360 CYS A O 1
ATOM 2812 N N . ARG A 1 361 ? -15.07 -1.145 1.396 1 95.19 361 ARG A N 1
ATOM 2813 C CA . ARG A 1 361 ? -13.758 -1.13 2.037 1 95.19 361 ARG A CA 1
ATOM 2814 C C . ARG A 1 361 ? -12.898 -2.283 1.541 1 95.19 361 ARG A C 1
ATOM 2816 O O . ARG A 1 361 ? -13.352 -3.43 1.489 1 95.19 361 ARG A O 1
ATOM 2823 N N . GLY A 1 362 ? -11.672 -1.941 1.157 1 94.06 362 GLY A N 1
ATOM 2824 C CA . GLY A 1 362 ? -10.719 -2.971 0.787 1 94.06 362 GLY A CA 1
ATOM 2825 C C . GLY A 1 362 ? -10.82 -3.387 -0.669 1 94.06 362 GLY A C 1
ATOM 2826 O O . GLY A 1 362 ? -10 -4.164 -1.158 1 94.06 362 GLY A O 1
ATOM 2827 N N . SER A 1 363 ? -11.812 -2.93 -1.404 1 96.19 363 SER A N 1
ATOM 2828 C CA . SER A 1 363 ? -11.977 -3.236 -2.822 1 96.19 363 SER A CA 1
ATOM 2829 C C . SER A 1 363 ? -10.992 -2.436 -3.676 1 96.19 363 SER A C 1
ATOM 2831 O O . SER A 1 363 ? -10.305 -1.551 -3.17 1 96.19 363 SER A O 1
ATOM 2833 N N . TYR A 1 364 ? -10.953 -2.779 -4.938 1 95.81 364 TYR A N 1
ATOM 2834 C CA . TYR A 1 364 ? -10.133 -2 -5.855 1 95.81 364 TYR A CA 1
ATOM 2835 C C . TYR A 1 364 ? -10.641 -0.57 -5.969 1 95.81 364 TYR A C 1
ATOM 2837 O O . TYR A 1 364 ? -9.852 0.371 -6.086 1 95.81 364 TYR A O 1
ATOM 2845 N N . THR A 1 365 ? -11.961 -0.413 -5.941 1 96.06 365 THR A N 1
ATOM 2846 C CA . THR A 1 365 ? -12.547 0.923 -5.953 1 96.06 365 THR A CA 1
ATOM 2847 C C . THR A 1 365 ? -12.023 1.754 -4.785 1 96.06 365 THR A C 1
ATOM 2849 O O . THR A 1 365 ? -11.633 2.912 -4.961 1 96.06 365 THR A O 1
ATOM 2852 N N . HIS A 1 366 ? -12.008 1.183 -3.645 1 97.38 366 HIS A N 1
ATOM 2853 C CA . HIS A 1 366 ? -11.469 1.869 -2.475 1 97.38 366 HIS A CA 1
ATOM 2854 C C . HIS A 1 366 ? -10.008 2.256 -2.686 1 97.38 366 HIS A C 1
ATOM 2856 O O . HIS A 1 366 ? -9.602 3.365 -2.332 1 97.38 366 HIS A O 1
ATOM 2862 N N . THR A 1 367 ? -9.234 1.362 -3.246 1 96.19 367 THR A N 1
ATOM 2863 C CA . THR A 1 367 ? -7.824 1.614 -3.523 1 96.19 367 THR A CA 1
ATOM 2864 C C . THR A 1 367 ? -7.66 2.811 -4.457 1 96.19 367 THR A C 1
ATOM 2866 O O . THR A 1 367 ? -6.77 3.639 -4.262 1 96.19 367 THR A O 1
ATOM 2869 N N . VAL A 1 368 ? -8.484 2.84 -5.422 1 93.56 368 VAL A N 1
ATOM 2870 C CA . VAL A 1 368 ? -8.438 3.945 -6.375 1 93.56 368 VAL A CA 1
ATOM 2871 C C . VAL A 1 368 ? -8.75 5.258 -5.66 1 93.56 368 VAL A C 1
ATOM 2873 O O . VAL A 1 368 ? -8.07 6.262 -5.863 1 93.56 368 VAL A O 1
ATOM 2876 N N . MET A 1 369 ? -9.766 5.227 -4.816 1 96.31 369 MET A N 1
ATOM 2877 C CA . MET A 1 369 ? -10.109 6.438 -4.078 1 96.31 369 MET A CA 1
ATOM 2878 C C . MET A 1 369 ? -8.984 6.844 -3.135 1 96.31 369 MET A C 1
ATOM 2880 O O . MET A 1 369 ? -8.742 8.031 -2.918 1 96.31 369 MET A O 1
ATOM 2884 N N . GLN A 1 370 ? -8.305 5.871 -2.568 1 96.81 370 GLN A N 1
ATOM 2885 C CA . GLN A 1 370 ? -7.141 6.148 -1.734 1 96.81 370 GLN A CA 1
ATOM 2886 C C . GLN A 1 370 ? -6.047 6.859 -2.531 1 96.81 370 GLN A C 1
ATOM 2888 O O . GLN A 1 370 ? -5.398 7.777 -2.023 1 96.81 370 GLN A O 1
ATOM 2893 N N . SER A 1 371 ? -5.855 6.445 -3.74 1 93.31 371 SER A N 1
ATOM 2894 C CA . SER A 1 371 ? -4.848 7.094 -4.574 1 93.31 371 SER A CA 1
ATOM 2895 C C . SER A 1 371 ? -5.23 8.539 -4.875 1 93.31 371 SER A C 1
ATOM 2897 O O . SER A 1 371 ? -4.363 9.406 -4.984 1 93.31 371 SER A O 1
ATOM 2899 N N . TRP A 1 372 ? -6.5 8.758 -5 1 93.06 372 TRP A N 1
ATOM 2900 C CA . TRP A 1 372 ? -6.941 10.133 -5.234 1 93.06 372 TRP A CA 1
ATOM 2901 C C . TRP A 1 372 ? -6.73 10.992 -3.994 1 93.06 372 TRP A C 1
ATOM 2903 O O . TRP A 1 372 ? -6.434 12.18 -4.102 1 93.06 372 TRP A O 1
ATOM 2913 N N . MET A 1 373 ? -6.898 10.406 -2.838 1 96.31 373 MET A N 1
ATOM 2914 C CA . MET A 1 373 ? -6.582 11.102 -1.592 1 96.31 373 MET A CA 1
ATOM 2915 C C . MET A 1 373 ? -5.105 11.477 -1.536 1 96.31 373 MET A C 1
ATOM 2917 O O . MET A 1 373 ? -4.758 12.602 -1.188 1 96.31 373 MET A O 1
ATOM 2921 N N . ARG A 1 374 ? -4.305 10.5 -1.834 1 95.62 374 ARG A N 1
ATOM 2922 C CA . ARG A 1 374 ? -2.869 10.766 -1.874 1 95.62 374 ARG A CA 1
ATOM 2923 C C . ARG A 1 374 ? -2.547 11.914 -2.818 1 95.62 374 ARG A C 1
ATOM 2925 O O . ARG A 1 374 ? -1.804 12.828 -2.457 1 95.62 374 ARG A O 1
ATOM 2932 N N . ASP A 1 375 ? -3.148 11.914 -3.973 1 91.81 375 ASP A N 1
ATOM 2933 C CA . ASP A 1 375 ? -2.846 12.914 -4.988 1 91.81 375 ASP A CA 1
ATOM 2934 C C . ASP A 1 375 ? -3.289 14.305 -4.539 1 91.81 375 ASP A C 1
ATOM 2936 O O . ASP A 1 375 ? -2.654 15.305 -4.883 1 91.81 375 ASP A O 1
ATOM 2940 N N . ALA A 1 376 ? -4.32 14.312 -3.797 1 94.94 376 ALA A N 1
ATOM 2941 C CA . ALA A 1 376 ? -4.879 15.586 -3.369 1 94.94 376 ALA A CA 1
ATOM 2942 C C . ALA A 1 376 ? -4.07 16.188 -2.221 1 94.94 376 ALA A C 1
ATOM 2944 O O . ALA A 1 376 ? -3.938 17.406 -2.117 1 94.94 376 ALA A O 1
ATOM 2945 N N . PHE A 1 377 ? -3.51 15.359 -1.373 1 97.75 377 PHE A N 1
ATOM 2946 C CA . PHE A 1 377 ? -2.934 15.883 -0.141 1 97.75 377 PHE A CA 1
ATOM 2947 C C . PHE A 1 377 ? -1.424 15.672 -0.116 1 97.75 377 PHE A C 1
ATOM 2949 O O . PHE A 1 377 ? -0.725 16.25 0.719 1 97.75 377 PHE A O 1
ATOM 2956 N N . TYR A 1 378 ? -0.901 14.906 -0.95 1 97.25 378 TYR A N 1
ATOM 2957 C CA . TYR A 1 378 ? 0.51 14.539 -1.014 1 97.25 378 TYR A CA 1
ATOM 2958 C C . TYR A 1 378 ? 1.012 14.555 -2.453 1 97.25 378 TYR A C 1
ATOM 2960 O O . TYR A 1 378 ? 1.387 13.516 -2.996 1 97.25 378 TYR A O 1
ATOM 2968 N N . PRO A 1 379 ? 1.009 15.797 -3.062 1 94.88 379 PRO A N 1
ATOM 2969 C CA . PRO A 1 379 ? 1.47 15.898 -4.449 1 94.88 379 PRO A CA 1
ATOM 2970 C C . PRO A 1 379 ? 2.879 15.344 -4.641 1 94.88 379 PRO A C 1
ATOM 2972 O O . PRO A 1 379 ? 3.744 15.531 -3.783 1 94.88 379 PRO A O 1
ATOM 2975 N N . GLN A 1 380 ? 3.111 14.773 -5.812 1 94.94 380 GLN A N 1
ATOM 2976 C CA . GLN A 1 380 ? 4.355 14.047 -6.039 1 94.94 380 GLN A CA 1
ATOM 2977 C C . GLN A 1 380 ? 5.316 14.852 -6.91 1 94.94 380 GLN A C 1
ATOM 2979 O O . GLN A 1 380 ? 6.426 14.406 -7.203 1 94.94 380 GLN A O 1
ATOM 2984 N N . GLU A 1 381 ? 4.887 16.094 -7.309 1 93.19 381 GLU A N 1
ATOM 2985 C CA . GLU A 1 381 ? 5.777 16.953 -8.078 1 93.19 381 GLU A CA 1
ATOM 2986 C C . GLU A 1 381 ? 7.043 17.281 -7.285 1 93.19 381 GLU A C 1
ATOM 2988 O O . GLU A 1 381 ? 6.973 17.625 -6.102 1 93.19 381 GLU A O 1
ATOM 2993 N N . ILE A 1 382 ? 8.156 17.25 -8.023 1 94.75 382 ILE A N 1
ATOM 2994 C CA . ILE A 1 382 ? 9.438 17.5 -7.375 1 94.75 382 ILE A CA 1
ATOM 2995 C C . ILE A 1 382 ? 9.5 18.938 -6.875 1 94.75 382 ILE A C 1
ATOM 2997 O O . ILE A 1 382 ? 10.062 19.203 -5.812 1 94.75 382 ILE A O 1
ATOM 3001 N N . SER A 1 383 ? 8.875 19.859 -7.617 1 94.19 383 SER A N 1
ATOM 3002 C CA . SER A 1 383 ? 8.852 21.25 -7.191 1 94.19 383 SER A CA 1
ATOM 3003 C C . SER A 1 383 ? 8.094 21.422 -5.883 1 94.19 383 SER A C 1
ATOM 3005 O O . SER A 1 383 ? 8.492 22.203 -5.02 1 94.19 383 SER A O 1
ATOM 3007 N N . PHE A 1 384 ? 6.996 20.734 -5.691 1 96.88 384 PHE A N 1
ATOM 3008 C CA . PHE A 1 384 ? 6.246 20.75 -4.441 1 96.88 384 PHE A CA 1
ATOM 3009 C C . PHE A 1 384 ? 7.105 20.25 -3.287 1 96.88 384 PHE A C 1
ATOM 3011 O O . PHE A 1 384 ? 7.133 20.875 -2.219 1 96.88 384 PHE A O 1
ATOM 3018 N N . LYS A 1 385 ? 7.816 19.156 -3.543 1 97.62 385 LYS A N 1
ATOM 3019 C CA . LYS A 1 385 ? 8.625 18.531 -2.504 1 97.62 385 LYS A CA 1
ATOM 3020 C C . LYS A 1 385 ? 9.789 19.438 -2.098 1 97.62 385 LYS A C 1
ATOM 3022 O O . LYS A 1 385 ? 10.078 19.578 -0.91 1 97.62 385 LYS A O 1
ATOM 3027 N N . HIS A 1 386 ? 10.375 20.125 -3.049 1 97 386 HIS A N 1
ATOM 3028 C CA . HIS A 1 386 ? 11.422 21.094 -2.721 1 97 386 HIS A CA 1
ATOM 3029 C C . HIS A 1 386 ? 10.859 22.266 -1.918 1 97 386 HIS A C 1
ATOM 3031 O O . HIS A 1 386 ? 11.453 22.688 -0.926 1 97 386 HIS A O 1
ATOM 3037 N N . ALA A 1 387 ? 9.75 22.719 -2.309 1 97.94 387 ALA A N 1
ATOM 3038 C CA . ALA A 1 387 ? 9.148 23.891 -1.675 1 97.94 387 ALA A CA 1
ATOM 3039 C C . ALA A 1 387 ? 8.766 23.609 -0.227 1 97.94 387 ALA A C 1
ATOM 3041 O O . ALA A 1 387 ? 9.008 24.422 0.664 1 97.94 387 ALA A O 1
ATOM 3042 N N . THR A 1 388 ? 8.172 22.469 -0.027 1 98.62 388 THR A N 1
ATOM 3043 C CA . THR A 1 388 ? 7.688 22.156 1.313 1 98.62 388 THR A CA 1
ATOM 3044 C C . THR A 1 388 ? 8.852 21.859 2.256 1 98.62 388 THR A C 1
ATOM 3046 O O . THR A 1 388 ? 8.812 22.219 3.434 1 98.62 388 THR A O 1
ATOM 3049 N N . LEU A 1 389 ? 9.906 21.188 1.742 1 98.5 389 LEU A N 1
ATOM 3050 C CA . LEU A 1 389 ? 11.086 20.984 2.572 1 98.5 389 LEU A CA 1
ATOM 3051 C C . LEU A 1 389 ? 11.719 22.312 2.963 1 98.5 389 LEU A C 1
ATOM 3053 O O . LEU A 1 389 ? 12.109 22.5 4.117 1 98.5 389 LEU A O 1
ATOM 3057 N N . LYS A 1 390 ? 11.797 23.188 2.023 1 98 390 LYS A N 1
ATOM 3058 C CA . LYS A 1 390 ? 12.422 24.484 2.273 1 98 390 LYS A CA 1
ATOM 3059 C C . LYS A 1 390 ? 11.609 25.312 3.275 1 98 390 LYS A C 1
ATOM 3061 O O . LYS A 1 390 ? 12.148 25.766 4.285 1 98 390 LYS A O 1
ATOM 3066 N N . ARG A 1 391 ? 10.383 25.453 3.047 1 98.56 391 ARG A N 1
ATOM 3067 C CA . ARG A 1 391 ? 9.531 26.297 3.877 1 98.56 391 ARG A CA 1
ATOM 3068 C C . ARG A 1 391 ? 9.289 25.656 5.242 1 98.56 391 ARG A C 1
ATOM 3070 O O . ARG A 1 391 ? 9.242 26.359 6.258 1 98.56 391 ARG A O 1
ATOM 3077 N N . GLY A 1 392 ? 9.094 24.344 5.219 1 98.75 392 GLY A N 1
ATOM 3078 C CA . GLY A 1 392 ? 8.922 23.641 6.488 1 98.75 392 GLY A CA 1
ATOM 3079 C C . GLY A 1 392 ? 10.133 23.766 7.398 1 98.75 392 GLY A C 1
ATOM 3080 O O . GLY A 1 392 ? 9.992 24.016 8.602 1 98.75 392 GLY A O 1
ATOM 3081 N N . SER A 1 393 ? 11.32 23.609 6.84 1 98.44 393 SER A N 1
ATOM 3082 C CA . SER A 1 393 ? 12.547 23.766 7.613 1 98.44 393 SER A CA 1
ATOM 3083 C C . SER A 1 393 ? 12.703 25.203 8.109 1 98.44 393 SER A C 1
ATOM 3085 O O . SER A 1 393 ? 13.086 25.438 9.258 1 98.44 393 SER A O 1
ATOM 3087 N N . SER A 1 394 ? 12.406 26.109 7.215 1 98.31 394 SER A N 1
ATOM 3088 C CA . SER A 1 394 ? 12.508 27.516 7.582 1 98.31 394 SER A CA 1
ATOM 3089 C C . SER A 1 394 ? 11.602 27.844 8.758 1 98.31 394 SER A C 1
ATOM 3091 O O . SER A 1 394 ? 12 28.578 9.672 1 98.31 394 SER A O 1
ATOM 3093 N N . ALA A 1 395 ? 10.398 27.375 8.719 1 98.56 395 ALA A N 1
ATOM 3094 C CA . ALA A 1 395 ? 9.445 27.625 9.805 1 98.56 395 ALA A CA 1
ATOM 3095 C C . ALA A 1 395 ? 9.953 27.031 11.125 1 98.56 395 ALA A C 1
ATOM 3097 O O . ALA A 1 395 ? 9.875 27.688 12.164 1 98.56 395 ALA A O 1
ATOM 3098 N N . PHE A 1 396 ? 10.461 25.859 11.078 1 98.69 396 PHE A N 1
ATOM 3099 C CA . PHE A 1 396 ? 10.992 25.203 12.266 1 98.69 396 PHE A CA 1
ATOM 3100 C C . PHE A 1 396 ? 12.125 26.031 12.875 1 98.69 396 PHE A C 1
ATOM 3102 O O . PHE A 1 396 ? 12.125 26.297 14.078 1 98.69 396 PHE A O 1
ATOM 3109 N N . TRP A 1 397 ? 13.031 26.422 12.086 1 98.06 397 TRP A N 1
ATOM 3110 C CA . TRP A 1 397 ? 14.219 27.109 12.594 1 98.06 397 TRP A CA 1
ATOM 3111 C C . TRP A 1 397 ? 13.875 28.516 13.047 1 98.06 397 TRP A C 1
ATOM 3113 O O . TRP A 1 397 ? 14.5 29.062 13.961 1 98.06 397 TRP A O 1
ATOM 3123 N N . SER A 1 398 ? 12.867 29.109 12.43 1 98.12 398 SER A N 1
ATOM 3124 C CA . SER A 1 398 ? 12.383 30.391 12.922 1 98.12 398 SER A CA 1
ATOM 3125 C C . SER A 1 398 ? 11.82 30.266 14.336 1 98.12 398 SER A C 1
ATOM 3127 O O . SER A 1 398 ? 12.102 31.109 15.195 1 98.12 398 SER A O 1
ATOM 3129 N N . ALA A 1 399 ? 11.016 29.266 14.531 1 98.44 399 ALA A N 1
ATOM 3130 C CA . ALA A 1 399 ? 10.469 29.016 15.859 1 98.44 399 ALA A CA 1
ATOM 3131 C C . ALA A 1 399 ? 11.57 28.688 16.859 1 98.44 399 ALA A C 1
ATOM 3133 O O . ALA A 1 399 ? 11.555 29.156 18 1 98.44 399 ALA A O 1
ATOM 3134 N N . TRP A 1 400 ? 12.508 27.875 16.406 1 98.12 400 TRP A N 1
ATOM 3135 C CA . TRP A 1 400 ? 13.656 27.5 17.234 1 98.12 400 TRP A CA 1
ATOM 3136 C C . TRP A 1 400 ? 14.438 28.75 17.656 1 98.12 400 TRP A C 1
ATOM 3138 O O . TRP A 1 400 ? 14.742 28.922 18.844 1 98.12 400 TRP A O 1
ATOM 3148 N N . THR A 1 401 ? 14.688 29.641 16.719 1 97.44 401 THR A N 1
ATOM 3149 C CA . THR A 1 401 ? 15.453 30.844 16.984 1 97.44 401 THR A CA 1
ATOM 3150 C C . THR A 1 401 ? 14.703 31.766 17.938 1 97.44 401 THR A C 1
ATOM 3152 O O . THR A 1 401 ? 15.297 32.344 18.859 1 97.44 401 THR A O 1
ATOM 3155 N N . TYR A 1 402 ? 13.453 31.891 17.734 1 97.5 402 TYR A N 1
ATOM 3156 C CA . TYR A 1 402 ? 12.648 32.719 18.625 1 97.5 402 TYR A CA 1
ATOM 3157 C C . TYR A 1 402 ? 12.75 32.219 20.062 1 97.5 402 TYR A C 1
ATOM 3159 O O . TYR A 1 402 ? 12.992 33 20.984 1 97.5 402 TYR A O 1
ATOM 3167 N N . LEU A 1 403 ? 12.586 30.922 20.281 1 97.25 403 LEU A N 1
ATOM 3168 C CA . LEU A 1 403 ? 12.617 30.344 21.625 1 97.25 403 LEU A CA 1
ATOM 3169 C C . LEU A 1 403 ? 14.023 30.422 22.203 1 97.25 403 LEU A C 1
ATOM 3171 O O . LEU A 1 403 ? 14.188 30.562 23.422 1 97.25 403 LEU A O 1
ATOM 3175 N N . ALA A 1 404 ? 14.992 30.328 21.344 1 95.88 404 ALA A N 1
ATOM 3176 C CA . ALA A 1 404 ? 16.391 30.375 21.797 1 95.88 404 ALA A CA 1
ATOM 3177 C C . ALA A 1 404 ? 16.766 31.766 22.281 1 95.88 404 ALA A C 1
ATOM 3179 O O . ALA A 1 404 ? 17.547 31.922 23.219 1 95.88 404 ALA A O 1
ATOM 3180 N N . GLU A 1 405 ? 16.219 32.75 21.656 1 92.06 405 GLU A N 1
ATOM 3181 C CA . GLU A 1 405 ? 16.688 34.125 21.891 1 92.06 405 GLU A CA 1
ATOM 3182 C C . GLU A 1 405 ? 15.727 34.875 22.812 1 92.06 405 GLU A C 1
ATOM 3184 O O . GLU A 1 405 ? 16.109 35.875 23.422 1 92.06 405 GLU A O 1
ATOM 3189 N N . ASN A 1 406 ? 14.555 34.469 22.797 1 79.75 406 ASN A N 1
ATOM 3190 C CA . ASN A 1 406 ? 13.57 35.219 23.562 1 79.75 406 ASN A CA 1
ATOM 3191 C C . ASN A 1 406 ? 13.789 35.031 25.062 1 79.75 406 ASN A C 1
ATOM 3193 O O . ASN A 1 406 ? 13.844 33.906 25.562 1 79.75 406 ASN A O 1
ATOM 3197 N N . GLN A 1 407 ? 14.188 36.156 25.766 1 67.44 407 GLN A N 1
ATOM 3198 C CA . GLN A 1 407 ? 14.555 36.219 27.188 1 67.44 407 GLN A CA 1
ATOM 3199 C C . GLN A 1 407 ? 13.32 36.281 28.078 1 67.44 407 GLN A C 1
ATOM 3201 O O . GLN A 1 407 ? 13.43 36.156 29.297 1 67.44 407 GLN A O 1
ATOM 3206 N N . ARG A 1 408 ? 12.117 36.25 27.531 1 55 408 ARG A N 1
ATOM 3207 C CA . ARG A 1 408 ? 10.977 36.375 28.438 1 55 408 ARG A CA 1
ATOM 3208 C C . ARG A 1 408 ? 10.484 35 28.891 1 55 408 ARG A C 1
ATOM 3210 O O . ARG A 1 408 ? 10.578 34.031 28.156 1 55 408 ARG A O 1
ATOM 3217 N N . MET B 1 1 ? 3.359 13.75 -53 1 28.47 1 MET B N 1
ATOM 3218 C CA . MET B 1 1 ? 2.252 14.203 -52.156 1 28.47 1 MET B CA 1
ATOM 3219 C C . MET B 1 1 ? 2.66 14.242 -50.688 1 28.47 1 MET B C 1
ATOM 3221 O O . MET B 1 1 ? 2.959 13.203 -50.125 1 28.47 1 MET B O 1
ATOM 3225 N N . ALA B 1 2 ? 3.225 15.391 -50.219 1 39.25 2 ALA B N 1
ATOM 3226 C CA . ALA B 1 2 ? 3.746 15.727 -48.906 1 39.25 2 ALA B CA 1
ATOM 3227 C C . ALA B 1 2 ? 2.662 15.594 -47.844 1 39.25 2 ALA B C 1
ATOM 3229 O O . ALA B 1 2 ? 1.618 16.234 -47.906 1 39.25 2 ALA B O 1
ATOM 3230 N N . VAL B 1 3 ? 2.609 14.438 -47.312 1 48.06 3 VAL B N 1
ATOM 3231 C CA . VAL B 1 3 ? 1.714 14.305 -46.188 1 48.06 3 VAL B CA 1
ATOM 3232 C C . VAL B 1 3 ? 1.876 15.508 -45.25 1 48.06 3 VAL B C 1
ATOM 3234 O O . VAL B 1 3 ? 2.988 15.82 -44.812 1 48.06 3 VAL B O 1
ATOM 3237 N N . PRO B 1 4 ? 0.958 16.438 -45.188 1 47.47 4 PRO B N 1
ATOM 3238 C CA . PRO B 1 4 ? 1.105 17.672 -44.406 1 47.47 4 PRO B CA 1
ATOM 3239 C C . PRO B 1 4 ? 1.44 17.406 -42.938 1 47.47 4 PRO B C 1
ATOM 3241 O O . PRO B 1 4 ? 0.956 16.438 -42.375 1 47.47 4 PRO B O 1
ATOM 3244 N N . CYS B 1 5 ? 2.482 18.062 -42.375 1 54.91 5 CYS B N 1
ATOM 3245 C CA . CYS B 1 5 ? 3.059 18.031 -41.031 1 54.91 5 CYS B CA 1
ATOM 3246 C C . CYS B 1 5 ? 1.971 18.094 -39.969 1 54.91 5 CYS B C 1
ATOM 3248 O O . CYS B 1 5 ? 2.123 17.516 -38.906 1 54.91 5 CYS B O 1
ATOM 3250 N N . ASP B 1 6 ? 0.93 18.672 -40.469 1 54.56 6 ASP B N 1
ATOM 3251 C CA . ASP B 1 6 ? -0.167 18.812 -39.5 1 54.56 6 ASP B CA 1
ATOM 3252 C C . ASP B 1 6 ? -0.857 17.484 -39.25 1 54.56 6 ASP B C 1
ATOM 3254 O O . ASP B 1 6 ? -1.25 17.172 -38.125 1 54.56 6 ASP B O 1
ATOM 3258 N N . TYR B 1 7 ? -0.961 16.688 -40.281 1 51.34 7 TYR B N 1
ATOM 3259 C CA . TYR B 1 7 ? -1.577 15.375 -40.125 1 51.34 7 TYR B CA 1
ATOM 3260 C C . TYR B 1 7 ? -0.691 14.445 -39.312 1 51.34 7 TYR B C 1
ATOM 3262 O O . TYR B 1 7 ? -1.187 13.672 -38.5 1 51.34 7 TYR B O 1
ATOM 3270 N N . VAL B 1 8 ? 0.527 14.617 -39.406 1 53.56 8 VAL B N 1
ATOM 3271 C CA . VAL B 1 8 ? 1.467 13.789 -38.656 1 53.56 8 VAL B CA 1
ATOM 3272 C C . VAL B 1 8 ? 1.418 14.148 -37.188 1 53.56 8 VAL B C 1
ATOM 3274 O O . VAL B 1 8 ? 1.381 13.266 -36.312 1 53.56 8 VAL B O 1
ATOM 3277 N N . PHE B 1 9 ? 1.32 15.422 -37 1 51.81 9 PHE B N 1
ATOM 3278 C CA . PHE B 1 9 ? 1.266 15.867 -35.625 1 51.81 9 PHE B CA 1
ATOM 3279 C C . PHE B 1 9 ? -0.046 15.438 -34.969 1 51.81 9 PHE B C 1
ATOM 3281 O O . PHE B 1 9 ? -0.057 14.984 -33.812 1 51.81 9 PHE B O 1
ATOM 3288 N N . SER B 1 10 ? -1.043 15.609 -35.688 1 51.69 10 SER B N 1
ATOM 3289 C CA . SER B 1 10 ? -2.338 15.211 -35.156 1 51.69 10 SER B CA 1
ATOM 3290 C C . SER B 1 10 ? -2.404 13.703 -34.906 1 51.69 10 SER B C 1
ATOM 3292 O O . SER B 1 10 ? -2.934 13.25 -33.906 1 51.69 10 SER B O 1
ATOM 3294 N N . THR B 1 11 ? -1.92 13 -35.781 1 51.38 11 THR B N 1
ATOM 3295 C CA . THR B 1 11 ? -1.916 11.547 -35.656 1 51.38 11 THR B CA 1
ATOM 3296 C C . THR B 1 11 ? -1.028 11.117 -34.5 1 51.38 11 THR B C 1
ATOM 3298 O O . THR B 1 11 ? -1.397 10.227 -33.719 1 51.38 11 THR B O 1
ATOM 3301 N N . LEU B 1 12 ? 0 11.766 -34.344 1 51.5 12 LEU B N 1
ATOM 3302 C CA . LEU B 1 12 ? 0.893 11.453 -33.219 1 51.5 12 LEU B CA 1
ATOM 3303 C C . LEU B 1 12 ? 0.244 11.797 -31.906 1 51.5 12 LEU B C 1
ATOM 3305 O O . LEU B 1 12 ? 0.384 11.062 -30.922 1 51.5 12 LEU B O 1
ATOM 3309 N N . LEU B 1 13 ? -0.375 12.891 -31.984 1 52.31 13 LEU B N 1
ATOM 3310 C CA . LEU B 1 13 ? -1.079 13.297 -30.781 1 52.31 13 LEU B CA 1
ATOM 3311 C C . LEU B 1 13 ? -2.176 12.297 -30.422 1 52.31 13 LEU B C 1
ATOM 3313 O O . LEU B 1 13 ? -2.355 11.961 -29.25 1 52.31 13 LEU B O 1
ATOM 3317 N N . VAL B 1 14 ? -2.893 11.898 -31.453 1 49.59 14 VAL B N 1
ATOM 3318 C CA . VAL B 1 14 ? -3.934 10.906 -31.219 1 49.59 14 VAL B CA 1
ATOM 3319 C C . VAL B 1 14 ? -3.301 9.594 -30.75 1 49.59 14 VAL B C 1
ATOM 3321 O O . VAL B 1 14 ? -3.799 8.961 -29.812 1 49.59 14 VAL B O 1
ATOM 3324 N N . ILE B 1 15 ? -2.295 9.242 -31.359 1 49.28 15 ILE B N 1
ATOM 3325 C CA . ILE B 1 15 ? -1.609 8.016 -30.953 1 49.28 15 ILE B CA 1
ATOM 3326 C C . ILE B 1 15 ? -1.087 8.156 -29.531 1 49.28 15 ILE B C 1
ATOM 3328 O O . ILE B 1 15 ? -1.274 7.258 -28.703 1 49.28 15 ILE B O 1
ATOM 3332 N N . LEU B 1 16 ? -0.463 9.234 -29.344 1 48.69 16 LEU B N 1
ATOM 3333 C CA . LEU B 1 16 ? 0.096 9.453 -28.016 1 48.69 16 LEU B CA 1
ATOM 3334 C C . LEU B 1 16 ? -1.007 9.508 -26.969 1 48.69 16 LEU B C 1
ATOM 3336 O O . LEU B 1 16 ? -0.868 8.93 -25.891 1 48.69 16 LEU B O 1
ATOM 3340 N N . THR B 1 17 ? -1.973 10.258 -27.391 1 49.53 17 THR B N 1
ATOM 3341 C CA . THR B 1 17 ? -3.109 10.305 -26.469 1 49.53 17 THR B CA 1
ATOM 3342 C C . THR B 1 17 ? -3.695 8.914 -26.266 1 49.53 17 THR B C 1
ATOM 3344 O O . THR B 1 17 ? -4.047 8.539 -25.141 1 49.53 17 THR B O 1
ATOM 3347 N N . GLY B 1 18 ? -3.793 8.188 -27.375 1 46.53 18 GLY B N 1
ATOM 3348 C CA . GLY B 1 18 ? -4.266 6.82 -27.297 1 46.53 18 GLY B CA 1
ATOM 3349 C C . GLY B 1 18 ? -3.367 5.93 -26.453 1 46.53 18 GLY B C 1
ATOM 3350 O O . GLY B 1 18 ? -3.852 5.16 -25.625 1 46.53 18 GLY B O 1
ATOM 3351 N N . LEU B 1 19 ? -2.189 6.113 -26.75 1 48.78 19 LEU B N 1
ATOM 3352 C CA . LEU B 1 19 ? -1.224 5.312 -26 1 48.78 19 LEU B CA 1
ATOM 3353 C C . LEU B 1 19 ? -1.258 5.66 -24.516 1 48.78 19 LEU B C 1
ATOM 3355 O O . LEU B 1 19 ? -1.149 4.773 -23.672 1 48.78 19 LEU B O 1
ATOM 3359 N N . LEU B 1 20 ? -1.262 6.926 -24.375 1 49.19 20 LEU B N 1
ATOM 3360 C CA . LEU B 1 20 ? -1.381 7.379 -23 1 49.19 20 LEU B CA 1
ATOM 3361 C C . LEU B 1 20 ? -2.623 6.789 -22.328 1 49.19 20 LEU B C 1
ATOM 3363 O O . LEU B 1 20 ? -2.576 6.367 -21.172 1 49.19 20 LEU B O 1
ATOM 3367 N N . PHE B 1 21 ? -3.631 6.812 -23.188 1 48.25 21 PHE B N 1
ATOM 3368 C CA . PHE B 1 21 ? -4.883 6.301 -22.641 1 48.25 21 PHE B CA 1
ATOM 3369 C C . PHE B 1 21 ? -4.82 4.789 -22.469 1 48.25 21 PHE B C 1
ATOM 3371 O O . PHE B 1 21 ? -5.441 4.234 -21.562 1 48.25 21 PHE B O 1
ATOM 3378 N N . ILE B 1 22 ? -4.172 4.141 -23.344 1 46.84 22 ILE B N 1
ATOM 3379 C CA . ILE B 1 22 ? -4.133 2.684 -23.297 1 46.84 22 ILE B CA 1
ATOM 3380 C C . ILE B 1 22 ? -3.275 2.221 -22.125 1 46.84 22 ILE B C 1
ATOM 3382 O O . ILE B 1 22 ? -3.588 1.219 -21.484 1 46.84 22 ILE B O 1
ATOM 3386 N N . ASP B 1 23 ? -2.156 2.807 -22.047 1 50.28 23 ASP B N 1
ATOM 3387 C CA . ASP B 1 23 ? -1.215 2.262 -21.062 1 50.28 23 ASP B CA 1
ATOM 3388 C C . ASP B 1 23 ? -1.664 2.566 -19.641 1 50.28 23 ASP B C 1
ATOM 3390 O O . ASP B 1 23 ? -1.44 1.765 -18.734 1 50.28 23 ASP B O 1
ATOM 3394 N N . LEU B 1 24 ? -2.305 3.793 -19.484 1 52.69 24 LEU B N 1
ATOM 3395 C CA . LEU B 1 24 ? -2.936 3.951 -18.188 1 52.69 24 LEU B CA 1
ATOM 3396 C C . LEU B 1 24 ? -4.141 3.027 -18.047 1 52.69 24 LEU B C 1
ATOM 3398 O O . LEU B 1 24 ? -4.98 2.959 -18.938 1 52.69 24 LEU B O 1
ATOM 3402 N N . VAL B 1 25 ? -3.834 1.885 -17.531 1 57.12 25 VAL B N 1
ATOM 3403 C CA . VAL B 1 25 ? -5.051 1.101 -17.328 1 57.12 25 VAL B CA 1
ATOM 3404 C C . VAL B 1 25 ? -6.215 2.027 -17 1 57.12 25 VAL B C 1
ATOM 3406 O O . VAL B 1 25 ? -6.258 2.617 -15.914 1 57.12 25 VAL B O 1
ATOM 3409 N N . PRO B 1 26 ? -6.766 2.355 -18.062 1 60.91 26 PRO B N 1
ATOM 3410 C CA . PRO B 1 26 ? -7.898 3.229 -17.75 1 60.91 26 PRO B CA 1
ATOM 3411 C C . PRO B 1 26 ? -8.828 2.639 -16.703 1 60.91 26 PRO B C 1
ATOM 3413 O O . PRO B 1 26 ? -9.086 1.433 -16.703 1 60.91 26 PRO B O 1
ATOM 3416 N N . LEU B 1 27 ? -8.906 3.436 -15.672 1 77.31 27 LEU B N 1
ATOM 3417 C CA . LEU B 1 27 ? -9.945 3.045 -14.727 1 77.31 27 LEU B CA 1
ATOM 3418 C C . LEU B 1 27 ? -11.289 2.896 -15.422 1 77.31 27 LEU B C 1
ATOM 3420 O O . LEU B 1 27 ? -11.883 3.887 -15.859 1 77.31 27 LEU B O 1
ATOM 3424 N N . GLN B 1 28 ? -11.602 1.636 -15.664 1 81.94 28 GLN B N 1
ATOM 3425 C CA . GLN B 1 28 ? -12.859 1.312 -16.328 1 81.94 28 GLN B CA 1
ATOM 3426 C C . GLN B 1 28 ? -13.93 0.912 -15.305 1 81.94 28 GLN B C 1
ATOM 3428 O O . GLN B 1 28 ? -13.617 0.273 -14.297 1 81.94 28 GLN B O 1
ATOM 3433 N N . GLU B 1 29 ? -15.133 1.286 -15.672 1 89.06 29 GLU B N 1
ATOM 3434 C CA . GLU B 1 29 ? -16.234 0.948 -14.773 1 89.06 29 GLU B CA 1
ATOM 3435 C C . GLU B 1 29 ? -16.406 -0.563 -14.656 1 89.06 29 GLU B C 1
ATOM 3437 O O . GLU B 1 29 ? -17.031 -1.052 -13.711 1 89.06 29 GLU B O 1
ATOM 3442 N N . THR B 1 30 ? -15.859 -1.293 -15.57 1 90.06 30 THR B N 1
ATOM 3443 C CA . THR B 1 30 ? -15.938 -2.75 -15.547 1 90.06 30 THR B CA 1
ATOM 3444 C C . THR B 1 30 ? -15.016 -3.324 -14.477 1 90.06 30 THR B C 1
ATOM 3446 O O . THR B 1 30 ? -15.039 -4.527 -14.211 1 90.06 30 THR B O 1
ATOM 3449 N N . MET B 1 31 ? -14.234 -2.504 -13.875 1 93.19 31 MET B N 1
ATOM 3450 C CA . MET B 1 31 ? -13.344 -2.92 -12.797 1 93.19 31 MET B CA 1
ATOM 3451 C C . MET B 1 31 ? -14.031 -2.787 -11.438 1 93.19 31 MET B C 1
ATOM 3453 O O . MET B 1 31 ? -13.438 -3.107 -10.406 1 93.19 31 MET B O 1
ATOM 3457 N N . ARG B 1 32 ? -15.219 -2.307 -11.391 1 93.69 32 ARG B N 1
ATOM 3458 C CA . ARG B 1 32 ? -15.969 -2.148 -10.148 1 93.69 32 ARG B CA 1
ATOM 3459 C C . ARG B 1 32 ? -17.203 -3.053 -10.141 1 93.69 32 ARG B C 1
ATOM 3461 O O . ARG B 1 32 ? -17.719 -3.412 -11.195 1 93.69 32 ARG B O 1
ATOM 3468 N N . CYS B 1 33 ? -17.625 -3.359 -8.961 1 94.31 33 CYS B N 1
ATOM 3469 C CA . CYS B 1 33 ? -18.859 -4.117 -8.844 1 94.31 33 CYS B CA 1
ATOM 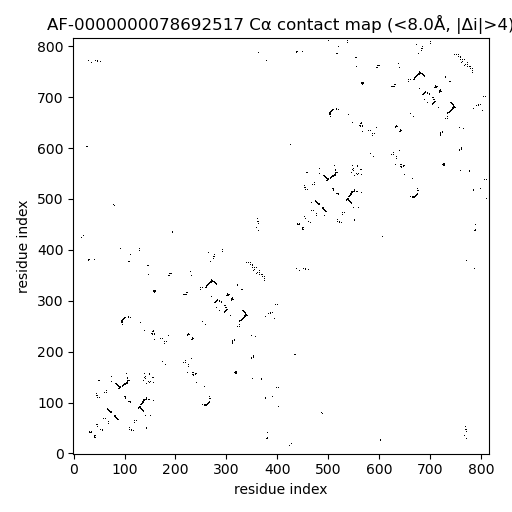3470 C C . CYS B 1 33 ? -20.078 -3.211 -9.039 1 94.31 33 CYS B C 1
ATOM 3472 O O . CYS B 1 33 ? -20.047 -2.043 -8.648 1 94.31 33 CYS B O 1
ATOM 3474 N N . SER B 1 34 ? -21.094 -3.684 -9.648 1 84.44 34 SER B N 1
ATOM 3475 C CA . SER B 1 34 ? -22.312 -2.908 -9.883 1 84.44 34 SER B CA 1
ATOM 3476 C C . SER B 1 34 ? -23.266 -3.006 -8.703 1 84.44 34 SER B C 1
ATOM 3478 O O . SER B 1 34 ? -24.188 -2.197 -8.578 1 84.44 34 SER B O 1
ATOM 3480 N N . GLY B 1 35 ? -23 -3.855 -7.852 1 81.81 35 GLY B N 1
ATOM 3481 C CA . GLY B 1 35 ? -23.938 -4.062 -6.746 1 81.81 35 GLY B CA 1
ATOM 3482 C C . GLY B 1 35 ? -23.266 -3.973 -5.387 1 81.81 35 GLY B C 1
ATOM 3483 O O . GLY B 1 35 ? -22.359 -3.156 -5.184 1 81.81 35 GLY B O 1
ATOM 3484 N N . ASP B 1 36 ? -23.812 -4.77 -4.555 1 88.75 36 ASP B N 1
ATOM 3485 C CA . ASP B 1 36 ? -23.375 -4.801 -3.164 1 88.75 36 ASP B CA 1
ATOM 3486 C C . ASP B 1 36 ? -22.016 -5.496 -3.033 1 88.75 36 ASP B C 1
ATOM 3488 O O . ASP B 1 36 ? -21.891 -6.684 -3.34 1 88.75 36 ASP B O 1
ATOM 3492 N N . TYR B 1 37 ? -21.062 -4.762 -2.553 1 94 37 TYR B N 1
ATOM 3493 C CA . TYR B 1 37 ? -19.703 -5.27 -2.426 1 94 37 TYR B CA 1
ATOM 3494 C C . TYR B 1 37 ? -19.625 -6.352 -1.354 1 94 37 TYR B C 1
ATOM 3496 O O . TYR B 1 37 ? -18.641 -7.094 -1.285 1 94 37 TYR B O 1
ATOM 3504 N N . ALA B 1 38 ? -20.625 -6.469 -0.559 1 90.31 38 ALA B N 1
ATOM 3505 C CA . ALA B 1 38 ? -20.625 -7.457 0.518 1 90.31 38 ALA B CA 1
ATOM 3506 C C . ALA B 1 38 ? -21.281 -8.758 0.074 1 90.31 38 ALA B C 1
ATOM 3508 O O . ALA B 1 38 ? -21.234 -9.766 0.784 1 90.31 38 ALA B O 1
ATOM 3509 N N . ASN B 1 39 ? -21.844 -8.719 -1.089 1 90.31 39 ASN B N 1
ATOM 3510 C CA . ASN B 1 39 ? -22.562 -9.883 -1.602 1 90.31 39 ASN B CA 1
ATOM 3511 C C . ASN B 1 39 ? -21.703 -10.68 -2.59 1 90.31 39 ASN B C 1
ATOM 3513 O O . ASN B 1 39 ? -21.5 -10.242 -3.725 1 90.31 39 ASN B O 1
ATOM 3517 N N . ALA B 1 40 ? -21.375 -11.875 -2.199 1 86 40 ALA B N 1
ATOM 3518 C CA . ALA B 1 40 ? -20.453 -12.703 -2.967 1 86 40 ALA B CA 1
ATOM 3519 C C . ALA B 1 40 ? -21.047 -13.07 -4.328 1 86 40 ALA B C 1
ATOM 3521 O O . ALA B 1 40 ? -20.312 -13.273 -5.293 1 86 40 ALA B O 1
ATOM 3522 N N . THR B 1 41 ? -22.297 -13.172 -4.426 1 84.81 41 THR B N 1
ATOM 3523 C CA . THR B 1 41 ? -22.953 -13.523 -5.68 1 84.81 41 THR B CA 1
ATOM 3524 C C . THR B 1 41 ? -22.906 -12.352 -6.66 1 84.81 41 THR B C 1
ATOM 3526 O O . THR B 1 41 ? -22.859 -12.555 -7.875 1 84.81 41 THR B O 1
ATOM 3529 N N . GLN B 1 42 ? -22.812 -11.219 -6.082 1 86.38 42 GLN B N 1
ATOM 3530 C CA . GLN B 1 42 ? -22.875 -10.023 -6.914 1 86.38 42 GLN B CA 1
ATOM 3531 C C . GLN B 1 42 ? -21.469 -9.461 -7.156 1 86.38 42 GLN B C 1
ATOM 3533 O O . GLN B 1 42 ? -21.219 -8.836 -8.188 1 86.38 42 GLN B O 1
ATOM 3538 N N . CYS B 1 43 ? -20.625 -9.688 -6.289 1 94.69 43 CYS B N 1
ATOM 3539 C CA . CYS B 1 43 ? -19.328 -9.023 -6.352 1 94.69 43 CYS B CA 1
ATOM 3540 C C . CYS B 1 43 ? -18.219 -9.969 -5.934 1 94.69 43 CYS B C 1
ATOM 3542 O O . CYS B 1 43 ? -18.078 -10.297 -4.754 1 94.69 43 CYS B O 1
ATOM 3544 N N . PRO B 1 44 ? -17.344 -10.297 -6.914 1 95.75 44 PRO B N 1
ATOM 3545 C CA . PRO B 1 44 ? -16.234 -11.203 -6.574 1 95.75 44 PRO B CA 1
ATOM 3546 C C . PRO B 1 44 ? -15.195 -10.539 -5.672 1 95.75 44 PRO B C 1
ATOM 3548 O O . PRO B 1 44 ? -14.336 -11.227 -5.117 1 95.75 44 PRO B O 1
ATOM 3551 N N . GLU B 1 45 ? -15.336 -9.25 -5.449 1 95.12 45 GLU B N 1
ATOM 3552 C CA . GLU B 1 45 ? -14.375 -8.492 -4.645 1 95.12 45 GLU B CA 1
ATOM 3553 C C . GLU B 1 45 ? -14.375 -8.977 -3.197 1 95.12 45 GLU B C 1
ATOM 3555 O O . GLU B 1 45 ? -13.422 -8.719 -2.457 1 95.12 45 GLU B O 1
ATOM 3560 N N . VAL B 1 46 ? -15.367 -9.688 -2.783 1 95.12 46 VAL B N 1
ATOM 3561 C CA . VAL B 1 46 ? -15.438 -10.188 -1.413 1 95.12 46 VAL B CA 1
ATOM 3562 C C . VAL B 1 46 ? -14.297 -11.164 -1.155 1 95.12 46 VAL B C 1
ATOM 3564 O O . VAL B 1 46 ? -13.867 -11.336 -0.013 1 95.12 46 VAL B O 1
ATOM 3567 N N . TYR B 1 47 ? -13.781 -11.766 -2.24 1 97.69 47 TYR B N 1
ATOM 3568 C CA . TYR B 1 47 ? -12.734 -12.773 -2.104 1 97.69 47 TYR B CA 1
ATOM 3569 C C . TYR B 1 47 ? -11.359 -12.164 -2.375 1 97.69 47 TYR B C 1
ATOM 3571 O O . TYR B 1 47 ? -10.344 -12.711 -1.946 1 97.69 47 TYR B O 1
ATOM 3579 N N . TYR B 1 48 ? -11.336 -11.125 -3.139 1 98 48 TYR B N 1
ATOM 3580 C CA . TYR B 1 48 ? -10.078 -10.523 -3.576 1 98 48 TYR B CA 1
ATOM 3581 C C . TYR B 1 48 ? -9.609 -9.461 -2.592 1 98 48 TYR B C 1
ATOM 3583 O O . TYR B 1 48 ? -10.383 -9.008 -1.746 1 98 48 TYR B O 1
ATOM 3591 N N . SER B 1 49 ? -8.352 -9.164 -2.611 1 97.56 49 SER B N 1
ATOM 3592 C CA . SER B 1 49 ? -7.758 -8.219 -1.678 1 97.56 49 SER B CA 1
ATOM 3593 C C . SER B 1 49 ? -6.867 -7.211 -2.402 1 97.56 49 SER B C 1
ATOM 3595 O O . SER B 1 49 ? -6.258 -7.539 -3.424 1 97.56 49 SER B O 1
ATOM 3597 N N . SER B 1 50 ? -6.75 -6.066 -1.808 1 95.94 50 SER B N 1
ATOM 3598 C CA . SER B 1 50 ? -5.957 -5.012 -2.43 1 95.94 50 SER B CA 1
ATOM 3599 C C . SER B 1 50 ? -4.582 -4.895 -1.78 1 95.94 50 SER B C 1
ATOM 3601 O O . SER B 1 50 ? -3.744 -4.113 -2.229 1 95.94 50 SER B O 1
ATOM 3603 N N . SER B 1 51 ? -4.352 -5.656 -0.748 1 96.19 51 SER B N 1
ATOM 3604 C CA . SER B 1 51 ? -3.064 -5.676 -0.055 1 96.19 51 SER B CA 1
ATOM 3605 C C . SER B 1 51 ? -2.771 -7.055 0.527 1 96.19 51 SER B C 1
ATOM 3607 O O . SER B 1 51 ? -3.684 -7.855 0.728 1 96.19 51 SER B O 1
ATOM 3609 N N . TYR B 1 52 ? -1.513 -7.258 0.761 1 97.5 52 TYR B N 1
ATOM 3610 C CA . TYR B 1 52 ? -1.105 -8.508 1.395 1 97.5 52 TYR B CA 1
ATOM 3611 C C . TYR B 1 52 ? -1.764 -8.664 2.76 1 97.5 52 TYR B C 1
ATOM 3613 O O . TYR B 1 52 ? -2.236 -9.75 3.104 1 97.5 52 TYR B O 1
ATOM 3621 N N . GLN B 1 53 ? -1.804 -7.676 3.541 1 95.94 53 GLN B N 1
ATOM 3622 C CA . GLN B 1 53 ? -2.4 -7.754 4.871 1 95.94 53 GLN B CA 1
ATOM 3623 C C . GLN B 1 53 ? -3.869 -8.164 4.793 1 95.94 53 GLN B C 1
ATOM 3625 O O . GLN B 1 53 ? -4.324 -9.016 5.555 1 95.94 53 GLN B O 1
ATOM 3630 N N . LEU B 1 54 ? -4.562 -7.539 3.891 1 96.69 54 LEU B N 1
ATOM 3631 C CA . LEU B 1 54 ? -5.977 -7.879 3.742 1 96.69 54 LEU B CA 1
ATOM 3632 C C . LEU B 1 54 ? -6.141 -9.312 3.246 1 96.69 54 LEU B C 1
ATOM 3634 O O . LEU B 1 54 ? -7.047 -10.023 3.682 1 96.69 54 LEU B O 1
ATOM 3638 N N . ALA B 1 55 ? -5.324 -9.695 2.279 1 98.44 55 ALA B N 1
ATOM 3639 C CA . ALA B 1 55 ? -5.375 -11.062 1.775 1 98.44 55 ALA B CA 1
ATOM 3640 C C . ALA B 1 55 ? -5.152 -12.07 2.898 1 98.44 55 ALA B C 1
ATOM 3642 O O . ALA B 1 55 ? -5.863 -13.078 2.992 1 98.44 55 ALA B O 1
ATOM 3643 N N . ARG B 1 56 ? -4.156 -11.781 3.695 1 98.38 56 ARG B N 1
ATOM 3644 C CA . ARG B 1 56 ? -3.848 -12.656 4.824 1 98.38 56 ARG B CA 1
ATOM 3645 C C . ARG B 1 56 ? -5.008 -12.711 5.809 1 98.38 56 ARG B C 1
ATOM 3647 O O . ARG B 1 56 ? -5.387 -13.789 6.27 1 98.38 56 ARG B O 1
ATOM 3654 N N . GLU B 1 57 ? -5.562 -11.594 6.09 1 97.38 57 GLU B N 1
ATOM 3655 C CA . GLU B 1 57 ? -6.695 -11.523 7.008 1 97.38 57 GLU B CA 1
ATOM 3656 C C . GLU B 1 57 ? -7.875 -12.352 6.488 1 97.38 57 GLU B C 1
ATOM 3658 O O . GLU B 1 57 ? -8.5 -13.094 7.246 1 97.38 57 GLU B O 1
ATOM 3663 N N . ARG B 1 58 ? -8.188 -12.141 5.238 1 97.5 58 ARG B N 1
ATOM 3664 C CA . ARG B 1 58 ? -9.312 -12.867 4.648 1 97.5 58 ARG B CA 1
ATOM 3665 C C . ARG B 1 58 ? -9.055 -14.375 4.648 1 97.5 58 ARG B C 1
ATOM 3667 O O . ARG B 1 58 ? -9.961 -15.156 4.941 1 97.5 58 ARG B O 1
ATOM 3674 N N . PHE B 1 59 ? -7.859 -14.797 4.301 1 98.75 59 PHE B N 1
ATOM 3675 C CA . PHE B 1 59 ? -7.496 -16.203 4.293 1 98.75 59 PHE B CA 1
ATOM 3676 C C . PHE B 1 59 ? -7.641 -16.812 5.684 1 98.75 59 PHE B C 1
ATOM 3678 O O . PHE B 1 59 ? -8.266 -17.859 5.844 1 98.75 59 PHE B O 1
ATOM 3685 N N . LEU B 1 60 ? -7.059 -16.141 6.688 1 98.62 60 LEU B N 1
ATOM 3686 C CA . LEU B 1 60 ? -7.066 -16.656 8.047 1 98.62 60 LEU B CA 1
ATOM 3687 C C . LEU B 1 60 ? -8.484 -16.688 8.609 1 98.62 60 LEU B C 1
ATOM 3689 O O . LEU B 1 60 ? -8.852 -17.625 9.328 1 98.62 60 LEU B O 1
ATOM 3693 N N . ALA B 1 61 ? -9.273 -15.672 8.328 1 97.88 61 ALA B N 1
ATOM 3694 C CA . ALA B 1 61 ? -10.664 -15.656 8.781 1 97.88 61 ALA B CA 1
ATOM 3695 C C . ALA B 1 61 ? -11.445 -16.812 8.164 1 97.88 61 ALA B C 1
ATOM 3697 O O . ALA B 1 61 ? -12.227 -17.484 8.852 1 97.88 61 ALA B O 1
ATOM 3698 N N . ALA B 1 62 ? -11.273 -17 6.883 1 98.5 62 ALA B N 1
ATOM 3699 C CA . ALA B 1 62 ? -11.953 -18.109 6.207 1 98.5 62 ALA B CA 1
ATOM 3700 C C . ALA B 1 62 ? -11.5 -19.453 6.758 1 98.5 62 ALA B C 1
ATOM 3702 O O . ALA B 1 62 ? -12.312 -20.359 6.945 1 98.5 62 ALA B O 1
ATOM 3703 N N . ALA B 1 63 ? -10.188 -19.609 6.969 1 98.75 63 ALA B N 1
ATOM 3704 C CA . ALA B 1 63 ? -9.648 -20.844 7.531 1 98.75 63 ALA B CA 1
ATOM 3705 C C . ALA B 1 63 ? -10.242 -21.125 8.906 1 98.75 63 ALA B C 1
ATOM 3707 O O . ALA B 1 63 ? -10.594 -22.266 9.219 1 98.75 63 ALA B O 1
ATOM 3708 N N . LYS B 1 64 ? -10.312 -20.109 9.68 1 98.12 64 LYS B N 1
ATOM 3709 C CA . LYS B 1 64 ? -10.883 -20.234 11.016 1 98.12 64 LYS B CA 1
ATOM 3710 C C . LYS B 1 64 ? -12.344 -20.688 10.945 1 98.12 64 LYS B C 1
ATOM 3712 O O . LYS B 1 64 ? -12.758 -21.594 11.664 1 98.12 64 LYS B O 1
ATOM 3717 N N . THR B 1 65 ? -13.086 -20.062 10.117 1 97.5 65 THR B N 1
ATOM 3718 C CA . THR B 1 65 ? -14.5 -20.406 9.945 1 97.5 65 THR B CA 1
ATOM 3719 C C . THR B 1 65 ? -14.664 -21.844 9.484 1 97.5 65 THR B C 1
ATOM 3721 O O . THR B 1 65 ? -15.609 -22.531 9.883 1 97.5 65 THR B O 1
ATOM 3724 N N . ALA B 1 66 ? -13.734 -22.297 8.688 1 98.12 66 ALA B N 1
ATOM 3725 C CA . ALA B 1 66 ? -13.773 -23.656 8.164 1 98.12 66 ALA B CA 1
ATOM 3726 C C . ALA B 1 66 ? -13.203 -24.656 9.164 1 98.12 66 ALA B C 1
ATOM 3728 O O . ALA B 1 66 ? -13.18 -25.859 8.906 1 98.12 66 ALA B O 1
ATOM 3729 N N . HIS B 1 67 ? -12.664 -24.188 10.328 1 97.81 67 HIS B N 1
ATOM 3730 C CA . HIS B 1 67 ? -12.102 -25 11.406 1 97.81 67 HIS B CA 1
ATOM 3731 C C . HIS B 1 67 ? -10.844 -25.734 10.953 1 97.81 67 HIS B C 1
ATOM 3733 O O . HIS B 1 67 ? -10.656 -26.906 11.273 1 97.81 67 HIS B O 1
ATOM 3739 N N . ALA B 1 68 ? -10.055 -25.031 10.125 1 98.56 68 ALA B N 1
ATOM 3740 C CA . ALA B 1 68 ? -8.766 -25.578 9.695 1 98.56 68 ALA B CA 1
ATOM 3741 C C . ALA B 1 68 ? -7.742 -25.516 10.82 1 98.56 68 ALA B C 1
ATOM 3743 O O . ALA B 1 68 ? -7.848 -24.688 11.719 1 98.56 68 ALA B O 1
ATOM 3744 N N . GLU B 1 69 ? -6.793 -26.438 10.781 1 98.44 69 GLU B N 1
ATOM 3745 C CA . GLU B 1 69 ? -5.578 -26.281 11.578 1 98.44 69 GLU B CA 1
ATOM 3746 C C . GLU B 1 69 ? -4.621 -25.281 10.922 1 98.44 69 GLU B C 1
ATOM 3748 O O . GLU B 1 69 ? -4.07 -25.547 9.859 1 98.44 69 GLU B O 1
ATOM 3753 N N . THR B 1 70 ? -4.422 -24.156 11.57 1 98.69 70 THR B N 1
ATOM 3754 C CA . THR B 1 70 ? -3.619 -23.109 10.945 1 98.69 70 THR B CA 1
ATOM 3755 C C . THR B 1 70 ? -2.246 -23.016 11.609 1 98.69 70 THR B C 1
ATOM 3757 O O . THR B 1 70 ? -2.104 -23.297 12.797 1 98.69 70 THR B O 1
ATOM 3760 N N . GLU B 1 71 ? -1.257 -22.734 10.859 1 98.75 71 GLU B N 1
ATOM 3761 C CA . GLU B 1 71 ? 0.093 -22.406 11.312 1 98.75 71 GLU B CA 1
ATOM 3762 C C . GLU B 1 71 ? 0.618 -21.156 10.633 1 98.75 71 GLU B C 1
ATOM 3764 O O . GLU B 1 71 ? 0.236 -20.844 9.5 1 98.75 71 GLU B O 1
ATOM 3769 N N . HIS B 1 72 ? 1.452 -20.453 11.312 1 98.56 72 HIS B N 1
ATOM 3770 C CA . HIS B 1 72 ? 2.059 -19.219 10.828 1 98.56 72 HIS B CA 1
ATOM 3771 C C . HIS B 1 72 ? 3.58 -19.312 10.82 1 98.56 72 HIS B C 1
ATOM 3773 O O . HIS B 1 72 ? 4.195 -19.578 11.859 1 98.56 72 HIS B O 1
ATOM 3779 N N . HIS B 1 73 ? 4.164 -19.125 9.695 1 98.81 73 HIS B N 1
ATOM 3780 C CA . HIS B 1 73 ? 5.613 -19.219 9.57 1 98.81 73 HIS B CA 1
ATOM 3781 C C . HIS B 1 73 ? 6.219 -17.875 9.188 1 98.81 73 HIS B C 1
ATOM 3783 O O . HIS B 1 73 ? 5.988 -17.375 8.078 1 98.81 73 HIS B O 1
ATOM 3789 N N . LEU B 1 74 ? 6.973 -17.297 10.023 1 98.31 74 LEU B N 1
ATOM 3790 C CA . LEU B 1 74 ? 7.625 -16.031 9.75 1 98.31 74 LEU B CA 1
ATOM 3791 C C . LEU B 1 74 ? 8.688 -16.172 8.664 1 98.31 74 LEU B C 1
ATOM 3793 O O . LEU B 1 74 ? 9.617 -16.984 8.812 1 98.31 74 LEU B O 1
ATOM 3797 N N . ILE B 1 75 ? 8.57 -15.445 7.641 1 98.69 75 ILE B N 1
ATOM 3798 C CA . ILE B 1 75 ? 9.523 -15.516 6.547 1 98.69 75 ILE B CA 1
ATOM 3799 C C . ILE B 1 75 ? 10.57 -14.406 6.699 1 98.69 75 ILE B C 1
ATOM 3801 O O . ILE B 1 75 ? 11.766 -14.656 6.578 1 98.69 75 ILE B O 1
ATOM 3805 N N . THR B 1 76 ? 10.055 -13.195 6.898 1 97.25 76 THR B N 1
ATOM 3806 C CA . THR B 1 76 ? 10.953 -12.062 7.09 1 97.25 76 THR B CA 1
ATOM 3807 C C . THR B 1 76 ? 10.266 -10.953 7.887 1 97.25 76 THR B C 1
ATOM 3809 O O . THR B 1 76 ? 9.062 -11.016 8.133 1 97.25 76 THR B O 1
ATOM 3812 N N . LYS B 1 77 ? 11.047 -10.125 8.391 1 94.88 77 LYS B N 1
ATOM 3813 C CA . LYS B 1 77 ? 10.602 -8.969 9.156 1 94.88 77 LYS B CA 1
ATOM 3814 C C . LYS B 1 77 ? 11.328 -7.699 8.727 1 94.88 77 LYS B C 1
ATOM 3816 O O . LYS B 1 77 ? 12.531 -7.727 8.469 1 94.88 77 LYS B O 1
ATOM 3821 N N . ARG B 1 78 ? 10.617 -6.629 8.523 1 90.31 78 ARG B N 1
ATOM 3822 C CA . ARG B 1 78 ? 11.156 -5.301 8.258 1 90.31 78 ARG B CA 1
ATOM 3823 C C . ARG B 1 78 ? 10.594 -4.273 9.227 1 90.31 78 ARG B C 1
ATOM 3825 O O . ARG B 1 78 ? 9.414 -3.93 9.164 1 90.31 78 ARG B O 1
ATOM 3832 N N . GLY B 1 79 ? 11.492 -3.756 10 1 85.81 79 GLY B N 1
ATOM 3833 C CA . GLY B 1 79 ? 10.969 -2.945 11.086 1 85.81 79 GLY B CA 1
ATOM 3834 C C . GLY B 1 79 ? 10.008 -3.699 11.984 1 85.81 79 GLY B C 1
ATOM 3835 O O . GLY B 1 79 ? 10.344 -4.762 12.508 1 85.81 79 GLY B O 1
ATOM 3836 N 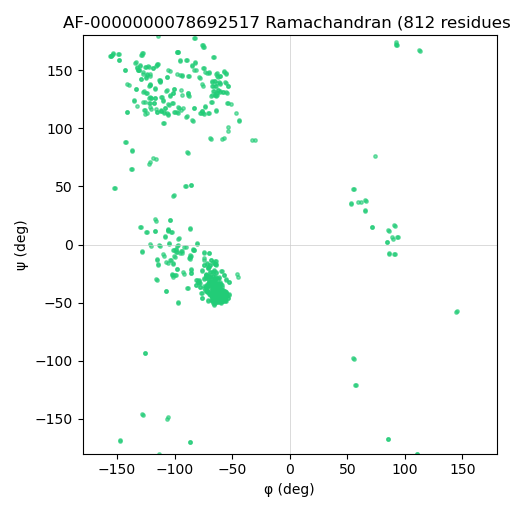N . ASN B 1 80 ? 8.82 -3.152 12.039 1 87.19 80 ASN B N 1
ATOM 3837 C CA . ASN B 1 80 ? 7.824 -3.809 12.883 1 87.19 80 ASN B CA 1
ATOM 3838 C C . ASN B 1 80 ? 6.824 -4.605 12.047 1 87.19 80 ASN B C 1
ATOM 3840 O O . ASN B 1 80 ? 5.832 -5.105 12.578 1 87.19 80 ASN B O 1
ATOM 3844 N N . VAL B 1 81 ? 7.16 -4.734 10.82 1 92.25 81 VAL B N 1
ATOM 3845 C CA . VAL B 1 81 ? 6.238 -5.449 9.938 1 92.25 81 VAL B CA 1
ATOM 3846 C C . VAL B 1 81 ? 6.738 -6.875 9.711 1 92.25 81 VAL B C 1
ATOM 3848 O O . VAL B 1 81 ? 7.906 -7.086 9.383 1 92.25 81 VAL B O 1
ATOM 3851 N N . GLU B 1 82 ? 5.871 -7.777 9.883 1 96.06 82 GLU B N 1
ATOM 3852 C CA . GLU B 1 82 ? 6.191 -9.195 9.727 1 96.06 82 GLU B CA 1
ATOM 3853 C C . GLU B 1 82 ? 5.473 -9.789 8.516 1 96.06 82 GLU B C 1
ATOM 3855 O O . GLU B 1 82 ? 4.32 -9.453 8.25 1 96.06 82 GLU B O 1
ATOM 3860 N N . TYR B 1 83 ? 6.148 -10.648 7.789 1 97.75 83 TYR B N 1
ATOM 3861 C CA . TYR B 1 83 ? 5.621 -11.336 6.617 1 97.75 83 TYR B CA 1
ATOM 3862 C C . TYR B 1 83 ? 5.574 -12.844 6.844 1 97.75 83 TYR B C 1
ATOM 3864 O O . TYR B 1 83 ? 6.598 -13.461 7.141 1 97.75 83 TYR B O 1
ATOM 3872 N N . TYR B 1 84 ? 4.398 -13.398 6.637 1 98.56 84 TYR B N 1
ATOM 3873 C CA . TYR B 1 84 ? 4.207 -14.789 7.023 1 98.56 84 TYR B CA 1
ATOM 3874 C C . TYR B 1 84 ? 3.797 -15.641 5.828 1 98.56 84 TYR B C 1
ATOM 3876 O O . TYR B 1 84 ? 3.113 -15.156 4.922 1 98.56 84 TYR B O 1
ATOM 3884 N N . MET B 1 85 ? 4.242 -16.844 5.859 1 98.88 85 MET B N 1
ATOM 3885 C CA . MET B 1 85 ? 3.586 -17.938 5.148 1 98.88 85 MET B CA 1
ATOM 3886 C C . MET B 1 85 ? 2.619 -18.688 6.062 1 98.88 85 MET B C 1
ATOM 3888 O O . MET B 1 85 ? 3.033 -19.266 7.066 1 98.88 85 MET B O 1
ATOM 3892 N N . ASP B 1 86 ? 1.369 -18.641 5.746 1 98.88 86 ASP B N 1
ATOM 3893 C CA . ASP B 1 86 ? 0.342 -19.281 6.555 1 98.88 86 ASP B CA 1
ATOM 3894 C C . ASP B 1 86 ? -0.139 -20.578 5.895 1 98.88 86 ASP B C 1
ATOM 3896 O O . ASP B 1 86 ? -0.122 -20.703 4.668 1 98.88 86 ASP B O 1
ATOM 3900 N N . THR B 1 87 ? -0.534 -21.516 6.723 1 98.94 87 THR B N 1
ATOM 3901 C CA . THR B 1 87 ? -1.093 -22.766 6.211 1 98.94 87 THR B CA 1
ATOM 3902 C C . THR B 1 87 ? -2.443 -23.062 6.859 1 98.94 87 THR B C 1
ATOM 3904 O O . THR B 1 87 ? -2.709 -22.625 7.98 1 98.94 87 THR B O 1
ATOM 3907 N N . ALA B 1 88 ? -3.285 -23.641 6.164 1 98.88 88 ALA B N 1
ATOM 3908 C CA . ALA B 1 88 ? -4.543 -24.219 6.637 1 98.88 88 ALA B CA 1
ATOM 3909 C C . ALA B 1 88 ? -4.656 -25.688 6.23 1 98.88 88 ALA B C 1
ATOM 3911 O O . ALA B 1 88 ? -4.625 -26.016 5.039 1 98.88 88 ALA B O 1
ATOM 3912 N N . PHE B 1 89 ? -4.824 -26.562 7.199 1 98.75 89 PHE B N 1
ATOM 3913 C CA . PHE B 1 89 ? -4.777 -28 6.961 1 98.75 89 PHE B CA 1
ATOM 3914 C C . PHE B 1 89 ? -6.078 -28.672 7.398 1 98.75 89 PHE B C 1
ATOM 3916 O O . PHE B 1 89 ? -6.645 -28.312 8.43 1 98.75 89 PHE B O 1
ATOM 3923 N N . PHE B 1 90 ? -6.566 -29.578 6.574 1 98.31 90 PHE B N 1
ATOM 3924 C CA . PHE B 1 90 ? -7.727 -30.422 6.852 1 98.31 90 PHE B CA 1
ATOM 3925 C C . PHE B 1 90 ? -7.375 -31.906 6.711 1 98.31 90 PHE B C 1
ATOM 3927 O O . PHE B 1 90 ? -7.094 -32.375 5.609 1 98.31 90 PHE B O 1
ATOM 3934 N N . PRO B 1 91 ? -7.398 -32.625 7.855 1 96.62 91 PRO B N 1
ATOM 3935 C CA . PRO B 1 91 ? -7.309 -34.062 7.684 1 96.62 91 PRO B CA 1
ATOM 3936 C C . PRO B 1 91 ? -8.516 -34.656 6.949 1 96.62 91 PRO B C 1
ATOM 3938 O O . PRO B 1 91 ? -9.656 -34.312 7.281 1 96.62 91 PRO B O 1
ATOM 3941 N N . GLY B 1 92 ? -8.219 -35.406 5.949 1 95 92 GLY B N 1
ATOM 3942 C CA . GLY B 1 92 ? -9.297 -36 5.195 1 95 92 GLY B CA 1
ATOM 3943 C C . GLY B 1 92 ? -9.586 -37.438 5.617 1 95 92 GLY B C 1
ATOM 3944 O O . GLY B 1 92 ? -8.812 -38.031 6.367 1 95 92 GLY B O 1
ATOM 3945 N N . LYS B 1 93 ? -10.742 -38 5.203 1 93.69 93 LYS B N 1
ATOM 3946 C CA . LYS B 1 93 ? -11.133 -39.375 5.516 1 93.69 93 LYS B CA 1
ATOM 3947 C C . LYS B 1 93 ? -10.414 -40.375 4.621 1 93.69 93 LYS B C 1
ATOM 3949 O O . LYS B 1 93 ? -10.188 -41.5 5.02 1 93.69 93 LYS B O 1
ATOM 3954 N N . ARG B 1 94 ? -10.133 -39.906 3.426 1 92.19 94 ARG B N 1
ATOM 3955 C CA . ARG B 1 94 ? -9.344 -40.75 2.545 1 92.19 94 ARG B CA 1
ATOM 3956 C C . ARG B 1 94 ? -7.879 -40.781 2.969 1 92.19 94 ARG B C 1
ATOM 3958 O O . ARG B 1 94 ? -7.156 -39.781 2.768 1 92.19 94 ARG B O 1
ATOM 3965 N N . LYS B 1 95 ? -7.48 -41.844 3.398 1 88.44 95 LYS B N 1
ATOM 3966 C CA . LYS B 1 95 ? -6.141 -41.969 3.965 1 88.44 95 LYS B CA 1
ATOM 3967 C C . LYS B 1 95 ? -5.074 -41.906 2.873 1 88.44 95 LYS B C 1
ATOM 3969 O O . LYS B 1 95 ? -5.348 -42.25 1.717 1 88.44 95 LYS B O 1
ATOM 3974 N N . ALA B 1 96 ? -4.008 -41.438 3.092 1 94.5 96 ALA B N 1
ATOM 3975 C CA . ALA B 1 96 ? -2.77 -41.5 2.32 1 94.5 96 ALA B CA 1
ATOM 3976 C C . ALA B 1 96 ? -2.861 -40.656 1.059 1 94.5 96 ALA B C 1
ATOM 3978 O O . ALA B 1 96 ? -2.111 -40.875 0.103 1 94.5 96 ALA B O 1
ATOM 3979 N N . LYS B 1 97 ? -3.879 -39.75 0.971 1 97.56 97 LYS B N 1
ATOM 3980 C CA . LYS B 1 97 ? -4.027 -38.812 -0.128 1 97.56 97 LYS B CA 1
ATOM 3981 C C . LYS B 1 97 ? -3.914 -37.375 0.37 1 97.56 97 LYS B C 1
ATOM 3983 O O . LYS B 1 97 ? -4.52 -37 1.382 1 97.56 97 LYS B O 1
ATOM 3988 N N . LEU B 1 98 ? -3.125 -36.562 -0.36 1 98.44 98 LEU B N 1
ATOM 3989 C CA . LEU B 1 98 ? -2.908 -35.188 0.065 1 98.44 98 LEU B CA 1
ATOM 3990 C C . LEU B 1 98 ? -3.035 -34.25 -1.114 1 98.44 98 LEU B C 1
ATOM 3992 O O . LEU B 1 98 ? -2.387 -34.438 -2.146 1 98.44 98 LEU B O 1
ATOM 3996 N N . LEU B 1 99 ? -3.902 -33.25 -1.031 1 98.75 99 LEU B N 1
ATOM 3997 C CA . LEU B 1 99 ? -4.031 -32.156 -1.98 1 98.75 99 LEU B CA 1
ATOM 3998 C C . LEU B 1 99 ? -3.457 -30.875 -1.402 1 98.75 99 LEU B C 1
ATOM 4000 O O . LEU B 1 99 ? -3.879 -30.422 -0.335 1 98.75 99 LEU B O 1
ATOM 4004 N N . VAL B 1 100 ? -2.469 -30.328 -2.09 1 98.88 100 VAL B N 1
ATOM 4005 C CA . VAL B 1 100 ? -1.852 -29.078 -1.665 1 98.88 100 VAL B CA 1
ATOM 4006 C C . VAL B 1 100 ? -2.189 -27.969 -2.66 1 98.88 100 VAL B C 1
ATOM 4008 O O . VAL B 1 100 ? -2.021 -28.141 -3.871 1 98.88 100 VAL B O 1
ATOM 4011 N N . HIS B 1 101 ? -2.701 -26.875 -2.197 1 98.94 101 HIS B N 1
ATOM 4012 C CA . HIS B 1 101 ? -2.992 -25.672 -2.982 1 98.94 101 HIS B CA 1
ATOM 4013 C C . HIS B 1 101 ? -2.184 -24.484 -2.488 1 98.94 101 HIS B C 1
ATOM 4015 O O . HIS B 1 101 ? -2.303 -24.094 -1.326 1 98.94 101 HIS B O 1
ATOM 4021 N N . THR B 1 102 ? -1.412 -23.922 -3.369 1 98.88 102 THR B N 1
ATOM 4022 C CA . THR B 1 102 ? -0.462 -22.891 -2.953 1 98.88 102 THR B CA 1
ATOM 4023 C C . THR B 1 102 ? -0.675 -21.609 -3.742 1 98.88 102 THR B C 1
ATOM 4025 O O . THR B 1 102 ? -1.051 -21.641 -4.914 1 98.88 102 THR B O 1
ATOM 4028 N N . SER B 1 103 ? -0.437 -20.469 -3.086 1 98.75 103 SER B N 1
ATOM 4029 C CA . SER B 1 103 ? -0.471 -19.156 -3.719 1 98.75 103 SER B CA 1
ATOM 4030 C C . SER B 1 103 ? 0.763 -18.344 -3.357 1 98.75 103 SER B C 1
ATOM 4032 O O . SER B 1 103 ? 1.393 -18.578 -2.324 1 98.75 103 SER B O 1
ATOM 4034 N N . GLY B 1 104 ? 1.164 -17.469 -4.258 1 98.69 104 GLY B N 1
ATOM 4035 C CA . GLY B 1 104 ? 2.08 -16.391 -3.926 1 98.69 104 GLY B CA 1
ATOM 4036 C C . GLY B 1 104 ? 3.535 -16.75 -4.145 1 98.69 104 GLY B C 1
ATOM 4037 O O . GLY B 1 104 ? 4.43 -16.125 -3.568 1 98.69 104 GLY B O 1
ATOM 4038 N N . THR B 1 105 ? 3.797 -17.812 -4.879 1 98.75 105 THR B N 1
ATOM 4039 C CA . THR B 1 105 ? 5.188 -18.125 -5.199 1 98.75 105 THR B CA 1
ATOM 4040 C C . THR B 1 105 ? 5.871 -16.922 -5.84 1 98.75 105 THR B C 1
ATOM 4042 O O . THR B 1 105 ? 6.98 -16.547 -5.445 1 98.75 105 THR B O 1
ATOM 4045 N N . HIS B 1 106 ? 5.156 -16.312 -6.805 1 98.56 106 HIS B N 1
ATOM 4046 C CA . HIS B 1 106 ? 5.68 -15.141 -7.492 1 98.56 106 HIS B CA 1
ATOM 4047 C C . HIS B 1 106 ? 5.059 -13.859 -6.941 1 98.56 106 HIS B C 1
ATOM 4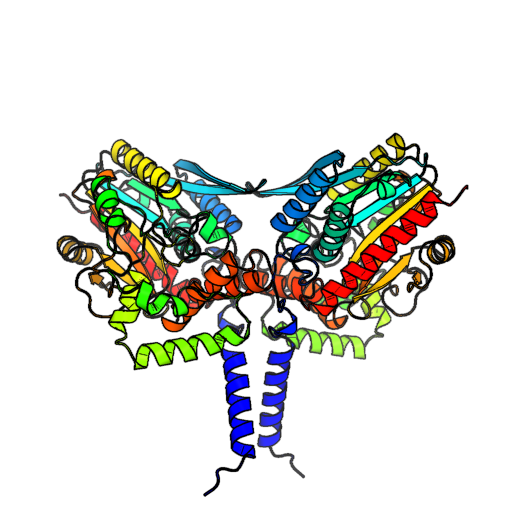049 O O . HIS B 1 106 ? 4.699 -12.961 -7.703 1 98.56 106 HIS B O 1
ATOM 4055 N N . GLY B 1 107 ? 4.938 -13.805 -5.641 1 98.38 107 GLY B N 1
ATOM 4056 C CA . GLY B 1 107 ? 4.559 -12.57 -4.965 1 98.38 107 GLY B CA 1
ATOM 4057 C C . GLY B 1 107 ? 3.256 -11.984 -5.469 1 98.38 107 GLY B C 1
ATOM 4058 O O . GLY B 1 107 ? 2.176 -12.484 -5.137 1 98.38 107 GLY B O 1
ATOM 4059 N N . VAL B 1 108 ? 3.322 -10.984 -6.371 1 98.56 108 VAL B N 1
ATOM 4060 C CA . VAL B 1 108 ? 2.197 -10.195 -6.855 1 98.56 108 VAL B CA 1
ATOM 4061 C C . VAL B 1 108 ? 1.156 -11.109 -7.496 1 98.56 108 VAL B C 1
ATOM 4063 O O . VAL B 1 108 ? -0.039 -10.805 -7.488 1 98.56 108 VAL B O 1
ATOM 4066 N N . GLU B 1 109 ? 1.529 -12.258 -7.938 1 98.62 109 GLU B N 1
ATOM 4067 C CA . GLU B 1 109 ? 0.604 -13.211 -8.547 1 98.62 109 GLU B CA 1
ATOM 4068 C C . GLU B 1 109 ? -0.276 -13.875 -7.496 1 98.62 109 GLU B C 1
ATOM 4070 O O . GLU B 1 109 ? -1.291 -14.492 -7.828 1 98.62 109 GLU B O 1
ATOM 4075 N N . GLY B 1 110 ? 0.077 -13.727 -6.277 1 98.81 110 GLY B N 1
ATOM 4076 C CA . GLY B 1 110 ? -0.558 -14.453 -5.188 1 98.81 110 GLY B CA 1
ATOM 4077 C C . GLY B 1 110 ? -1.979 -13.992 -4.914 1 98.81 110 GLY B C 1
ATOM 4078 O O . GLY B 1 110 ? -2.762 -14.711 -4.293 1 98.81 110 GLY B O 1
ATOM 4079 N N . TYR B 1 111 ? -2.35 -12.812 -5.348 1 98.81 111 TYR B N 1
ATOM 4080 C CA . TYR B 1 111 ? -3.654 -12.258 -5.012 1 98.81 111 TYR B CA 1
ATOM 4081 C C . TYR B 1 111 ? -4.777 -13.094 -5.605 1 98.81 111 TYR B C 1
ATOM 4083 O O . TYR B 1 111 ? -5.797 -13.328 -4.953 1 98.81 111 TYR B O 1
ATOM 4091 N N . THR B 1 112 ? -4.594 -13.555 -6.828 1 98.81 112 THR B N 1
ATOM 4092 C CA . THR B 1 112 ? -5.605 -14.398 -7.457 1 98.81 112 THR B CA 1
ATOM 4093 C C . THR B 1 112 ? -5.707 -15.742 -6.742 1 98.81 112 THR B C 1
ATOM 4095 O O . THR B 1 112 ? -6.805 -16.203 -6.414 1 98.81 112 THR B O 1
ATOM 4098 N N . GLY B 1 113 ? -4.551 -16.359 -6.52 1 98.88 113 GLY B N 1
ATOM 4099 C CA . GLY B 1 113 ? -4.562 -17.609 -5.766 1 98.88 113 GLY B CA 1
ATOM 4100 C C . GLY B 1 113 ? -5.168 -17.453 -4.383 1 98.88 113 GLY B C 1
ATOM 4101 O O . GLY B 1 113 ? -5.902 -18.328 -3.924 1 98.88 113 GLY B O 1
ATOM 4102 N N . SER B 1 114 ? -4.848 -16.406 -3.713 1 98.94 114 SER B N 1
ATOM 4103 C CA . SER B 1 114 ? -5.402 -16.109 -2.396 1 98.94 114 SER B CA 1
ATOM 4104 C C . SER B 1 114 ? -6.922 -16.031 -2.445 1 98.94 114 SER B C 1
ATOM 4106 O O . SER B 1 114 ? -7.609 -16.562 -1.569 1 98.94 114 SER B O 1
ATOM 4108 N N . ALA B 1 115 ? -7.457 -15.336 -3.459 1 98.88 115 ALA B N 1
ATOM 4109 C CA . ALA B 1 115 ? -8.906 -15.195 -3.592 1 98.88 115 ALA B CA 1
ATOM 4110 C C . ALA B 1 115 ? -9.57 -16.562 -3.789 1 98.88 115 ALA B C 1
ATOM 4112 O O . ALA B 1 115 ? -10.625 -16.828 -3.211 1 98.88 115 ALA B O 1
ATOM 4113 N N . ILE B 1 116 ? -8.961 -17.375 -4.605 1 98.88 116 ILE B N 1
ATOM 4114 C CA . ILE B 1 116 ? -9.484 -18.719 -4.832 1 98.88 116 ILE B CA 1
ATOM 4115 C C . ILE B 1 116 ? -9.508 -19.5 -3.518 1 98.88 116 ILE B C 1
ATOM 4117 O O . ILE B 1 116 ? -10.5 -20.141 -3.189 1 98.88 116 ILE B O 1
ATOM 4121 N N . GLN B 1 117 ? -8.422 -19.422 -2.775 1 98.94 117 GLN B N 1
ATOM 4122 C CA . GLN B 1 117 ? -8.336 -20.109 -1.496 1 98.94 117 GLN B CA 1
ATOM 4123 C C . GLN B 1 117 ? -9.414 -19.625 -0.532 1 98.94 117 GLN B C 1
ATOM 4125 O O . GLN B 1 117 ? -10.039 -20.422 0.163 1 98.94 117 GLN B O 1
ATOM 4130 N N . VAL B 1 118 ? -9.617 -18.297 -0.469 1 98.81 118 VAL B N 1
ATOM 4131 C CA . VAL B 1 118 ? -10.633 -17.734 0.406 1 98.81 118 VAL B CA 1
ATOM 4132 C C . VAL B 1 118 ? -12.008 -18.281 0.024 1 98.81 118 VAL B C 1
ATOM 4134 O O . VAL B 1 118 ? -12.789 -18.672 0.892 1 98.81 118 VAL B O 1
ATOM 4137 N N . LYS B 1 119 ? -12.258 -18.312 -1.242 1 98.56 119 LYS B N 1
ATOM 4138 C CA . LYS B 1 119 ? -13.547 -18.828 -1.696 1 98.56 119 LYS B CA 1
ATOM 4139 C C . LYS B 1 119 ? -13.711 -20.297 -1.323 1 98.56 119 LYS B C 1
ATOM 4141 O O . LYS B 1 119 ? -14.758 -20.703 -0.814 1 98.56 119 LYS B O 1
ATOM 4146 N N . LEU B 1 120 ? -12.719 -21.109 -1.616 1 98.69 120 LEU B N 1
ATOM 4147 C CA . LEU B 1 120 ? -12.766 -22.531 -1.301 1 98.69 120 LEU B CA 1
ATOM 4148 C C . LEU B 1 120 ? -13.008 -22.75 0.189 1 98.69 120 LEU B C 1
ATOM 4150 O O . LEU B 1 120 ? -13.82 -23.594 0.573 1 98.69 120 LEU B O 1
ATOM 4154 N N . LEU B 1 121 ? -12.32 -21.984 1.006 1 98.62 121 LEU B N 1
ATOM 4155 C CA . LEU B 1 121 ? -12.43 -22.109 2.455 1 98.62 121 LEU B CA 1
ATOM 4156 C C . LEU B 1 121 ? -13.82 -21.703 2.932 1 98.62 121 LEU B C 1
ATOM 4158 O O . LEU B 1 121 ? -14.383 -22.328 3.834 1 98.62 121 LEU B O 1
ATOM 4162 N N . GLN B 1 122 ? -14.359 -20.672 2.338 1 96.81 122 GLN B N 1
ATOM 4163 C CA . GLN B 1 122 ? -15.68 -20.203 2.74 1 96.81 122 GLN B CA 1
ATOM 4164 C C . GLN B 1 122 ? -16.766 -21.188 2.352 1 96.81 122 GLN B C 1
ATOM 4166 O O . GLN B 1 122 ? -17.828 -21.25 2.992 1 96.81 122 GLN B O 1
ATOM 4171 N N . GLU B 1 123 ? -16.438 -21.953 1.39 1 95.5 123 GLU B N 1
ATOM 4172 C CA . GLU B 1 123 ? -17.406 -22.938 0.92 1 95.5 123 GLU B CA 1
ATOM 4173 C C . GLU B 1 123 ? -17.141 -24.312 1.55 1 95.5 123 GLU B C 1
ATOM 4175 O O . GLU B 1 123 ? -17.828 -25.281 1.249 1 95.5 123 GLU B O 1
ATOM 4180 N N . TRP B 1 124 ? -16.203 -24.406 2.455 1 95.31 124 TRP B N 1
ATOM 4181 C CA . TRP B 1 124 ? -15.781 -25.672 3.039 1 95.31 124 TRP B CA 1
ATOM 4182 C C . TRP B 1 124 ? -16.906 -26.281 3.863 1 95.31 124 TRP B C 1
ATOM 4184 O O . TRP B 1 124 ? -17.609 -25.578 4.586 1 95.31 124 TRP B O 1
ATOM 4194 N N . ASN B 1 125 ? -17.203 -27.547 3.691 1 92.94 125 ASN B N 1
ATOM 4195 C CA . ASN B 1 125 ? -18.281 -28.234 4.383 1 92.94 125 ASN B CA 1
ATOM 4196 C C . ASN B 1 125 ? -17.953 -29.703 4.648 1 92.94 125 ASN B C 1
ATOM 4198 O O . ASN B 1 125 ? -16.797 -30.109 4.488 1 92.94 125 ASN B O 1
ATOM 4202 N N . LYS B 1 126 ? -18.906 -30.438 5.043 1 89.19 126 LYS B N 1
ATOM 4203 C CA . LYS B 1 126 ? -18.719 -31.828 5.453 1 89.19 126 LYS B CA 1
ATOM 4204 C C . LYS B 1 126 ? -18.281 -32.688 4.27 1 89.19 126 LYS B C 1
ATOM 4206 O O . LYS B 1 126 ? -17.5 -33.625 4.434 1 89.19 126 LYS B O 1
ATOM 4211 N N . THR B 1 127 ? -18.766 -32.406 3.145 1 89.19 127 THR B N 1
ATOM 4212 C CA . THR B 1 127 ? -18.391 -33.156 1.946 1 89.19 127 THR B CA 1
ATOM 4213 C C . THR B 1 127 ? -16.906 -32.938 1.626 1 89.19 127 THR B C 1
ATOM 4215 O O . THR B 1 127 ? -16.234 -33.875 1.187 1 89.19 127 THR B O 1
ATOM 4218 N N . SER B 1 128 ? -16.438 -31.828 1.888 1 92.25 128 SER B N 1
ATOM 4219 C CA . SER B 1 128 ? -15.031 -31.516 1.661 1 92.25 128 SER B CA 1
ATOM 4220 C C . SER B 1 128 ? -14.125 -32.406 2.498 1 92.25 128 SER B C 1
ATOM 4222 O O . SER B 1 128 ? -13.008 -32.75 2.08 1 92.25 128 SER B O 1
ATOM 4224 N N . LEU B 1 129 ? -14.633 -32.812 3.594 1 92.25 129 LEU B N 1
ATOM 4225 C CA . LEU B 1 129 ? -13.836 -33.562 4.555 1 92.25 129 LEU B CA 1
ATOM 4226 C C . LEU B 1 129 ? -13.852 -35.062 4.219 1 92.25 129 LEU B C 1
ATOM 4228 O O . LEU B 1 129 ? -13.047 -35.844 4.75 1 92.25 129 LEU B O 1
ATOM 4232 N N . SER B 1 130 ? -14.656 -35.469 3.334 1 93.62 130 SER B N 1
ATOM 4233 C CA . SER B 1 130 ? -14.812 -36.875 3.021 1 93.62 130 SER B CA 1
ATOM 4234 C C . SER B 1 130 ? -13.734 -37.344 2.053 1 93.62 130 SER B C 1
ATOM 4236 O O . SER B 1 130 ? -13.594 -38.562 1.812 1 93.62 130 SER B O 1
ATOM 4238 N N . GLY B 1 131 ? -12.93 -36.5 1.579 1 95.94 131 GLY B N 1
ATOM 4239 C CA . GLY B 1 131 ? -11.906 -36.781 0.591 1 95.94 131 GLY B CA 1
ATOM 4240 C C . GLY B 1 131 ? -10.5 -36.781 1.17 1 95.94 131 GLY B C 1
ATOM 4241 O O . GLY B 1 131 ? -10.289 -37.281 2.279 1 95.94 131 GLY B O 1
ATOM 4242 N N . PRO B 1 132 ? -9.555 -36.406 0.32 1 97.94 132 PRO B N 1
ATOM 4243 C CA . PRO B 1 132 ? -8.164 -36.375 0.773 1 97.94 132 PRO B CA 1
ATOM 4244 C C . PRO B 1 132 ? -7.918 -35.312 1.853 1 97.94 132 PRO B C 1
ATOM 4246 O O . PRO B 1 132 ? -8.758 -34.438 2.068 1 97.94 132 PRO B O 1
ATOM 4249 N N . SER B 1 133 ? -6.809 -35.5 2.557 1 98.19 133 SER B N 1
ATOM 4250 C CA . SER B 1 133 ? -6.324 -34.375 3.326 1 98.19 133 SER B CA 1
ATOM 4251 C C . SER B 1 133 ? -5.988 -33.188 2.418 1 98.19 133 SER B C 1
ATOM 4253 O O . SER B 1 133 ? -5.566 -33.375 1.275 1 98.19 133 SER B O 1
ATOM 4255 N N . VAL B 1 134 ? -6.234 -31.984 2.91 1 98.81 134 VAL B N 1
ATOM 4256 C CA . VAL B 1 134 ? -6.008 -30.781 2.111 1 98.81 134 VAL B CA 1
ATOM 4257 C C . VAL B 1 134 ? -5.121 -29.812 2.883 1 98.81 134 VAL B C 1
ATOM 4259 O O . VAL B 1 134 ? -5.332 -29.578 4.078 1 98.81 134 VAL B O 1
ATOM 4262 N N . LEU B 1 135 ? -4.113 -29.312 2.221 1 98.88 135 LEU B N 1
ATOM 4263 C CA . LEU B 1 135 ? -3.232 -28.281 2.752 1 98.88 135 LEU B CA 1
ATOM 4264 C C . LEU B 1 135 ? -3.24 -27.047 1.855 1 98.88 135 LEU B C 1
ATOM 4266 O O . LEU B 1 135 ? -2.902 -27.125 0.673 1 98.88 135 LEU B O 1
ATOM 4270 N N . PHE B 1 136 ? -3.68 -25.922 2.404 1 98.94 136 PHE B N 1
ATOM 4271 C CA . PHE B 1 136 ? -3.52 -24.625 1.748 1 98.94 136 PHE B CA 1
ATOM 4272 C C . PHE B 1 136 ? -2.266 -23.922 2.246 1 98.94 136 PHE B C 1
ATOM 4274 O O . PHE B 1 136 ? -2.01 -23.875 3.451 1 98.94 136 PHE B O 1
ATOM 4281 N N . VAL B 1 137 ? -1.482 -23.406 1.338 1 98.94 137 VAL B N 1
ATOM 4282 C CA . VAL B 1 137 ? -0.303 -22.609 1.665 1 98.94 137 VAL B CA 1
ATOM 4283 C C . VAL B 1 137 ? -0.48 -21.188 1.145 1 98.94 137 VAL B C 1
ATOM 4285 O O . VAL B 1 137 ? -0.611 -20.969 -0.063 1 98.94 137 VAL B O 1
ATOM 4288 N N . HIS B 1 138 ? -0.527 -20.156 2.041 1 98.62 138 HIS B N 1
ATOM 4289 C CA . HIS B 1 138 ? -0.761 -18.734 1.778 1 98.62 138 HIS B CA 1
ATOM 4290 C C . HIS B 1 138 ? 0.261 -17.875 2.502 1 98.62 138 HIS B C 1
ATOM 4292 O O . HIS B 1 138 ? 0.285 -17.828 3.734 1 98.62 138 HIS B O 1
ATOM 4298 N N . ALA B 1 139 ? 1.104 -17.062 1.939 1 96.12 139 ALA B N 1
ATOM 4299 C CA . ALA B 1 139 ? 1.643 -17.016 0.583 1 96.12 139 ALA B CA 1
ATOM 4300 C C . ALA B 1 139 ? 3.135 -17.328 0.573 1 96.12 139 ALA B C 1
ATOM 4302 O O . ALA B 1 139 ? 3.885 -16.844 1.422 1 96.12 139 ALA B O 1
ATOM 4303 N N . VAL B 1 140 ? 3.566 -18.031 -0.335 1 98.81 140 VAL B N 1
ATOM 4304 C CA . VAL B 1 140 ? 4.93 -18.547 -0.39 1 98.81 140 VAL B CA 1
ATOM 4305 C C . VAL B 1 140 ? 5.926 -17.375 -0.366 1 98.81 140 VAL B C 1
ATOM 4307 O O . VAL B 1 140 ? 6.98 -17.469 0.265 1 98.81 140 VAL B O 1
ATOM 4310 N N . ASN B 1 141 ? 5.609 -16.328 -1.06 1 98.81 141 ASN B N 1
ATOM 4311 C CA . ASN B 1 141 ? 6.398 -15.109 -1.138 1 98.81 141 ASN B CA 1
ATOM 4312 C C . ASN B 1 141 ? 5.621 -13.906 -0.605 1 98.81 141 ASN B C 1
ATOM 4314 O O . ASN B 1 141 ? 5.25 -13.016 -1.369 1 98.81 141 ASN B O 1
ATOM 4318 N N . PRO B 1 142 ? 5.484 -13.836 0.739 1 98.69 142 PRO B N 1
ATOM 4319 C CA . PRO B 1 142 ? 4.664 -12.766 1.315 1 98.69 142 PRO B CA 1
ATOM 4320 C C . PRO B 1 142 ? 5.254 -11.375 1.081 1 98.69 142 PRO B C 1
ATOM 4322 O O . PRO B 1 142 ? 4.512 -10.406 0.891 1 98.69 142 PRO B O 1
ATOM 4325 N N . HIS B 1 143 ? 6.551 -11.281 1.036 1 98.19 143 HIS B N 1
ATOM 4326 C CA . HIS B 1 143 ? 7.176 -9.992 0.753 1 98.19 143 HIS B CA 1
ATOM 4327 C C . HIS B 1 143 ? 6.84 -9.516 -0.654 1 98.19 143 HIS B C 1
ATOM 4329 O O . HIS B 1 143 ? 6.477 -8.352 -0.848 1 98.19 143 HIS B O 1
ATOM 4335 N N . GLY B 1 144 ? 6.996 -10.453 -1.588 1 98.56 144 GLY B N 1
ATOM 4336 C CA . GLY B 1 144 ? 6.641 -10.094 -2.951 1 98.56 144 GLY B CA 1
ATOM 4337 C C . GLY B 1 144 ? 5.199 -9.648 -3.094 1 98.56 144 GLY B C 1
ATOM 4338 O O . GLY B 1 144 ? 4.914 -8.688 -3.811 1 98.56 144 GLY B O 1
ATOM 4339 N N . MET B 1 145 ? 4.312 -10.32 -2.418 1 98.5 145 MET B N 1
ATOM 4340 C CA . MET B 1 145 ? 2.9 -9.961 -2.477 1 98.5 145 MET B CA 1
ATOM 4341 C C . MET B 1 145 ? 2.672 -8.57 -1.886 1 98.5 145 MET B C 1
ATOM 4343 O O . MET B 1 145 ? 1.997 -7.738 -2.492 1 98.5 145 MET B O 1
ATOM 4347 N N . ALA B 1 146 ? 3.287 -8.297 -0.776 1 97.38 146 ALA B N 1
ATOM 4348 C CA . ALA B 1 146 ? 3.074 -7.055 -0.043 1 97.38 146 ALA B CA 1
ATOM 4349 C C . ALA B 1 146 ? 3.584 -5.855 -0.837 1 97.38 146 ALA B C 1
ATOM 4351 O O . ALA B 1 146 ? 3.064 -4.746 -0.703 1 97.38 146 ALA B O 1
ATOM 4352 N N . HIS B 1 147 ? 4.551 -6.094 -1.68 1 97.81 147 HIS B N 1
ATOM 4353 C CA . HIS B 1 147 ? 5.211 -4.969 -2.336 1 97.81 147 HIS B CA 1
ATOM 4354 C C . HIS B 1 147 ? 5.004 -5.016 -3.846 1 97.81 147 HIS B C 1
ATOM 4356 O O . HIS B 1 147 ? 5.711 -4.34 -4.594 1 97.81 147 HIS B O 1
ATOM 4362 N N . PHE B 1 148 ? 4.109 -5.867 -4.223 1 98.06 148 PHE B N 1
ATOM 4363 C CA . PHE B 1 148 ? 3.754 -6.012 -5.629 1 98.06 148 PHE B CA 1
ATOM 4364 C C . PHE B 1 148 ? 4.984 -6.309 -6.473 1 98.06 148 PHE B C 1
ATOM 4366 O O . PHE B 1 148 ? 5.219 -5.656 -7.496 1 98.06 148 PHE B O 1
ATOM 4373 N N . ARG B 1 149 ? 5.754 -7.266 -5.965 1 98.38 149 ARG B N 1
ATOM 4374 C CA . ARG B 1 149 ? 6.91 -7.797 -6.684 1 98.38 149 ARG B CA 1
ATOM 4375 C C . ARG B 1 149 ? 6.707 -9.266 -7.035 1 98.38 149 ARG B C 1
ATOM 4377 O O . ARG B 1 149 ? 5.941 -9.969 -6.375 1 98.38 149 ARG B O 1
ATOM 4384 N N . ARG B 1 150 ? 7.363 -9.625 -8.039 1 98.25 150 ARG B N 1
ATOM 4385 C CA . ARG B 1 150 ? 7.422 -11.039 -8.383 1 98.25 150 ARG B CA 1
ATOM 4386 C C . ARG B 1 150 ? 8.438 -11.773 -7.516 1 98.25 150 ARG B C 1
ATOM 4388 O O . ARG B 1 150 ? 8.242 -12.938 -7.164 1 98.25 150 ARG B O 1
ATOM 4395 N N . PHE B 1 151 ? 9.516 -11.102 -7.117 1 98.62 151 PHE B N 1
ATOM 4396 C CA . PHE B 1 151 ? 10.656 -11.672 -6.422 1 98.62 151 PHE B CA 1
ATOM 4397 C C . PHE B 1 151 ? 10.547 -11.445 -4.918 1 98.62 151 PHE B C 1
ATOM 4399 O O . PHE B 1 151 ? 9.695 -10.68 -4.465 1 98.62 151 PHE B O 1
ATOM 4406 N N . ASN B 1 152 ? 11.391 -12.195 -4.207 1 98.56 152 ASN B N 1
ATOM 4407 C CA . ASN B 1 152 ? 11.312 -12.086 -2.754 1 98.56 152 ASN B CA 1
ATOM 4408 C C . ASN B 1 152 ? 12.18 -10.945 -2.234 1 98.56 152 ASN B C 1
ATOM 4410 O O . ASN B 1 152 ? 12.602 -10.078 -3.004 1 98.56 152 ASN B O 1
ATOM 4414 N N . GLU B 1 153 ? 12.406 -10.812 -0.909 1 97.62 153 GLU B N 1
ATOM 4415 C CA . GLU B 1 153 ? 13.094 -9.711 -0.237 1 97.62 153 GLU B CA 1
ATOM 4416 C C . GLU B 1 153 ? 14.578 -9.672 -0.617 1 97.62 153 GLU B C 1
ATOM 4418 O O . GLU B 1 153 ? 15.242 -8.656 -0.425 1 97.62 153 GLU B O 1
ATOM 4423 N N . GLU B 1 154 ? 15.062 -10.781 -1.201 1 98.06 154 GLU B N 1
ATOM 4424 C CA . GLU B 1 154 ? 16.453 -10.844 -1.646 1 98.06 154 GLU B CA 1
ATOM 4425 C C . GLU B 1 154 ? 16.547 -10.734 -3.164 1 98.06 154 GLU B C 1
ATOM 4427 O O . GLU B 1 154 ? 17.594 -11.039 -3.748 1 98.06 154 GLU B O 1
ATOM 4432 N N . ASN B 1 155 ? 15.453 -10.359 -3.785 1 98.38 155 ASN B N 1
ATOM 4433 C CA . ASN B 1 155 ? 15.328 -10.242 -5.234 1 98.38 155 ASN B CA 1
ATOM 4434 C C . ASN B 1 155 ? 15.453 -11.594 -5.918 1 98.38 155 ASN B C 1
ATOM 4436 O O . ASN B 1 155 ? 15.883 -11.68 -7.07 1 98.38 155 ASN B O 1
ATOM 4440 N N . VAL B 1 156 ? 15.086 -12.609 -5.262 1 98.75 156 VAL B N 1
ATOM 4441 C CA . VAL B 1 156 ? 15.203 -13.961 -5.801 1 98.75 156 VAL B CA 1
ATOM 4442 C C . VAL B 1 156 ? 13.852 -14.43 -6.32 1 98.75 156 VAL B C 1
ATOM 4444 O O . VAL B 1 156 ? 12.82 -14.211 -5.68 1 98.75 156 VAL B O 1
ATOM 4447 N N . ASP B 1 157 ? 13.836 -15 -7.512 1 98.56 157 ASP B N 1
ATOM 4448 C CA . ASP B 1 157 ? 12.68 -15.742 -8.008 1 98.56 157 ASP B CA 1
ATOM 4449 C C . ASP B 1 157 ? 12.586 -17.109 -7.352 1 98.56 157 ASP B C 1
ATOM 4451 O O . ASP B 1 157 ? 13.383 -18.016 -7.652 1 98.56 157 ASP B O 1
ATOM 4455 N N . LEU B 1 158 ? 11.57 -17.312 -6.602 1 98.62 158 LEU B N 1
ATOM 4456 C CA . LEU B 1 158 ? 11.484 -18.531 -5.789 1 98.62 158 LEU B CA 1
ATOM 4457 C C . LEU B 1 158 ? 11.25 -19.75 -6.664 1 98.62 158 LEU B C 1
ATOM 4459 O O . LEU B 1 158 ? 11.523 -20.875 -6.246 1 98.62 158 LEU B O 1
ATOM 4463 N N . ASN B 1 159 ? 10.773 -19.547 -7.844 1 97.44 159 ASN B N 1
ATOM 4464 C CA . ASN B 1 159 ? 10.609 -20.641 -8.797 1 97.44 159 ASN B CA 1
ATOM 4465 C C . ASN B 1 159 ? 11.891 -20.875 -9.586 1 97.44 159 ASN B C 1
ATOM 4467 O O . ASN B 1 159 ? 11.859 -21.547 -10.625 1 97.44 159 ASN B O 1
ATOM 4471 N N . ARG B 1 160 ? 12.969 -20.312 -9.141 1 97.25 160 ARG B N 1
ATOM 4472 C CA . ARG B 1 160 ? 14.312 -20.641 -9.602 1 97.25 160 ARG B CA 1
ATOM 4473 C C . ARG B 1 160 ? 15.211 -21.047 -8.438 1 97.25 160 ARG B C 1
ATOM 4475 O O . ARG B 1 160 ? 16.422 -21.203 -8.609 1 97.25 160 ARG B O 1
ATOM 4482 N N . ASN B 1 161 ? 14.609 -21.234 -7.348 1 98.31 161 ASN B N 1
ATOM 4483 C CA . ASN B 1 161 ? 15.391 -21.406 -6.129 1 98.31 161 ASN B CA 1
ATOM 4484 C C . ASN B 1 161 ? 15.109 -22.766 -5.473 1 98.31 161 ASN B C 1
ATOM 4486 O O . ASN B 1 161 ? 15.719 -23.094 -4.461 1 98.31 161 ASN B O 1
ATOM 4490 N N . TYR B 1 162 ? 14.25 -23.547 -6.02 1 97.75 162 TYR B N 1
ATOM 4491 C CA . TYR B 1 162 ? 13.914 -24.859 -5.477 1 97.75 162 TYR B CA 1
ATOM 4492 C C . TYR B 1 162 ? 14.852 -25.938 -6.02 1 97.75 162 TYR B C 1
ATOM 4494 O O . TYR B 1 162 ? 14.453 -26.734 -6.867 1 97.75 162 TYR B O 1
ATOM 4502 N N . LEU B 1 163 ? 16.062 -26.031 -5.473 1 97.44 163 LEU B N 1
ATOM 4503 C CA . LEU B 1 163 ? 17.125 -26.844 -6.047 1 97.44 163 LEU B CA 1
ATOM 4504 C C . LEU B 1 163 ? 17.656 -27.844 -5.023 1 97.44 163 LEU B C 1
ATOM 4506 O O . LEU B 1 163 ? 17.703 -27.547 -3.826 1 97.44 163 LEU B O 1
ATOM 4510 N N . SER B 1 164 ? 17.984 -29 -5.523 1 95.44 164 SER B N 1
ATOM 4511 C CA . SER B 1 164 ? 18.75 -29.953 -4.727 1 95.44 164 SER B CA 1
ATOM 4512 C C . SER B 1 164 ? 20.219 -29.531 -4.613 1 95.44 164 SER B C 1
ATOM 4514 O O . SER B 1 164 ? 20.656 -28.609 -5.293 1 95.44 164 SER B O 1
ATOM 4516 N N . THR B 1 165 ? 20.875 -30.25 -3.738 1 94.25 165 THR B N 1
ATOM 4517 C CA . THR B 1 165 ? 22.297 -29.984 -3.582 1 94.25 165 THR B CA 1
ATOM 4518 C C . THR B 1 165 ? 23.016 -30.125 -4.914 1 94.25 165 THR B C 1
ATOM 4520 O O . THR B 1 165 ? 23.875 -29.297 -5.258 1 94.25 165 THR B O 1
ATOM 4523 N N . GLU B 1 166 ? 22.672 -31.156 -5.633 1 94.75 166 GLU B N 1
ATOM 4524 C CA . GLU B 1 166 ? 23.312 -31.406 -6.922 1 94.75 166 GLU B CA 1
ATOM 4525 C C . GLU B 1 166 ? 22.953 -30.328 -7.941 1 94.75 166 GLU B C 1
ATOM 4527 O O . GLU B 1 166 ? 23.797 -29.891 -8.711 1 94.75 166 GLU B O 1
ATOM 4532 N N . GLU B 1 167 ? 21.766 -29.906 -7.941 1 94.69 167 GLU B N 1
ATOM 4533 C CA . GLU B 1 167 ? 21.312 -28.875 -8.867 1 94.69 167 GLU B CA 1
ATOM 4534 C C . GLU B 1 167 ? 21.969 -27.531 -8.562 1 94.69 167 GLU B C 1
ATOM 4536 O O . GLU B 1 167 ? 22.25 -26.75 -9.477 1 94.69 167 GLU B O 1
ATOM 4541 N N . TRP B 1 168 ? 22.156 -27.219 -7.328 1 95.75 168 TRP B N 1
ATOM 4542 C CA . TRP B 1 168 ? 22.859 -26 -6.941 1 95.75 168 TRP B CA 1
ATOM 4543 C C . TRP B 1 168 ? 24.266 -25.969 -7.535 1 95.75 168 TRP B C 1
ATOM 4545 O O . TRP B 1 168 ? 24.703 -24.953 -8.07 1 95.75 168 TRP B O 1
ATOM 4555 N N . ALA B 1 169 ? 24.953 -27.109 -7.398 1 94.44 169 ALA B N 1
ATOM 4556 C CA . ALA B 1 169 ? 26.297 -27.203 -7.965 1 94.44 169 ALA B CA 1
ATOM 4557 C C . ALA B 1 169 ? 26.281 -26.969 -9.469 1 94.44 169 ALA B C 1
ATOM 4559 O O . ALA B 1 169 ? 27.156 -26.297 -10.016 1 94.44 169 ALA B O 1
ATOM 4560 N N . ALA B 1 170 ? 25.266 -27.484 -10.102 1 93.19 170 ALA B N 1
ATOM 4561 C CA . ALA B 1 170 ? 25.156 -27.375 -11.555 1 93.19 170 ALA B CA 1
ATOM 4562 C C . ALA B 1 170 ? 24.922 -25.938 -11.992 1 93.19 170 ALA B C 1
ATOM 4564 O O . ALA B 1 170 ? 25.547 -25.453 -12.938 1 93.19 170 ALA B O 1
ATOM 4565 N N . VAL B 1 171 ? 24.016 -25.234 -11.305 1 92.81 171 VAL B N 1
ATOM 4566 C CA . VAL B 1 171 ? 23.656 -23.891 -11.75 1 92.81 171 VAL B CA 1
ATOM 4567 C C . VAL B 1 171 ? 24.781 -22.906 -11.414 1 92.81 171 VAL B C 1
ATOM 4569 O O . VAL B 1 171 ? 24.984 -21.922 -12.125 1 92.81 171 VAL B O 1
ATOM 4572 N N . LYS B 1 172 ? 25.516 -23.141 -10.422 1 89 172 LYS B N 1
ATOM 4573 C CA . LYS B 1 172 ? 26.609 -22.266 -10.039 1 89 172 LYS B CA 1
ATOM 4574 C C . LYS B 1 172 ? 27.766 -22.359 -11.039 1 89 172 LYS B C 1
ATOM 4576 O O . LYS B 1 172 ? 28.5 -21.391 -11.227 1 89 172 LYS B O 1
ATOM 4581 N N . THR B 1 173 ? 27.891 -23.484 -11.672 1 90.12 173 THR B N 1
ATOM 4582 C CA . THR B 1 173 ? 28.984 -23.672 -12.617 1 90.12 173 THR B CA 1
ATOM 4583 C C . THR B 1 173 ? 28.531 -23.359 -14.039 1 90.12 173 THR B C 1
ATOM 4585 O O . THR B 1 173 ? 29.359 -23.344 -14.961 1 90.12 173 THR B O 1
ATOM 4588 N N . ARG B 1 174 ? 27.281 -23.156 -14.125 1 89.62 174 ARG B N 1
ATOM 4589 C CA . ARG B 1 174 ? 26.75 -22.812 -15.438 1 89.62 174 ARG B CA 1
ATOM 4590 C C . ARG B 1 174 ? 27.344 -21.516 -15.953 1 89.62 174 ARG B C 1
ATOM 4592 O O . ARG B 1 174 ? 27.5 -20.547 -15.188 1 89.62 174 ARG B O 1
ATOM 4599 N N . VAL B 1 175 ? 27.656 -21.484 -17.25 1 89.5 175 VAL B N 1
ATOM 4600 C CA . VAL B 1 175 ? 28.172 -20.25 -17.844 1 89.5 175 VAL B CA 1
ATOM 4601 C C . VAL B 1 175 ? 27.094 -19.172 -17.766 1 89.5 175 VAL B C 1
ATOM 4603 O O . VAL B 1 175 ? 25.906 -19.438 -17.984 1 89.5 175 VAL B O 1
ATOM 4606 N N . ALA B 1 176 ? 27.5 -18 -17.609 1 84.81 176 ALA B N 1
ATOM 4607 C CA . ALA B 1 176 ? 26.578 -16.875 -17.344 1 84.81 176 ALA B CA 1
ATOM 4608 C C . ALA B 1 176 ? 25.641 -16.656 -18.531 1 84.81 176 ALA B C 1
ATOM 4610 O O . ALA B 1 176 ? 24.469 -16.312 -18.344 1 84.81 176 ALA B O 1
ATOM 4611 N N . ASN B 1 177 ? 26.078 -16.859 -19.688 1 89.69 177 ASN B N 1
ATOM 4612 C CA . ASN B 1 177 ? 25.266 -16.562 -20.859 1 89.69 177 ASN B CA 1
ATOM 4613 C C . ASN B 1 177 ? 24.688 -17.828 -21.484 1 89.69 177 ASN B C 1
ATOM 4615 O O . ASN B 1 177 ? 24.359 -17.859 -22.672 1 89.69 177 ASN B O 1
ATOM 4619 N N . ALA B 1 178 ? 24.625 -18.891 -20.703 1 84.44 178 ALA B N 1
ATOM 4620 C CA . ALA B 1 178 ? 24.156 -20.188 -21.188 1 84.44 178 ALA B CA 1
ATOM 4621 C C . ALA B 1 178 ? 22.75 -20.078 -21.766 1 84.44 178 ALA B C 1
ATOM 4623 O O . ALA B 1 178 ? 22.391 -20.797 -22.688 1 84.44 178 ALA B O 1
ATOM 4624 N N . THR B 1 179 ? 21.969 -19.125 -21.328 1 83.62 179 THR B N 1
ATOM 4625 C CA . THR B 1 179 ? 20.578 -19.016 -21.734 1 83.62 179 THR B CA 1
ATOM 4626 C C . THR B 1 179 ? 20.359 -17.75 -22.562 1 83.62 179 THR B C 1
ATOM 4628 O O . THR B 1 179 ? 19.219 -17.422 -22.922 1 83.62 179 THR B O 1
ATOM 4631 N N . GLY B 1 180 ? 21.438 -16.953 -22.781 1 89.81 180 GLY B N 1
ATOM 4632 C CA . GLY B 1 180 ? 21.344 -15.734 -23.562 1 89.81 180 GLY B CA 1
ATOM 4633 C C . GLY B 1 180 ? 21 -14.508 -22.734 1 89.81 180 GLY B C 1
ATOM 4634 O O . GLY B 1 180 ? 20.75 -13.43 -23.281 1 89.81 180 GLY B O 1
ATOM 4635 N N . TYR B 1 181 ? 20.922 -14.672 -21.453 1 92.44 181 TYR B N 1
ATOM 4636 C CA . TYR B 1 181 ? 20.547 -13.578 -20.578 1 92.44 181 TYR B CA 1
ATOM 4637 C C . TYR B 1 181 ? 21.453 -12.367 -20.766 1 92.44 181 TYR B C 1
ATOM 4639 O O . TYR B 1 181 ? 20.984 -11.234 -20.859 1 92.44 181 TYR B O 1
ATOM 4647 N N . GLU B 1 182 ? 22.766 -12.609 -20.922 1 92.88 182 GLU B N 1
ATOM 4648 C CA . GLU B 1 182 ? 23.734 -11.531 -21.047 1 92.88 182 GLU B CA 1
ATOM 4649 C C . GLU B 1 182 ? 23.578 -10.797 -22.375 1 92.88 182 GLU B C 1
ATOM 4651 O O . GLU B 1 182 ? 23.859 -9.602 -22.469 1 92.88 182 GLU B O 1
ATOM 4656 N N . ASP B 1 183 ? 23.094 -11.523 -23.328 1 92.94 183 ASP B N 1
ATOM 4657 C CA . ASP B 1 183 ? 22.875 -10.906 -24.641 1 92.94 183 ASP B CA 1
ATOM 4658 C C . ASP B 1 183 ? 21.812 -9.812 -24.547 1 92.94 183 ASP B C 1
ATOM 4660 O O . ASP B 1 183 ? 21.828 -8.875 -25.344 1 92.94 183 ASP B O 1
ATOM 4664 N N . PHE B 1 184 ? 20.922 -10.008 -23.594 1 93.94 184 PHE B N 1
ATOM 4665 C CA . PHE B 1 184 ? 19.797 -9.086 -23.5 1 93.94 184 PHE B CA 1
ATOM 4666 C C . PHE B 1 184 ? 19.844 -8.312 -22.188 1 93.94 184 PHE B C 1
ATOM 4668 O O . PHE B 1 184 ? 18.812 -7.781 -21.75 1 93.94 184 PHE B O 1
ATOM 4675 N N . ARG B 1 185 ? 20.906 -8.227 -21.578 1 92.62 185 ARG B N 1
ATOM 4676 C CA . ARG B 1 185 ? 21.062 -7.633 -20.25 1 92.62 185 ARG B CA 1
ATOM 4677 C C . ARG B 1 185 ? 20.609 -6.176 -20.25 1 92.62 185 ARG B C 1
ATOM 4679 O O . ARG B 1 185 ? 19.969 -5.719 -19.297 1 92.62 185 ARG B O 1
ATOM 4686 N N . THR B 1 186 ? 20.953 -5.441 -21.281 1 91.5 186 THR B N 1
ATOM 4687 C CA . THR B 1 186 ? 20.609 -4.023 -21.328 1 91.5 186 THR B CA 1
ATOM 4688 C C . THR B 1 186 ? 19.094 -3.83 -21.312 1 91.5 186 THR B C 1
ATOM 4690 O O . THR B 1 186 ? 18.578 -2.85 -20.766 1 91.5 186 THR B O 1
ATOM 4693 N N . LEU B 1 187 ? 18.391 -4.785 -21.938 1 93.56 187 LEU B N 1
ATOM 4694 C CA . LEU B 1 187 ? 16.938 -4.738 -21.969 1 93.56 187 LEU B CA 1
ATOM 4695 C C . LEU B 1 187 ? 16.359 -5.199 -20.641 1 93.56 187 LEU B C 1
ATOM 4697 O O . LEU B 1 187 ? 15.375 -4.629 -20.156 1 93.56 187 LEU B O 1
ATOM 4701 N N . PHE B 1 188 ? 16.984 -6.184 -20.016 1 95.88 188 PHE B N 1
ATOM 4702 C CA . PHE B 1 188 ? 16.422 -6.852 -18.844 1 95.88 188 PHE B CA 1
ATOM 4703 C C . PHE B 1 188 ? 16.781 -6.094 -17.578 1 95.88 188 PHE B C 1
ATOM 4705 O O . PHE B 1 188 ? 16.062 -6.191 -16.578 1 95.88 188 PHE B O 1
ATOM 4712 N N . VAL B 1 189 ? 17.859 -5.34 -17.609 1 96.75 189 VAL B N 1
ATOM 4713 C CA . VAL B 1 189 ? 18.359 -4.676 -16.406 1 96.75 189 VAL B CA 1
ATOM 4714 C C . VAL B 1 189 ? 18.781 -3.246 -16.734 1 96.75 189 VAL B C 1
ATOM 4716 O O . VAL B 1 189 ? 19.969 -2.936 -16.797 1 96.75 189 VAL B O 1
ATOM 4719 N N . PRO B 1 190 ? 17.828 -2.334 -16.797 1 95.19 190 PRO B N 1
ATOM 4720 C CA . PRO B 1 190 ? 18.172 -0.934 -17.047 1 95.19 190 PRO B CA 1
ATOM 4721 C C . PRO B 1 190 ? 19.141 -0.374 -16.016 1 95.19 190 PRO B C 1
ATOM 4723 O O . PRO B 1 190 ? 19.094 -0.743 -14.844 1 95.19 190 PRO B O 1
ATOM 4726 N N . SER B 1 191 ? 19.984 0.566 -16.422 1 93.94 191 SER B N 1
ATOM 4727 C CA . SER B 1 191 ? 21.031 1.11 -15.57 1 93.94 191 SER B CA 1
ATOM 4728 C C . SER B 1 191 ? 20.609 2.432 -14.938 1 93.94 191 SER B C 1
ATOM 4730 O O . SER B 1 191 ? 21.344 3.006 -14.133 1 93.94 191 SER B O 1
ATOM 4732 N N . ALA B 1 192 ? 19.484 2.898 -15.344 1 95 192 ALA B N 1
ATOM 4733 C CA . ALA B 1 192 ? 18.969 4.145 -14.789 1 95 192 ALA B CA 1
ATOM 4734 C C . ALA B 1 192 ? 17.562 3.953 -14.234 1 95 192 ALA B C 1
ATOM 4736 O O . ALA B 1 192 ? 16.828 3.068 -14.688 1 95 192 ALA B O 1
ATOM 4737 N N . PRO B 1 193 ? 17.234 4.801 -13.234 1 96.19 193 PRO B N 1
ATOM 4738 C CA . PRO B 1 193 ? 15.844 4.73 -12.75 1 96.19 193 PRO B CA 1
ATOM 4739 C C . PRO B 1 193 ? 14.82 4.934 -13.867 1 96.19 193 PRO B C 1
ATOM 4741 O O . PRO B 1 193 ? 15.031 5.766 -14.758 1 96.19 193 PRO B O 1
ATOM 4744 N N . PRO B 1 194 ? 13.789 4.176 -13.82 1 95.81 194 PRO B N 1
ATOM 4745 C CA . PRO B 1 194 ? 12.797 4.293 -14.891 1 95.81 194 PRO B CA 1
ATOM 4746 C C . PRO B 1 194 ? 12.141 5.668 -14.938 1 95.81 194 PRO B C 1
ATOM 4748 O O . PRO B 1 194 ? 12.008 6.328 -13.898 1 95.81 194 PRO B O 1
ATOM 4751 N N . ARG B 1 195 ? 11.844 6.105 -16.125 1 94.75 195 ARG B N 1
ATOM 4752 C CA . ARG B 1 195 ? 10.992 7.262 -16.391 1 94.75 195 ARG B CA 1
ATOM 4753 C C . ARG B 1 195 ? 9.555 6.836 -16.641 1 94.75 195 ARG B C 1
ATOM 4755 O O . ARG B 1 195 ? 9.289 5.668 -16.938 1 94.75 195 ARG B O 1
ATOM 4762 N N . PHE B 1 196 ? 8.625 7.699 -16.469 1 89.81 196 PHE B N 1
ATOM 4763 C CA . PHE B 1 196 ? 7.234 7.34 -16.734 1 89.81 196 PHE B CA 1
ATOM 4764 C C . PHE B 1 196 ? 7.016 7.082 -18.219 1 89.81 196 PHE B C 1
ATOM 4766 O O . PHE B 1 196 ? 6.246 6.195 -18.594 1 89.81 196 PHE B O 1
ATOM 4773 N N . ILE B 1 197 ? 7.754 7.723 -19.078 1 88.56 197 ILE B N 1
ATOM 4774 C CA . ILE B 1 197 ? 7.633 7.566 -20.531 1 88.56 197 ILE B CA 1
ATOM 4775 C C . ILE B 1 197 ? 8.18 6.203 -20.953 1 88.56 197 ILE B C 1
ATOM 4777 O O . ILE B 1 197 ? 7.949 5.754 -22.078 1 88.56 197 ILE B O 1
ATOM 4781 N N . ASP B 1 198 ? 8.945 5.566 -20.062 1 91.31 198 ASP B N 1
ATOM 4782 C CA . ASP B 1 198 ? 9.484 4.246 -20.375 1 91.31 198 ASP B CA 1
ATOM 4783 C C . ASP B 1 198 ? 8.367 3.219 -20.531 1 91.31 198 ASP B C 1
ATOM 4785 O O . ASP B 1 198 ? 8.594 2.127 -21.062 1 91.31 198 ASP B O 1
ATOM 4789 N N . ARG B 1 199 ? 7.242 3.605 -20.094 1 87.56 199 ARG B N 1
ATOM 4790 C CA . ARG B 1 199 ? 6.07 2.787 -20.375 1 87.56 199 ARG B CA 1
ATOM 4791 C C . ARG B 1 199 ? 5.949 2.486 -21.875 1 87.56 199 ARG B C 1
ATOM 4793 O O . ARG B 1 199 ? 5.512 1.402 -22.25 1 87.56 199 ARG B O 1
ATOM 4800 N N . TYR B 1 200 ? 6.375 3.377 -22.688 1 85 200 TYR B N 1
ATOM 4801 C CA . TYR B 1 200 ? 6.27 3.244 -24.141 1 85 200 TYR B CA 1
ATOM 4802 C C . TYR B 1 200 ? 7.637 2.971 -24.766 1 85 200 TYR B C 1
ATOM 4804 O O . TYR B 1 200 ? 7.754 2.158 -25.688 1 85 200 TYR B O 1
ATOM 4812 N N . VAL B 1 201 ? 8.648 3.656 -24.25 1 89.19 201 VAL B N 1
ATOM 4813 C CA . VAL B 1 201 ? 9.992 3.52 -24.812 1 89.19 201 VAL B CA 1
ATOM 4814 C C . VAL B 1 201 ? 10.461 2.074 -24.672 1 89.19 201 VAL B C 1
ATOM 4816 O O . VAL B 1 201 ? 11.133 1.548 -25.562 1 89.19 201 VAL B O 1
ATOM 4819 N N . PHE B 1 202 ? 10.094 1.439 -23.578 1 91 202 PHE B N 1
ATOM 4820 C CA . PHE B 1 202 ? 10.445 0.038 -23.391 1 91 202 PHE B CA 1
ATOM 4821 C C . PHE B 1 202 ? 9.883 -0.821 -24.516 1 91 202 PHE B C 1
ATOM 4823 O O . PHE B 1 202 ? 10.57 -1.693 -25.047 1 91 202 PHE B O 1
ATOM 4830 N N . LEU B 1 203 ? 8.664 -0.569 -24.859 1 86.62 203 LEU B N 1
ATOM 4831 C CA . LEU B 1 203 ? 8.016 -1.371 -25.891 1 86.62 203 LEU B CA 1
ATOM 4832 C C . LEU B 1 203 ? 8.703 -1.181 -27.234 1 86.62 203 LEU B C 1
ATOM 4834 O O . LEU B 1 203 ? 8.836 -2.131 -28.016 1 86.62 203 LEU B O 1
ATOM 4838 N N . TYR B 1 204 ? 9.086 -0.009 -27.469 1 87.56 204 TYR B N 1
ATOM 4839 C CA . TYR B 1 204 ? 9.82 0.28 -28.703 1 87.56 204 TYR B CA 1
ATOM 4840 C C . TYR B 1 204 ? 11.141 -0.477 -28.734 1 87.56 204 TYR B C 1
ATOM 4842 O O . TYR B 1 204 ? 11.469 -1.119 -29.75 1 87.56 204 TYR B O 1
ATOM 4850 N N . THR B 1 205 ? 11.867 -0.408 -27.641 1 89.62 205 THR B N 1
ATOM 4851 C CA . THR B 1 205 ? 13.148 -1.094 -27.547 1 89.62 205 THR B CA 1
ATOM 4852 C C . THR B 1 205 ? 12.961 -2.605 -27.625 1 89.62 205 THR B C 1
ATOM 4854 O O . THR B 1 205 ? 13.75 -3.303 -28.266 1 89.62 205 THR B O 1
ATOM 4857 N N . ALA B 1 206 ? 11.953 -3.076 -26.969 1 89.38 206 ALA B N 1
ATOM 4858 C CA . ALA B 1 206 ? 11.648 -4.504 -27 1 89.38 206 ALA B CA 1
ATOM 4859 C C . ALA B 1 206 ? 11.305 -4.957 -28.406 1 89.38 206 ALA B C 1
ATOM 4861 O O . ALA B 1 206 ? 11.758 -6.016 -28.859 1 89.38 206 ALA B O 1
ATOM 4862 N N . ALA B 1 207 ? 10.586 -4.16 -29.109 1 86.69 207 ALA B N 1
ATOM 4863 C CA . ALA B 1 207 ? 10.219 -4.48 -30.484 1 86.69 207 ALA B CA 1
ATOM 4864 C C . ALA B 1 207 ? 11.453 -4.547 -31.375 1 86.69 207 ALA B C 1
ATOM 4866 O O . ALA B 1 207 ? 11.57 -5.441 -32.219 1 86.69 207 ALA B O 1
ATOM 4867 N N . LYS B 1 208 ? 12.289 -3.637 -31.234 1 89.5 208 LYS B N 1
ATOM 4868 C CA . LYS B 1 208 ? 13.531 -3.625 -32 1 89.5 208 LYS B CA 1
ATOM 4869 C C . LYS B 1 208 ? 14.359 -4.879 -31.734 1 89.5 208 LYS B C 1
ATOM 4871 O O . LYS B 1 208 ? 14.922 -5.465 -32.656 1 89.5 208 LYS B O 1
ATOM 4876 N N . THR B 1 209 ? 14.359 -5.234 -30.5 1 90.19 209 THR B N 1
ATOM 4877 C CA . THR B 1 209 ? 15.094 -6.434 -30.109 1 90.19 209 THR B CA 1
ATOM 4878 C C . THR B 1 209 ? 14.461 -7.676 -30.734 1 90.19 209 THR B C 1
ATOM 4880 O O . THR B 1 209 ? 15.164 -8.562 -31.219 1 90.19 209 THR B O 1
ATOM 4883 N N . LEU B 1 210 ? 13.203 -7.695 -30.75 1 88.31 210 LEU B N 1
ATOM 4884 C CA . LEU B 1 210 ? 12.477 -8.852 -31.266 1 88.31 210 LEU B CA 1
ATOM 4885 C C . LEU B 1 210 ? 12.57 -8.93 -32.781 1 88.31 210 LEU B C 1
ATOM 4887 O O . LEU B 1 210 ? 12.453 -10.008 -33.375 1 88.31 210 LEU B O 1
ATOM 4891 N N . MET B 1 211 ? 12.766 -7.824 -33.406 1 88.56 211 MET B N 1
ATOM 4892 C CA . MET B 1 211 ? 12.984 -7.816 -34.875 1 88.56 211 MET B CA 1
ATOM 4893 C C . MET B 1 211 ? 14.352 -8.383 -35.219 1 88.56 211 MET B C 1
ATOM 4895 O O . MET B 1 211 ? 14.531 -8.969 -36.281 1 88.56 211 MET B O 1
ATOM 4899 N N . ARG B 1 212 ? 15.227 -8.273 -34.312 1 90.62 212 ARG B N 1
ATOM 4900 C CA . ARG B 1 212 ? 16.594 -8.711 -34.531 1 90.62 212 ARG B CA 1
ATOM 4901 C C . ARG B 1 212 ? 16.797 -10.156 -34.094 1 90.62 212 ARG B C 1
ATOM 4903 O O . ARG B 1 212 ? 17.703 -10.844 -34.562 1 90.62 212 ARG B O 1
ATOM 4910 N N . HIS B 1 213 ? 15.953 -10.531 -33.188 1 90.19 213 HIS B N 1
ATOM 4911 C CA . HIS B 1 213 ? 16.047 -11.867 -32.625 1 90.19 213 HIS B CA 1
ATOM 4912 C C . HIS B 1 213 ? 14.703 -12.578 -32.656 1 90.19 213 HIS B C 1
ATOM 4914 O O . HIS B 1 213 ? 13.656 -11.938 -32.656 1 90.19 213 HIS B O 1
ATOM 4920 N N . ARG B 1 214 ? 14.773 -13.844 -32.688 1 84.88 214 ARG B N 1
ATOM 4921 C CA . ARG B 1 214 ? 13.539 -14.617 -32.625 1 84.88 214 ARG B CA 1
ATOM 4922 C C . ARG B 1 214 ? 12.875 -14.477 -31.266 1 84.88 214 ARG B C 1
ATOM 4924 O O . ARG B 1 214 ? 13.562 -14.453 -30.234 1 84.88 214 ARG B O 1
ATOM 4931 N N . PHE B 1 215 ? 11.602 -14.383 -31.266 1 82.12 215 PHE B N 1
ATOM 4932 C CA . PHE B 1 215 ? 10.812 -14.203 -30.062 1 82.12 215 PHE B CA 1
ATOM 4933 C C . PHE B 1 215 ? 11.156 -15.273 -29.031 1 82.12 215 PHE B C 1
ATOM 4935 O O . PHE B 1 215 ? 11.344 -14.969 -27.844 1 82.12 215 PHE B O 1
ATOM 4942 N N . ILE B 1 216 ? 11.297 -16.453 -29.469 1 80.44 216 ILE B N 1
ATOM 4943 C CA . ILE B 1 216 ? 11.492 -17.578 -28.547 1 80.44 216 ILE B CA 1
ATOM 4944 C C . ILE B 1 216 ? 12.852 -17.438 -27.859 1 80.44 216 ILE B C 1
ATOM 4946 O O . ILE B 1 216 ? 13 -17.797 -26.688 1 80.44 216 ILE B O 1
ATOM 4950 N N . LYS B 1 217 ? 13.812 -16.906 -28.5 1 85.19 217 LYS B N 1
ATOM 4951 C CA . LYS B 1 217 ? 15.133 -16.703 -27.906 1 85.19 217 LYS B CA 1
ATOM 4952 C C . LYS B 1 217 ? 15.078 -15.672 -26.797 1 85.19 217 LYS B C 1
ATOM 4954 O O . LYS B 1 217 ? 15.664 -15.867 -25.734 1 85.19 217 LYS B O 1
ATOM 4959 N N . VAL B 1 218 ? 14.391 -14.602 -27.109 1 88 218 VAL B N 1
ATOM 4960 C CA . VAL B 1 218 ? 14.273 -13.523 -26.125 1 88 218 VAL B CA 1
ATOM 4961 C C . VAL B 1 218 ? 13.445 -14 -24.938 1 88 218 VAL B C 1
ATOM 4963 O O . VAL B 1 218 ? 13.812 -13.766 -23.781 1 88 218 VAL B O 1
ATOM 4966 N N . LYS B 1 219 ? 12.398 -14.68 -25.203 1 86.44 219 LYS B N 1
ATOM 4967 C CA . LYS B 1 219 ? 11.547 -15.203 -24.141 1 86.44 219 LYS B CA 1
ATOM 4968 C C . LYS B 1 219 ? 12.305 -16.188 -23.25 1 86.44 219 LYS B C 1
ATOM 4970 O O . LYS B 1 219 ? 12.227 -16.125 -22.031 1 86.44 219 LYS B O 1
ATOM 4975 N N . ARG B 1 220 ? 13.008 -17.078 -23.875 1 86.75 220 ARG B N 1
ATOM 4976 C CA . ARG B 1 220 ? 13.789 -18.062 -23.125 1 86.75 220 ARG B CA 1
ATOM 4977 C C . ARG B 1 220 ? 14.781 -17.375 -22.203 1 86.75 220 ARG B C 1
ATOM 4979 O O . ARG B 1 220 ? 14.914 -17.75 -21.031 1 86.75 220 ARG B O 1
ATOM 4986 N N . ALA B 1 221 ? 15.438 -16.438 -22.781 1 90.06 221 ALA B N 1
ATOM 4987 C CA . ALA B 1 221 ? 16.391 -15.68 -21.969 1 90.06 221 ALA B CA 1
ATOM 4988 C C . ALA B 1 221 ? 15.703 -15 -20.797 1 90.06 221 ALA B C 1
ATOM 4990 O O . ALA B 1 221 ? 16.266 -14.891 -19.703 1 90.06 221 ALA B O 1
ATOM 4991 N N . PHE B 1 222 ? 14.508 -14.602 -21.016 1 90.12 222 PHE B N 1
ATOM 4992 C CA . PHE B 1 222 ? 13.742 -13.852 -20.031 1 90.12 222 PHE B CA 1
ATOM 4993 C C . PHE B 1 222 ? 13.211 -14.773 -18.938 1 90.12 222 PHE B C 1
ATOM 4995 O O . PHE B 1 222 ? 13.289 -14.445 -17.75 1 90.12 222 PHE B O 1
ATOM 5002 N N . VAL B 1 223 ? 12.719 -15.977 -19.297 1 89.12 223 VAL B N 1
ATOM 5003 C CA . VAL B 1 223 ? 11.922 -16.75 -18.359 1 89.12 223 VAL B CA 1
ATOM 5004 C C . VAL B 1 223 ? 12.797 -17.797 -17.672 1 89.12 223 VAL B C 1
ATOM 5006 O O . VAL B 1 223 ? 12.438 -18.344 -16.625 1 89.12 223 VAL B O 1
ATOM 5009 N N . THR B 1 224 ? 13.914 -18.156 -18.266 1 89.81 224 THR B N 1
ATOM 5010 C CA . THR B 1 224 ? 14.742 -19.234 -17.75 1 89.81 224 THR B CA 1
ATOM 5011 C C . THR B 1 224 ? 15.305 -18.875 -16.375 1 89.81 224 THR B C 1
ATOM 5013 O O . THR B 1 224 ? 15.406 -19.734 -15.5 1 89.81 224 THR B O 1
ATOM 5016 N N . GLY B 1 225 ? 15.641 -17.625 -16.203 1 91.19 225 GLY B N 1
ATOM 5017 C CA . GLY B 1 225 ? 16.312 -17.219 -14.984 1 91.19 225 GLY B CA 1
ATOM 5018 C C . GLY B 1 225 ? 17.828 -17.25 -15.102 1 91.19 225 GLY B C 1
ATOM 5019 O O . GLY B 1 225 ? 18.359 -17.688 -16.109 1 91.19 225 GLY B O 1
ATOM 5020 N N . GLN B 1 226 ? 18.5 -16.766 -14.109 1 94 226 GLN B N 1
ATOM 5021 C CA . GLN B 1 226 ? 19.953 -16.688 -14.062 1 94 226 GLN B CA 1
ATOM 5022 C C . GLN B 1 226 ? 20.469 -16.672 -12.625 1 94 226 GLN B C 1
ATOM 5024 O O . GLN B 1 226 ? 19.703 -16.391 -11.695 1 94 226 GLN B O 1
ATOM 5029 N N . TYR B 1 227 ? 21.75 -16.953 -12.406 1 95.38 227 TYR B N 1
ATOM 5030 C CA . TYR B 1 227 ? 22.281 -17.156 -11.062 1 95.38 227 TYR B CA 1
ATOM 5031 C C . TYR B 1 227 ? 23.531 -16.312 -10.844 1 95.38 227 TYR B C 1
ATOM 5033 O O . TYR B 1 227 ? 24.25 -16.516 -9.859 1 95.38 227 TYR B O 1
ATOM 5041 N N . HIS B 1 228 ? 23.797 -15.344 -11.672 1 93.62 228 HIS B N 1
ATOM 5042 C CA . HIS B 1 228 ? 25.078 -14.641 -11.641 1 93.62 228 HIS B CA 1
ATOM 5043 C C . HIS B 1 228 ? 24.891 -13.18 -11.266 1 93.62 228 HIS B C 1
ATOM 5045 O O . HIS B 1 228 ? 25.812 -12.555 -10.719 1 93.62 228 HIS B O 1
ATOM 5051 N N . ASP B 1 229 ? 23.812 -12.609 -11.602 1 94.44 229 ASP B N 1
ATOM 5052 C CA . ASP B 1 229 ? 23.562 -11.195 -11.344 1 94.44 229 ASP B CA 1
ATOM 5053 C C . ASP B 1 229 ? 22.5 -11.016 -10.258 1 94.44 229 ASP B C 1
ATOM 5055 O O . ASP B 1 229 ? 21.297 -11.039 -10.547 1 94.44 229 ASP B O 1
ATOM 5059 N N . PRO B 1 230 ? 22.859 -10.672 -9.078 1 96.5 230 PRO B N 1
ATOM 5060 C CA . PRO B 1 230 ? 21.891 -10.57 -7.98 1 96.5 230 PRO B CA 1
ATOM 5061 C C . PRO B 1 230 ? 20.922 -9.406 -8.148 1 96.5 230 PRO B C 1
ATOM 5063 O O . PRO B 1 230 ? 19.891 -9.359 -7.5 1 96.5 230 PRO B O 1
ATOM 5066 N N . VAL B 1 231 ? 21.188 -8.422 -8.977 1 96.75 231 VAL B N 1
ATOM 5067 C CA . VAL B 1 231 ? 20.312 -7.266 -9.125 1 96.75 231 VAL B CA 1
ATOM 5068 C C . VAL B 1 231 ? 19.422 -7.445 -10.352 1 96.75 231 VAL B C 1
ATOM 5070 O O . VAL B 1 231 ? 18.531 -6.625 -10.602 1 96.75 231 VAL B O 1
ATOM 5073 N N . GLY B 1 232 ? 19.609 -8.531 -11.117 1 96.94 232 GLY B N 1
ATOM 5074 C CA . GLY B 1 232 ? 18.844 -8.789 -12.32 1 96.94 232 GLY B CA 1
ATOM 5075 C C . GLY B 1 232 ? 17.5 -9.445 -12.039 1 96.94 232 GLY B C 1
ATOM 5076 O O . GLY B 1 232 ? 17.172 -9.711 -10.883 1 96.94 232 GLY B O 1
ATOM 5077 N N . ILE B 1 233 ? 16.719 -9.664 -13.125 1 97.38 233 ILE B N 1
ATOM 5078 C CA . ILE B 1 233 ? 15.414 -10.305 -12.992 1 97.38 233 ILE B CA 1
ATOM 5079 C C . ILE B 1 233 ? 15.578 -11.82 -13.008 1 97.38 233 ILE B C 1
ATOM 5081 O O . ILE B 1 233 ? 16.562 -12.336 -13.531 1 97.38 233 ILE B O 1
ATOM 5085 N N . ASN B 1 234 ? 14.625 -12.523 -12.391 1 97.06 234 ASN B N 1
ATOM 5086 C CA . ASN B 1 234 ? 14.586 -13.984 -12.328 1 97.06 234 ASN B CA 1
ATOM 5087 C C . ASN B 1 234 ? 15.898 -14.555 -11.797 1 97.06 234 ASN B C 1
ATOM 5089 O O . ASN B 1 234 ? 16.406 -15.555 -12.312 1 97.06 234 ASN B O 1
ATOM 5093 N N . TYR B 1 235 ? 16.531 -13.867 -10.867 1 97.31 235 TYR B N 1
ATOM 5094 C CA . TYR B 1 235 ? 17.719 -14.328 -10.156 1 97.31 235 TYR B CA 1
ATOM 5095 C C . TYR B 1 235 ? 17.391 -15.5 -9.242 1 97.31 235 TYR B C 1
ATOM 5097 O O . TYR B 1 235 ? 16.453 -15.422 -8.438 1 97.31 235 TYR B O 1
ATOM 5105 N N . GLY B 1 236 ? 18.109 -16.562 -9.344 1 97.38 236 GLY B N 1
ATOM 5106 C CA . GLY B 1 236 ? 17.812 -17.781 -8.594 1 97.38 236 GLY B CA 1
ATOM 5107 C C . GLY B 1 236 ? 18.422 -17.797 -7.207 1 97.38 236 GLY B C 1
ATOM 5108 O O . GLY B 1 236 ? 18.062 -18.625 -6.367 1 97.38 236 GLY B O 1
ATOM 5109 N N . GLY B 1 237 ? 19.328 -16.859 -6.961 1 97.31 237 GLY B N 1
ATOM 5110 C CA . GLY B 1 237 ? 19.953 -16.781 -5.648 1 97.31 237 GLY B CA 1
ATOM 5111 C C . GLY B 1 237 ? 21.25 -17.547 -5.539 1 97.31 237 GLY B C 1
ATOM 5112 O O . GLY B 1 237 ? 21.625 -18.266 -6.469 1 97.31 237 GLY B O 1
ATOM 5113 N N . GLU B 1 238 ? 21.906 -17.344 -4.414 1 95.44 238 GLU B N 1
ATOM 5114 C CA . GLU B 1 238 ? 23.156 -18.047 -4.121 1 95.44 238 GLU B CA 1
ATOM 5115 C C . GLU B 1 238 ? 22.938 -19.172 -3.115 1 95.44 238 GLU B C 1
ATOM 5117 O O . GLU B 1 238 ? 23.812 -20.016 -2.938 1 95.44 238 GLU B O 1
ATOM 5122 N N . LYS B 1 239 ? 21.828 -19.141 -2.527 1 97 239 LYS B N 1
ATOM 5123 C CA . LYS B 1 239 ? 21.438 -20.156 -1.537 1 97 239 LYS B CA 1
ATOM 5124 C C . LYS B 1 239 ? 19.922 -20.297 -1.452 1 97 239 LYS B C 1
ATOM 5126 O O . LYS B 1 239 ? 19.188 -19.469 -1.995 1 97 239 LYS B O 1
ATOM 5131 N N . GLU B 1 240 ? 19.562 -21.359 -0.857 1 98.31 240 GLU B N 1
ATOM 5132 C CA . GLU B 1 240 ? 18.125 -21.578 -0.652 1 98.31 240 GLU B CA 1
ATOM 5133 C C . GLU B 1 240 ? 17.516 -20.469 0.198 1 98.31 240 GLU B C 1
ATOM 5135 O O . GLU B 1 240 ? 18.047 -20.125 1.253 1 98.31 240 GLU B O 1
ATOM 5140 N N . GLN B 1 241 ? 16.438 -19.969 -0.28 1 98.62 241 GLN B N 1
ATOM 5141 C CA . GLN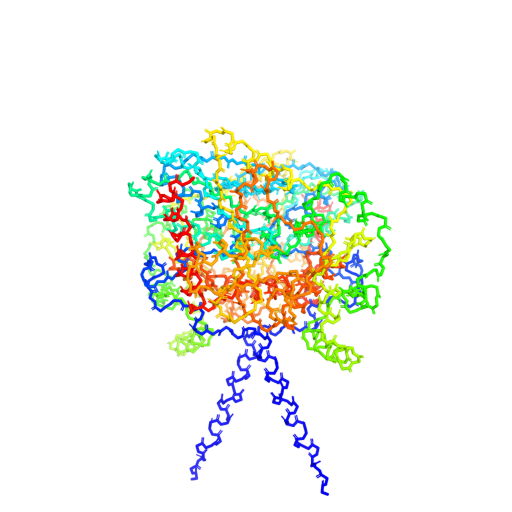 B 1 241 ? 15.75 -18.875 0.408 1 98.62 241 GLN B CA 1
ATOM 5142 C C . GLN B 1 241 ? 14.867 -19.391 1.537 1 98.62 241 GLN B C 1
ATOM 5144 O O . GLN B 1 241 ? 14.398 -20.531 1.484 1 98.62 241 GLN B O 1
ATOM 5149 N N . LYS B 1 242 ? 14.602 -18.562 2.482 1 98.69 242 LYS B N 1
ATOM 5150 C CA . LYS B 1 242 ? 13.812 -18.938 3.658 1 98.69 242 LYS B CA 1
ATOM 5151 C C . LYS B 1 242 ? 12.43 -19.438 3.258 1 98.69 242 LYS B C 1
ATOM 5153 O O . LYS B 1 242 ? 11.938 -20.438 3.811 1 98.69 242 LYS B O 1
ATOM 5158 N N . SER B 1 243 ? 11.781 -18.797 2.361 1 98.81 243 SER B N 1
ATOM 5159 C CA . SER B 1 243 ? 10.453 -19.219 1.914 1 98.81 243 SER B CA 1
ATOM 5160 C C . SER B 1 243 ? 10.469 -20.656 1.403 1 98.81 243 SER B C 1
ATOM 5162 O O . SER B 1 243 ? 9.547 -21.422 1.666 1 98.81 243 SER B O 1
ATOM 5164 N N . ILE B 1 244 ? 11.484 -20.984 0.677 1 98.81 244 ILE B N 1
ATOM 5165 C CA . ILE B 1 244 ? 11.594 -22.328 0.11 1 98.81 244 ILE B CA 1
ATOM 5166 C C . ILE B 1 244 ? 11.859 -23.344 1.224 1 98.81 244 ILE B C 1
ATOM 5168 O O . ILE B 1 244 ? 11.266 -24.422 1.237 1 98.81 244 ILE B O 1
ATOM 5172 N N . SER B 1 245 ? 12.734 -22.984 2.143 1 98.69 245 SER B N 1
ATOM 5173 C CA . SER B 1 245 ? 13.008 -23.859 3.273 1 98.69 245 SER B CA 1
ATOM 5174 C C . SER B 1 245 ? 11.75 -24.141 4.082 1 98.69 245 SER B C 1
ATOM 5176 O O . SER B 1 245 ? 11.492 -25.281 4.477 1 98.69 245 SER B O 1
ATOM 5178 N N . VAL B 1 246 ? 11.023 -23.109 4.32 1 98.88 246 VAL B N 1
ATOM 5179 C CA . VAL B 1 246 ? 9.789 -23.25 5.086 1 98.88 246 VAL B CA 1
ATOM 5180 C C . VAL B 1 246 ? 8.789 -24.094 4.301 1 98.88 246 VAL B C 1
ATOM 5182 O O . VAL B 1 246 ? 8.125 -24.969 4.863 1 98.88 246 VAL B O 1
ATOM 5185 N N . LEU B 1 247 ? 8.648 -23.828 3.029 1 98.88 247 LEU B N 1
ATOM 5186 C CA . LEU B 1 247 ? 7.734 -24.609 2.197 1 98.88 247 LEU B CA 1
ATOM 5187 C C . LEU B 1 247 ? 8.07 -26.094 2.246 1 98.88 247 LEU B C 1
ATOM 5189 O O . LEU B 1 247 ? 7.184 -26.922 2.424 1 98.88 247 LEU B O 1
ATOM 5193 N N . ARG B 1 248 ? 9.367 -26.438 2.092 1 98.69 248 ARG B N 1
ATOM 5194 C CA . ARG B 1 248 ? 9.812 -27.828 2.158 1 98.69 248 ARG B CA 1
ATOM 5195 C C . ARG B 1 248 ? 9.422 -28.453 3.49 1 98.69 248 ARG B C 1
ATOM 5197 O O . ARG B 1 248 ? 8.922 -29.578 3.527 1 98.69 248 ARG B O 1
ATOM 5204 N N . LYS B 1 249 ? 9.672 -27.703 4.527 1 98.75 249 LYS B N 1
ATOM 5205 C CA . LYS B 1 249 ? 9.375 -28.203 5.863 1 98.75 249 LYS B CA 1
ATOM 5206 C C . LYS B 1 249 ? 7.883 -28.469 6.035 1 98.75 249 LYS B C 1
ATOM 5208 O O . LYS B 1 249 ? 7.484 -29.5 6.582 1 98.75 249 LYS B O 1
ATOM 5213 N N . VAL B 1 250 ? 7.082 -27.531 5.594 1 98.81 250 VAL B N 1
ATOM 5214 C CA . VAL B 1 250 ? 5.629 -27.625 5.711 1 98.81 250 VAL B CA 1
ATOM 5215 C C . VAL B 1 250 ? 5.125 -28.844 4.922 1 98.81 250 VAL B C 1
ATOM 5217 O O . VAL B 1 250 ? 4.309 -29.609 5.418 1 98.81 250 VAL B O 1
ATOM 5220 N N . LEU B 1 251 ? 5.586 -28.984 3.732 1 98.81 251 LEU B N 1
ATOM 5221 C CA . LEU B 1 251 ? 5.141 -30.078 2.873 1 98.81 251 LEU B CA 1
ATOM 5222 C C . LEU B 1 251 ? 5.543 -31.438 3.455 1 98.81 251 LEU B C 1
ATOM 5224 O O . LEU B 1 251 ? 4.734 -32.375 3.496 1 98.81 251 LEU B O 1
ATOM 5228 N N . LYS B 1 252 ? 6.773 -31.516 3.945 1 98.5 252 LYS B N 1
ATOM 5229 C CA . LYS B 1 252 ? 7.25 -32.75 4.547 1 98.5 252 LYS B CA 1
ATOM 5230 C C . LYS B 1 252 ? 6.426 -33.125 5.777 1 98.5 252 LYS B C 1
ATOM 5232 O O . LYS B 1 252 ? 6.059 -34.281 5.961 1 98.5 252 LYS B O 1
ATOM 5237 N N . LYS B 1 253 ? 6.195 -32.156 6.562 1 98.5 253 LYS B N 1
ATOM 5238 C CA . LYS B 1 253 ? 5.426 -32.344 7.789 1 98.5 253 LYS B CA 1
ATOM 5239 C C . LYS B 1 253 ? 4.047 -32.938 7.484 1 98.5 253 LYS B C 1
ATOM 5241 O O . LYS B 1 253 ? 3.625 -33.906 8.094 1 98.5 253 LYS B O 1
ATOM 5246 N N . HIS B 1 254 ? 3.367 -32.406 6.559 1 98.25 254 HIS B N 1
ATOM 5247 C CA . HIS B 1 254 ? 1.986 -32.812 6.309 1 98.25 254 HIS B CA 1
ATOM 5248 C C . HIS B 1 254 ? 1.922 -34.094 5.488 1 98.25 254 HIS B C 1
ATOM 5250 O O . HIS B 1 254 ? 0.973 -34.875 5.617 1 98.25 254 HIS B O 1
ATOM 5256 N N . ALA B 1 255 ? 2.932 -34.281 4.637 1 98.06 255 ALA B N 1
ATOM 5257 C CA . ALA B 1 255 ? 3.023 -35.594 3.984 1 98.06 255 ALA B CA 1
ATOM 5258 C C . ALA B 1 255 ? 3.18 -36.719 5.012 1 98.06 255 ALA B C 1
ATOM 5260 O O . ALA B 1 255 ? 2.514 -37.75 4.918 1 98.06 255 ALA B O 1
ATOM 5261 N N . ALA B 1 256 ? 4.012 -36.469 5.977 1 97.12 256 ALA B N 1
ATOM 5262 C CA . ALA B 1 256 ? 4.234 -37.438 7.035 1 97.12 256 ALA B CA 1
ATOM 5263 C C . ALA B 1 256 ? 2.98 -37.625 7.887 1 97.12 256 ALA B C 1
ATOM 5265 O O . ALA B 1 256 ? 2.602 -38.75 8.211 1 97.12 256 ALA B O 1
ATOM 5266 N N . ALA B 1 257 ? 2.377 -36.531 8.219 1 95.88 257 ALA B N 1
ATOM 5267 C CA . ALA B 1 257 ? 1.209 -36.562 9.094 1 95.88 257 ALA B CA 1
ATOM 5268 C C . ALA B 1 257 ? 0.059 -37.344 8.445 1 95.88 257 ALA B C 1
ATOM 5270 O O . ALA B 1 257 ? -0.725 -37.969 9.141 1 95.88 257 ALA B O 1
ATOM 5271 N N . THR B 1 258 ? -0.019 -37.344 7.125 1 96.25 258 THR B N 1
ATOM 5272 C CA . THR B 1 258 ? -1.134 -37.969 6.426 1 96.25 258 THR B CA 1
ATOM 5273 C C . THR B 1 258 ? -0.735 -39.344 5.91 1 96.25 258 THR B C 1
ATOM 5275 O O . THR B 1 258 ? -1.591 -40.125 5.492 1 96.25 258 THR B O 1
ATOM 5278 N N . GLY B 1 259 ? 0.576 -39.625 5.977 1 96.12 259 GLY B N 1
ATOM 5279 C CA . GLY B 1 259 ? 1.041 -40.875 5.34 1 96.12 259 GLY B CA 1
ATOM 5280 C C . GLY B 1 259 ? 0.78 -40.875 3.846 1 96.12 259 GLY B C 1
ATOM 5281 O O . GLY B 1 259 ? 0.459 -41.938 3.289 1 96.12 259 GLY B O 1
ATOM 5282 N N . ALA B 1 260 ? 0.905 -39.812 3.209 1 94.88 260 ALA B N 1
ATOM 5283 C CA . ALA B 1 260 ? 0.496 -39.656 1.815 1 94.88 260 ALA B CA 1
ATOM 5284 C C . ALA B 1 260 ? 1.322 -40.562 0.902 1 94.88 260 ALA B C 1
ATOM 5286 O O . ALA B 1 260 ? 2.555 -40.562 0.946 1 94.88 260 ALA B O 1
ATOM 5287 N N . THR B 1 261 ? 0.66 -41.344 0.084 1 96 261 THR B N 1
ATOM 5288 C CA . THR B 1 261 ? 1.302 -42.125 -0.949 1 96 261 THR B CA 1
ATOM 5289 C C . THR B 1 261 ? 1.059 -41.531 -2.33 1 96 261 THR B C 1
ATOM 5291 O O . THR B 1 261 ? 1.745 -41.875 -3.293 1 96 261 THR B O 1
ATOM 5294 N N . GLU B 1 262 ? 0.092 -40.656 -2.445 1 97.06 262 GLU B N 1
ATOM 5295 C CA . GLU B 1 262 ? -0.211 -39.875 -3.643 1 97.06 262 GLU B CA 1
ATOM 5296 C C . GLU B 1 262 ? -0.59 -38.438 -3.287 1 97.06 262 GLU B C 1
ATOM 5298 O O . GLU B 1 262 ? -1.31 -38.219 -2.314 1 97.06 262 GLU B O 1
ATOM 5303 N N . ALA B 1 263 ? -0.067 -37.531 -4.066 1 97.81 263 ALA B N 1
ATOM 5304 C CA . ALA B 1 263 ? -0.351 -36.125 -3.783 1 97.81 263 ALA B CA 1
ATOM 5305 C C . ALA B 1 263 ? -0.515 -35.344 -5.074 1 97.81 263 ALA B C 1
ATOM 5307 O O . ALA B 1 263 ? -0.001 -35.75 -6.125 1 97.81 263 ALA B O 1
ATOM 5308 N N . ILE B 1 264 ? -1.294 -34.344 -5.031 1 98.25 264 ILE B N 1
ATOM 5309 C CA . ILE B 1 264 ? -1.39 -33.344 -6.082 1 98.25 264 ILE B CA 1
ATOM 5310 C C . ILE B 1 264 ? -1.051 -31.969 -5.508 1 98.25 264 ILE B C 1
ATOM 5312 O O . ILE B 1 264 ? -1.577 -31.578 -4.461 1 98.25 264 ILE B O 1
ATOM 5316 N N . TYR B 1 265 ? -0.114 -31.312 -6.133 1 98.25 265 TYR B N 1
ATOM 5317 C CA . TYR B 1 265 ? 0.341 -29.984 -5.77 1 98.25 265 TYR B CA 1
ATOM 5318 C C . TYR B 1 265 ? -0.05 -28.953 -6.832 1 98.25 265 TYR B C 1
ATOM 5320 O O . TYR B 1 265 ? 0.416 -29.031 -7.973 1 98.25 265 TYR B O 1
ATOM 5328 N N . ILE B 1 266 ? -0.91 -28.016 -6.48 1 98.69 266 ILE B N 1
ATOM 5329 C CA . ILE B 1 266 ? -1.339 -26.953 -7.387 1 98.69 266 ILE B CA 1
ATOM 5330 C C . ILE B 1 266 ? -0.731 -25.625 -6.945 1 98.69 266 ILE B C 1
ATOM 5332 O O . ILE B 1 266 ? -0.983 -25.172 -5.828 1 98.69 266 ILE B O 1
ATOM 5336 N N . ASP B 1 267 ? 0.035 -25.078 -7.742 1 98.38 267 ASP B N 1
ATOM 5337 C CA . ASP B 1 267 ? 0.624 -23.766 -7.523 1 98.38 267 ASP B CA 1
ATOM 5338 C C . ASP B 1 267 ? 0.015 -22.734 -8.461 1 98.38 267 ASP B C 1
ATOM 5340 O O . ASP B 1 267 ? 0.283 -22.734 -9.664 1 98.38 267 ASP B O 1
ATOM 5344 N N . VAL B 1 268 ? -0.73 -21.734 -7.922 1 98.75 268 VAL B N 1
ATOM 5345 C CA . VAL B 1 268 ? -1.486 -20.812 -8.75 1 98.75 268 VAL B CA 1
ATOM 5346 C C . VAL B 1 268 ? -0.6 -19.625 -9.133 1 98.75 268 VAL B C 1
ATOM 5348 O O . VAL B 1 268 ? 0.023 -19 -8.273 1 98.75 268 VAL B O 1
ATOM 5351 N N . HIS B 1 269 ? -0.544 -19.344 -10.398 1 98.25 269 HIS B N 1
ATOM 5352 C CA . HIS B 1 269 ? 0.189 -18.234 -10.984 1 98.25 269 HIS B CA 1
ATOM 5353 C C . HIS B 1 269 ? -0.699 -17.422 -11.914 1 98.25 269 HIS B C 1
ATOM 5355 O O . HIS B 1 269 ? -1.776 -17.875 -12.312 1 98.25 269 HIS B O 1
ATOM 5361 N N . THR B 1 270 ? -0.249 -16.234 -12.203 1 98.38 270 THR B N 1
ATOM 5362 C CA . THR B 1 270 ? -0.857 -15.391 -13.227 1 98.38 270 THR B CA 1
ATOM 5363 C C . THR B 1 270 ? 0.212 -14.766 -14.125 1 98.38 270 THR B C 1
ATOM 5365 O O . THR B 1 270 ? 1.369 -14.641 -13.719 1 98.38 270 THR B O 1
ATOM 5368 N N . GLY B 1 271 ? -0.221 -14.391 -15.367 1 95.25 271 GLY B N 1
ATOM 5369 C CA . GLY B 1 271 ? 0.714 -13.688 -16.219 1 95.25 271 GLY B CA 1
ATOM 5370 C C . GLY B 1 271 ? 0.559 -14.031 -17.688 1 95.25 271 GLY B C 1
ATOM 5371 O O . GLY B 1 271 ? 0.227 -13.172 -18.516 1 95.25 271 GLY B O 1
ATOM 5372 N N . LEU B 1 272 ? 0.673 -15.336 -18.016 1 90.5 272 LEU B N 1
ATOM 5373 C CA . LEU B 1 272 ? 0.772 -15.695 -19.422 1 90.5 272 LEU B CA 1
ATOM 5374 C C . LEU B 1 272 ? -0.458 -16.484 -19.875 1 90.5 272 LEU B C 1
ATOM 5376 O O . LEU B 1 272 ? -0.965 -17.328 -19.125 1 90.5 272 LEU B O 1
ATOM 5380 N N . GLY B 1 273 ? -0.891 -16.172 -21.156 1 91.31 273 GLY B N 1
ATOM 5381 C CA . GLY B 1 273 ? -2.061 -16.828 -21.719 1 91.31 273 GLY B CA 1
ATOM 5382 C C . GLY B 1 273 ? -3.246 -15.891 -21.875 1 91.31 273 GLY B C 1
ATOM 5383 O O . GLY B 1 273 ? -3.145 -14.695 -21.578 1 91.31 273 GLY B O 1
ATOM 5384 N N . PRO B 1 274 ? -4.371 -16.484 -22.406 1 93.12 274 PRO B N 1
ATOM 5385 C CA . PRO B 1 274 ? -5.57 -15.648 -22.547 1 93.12 274 PRO B CA 1
ATOM 5386 C C . PRO B 1 274 ? -6.129 -15.203 -21.203 1 93.12 274 PRO B C 1
ATOM 5388 O O . PRO B 1 274 ? -6.141 -15.977 -20.234 1 93.12 274 PRO B O 1
ATOM 5391 N N . THR B 1 275 ? -6.562 -13.969 -21.188 1 95.12 275 THR B N 1
ATOM 5392 C CA . THR B 1 275 ? -7.012 -13.352 -19.938 1 95.12 275 THR B CA 1
ATOM 5393 C C . THR B 1 275 ? -8.078 -14.203 -19.266 1 95.12 275 THR B C 1
ATOM 5395 O O . THR B 1 275 ? -9.094 -14.547 -19.875 1 95.12 275 THR B O 1
ATOM 5398 N N . GLY B 1 276 ? -7.824 -14.609 -18.062 1 97.06 276 GLY B N 1
ATOM 5399 C CA . GLY B 1 276 ? -8.789 -15.305 -17.234 1 97.06 276 GLY B CA 1
ATOM 5400 C C . GLY B 1 276 ? -8.836 -16.797 -17.5 1 97.06 276 GLY B C 1
ATOM 5401 O O . GLY B 1 276 ? -9.617 -17.531 -16.875 1 97.06 276 GLY B O 1
ATOM 5402 N N . VAL B 1 277 ? -7.984 -17.281 -18.406 1 96.81 277 VAL B N 1
ATOM 5403 C CA . VAL B 1 277 ? -7.977 -18.703 -18.75 1 96.81 277 VAL B CA 1
ATOM 5404 C C . VAL B 1 277 ? -6.742 -19.375 -18.156 1 96.81 277 VAL B C 1
ATOM 5406 O O . VAL B 1 277 ? -5.637 -18.828 -18.234 1 96.81 277 VAL B O 1
ATOM 5409 N N . ASP B 1 278 ? -6.961 -20.484 -17.531 1 96.94 278 ASP B N 1
ATOM 5410 C CA . ASP B 1 278 ? -5.852 -21.188 -16.891 1 96.94 278 ASP B CA 1
ATOM 5411 C C . ASP B 1 278 ? -5.25 -22.234 -17.828 1 96.94 278 ASP B C 1
ATOM 5413 O O . ASP B 1 278 ? -5.957 -22.797 -18.672 1 96.94 278 ASP B O 1
ATOM 5417 N N . THR B 1 279 ? -4.008 -22.406 -17.75 1 95.81 279 THR B N 1
ATOM 5418 C CA . THR B 1 279 ? -3.217 -23.5 -18.328 1 95.81 279 THR B CA 1
ATOM 5419 C C . THR B 1 279 ? -2.459 -24.25 -17.234 1 95.81 279 THR B C 1
ATOM 5421 O O . THR B 1 279 ? -1.756 -23.641 -16.438 1 95.81 279 THR B O 1
ATOM 5424 N N . MET B 1 280 ? -2.666 -25.578 -17.25 1 96.06 280 MET B N 1
ATOM 5425 C CA . MET B 1 280 ? -1.894 -26.406 -16.328 1 96.06 280 MET B CA 1
ATOM 5426 C C . MET B 1 280 ? -0.518 -26.719 -16.906 1 96.06 280 MET B C 1
ATOM 5428 O O . MET B 1 280 ? -0.409 -27.391 -17.938 1 96.06 280 MET B O 1
ATOM 5432 N N . MET B 1 281 ? 0.471 -26.25 -16.203 1 93.38 281 MET B N 1
ATOM 5433 C CA . MET B 1 281 ? 1.835 -26.484 -16.672 1 93.38 281 MET B CA 1
ATOM 5434 C C . MET B 1 281 ? 2.516 -27.578 -15.852 1 93.38 281 MET B C 1
ATOM 5436 O O . MET B 1 281 ? 2.535 -27.516 -14.617 1 93.38 281 MET B O 1
ATOM 5440 N N . VAL B 1 282 ? 3.051 -28.516 -16.531 1 91.94 282 VAL B N 1
ATOM 5441 C CA . VAL B 1 282 ? 3.752 -29.625 -15.883 1 91.94 282 VAL B CA 1
ATOM 5442 C C . VAL B 1 282 ? 5.184 -29.703 -16.406 1 91.94 282 VAL B C 1
ATOM 5444 O O . VAL B 1 282 ? 5.484 -29.188 -17.484 1 91.94 282 VAL B O 1
ATOM 5447 N N . LYS B 1 283 ? 6.07 -30.234 -15.609 1 80.12 283 LYS B N 1
ATOM 5448 C CA . LYS B 1 283 ? 7.492 -30.312 -15.938 1 80.12 283 LYS B CA 1
ATOM 5449 C C . LYS B 1 283 ? 7.766 -31.422 -16.953 1 80.12 283 LYS B C 1
ATOM 5451 O O . LYS B 1 283 ? 8.578 -31.25 -17.859 1 80.12 283 LYS B O 1
ATOM 5456 N N . ASP B 1 284 ? 7.176 -32.625 -16.719 1 76.38 284 ASP B N 1
ATOM 5457 C CA . ASP B 1 284 ? 7.609 -33.75 -17.562 1 76.38 284 ASP B CA 1
ATOM 5458 C C . ASP B 1 284 ? 6.41 -34.469 -18.188 1 76.38 284 ASP B C 1
ATOM 5460 O O . ASP B 1 284 ? 5.262 -34.156 -17.875 1 76.38 284 ASP B O 1
ATOM 5464 N N . GLY B 1 285 ? 6.711 -35.281 -19.188 1 70.5 285 GLY B N 1
ATOM 5465 C CA . GLY B 1 285 ? 5.715 -36 -19.953 1 70.5 285 GLY B CA 1
ATOM 5466 C C . GLY B 1 285 ? 4.848 -36.906 -19.094 1 70.5 285 GLY B C 1
ATOM 5467 O O . GLY B 1 285 ? 3.648 -37.062 -19.359 1 70.5 285 GLY B O 1
ATOM 5468 N N . ARG B 1 286 ? 5.398 -37.562 -18.125 1 75 286 ARG B N 1
ATOM 5469 C CA . ARG B 1 286 ? 4.613 -38.438 -17.25 1 75 286 ARG B CA 1
ATOM 5470 C C . ARG B 1 286 ? 3.545 -37.656 -16.5 1 75 286 ARG B C 1
ATOM 5472 O O . ARG B 1 286 ? 2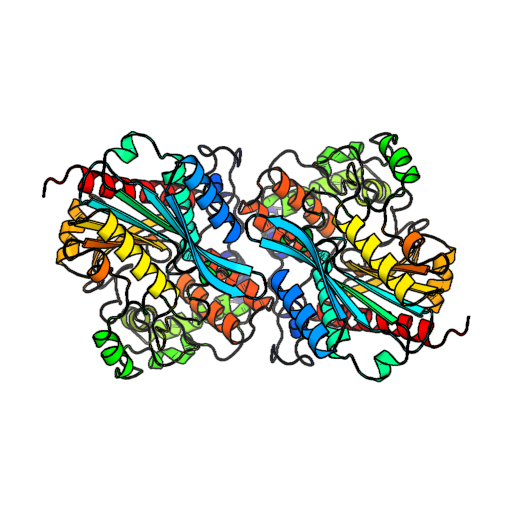.408 -38.094 -16.375 1 75 286 ARG B O 1
ATOM 5479 N N . ASP B 1 287 ? 3.828 -36.5 -16.203 1 87.5 287 ASP B N 1
ATOM 5480 C CA . ASP B 1 287 ? 2.885 -35.656 -15.492 1 87.5 287 ASP B CA 1
ATOM 5481 C C . ASP B 1 287 ? 1.79 -35.156 -16.422 1 87.5 287 ASP B C 1
ATOM 5483 O O . ASP B 1 287 ? 0.663 -34.906 -16 1 87.5 287 ASP B O 1
ATOM 5487 N N . TYR B 1 288 ? 2.125 -35.156 -17.688 1 88.19 288 TYR B N 1
ATOM 5488 C CA . TYR B 1 288 ? 1.165 -34.656 -18.656 1 88.19 288 TYR B CA 1
ATOM 5489 C C . TYR B 1 288 ? -0.074 -35.531 -18.719 1 88.19 288 TYR B C 1
ATOM 5491 O O . TYR B 1 288 ? -1.202 -35.031 -18.688 1 88.19 288 TYR B O 1
ATOM 5499 N N . GLU B 1 289 ? 0.061 -36.844 -18.859 1 88.62 289 GLU B N 1
ATOM 5500 C CA . GLU B 1 289 ? -1.073 -37.75 -18.938 1 88.62 289 GLU B CA 1
ATOM 5501 C C . GLU B 1 289 ? -1.875 -37.75 -17.641 1 88.62 289 GLU B C 1
ATOM 5503 O O . GLU B 1 289 ? -3.107 -37.781 -17.656 1 88.62 289 GLU B O 1
ATOM 5508 N N . LYS B 1 290 ? -1.176 -37.781 -16.547 1 93 290 LYS B N 1
ATOM 5509 C CA . LYS B 1 290 ? -1.855 -37.719 -15.266 1 93 290 LYS B CA 1
ATOM 5510 C C . LYS B 1 290 ? -2.623 -36.406 -15.117 1 93 290 LYS B C 1
ATOM 5512 O O . LYS B 1 290 ? -3.732 -36.406 -14.586 1 93 290 LYS B O 1
ATOM 5517 N N . CYS B 1 291 ? -2.023 -35.375 -15.609 1 95.44 291 CYS B N 1
ATOM 5518 C CA . CYS B 1 291 ? -2.652 -34.062 -15.539 1 95.44 291 CYS B CA 1
ATOM 5519 C C . CYS B 1 291 ? -3.949 -34.031 -16.344 1 95.44 291 CYS B C 1
ATOM 5521 O O . CYS B 1 291 ? -4.945 -33.438 -15.891 1 95.44 291 CYS B O 1
ATOM 5523 N N . ARG B 1 292 ? -3.982 -34.688 -17.438 1 94 292 ARG B N 1
ATOM 5524 C CA . ARG B 1 292 ? -5.18 -34.75 -18.281 1 94 292 ARG B CA 1
ATOM 5525 C C . ARG B 1 292 ? -6.301 -35.5 -17.562 1 94 292 ARG B C 1
ATOM 5527 O O . ARG B 1 292 ? -7.477 -35.156 -17.703 1 94 292 ARG B O 1
ATOM 5534 N N . THR B 1 293 ? -5.879 -36.531 -16.859 1 94.88 293 THR B N 1
ATOM 5535 C CA . THR B 1 293 ? -6.863 -37.312 -16.125 1 94.88 293 THR B CA 1
ATOM 5536 C C . THR B 1 293 ? -7.426 -36.5 -14.945 1 94.88 293 THR B C 1
ATOM 5538 O O . THR B 1 293 ? -8.633 -36.531 -14.695 1 94.88 293 THR B O 1
ATOM 5541 N N . VAL B 1 294 ? -6.582 -35.781 -14.266 1 97.19 294 VAL B N 1
ATOM 5542 C CA . VAL B 1 294 ? -6.949 -35.062 -13.055 1 97.19 294 VAL B CA 1
ATOM 5543 C C . VAL B 1 294 ? -7.773 -33.812 -13.438 1 97.19 294 VAL B C 1
ATOM 5545 O O . VAL B 1 294 ? -8.727 -33.469 -12.742 1 97.19 294 VAL B O 1
ATOM 5548 N N . PHE B 1 295 ? -7.402 -33.156 -14.555 1 97.31 295 PHE B N 1
ATOM 5549 C CA . PHE B 1 295 ? -8.039 -31.906 -14.969 1 97.31 295 PHE B CA 1
ATOM 5550 C C . PHE B 1 295 ? -8.625 -32.031 -16.375 1 97.31 295 PHE B C 1
ATOM 5552 O O . PHE B 1 295 ? -8.188 -31.359 -17.297 1 97.31 295 PHE B O 1
ATOM 5559 N N . PRO B 1 296 ? -9.641 -32.781 -16.516 1 94.44 296 PRO B N 1
ATOM 5560 C CA . PRO B 1 296 ? -10.203 -32.969 -17.859 1 94.44 296 PRO B CA 1
ATOM 5561 C C . PRO B 1 296 ? -10.727 -31.672 -18.453 1 94.44 296 PRO B C 1
ATOM 5563 O O . PRO B 1 296 ? -11.414 -30.906 -17.781 1 94.44 296 PRO B O 1
ATOM 5566 N N . GLY B 1 297 ? -10.336 -31.391 -19.672 1 91.69 297 GLY B N 1
ATOM 5567 C CA . GLY B 1 297 ? -10.867 -30.25 -20.406 1 91.69 297 GLY B CA 1
ATOM 5568 C C . GLY B 1 297 ? -10.055 -28.984 -20.219 1 91.69 297 GLY B C 1
ATOM 5569 O O . GLY B 1 297 ? -10.328 -27.969 -20.859 1 91.69 297 GLY B O 1
ATOM 5570 N N . VAL B 1 298 ? -9.102 -29.016 -19.312 1 92.69 298 VAL B N 1
ATOM 5571 C CA . VAL B 1 298 ? -8.266 -27.828 -19.078 1 92.69 298 VAL B CA 1
ATOM 5572 C C . VAL B 1 298 ? -7.062 -27.859 -20.016 1 92.69 298 VAL B C 1
ATOM 5574 O O . VAL B 1 298 ? -6.582 -28.938 -20.391 1 92.69 298 VAL B O 1
ATOM 5577 N N . ARG B 1 299 ? -6.676 -26.656 -20.438 1 91 299 ARG B N 1
ATOM 5578 C CA . ARG B 1 299 ? -5.461 -26.562 -21.25 1 91 299 ARG B CA 1
ATOM 5579 C C . ARG B 1 299 ? -4.246 -27.031 -20.469 1 91 299 ARG B C 1
ATOM 5581 O O . ARG B 1 299 ? -4.062 -26.672 -19.297 1 91 299 ARG B O 1
ATOM 5588 N N . ILE B 1 300 ? -3.436 -27.891 -21.125 1 91.69 300 ILE B N 1
ATOM 5589 C CA . ILE B 1 300 ? -2.238 -28.422 -20.469 1 91.69 300 ILE B CA 1
ATOM 5590 C C . ILE B 1 300 ? -1.011 -28.109 -21.328 1 91.69 300 ILE B C 1
ATOM 5592 O O . ILE B 1 300 ? -1.045 -28.266 -22.562 1 91.69 300 ILE B O 1
ATOM 5596 N N . GLY B 1 301 ? -0.027 -27.578 -20.688 1 86.75 301 GLY B N 1
ATOM 5597 C CA . GLY B 1 301 ? 1.243 -27.312 -21.344 1 86.75 301 GLY B CA 1
ATOM 5598 C C . GLY B 1 301 ? 2.412 -28.016 -20.688 1 86.75 301 GLY B C 1
ATOM 5599 O O . GLY B 1 301 ? 2.469 -28.125 -19.453 1 86.75 301 GLY B O 1
ATOM 5600 N N . ASN B 1 302 ? 3.248 -28.562 -21.516 1 79.31 302 ASN B N 1
ATOM 5601 C CA . ASN B 1 302 ? 4.496 -29.172 -21.078 1 79.31 302 ASN B CA 1
ATOM 5602 C C . ASN B 1 302 ? 5.668 -28.203 -21.203 1 79.31 302 ASN B C 1
ATOM 5604 O O . ASN B 1 302 ? 6.078 -27.875 -22.328 1 79.31 302 ASN B O 1
ATOM 5608 N N . SER B 1 303 ? 6.293 -27.844 -20.172 1 75.44 303 SER B N 1
ATOM 5609 C CA . SER B 1 303 ? 7.293 -26.781 -20.141 1 75.44 303 SER B CA 1
ATOM 5610 C C . SER B 1 303 ? 8.602 -27.234 -20.781 1 75.44 303 SER B C 1
ATOM 5612 O O . SER B 1 303 ? 9.414 -26.406 -21.188 1 75.44 303 SER B O 1
ATOM 5614 N N . GLN B 1 304 ? 8.727 -28.531 -20.891 1 70.94 304 GLN B N 1
ATOM 5615 C CA . GLN B 1 304 ? 9.984 -29.031 -21.422 1 70.94 304 GLN B CA 1
ATOM 5616 C C . GLN B 1 304 ? 9.953 -29.062 -22.953 1 70.94 304 GLN B C 1
ATOM 5618 O O . GLN B 1 304 ? 10.992 -28.953 -23.609 1 70.94 304 GLN B O 1
ATOM 5623 N N . ILE B 1 305 ? 8.711 -29.078 -23.484 1 70.81 305 ILE B N 1
ATOM 5624 C CA . ILE B 1 305 ? 8.695 -29.328 -24.922 1 70.81 305 ILE B CA 1
ATOM 5625 C C . ILE B 1 305 ? 7.863 -28.25 -25.625 1 70.81 305 ILE B C 1
ATOM 5627 O O . ILE B 1 305 ? 7.922 -28.125 -26.844 1 70.81 305 ILE B O 1
ATOM 5631 N N . ALA B 1 306 ? 7.281 -27.469 -24.891 1 74.75 306 ALA B N 1
ATOM 5632 C CA . ALA B 1 306 ? 6.406 -26.484 -25.516 1 74.75 306 ALA B CA 1
ATOM 5633 C C . ALA B 1 306 ? 7.215 -25.469 -26.328 1 74.75 306 ALA B C 1
ATOM 5635 O O . ALA B 1 306 ? 8.25 -24.984 -25.875 1 74.75 306 ALA B O 1
ATOM 5636 N N . THR B 1 307 ? 6.664 -25.203 -27.5 1 70.25 307 THR B N 1
ATOM 5637 C CA . THR B 1 307 ? 7.363 -24.266 -28.359 1 70.25 307 THR B CA 1
ATOM 5638 C C . THR B 1 307 ? 6.586 -22.953 -28.469 1 70.25 307 THR B C 1
ATOM 5640 O O . THR B 1 307 ? 7.066 -21.984 -29.062 1 70.25 307 THR B O 1
ATOM 5643 N N . SER B 1 308 ? 5.434 -23.031 -27.922 1 71.94 308 SER B N 1
ATOM 5644 C CA . SER B 1 308 ? 4.613 -21.828 -27.938 1 71.94 308 SER B CA 1
ATOM 5645 C C . SER B 1 308 ? 3.703 -21.75 -26.719 1 71.94 308 SER B C 1
ATOM 5647 O O . SER B 1 308 ? 3.596 -22.719 -25.953 1 71.94 308 SER B O 1
ATOM 5649 N N . GLY B 1 309 ? 3.191 -20.562 -26.484 1 73.44 309 GLY B N 1
ATOM 5650 C CA . GLY B 1 309 ? 2.242 -20.406 -25.406 1 73.44 309 GLY B CA 1
ATOM 5651 C C . GLY B 1 309 ? 2.908 -20.172 -24.062 1 73.44 309 GLY B C 1
ATOM 5652 O O . GLY B 1 309 ? 4.094 -19.844 -24 1 73.44 309 GLY B O 1
ATOM 5653 N N . PRO B 1 310 ? 2.121 -20.281 -23.047 1 78.69 310 PRO B N 1
ATOM 5654 C CA . PRO B 1 310 ? 2.609 -19.938 -21.703 1 78.69 310 PRO B CA 1
ATOM 5655 C C . PRO B 1 310 ? 3.711 -20.891 -21.219 1 78.69 310 PRO B C 1
ATOM 5657 O O . PRO B 1 310 ? 4.551 -20.484 -20.406 1 78.69 310 PRO B O 1
ATOM 5660 N N . SER B 1 311 ? 3.832 -22.031 -21.703 1 79.38 311 SER B N 1
ATOM 5661 C CA . SER B 1 311 ? 4.734 -23.047 -21.172 1 79.38 311 SER B CA 1
ATOM 5662 C C . SER B 1 311 ? 6.043 -23.078 -21.953 1 79.38 311 SER B C 1
ATOM 5664 O O . SER B 1 311 ? 6.949 -23.859 -21.625 1 79.38 311 SER B O 1
ATOM 5666 N N . SER B 1 312 ? 6.195 -22.312 -22.906 1 73.69 312 SER B N 1
ATOM 5667 C CA . SER B 1 312 ? 7.395 -22.359 -23.734 1 73.69 312 SER B CA 1
ATOM 5668 C C . SER B 1 312 ? 8.547 -21.609 -23.078 1 73.69 312 SER B C 1
ATOM 5670 O O . SER B 1 312 ? 8.328 -20.734 -22.25 1 73.69 312 SER B O 1
ATOM 5672 N N . GLY B 1 313 ? 9.742 -22.047 -23.359 1 73.5 313 GLY B N 1
ATOM 5673 C CA . GLY B 1 313 ? 10.938 -21.297 -22.984 1 73.5 313 GLY B CA 1
ATOM 5674 C C . GLY B 1 313 ? 11.508 -21.734 -21.641 1 73.5 313 GLY B C 1
ATOM 5675 O O . GLY B 1 313 ? 12.484 -21.156 -21.156 1 73.5 313 GLY B O 1
ATOM 5676 N N . TYR B 1 314 ? 10.945 -22.766 -21.109 1 80.56 314 TYR B N 1
ATOM 5677 C CA . TYR B 1 314 ? 11.352 -23.141 -19.75 1 80.56 314 TYR B CA 1
ATOM 5678 C C . TYR B 1 314 ? 12.234 -24.391 -19.781 1 80.56 314 TYR B C 1
ATOM 5680 O O . TYR B 1 314 ? 12.555 -24.953 -18.734 1 80.56 314 TYR B O 1
ATOM 5688 N N . ASP B 1 315 ? 12.719 -24.812 -20.859 1 80.06 315 ASP B N 1
ATOM 5689 C CA . ASP B 1 315 ? 13.461 -26.062 -21 1 80.06 315 ASP B CA 1
ATOM 5690 C C . ASP B 1 315 ? 14.797 -26 -20.266 1 80.06 315 ASP B C 1
ATOM 5692 O O . ASP B 1 315 ? 15.328 -27.016 -19.828 1 80.06 315 ASP B O 1
ATOM 5696 N N . LEU B 1 316 ? 15.266 -24.781 -20.078 1 81.5 316 LEU B N 1
ATOM 5697 C CA . LEU B 1 316 ? 16.562 -24.625 -19.422 1 81.5 316 LEU B CA 1
ATOM 5698 C C . LEU B 1 316 ? 16.391 -24.078 -18.016 1 81.5 316 LEU B C 1
ATOM 5700 O O . LEU B 1 316 ? 17.375 -23.781 -17.328 1 81.5 316 LEU B O 1
ATOM 5704 N N . ALA B 1 317 ? 15.172 -24 -17.609 1 88.25 317 ALA B N 1
ATOM 5705 C CA . ALA B 1 317 ? 14.922 -23.422 -16.297 1 88.25 317 ALA B CA 1
ATOM 5706 C C . ALA B 1 317 ? 15.266 -24.422 -15.195 1 88.25 317 ALA B C 1
ATOM 5708 O O . ALA B 1 317 ? 15.016 -25.625 -15.328 1 88.25 317 ALA B O 1
ATOM 5709 N N . ALA B 1 318 ? 15.883 -23.953 -14.188 1 91 318 ALA B N 1
ATOM 5710 C CA . ALA B 1 318 ? 16.172 -24.734 -12.992 1 91 318 ALA B CA 1
ATOM 5711 C C . ALA B 1 318 ? 15.516 -24.125 -11.758 1 91 318 ALA B C 1
ATOM 5713 O O . ALA B 1 318 ? 15.258 -22.922 -11.727 1 91 318 ALA B O 1
ATOM 5714 N N . GLY B 1 319 ? 15.234 -24.984 -10.828 1 93.69 319 GLY B N 1
ATOM 5715 C CA . GLY B 1 319 ? 14.773 -24.516 -9.539 1 93.69 319 GLY B CA 1
ATOM 5716 C C . GLY B 1 319 ? 13.273 -24.266 -9.492 1 93.69 319 GLY B C 1
ATOM 5717 O O . GLY B 1 319 ? 12.773 -23.641 -8.562 1 93.69 319 GLY B O 1
ATOM 5718 N N . ILE B 1 320 ? 12.547 -24.719 -10.484 1 94.44 320 ILE B N 1
ATOM 5719 C CA . ILE B 1 320 ? 11.094 -24.656 -10.445 1 94.44 320 ILE B CA 1
ATOM 5720 C C . ILE B 1 320 ? 10.562 -25.516 -9.305 1 94.44 320 ILE B C 1
ATOM 5722 O O . ILE B 1 320 ? 11.031 -26.641 -9.102 1 94.44 320 ILE B O 1
ATOM 5726 N N . ILE B 1 321 ? 9.617 -25.047 -8.555 1 95.81 321 ILE B N 1
ATOM 5727 C CA . ILE B 1 321 ? 9.07 -25.766 -7.41 1 95.81 321 ILE B CA 1
ATOM 5728 C C . ILE B 1 321 ? 8.391 -27.047 -7.883 1 95.81 321 ILE B C 1
ATOM 5730 O O . ILE B 1 321 ? 7.41 -27 -8.633 1 95.81 321 ILE B O 1
ATOM 5734 N N . HIS B 1 322 ? 8.93 -28.172 -7.492 1 93.31 322 HIS B N 1
ATOM 5735 C CA . HIS B 1 322 ? 8.461 -29.516 -7.773 1 93.31 322 HIS B CA 1
ATOM 5736 C C . HIS B 1 322 ? 8.664 -30.438 -6.57 1 93.31 322 HIS B C 1
ATOM 5738 O O . HIS B 1 322 ? 9.648 -31.172 -6.508 1 93.31 322 HIS B O 1
ATOM 5744 N N . PRO B 1 323 ? 7.676 -30.484 -5.68 1 95.88 323 PRO B N 1
ATOM 5745 C CA . PRO B 1 323 ? 7.922 -31.031 -4.34 1 95.88 323 PRO B CA 1
ATOM 5746 C C . PRO B 1 323 ? 7.758 -32.562 -4.281 1 95.88 323 PRO B C 1
ATOM 5748 O O . PRO B 1 323 ? 7.141 -33.062 -3.348 1 95.88 323 PRO B O 1
ATOM 5751 N N . VAL B 1 324 ? 8.406 -33.25 -5.172 1 94.06 324 VAL B N 1
ATOM 5752 C CA . VAL B 1 324 ? 8.375 -34.719 -5.195 1 94.06 324 VAL B CA 1
ATOM 5753 C C . VAL B 1 324 ? 9.195 -35.281 -4.035 1 94.06 324 VAL B C 1
ATOM 5755 O O . VAL B 1 324 ? 8.836 -36.312 -3.449 1 94.06 324 VAL B O 1
ATOM 5758 N N . ALA B 1 325 ? 10.297 -34.594 -3.74 1 94.69 325 ALA B N 1
ATOM 5759 C CA . ALA B 1 325 ? 11.148 -35.062 -2.643 1 94.69 325 ALA B CA 1
ATOM 5760 C C . ALA B 1 325 ? 10.406 -34.969 -1.309 1 94.69 325 ALA B C 1
ATOM 5762 O O . ALA B 1 325 ? 10.641 -35.781 -0.411 1 94.69 325 ALA B O 1
ATOM 5763 N N . GLU B 1 326 ? 9.531 -34 -1.15 1 97.31 326 GLU B N 1
ATOM 5764 C CA . GLU B 1 326 ? 8.82 -33.781 0.105 1 97.31 326 GLU B CA 1
ATOM 5765 C C . GLU B 1 326 ? 7.523 -34.594 0.151 1 97.31 326 GLU B C 1
ATOM 5767 O O . GLU B 1 326 ? 7.18 -35.188 1.187 1 97.31 326 GLU B O 1
ATOM 5772 N N . LEU B 1 327 ? 6.809 -34.719 -0.999 1 97.69 327 LEU B N 1
ATOM 5773 C CA . LEU B 1 327 ? 5.457 -35.281 -1.009 1 97.69 327 LEU B CA 1
ATOM 5774 C C . LEU B 1 327 ? 5.457 -36.719 -1.484 1 97.69 327 LEU B C 1
ATOM 5776 O O . LEU B 1 327 ? 4.48 -37.438 -1.282 1 97.69 327 LEU B O 1
ATOM 5780 N N . GLY B 1 328 ? 6.559 -37.156 -2.121 1 95.44 328 GLY B N 1
ATOM 5781 C CA . GLY B 1 328 ? 6.668 -38.531 -2.584 1 95.44 328 GLY B CA 1
ATOM 5782 C C . GLY B 1 328 ? 6.676 -38.625 -4.098 1 95.44 328 GLY B C 1
ATOM 5783 O O . GLY B 1 328 ? 6.332 -37.688 -4.805 1 95.44 328 GLY B O 1
ATOM 5784 N N . PRO B 1 329 ? 7.027 -39.781 -4.617 1 93.5 329 PRO B N 1
ATOM 5785 C CA . PRO B 1 329 ? 7.238 -39.969 -6.055 1 93.5 329 PRO B CA 1
ATOM 5786 C C . PRO B 1 329 ? 5.934 -39.938 -6.852 1 93.5 329 PRO B C 1
ATOM 5788 O O . PRO B 1 329 ? 5.945 -39.625 -8.047 1 93.5 329 PRO B O 1
ATOM 5791 N N . ASN B 1 330 ? 4.84 -40.312 -6.195 1 94.69 330 ASN B N 1
ATOM 5792 C CA . ASN B 1 330 ? 3.545 -40.25 -6.867 1 94.69 330 ASN B CA 1
ATOM 5793 C C . ASN B 1 330 ? 2.857 -38.906 -6.66 1 94.69 330 ASN B C 1
ATOM 5795 O O . ASN B 1 330 ? 1.711 -38.844 -6.211 1 94.69 330 ASN B O 1
ATOM 5799 N N . THR B 1 331 ? 3.598 -37.844 -6.914 1 95.81 331 THR B N 1
ATOM 5800 C CA . THR B 1 331 ? 3.088 -36.5 -6.793 1 95.81 331 THR B CA 1
ATOM 5801 C C . THR B 1 331 ? 2.93 -35.844 -8.164 1 95.81 331 THR B C 1
ATOM 5803 O O . THR B 1 331 ? 3.867 -35.844 -8.969 1 95.81 331 THR B O 1
ATOM 5806 N N . LEU B 1 332 ? 1.738 -35.375 -8.484 1 96.75 332 LEU B N 1
ATOM 5807 C CA . LEU B 1 332 ? 1.538 -34.5 -9.625 1 96.75 332 LEU B CA 1
ATOM 5808 C C . LEU B 1 332 ? 1.678 -33.031 -9.203 1 96.75 332 LEU B C 1
ATOM 5810 O O . LEU B 1 332 ? 0.87 -32.531 -8.422 1 96.75 332 LEU B O 1
ATOM 5814 N N . ALA B 1 333 ? 2.703 -32.438 -9.633 1 96 333 ALA B N 1
ATOM 5815 C CA . ALA B 1 333 ? 2.898 -31.016 -9.383 1 96 333 ALA B CA 1
ATOM 5816 C C . ALA B 1 333 ? 2.541 -30.188 -10.609 1 96 333 ALA B C 1
ATOM 5818 O O . ALA B 1 333 ? 3.102 -30.391 -11.688 1 96 333 ALA B O 1
ATOM 5819 N N . VAL B 1 334 ? 1.61 -29.281 -10.461 1 96.25 334 VAL B N 1
ATOM 5820 C CA . VAL B 1 334 ? 1.174 -28.469 -11.586 1 96.25 334 VAL B CA 1
ATOM 5821 C C . VAL B 1 334 ? 1.202 -26.984 -11.211 1 96.25 334 VAL B C 1
ATOM 5823 O O . VAL B 1 334 ? 0.926 -26.625 -10.062 1 96.25 334 VAL B O 1
ATOM 5826 N N . MET B 1 335 ? 1.567 -26.203 -12.117 1 96.06 335 MET B N 1
ATOM 5827 C CA . MET B 1 335 ? 1.374 -24.766 -12.039 1 96.06 335 MET B CA 1
ATOM 5828 C C . MET B 1 335 ? 0.12 -24.344 -12.797 1 96.06 335 MET B C 1
ATOM 5830 O O . MET B 1 335 ? 0.003 -24.594 -14 1 96.06 335 MET B O 1
ATOM 5834 N N . GLU B 1 336 ? -0.805 -23.891 -12.117 1 97.88 336 GLU B N 1
ATOM 5835 C CA . GLU B 1 336 ? -1.991 -23.328 -12.758 1 97.88 336 GLU B CA 1
ATOM 5836 C C . GLU B 1 336 ? -1.773 -21.859 -13.141 1 97.88 336 GLU B C 1
ATOM 5838 O O . GLU B 1 336 ? -1.795 -20.984 -12.273 1 97.88 336 GLU B O 1
ATOM 5843 N N . GLU B 1 337 ? -1.613 -21.594 -14.414 1 97.38 337 GLU B N 1
ATOM 5844 C CA . GLU B 1 337 ? -1.265 -20.266 -14.914 1 97.38 337 GLU B CA 1
ATOM 5845 C C . GLU B 1 337 ? -2.467 -19.594 -15.57 1 97.38 337 GLU B C 1
ATOM 5847 O O . GLU B 1 337 ? -2.92 -20.016 -16.641 1 97.38 337 GLU B O 1
ATOM 5852 N N . PHE B 1 338 ? -2.938 -18.531 -14.922 1 98.06 338 PHE B N 1
ATOM 5853 C CA . PHE B 1 338 ? -3.996 -17.734 -15.523 1 98.06 338 PHE B CA 1
ATOM 5854 C C . PHE B 1 338 ? -3.412 -16.641 -16.406 1 98.06 338 PHE B C 1
ATOM 5856 O O . PHE B 1 338 ? -2.561 -15.867 -15.953 1 98.06 338 PHE B O 1
ATOM 5863 N N . GLY B 1 339 ? -3.941 -16.562 -17.609 1 96.69 339 GLY B N 1
ATOM 5864 C CA . GLY B 1 339 ? -3.539 -15.453 -18.453 1 96.69 339 GLY B CA 1
ATOM 5865 C C . GLY B 1 339 ? -4.07 -14.117 -17.969 1 96.69 339 GLY B C 1
ATOM 5866 O O . GLY B 1 339 ? -5.16 -14.039 -17.391 1 96.69 339 GLY B O 1
ATOM 5867 N N . THR B 1 340 ? -3.281 -13.039 -18.219 1 96.12 340 THR B N 1
ATOM 5868 C CA . THR B 1 340 ? -3.662 -11.695 -17.797 1 96.12 340 THR B CA 1
ATOM 5869 C C . THR B 1 340 ? -3.639 -10.734 -18.984 1 96.12 340 THR B C 1
ATOM 5871 O O . THR B 1 340 ? -4.57 -10.711 -19.797 1 96.12 340 THR B O 1
ATOM 5874 N N . VAL B 1 341 ? -2.498 -10.031 -19.188 1 91.56 341 VAL B N 1
ATOM 5875 C CA . VAL B 1 341 ? -2.373 -9.078 -20.281 1 91.56 341 VAL B CA 1
ATOM 5876 C C . VAL B 1 341 ? -1.338 -9.57 -21.281 1 91.56 341 VAL B C 1
ATOM 5878 O O . VAL B 1 341 ? -0.788 -10.664 -21.125 1 91.56 341 VAL B O 1
ATOM 5881 N N . ASN B 1 342 ? -1.135 -8.773 -22.328 1 88.44 342 ASN B N 1
ATOM 5882 C CA . ASN B 1 342 ? -0.133 -9.102 -23.328 1 88.44 342 ASN B CA 1
ATOM 5883 C C . ASN B 1 342 ? 1.235 -9.352 -22.703 1 88.44 342 ASN B C 1
ATOM 5885 O O . ASN B 1 342 ? 1.641 -8.641 -21.781 1 88.44 342 ASN B O 1
ATOM 5889 N N . PRO B 1 343 ? 1.934 -10.414 -23.172 1 87.88 343 PRO B N 1
ATOM 5890 C CA . PRO B 1 343 ? 3.227 -10.773 -22.594 1 87.88 343 PRO B CA 1
ATOM 5891 C C . PRO B 1 343 ? 4.227 -9.617 -22.609 1 87.88 343 PRO B C 1
ATOM 5893 O O . PRO B 1 343 ? 5.082 -9.523 -21.734 1 87.88 343 PRO B O 1
ATOM 5896 N N . LEU B 1 344 ? 4.145 -8.719 -23.578 1 88.62 344 LEU B N 1
ATOM 5897 C CA . LEU B 1 344 ? 5.051 -7.582 -23.625 1 88.62 344 LEU B CA 1
ATOM 5898 C C . LEU B 1 344 ? 4.805 -6.637 -22.453 1 88.62 344 LEU B C 1
ATOM 5900 O O . LEU B 1 344 ? 5.742 -6.023 -21.938 1 88.62 344 LEU B O 1
ATOM 5904 N N . TYR B 1 345 ? 3.541 -6.531 -22.078 1 90.25 345 TYR B N 1
ATOM 5905 C CA . TYR B 1 345 ? 3.209 -5.695 -20.938 1 90.25 345 TYR B CA 1
ATOM 5906 C C . TYR B 1 345 ? 3.684 -6.344 -19.641 1 90.25 345 TYR B C 1
ATOM 5908 O O . TYR B 1 345 ? 4.09 -5.652 -18.703 1 90.25 345 TYR B O 1
ATOM 5916 N N . VAL B 1 346 ? 3.607 -7.691 -19.625 1 93.88 346 VAL B N 1
ATOM 5917 C CA . VAL B 1 346 ? 4.105 -8.438 -18.469 1 93.88 346 VAL B CA 1
ATOM 5918 C C . VAL B 1 346 ? 5.613 -8.219 -18.344 1 93.88 346 VAL B C 1
ATOM 5920 O O . VAL B 1 346 ? 6.102 -7.879 -17.25 1 93.88 346 VAL B O 1
ATOM 5923 N N . ALA B 1 347 ? 6.32 -8.344 -19.438 1 94.75 347 ALA B N 1
ATOM 5924 C CA . ALA B 1 347 ? 7.77 -8.172 -19.422 1 94.75 347 ALA B CA 1
ATOM 5925 C C . ALA B 1 347 ? 8.148 -6.754 -19.016 1 94.75 347 ALA B C 1
ATOM 5927 O O . ALA B 1 347 ? 9.078 -6.551 -18.234 1 94.75 347 ALA B O 1
ATOM 5928 N N . ARG B 1 348 ? 7.465 -5.809 -19.594 1 94.81 348 ARG B N 1
ATOM 5929 C CA . ARG B 1 348 ? 7.715 -4.406 -19.266 1 94.81 348 ARG B CA 1
ATOM 5930 C C . ARG B 1 348 ? 7.586 -4.16 -17.766 1 94.81 348 ARG B C 1
ATOM 5932 O O . ARG B 1 348 ? 8.445 -3.52 -17.156 1 94.81 348 ARG B O 1
ATOM 5939 N N . ALA B 1 349 ? 6.492 -4.66 -17.203 1 96.38 349 ALA B N 1
ATOM 5940 C CA . ALA B 1 349 ? 6.23 -4.453 -15.773 1 96.38 349 ALA B CA 1
ATOM 5941 C C . ALA B 1 349 ? 7.34 -5.062 -14.922 1 96.38 349 ALA B C 1
ATOM 5943 O O . ALA B 1 349 ? 7.816 -4.434 -13.977 1 96.38 349 ALA B O 1
ATOM 5944 N N . VAL B 1 350 ? 7.801 -6.242 -15.281 1 98.12 350 VAL B N 1
ATOM 5945 C CA . VAL B 1 350 ? 8.82 -6.953 -14.508 1 98.12 350 VAL B CA 1
ATOM 5946 C C . VAL B 1 350 ? 10.133 -6.184 -14.562 1 98.12 350 VAL B C 1
ATOM 5948 O O . VAL B 1 350 ? 10.773 -5.957 -13.523 1 98.12 350 VAL B O 1
ATOM 5951 N N . VAL B 1 351 ? 10.5 -5.762 -15.734 1 98.25 351 VAL B N 1
ATOM 5952 C CA . VAL B 1 351 ? 11.781 -5.102 -15.938 1 98.25 351 VAL B CA 1
ATOM 5953 C C . VAL B 1 351 ? 11.789 -3.75 -15.227 1 98.25 351 VAL B C 1
ATOM 5955 O O . VAL B 1 351 ? 12.719 -3.438 -14.477 1 98.25 351 VAL B O 1
ATOM 5958 N N . LEU B 1 352 ? 10.766 -2.984 -15.43 1 97.81 352 LEU B N 1
ATOM 5959 C CA . LEU B 1 352 ? 10.758 -1.619 -14.914 1 97.81 352 LEU B CA 1
ATOM 5960 C C . LEU B 1 352 ? 10.594 -1.614 -13.398 1 97.81 352 LEU B C 1
ATOM 5962 O O . LEU B 1 352 ? 11.195 -0.788 -12.711 1 97.81 352 LEU B O 1
ATOM 5966 N N . GLU B 1 353 ? 9.75 -2.475 -12.906 1 98.44 353 GLU B N 1
ATOM 5967 C CA . GLU B 1 353 ? 9.617 -2.535 -11.453 1 98.44 353 GLU B CA 1
ATOM 5968 C C . GLU B 1 353 ? 10.93 -2.947 -10.789 1 98.44 353 GLU B C 1
ATOM 5970 O O . GLU B 1 353 ? 11.312 -2.389 -9.766 1 98.44 353 GLU B O 1
ATOM 5975 N N . ASN B 1 354 ? 11.617 -3.943 -11.328 1 98.62 354 ASN B N 1
ATOM 5976 C CA . ASN B 1 354 ? 12.898 -4.348 -10.75 1 98.62 354 ASN B CA 1
ATOM 5977 C C . ASN B 1 354 ? 13.93 -3.223 -10.828 1 98.62 354 ASN B C 1
ATOM 5979 O O . ASN B 1 354 ? 14.727 -3.035 -9.906 1 98.62 354 ASN B O 1
ATOM 5983 N N . ALA B 1 355 ? 13.961 -2.531 -11.953 1 98 355 ALA B N 1
ATOM 5984 C CA . ALA B 1 355 ? 14.852 -1.385 -12.078 1 98 355 ALA B CA 1
ATOM 5985 C C . ALA B 1 355 ? 14.578 -0.356 -10.984 1 98 355 ALA B C 1
ATOM 5987 O O . ALA B 1 355 ? 15.508 0.154 -10.352 1 98 355 ALA B O 1
ATOM 5988 N N . ALA B 1 356 ? 13.305 -0.047 -10.805 1 98 356 ALA B N 1
ATOM 5989 C CA . ALA B 1 356 ? 12.938 0.917 -9.773 1 98 356 ALA B CA 1
ATOM 5990 C C . ALA B 1 356 ? 13.32 0.404 -8.383 1 98 356 ALA B C 1
ATOM 5992 O O . ALA B 1 356 ? 13.812 1.164 -7.547 1 98 356 ALA B O 1
ATOM 5993 N N . TYR B 1 357 ? 13.078 -0.843 -8.164 1 98 357 TYR B N 1
ATOM 5994 C CA . TYR B 1 357 ? 13.43 -1.465 -6.891 1 98 357 TYR B CA 1
ATOM 5995 C C . TYR B 1 357 ? 14.914 -1.305 -6.605 1 98 357 TYR B C 1
ATOM 5997 O O . TYR B 1 357 ? 15.312 -1.064 -5.461 1 98 357 TYR B O 1
ATOM 6005 N N . GLN B 1 358 ? 15.719 -1.443 -7.605 1 97.38 358 GLN B N 1
ATOM 6006 C CA . GLN B 1 358 ? 17.172 -1.422 -7.441 1 97.38 358 GLN B CA 1
ATOM 6007 C C . GLN B 1 358 ? 17.688 0.009 -7.359 1 97.38 358 GLN B C 1
ATOM 6009 O O . GLN B 1 358 ? 18.656 0.283 -6.633 1 97.38 358 GLN B O 1
ATOM 6014 N N . LEU B 1 359 ? 17.062 0.931 -8.094 1 96.56 359 LEU B N 1
ATOM 6015 C CA . LEU B 1 359 ? 17.766 2.188 -8.359 1 96.56 359 LEU B CA 1
ATOM 6016 C C . LEU B 1 359 ? 17.047 3.355 -7.691 1 96.56 359 LEU B C 1
ATOM 6018 O O . LEU B 1 359 ? 17.609 4.441 -7.547 1 96.56 359 LEU B O 1
ATOM 6022 N N . CYS B 1 360 ? 15.766 3.176 -7.281 1 96.69 360 CYS B N 1
ATOM 6023 C CA . CYS B 1 360 ? 15.031 4.25 -6.625 1 96.69 360 CYS B CA 1
ATOM 6024 C C . CYS B 1 360 ? 13.969 3.691 -5.691 1 96.69 360 CYS B C 1
ATOM 6026 O O . CYS B 1 360 ? 12.812 4.121 -5.73 1 96.69 360 CYS B O 1
ATOM 6028 N N . ARG B 1 361 ? 14.398 2.75 -4.871 1 95.19 361 ARG B N 1
ATOM 6029 C CA . ARG B 1 361 ? 13.508 2.016 -3.979 1 95.19 361 ARG B CA 1
ATOM 6030 C C . ARG B 1 361 ? 12.766 2.967 -3.041 1 95.19 361 ARG B C 1
ATOM 6032 O O . ARG B 1 361 ? 13.375 3.85 -2.436 1 95.19 361 ARG B O 1
ATOM 6039 N N . GLY B 1 362 ? 11.453 2.777 -2.973 1 94.06 362 GLY B N 1
ATOM 6040 C CA . GLY B 1 362 ? 10.656 3.537 -2.02 1 94.06 362 GLY B CA 1
ATOM 6041 C C . GLY B 1 362 ? 10.219 4.887 -2.553 1 94.06 362 GLY B C 1
ATOM 6042 O O . GLY B 1 362 ? 9.445 5.594 -1.906 1 94.06 362 GLY B O 1
ATOM 6043 N N . SER B 1 363 ? 10.688 5.316 -3.707 1 96.06 363 SER B N 1
ATOM 6044 C CA . SER B 1 363 ? 10.289 6.578 -4.32 1 96.06 363 SER B CA 1
ATOM 6045 C C . SER B 1 363 ? 8.906 6.477 -4.949 1 96.06 363 SER B C 1
ATOM 6047 O O . SER B 1 363 ? 8.328 5.391 -5.023 1 96.06 363 SER B O 1
ATOM 6049 N N . TYR B 1 364 ? 8.406 7.602 -5.363 1 95.69 364 TYR B N 1
ATOM 6050 C CA . TYR B 1 364 ? 7.133 7.594 -6.082 1 95.69 364 TYR B CA 1
ATOM 6051 C C . TYR B 1 364 ? 7.254 6.836 -7.395 1 95.69 364 TYR B C 1
ATOM 6053 O O . TYR B 1 364 ? 6.324 6.141 -7.805 1 95.69 364 TYR B O 1
ATOM 6061 N N . THR B 1 365 ? 8.398 6.973 -8.062 1 96 365 THR B N 1
ATOM 6062 C CA . THR B 1 365 ? 8.641 6.219 -9.289 1 96 365 THR B CA 1
ATOM 6063 C C . THR B 1 365 ? 8.508 4.719 -9.031 1 96 365 THR B C 1
ATOM 6065 O O . THR B 1 365 ? 7.867 4.008 -9.805 1 96 365 THR B O 1
ATOM 6068 N N . HIS B 1 366 ? 9.102 4.266 -7.988 1 97.31 366 HIS B N 1
ATOM 6069 C CA . HIS B 1 366 ? 8.984 2.857 -7.625 1 97.31 366 HIS B CA 1
ATOM 6070 C C . HIS B 1 366 ? 7.523 2.465 -7.402 1 97.31 366 HIS B C 1
ATOM 6072 O O . HIS B 1 366 ? 7.09 1.399 -7.844 1 97.31 366 HIS B O 1
ATOM 6078 N N . THR B 1 367 ? 6.781 3.307 -6.727 1 96.12 367 THR B N 1
ATOM 6079 C CA . THR B 1 367 ? 5.367 3.061 -6.465 1 96.12 367 THR B CA 1
ATOM 6080 C C . THR B 1 367 ? 4.59 2.918 -7.77 1 96.12 367 THR B C 1
ATOM 6082 O O . THR B 1 367 ? 3.721 2.055 -7.891 1 96.12 367 THR B O 1
ATOM 6085 N N . VAL B 1 368 ? 4.898 3.762 -8.672 1 93.5 368 VAL B N 1
ATOM 6086 C CA . VAL B 1 368 ? 4.234 3.715 -9.969 1 93.5 368 VAL B CA 1
ATOM 6087 C C . VAL B 1 368 ? 4.555 2.396 -10.664 1 93.5 368 VAL B C 1
ATOM 6089 O O . VAL B 1 368 ? 3.664 1.745 -11.219 1 93.5 368 VAL B O 1
ATOM 6092 N N . MET B 1 369 ? 5.816 2.01 -10.617 1 96.31 369 MET B N 1
ATOM 6093 C CA . MET B 1 369 ? 6.191 0.746 -11.242 1 96.31 369 MET B CA 1
ATOM 6094 C C . MET B 1 369 ? 5.512 -0.43 -10.547 1 96.31 369 MET B C 1
ATOM 6096 O O . MET B 1 369 ? 5.156 -1.417 -11.195 1 96.31 369 MET B O 1
ATOM 6100 N N . GLN B 1 370 ? 5.344 -0.342 -9.242 1 96.81 370 GLN B N 1
ATOM 6101 C CA . GLN B 1 370 ? 4.613 -1.363 -8.508 1 96.81 370 GLN B CA 1
ATOM 6102 C C . GLN B 1 370 ? 3.17 -1.469 -8.992 1 96.81 370 GLN B C 1
ATOM 6104 O O . GLN B 1 370 ? 2.629 -2.57 -9.109 1 96.81 370 GLN B O 1
ATOM 6109 N N . SER B 1 371 ? 2.57 -0.354 -9.266 1 93.25 371 SER B N 1
ATOM 6110 C CA . SER B 1 371 ? 1.199 -0.376 -9.766 1 93.25 371 SER B CA 1
ATOM 6111 C C . SER B 1 371 ? 1.123 -1.033 -11.141 1 93.25 371 SER B C 1
ATOM 6113 O O . SER B 1 371 ? 0.134 -1.694 -11.461 1 93.25 371 SER B O 1
ATOM 6115 N N . TRP B 1 372 ? 2.154 -0.825 -11.906 1 93.06 372 TRP B N 1
ATOM 6116 C CA . TRP B 1 372 ? 2.17 -1.471 -13.219 1 93.06 372 TRP B CA 1
ATOM 6117 C C . TRP B 1 372 ? 2.33 -2.98 -13.078 1 93.06 372 TRP B C 1
ATOM 6119 O O . TRP B 1 372 ? 1.78 -3.746 -13.875 1 93.06 372 TRP B O 1
ATOM 6129 N N . MET B 1 373 ? 3.082 -3.41 -12.102 1 96.31 373 MET B N 1
ATOM 6130 C CA . MET B 1 373 ? 3.189 -4.832 -11.797 1 96.31 373 MET B CA 1
ATOM 6131 C C . MET B 1 373 ? 1.832 -5.414 -11.414 1 96.31 373 MET B C 1
ATOM 6133 O O . MET B 1 373 ? 1.446 -6.477 -11.906 1 96.31 373 MET B O 1
ATOM 6137 N N . ARG B 1 374 ? 1.193 -4.723 -10.523 1 95.69 374 ARG B N 1
ATOM 6138 C CA . ARG B 1 374 ? -0.144 -5.148 -10.125 1 95.69 374 ARG B CA 1
ATOM 6139 C C . ARG B 1 374 ? -1.061 -5.281 -11.336 1 95.69 374 ARG B C 1
ATOM 6141 O O . ARG B 1 374 ? -1.756 -6.285 -11.484 1 95.69 374 ARG B O 1
ATOM 6148 N N . ASP B 1 375 ? -1.014 -4.32 -12.211 1 91.81 375 ASP B N 1
ATOM 6149 C CA . ASP B 1 375 ? -1.911 -4.301 -13.367 1 91.81 375 ASP B CA 1
ATOM 6150 C C . ASP B 1 375 ? -1.609 -5.453 -14.32 1 91.81 375 ASP B C 1
ATOM 6152 O O . ASP B 1 375 ? -2.514 -5.988 -14.961 1 91.81 375 ASP B O 1
ATOM 6156 N N . ALA B 1 376 ? -0.387 -5.789 -14.359 1 95.06 376 ALA B N 1
ATOM 6157 C CA . ALA B 1 376 ? 0.031 -6.832 -15.297 1 95.06 376 ALA B CA 1
ATOM 6158 C C . ALA B 1 376 ? -0.317 -8.219 -14.766 1 95.06 376 ALA B C 1
ATOM 6160 O O . ALA B 1 376 ? -0.643 -9.125 -15.539 1 95.06 376 ALA B O 1
ATOM 6161 N N . PHE B 1 377 ? -0.283 -8.406 -13.461 1 97.75 377 PHE B N 1
ATOM 6162 C CA . PHE B 1 377 ? -0.376 -9.766 -12.93 1 97.75 377 PHE B CA 1
ATOM 6163 C C . PHE B 1 377 ? -1.654 -9.938 -12.125 1 97.75 377 PHE B C 1
ATOM 6165 O O . PHE B 1 377 ? -2.031 -11.062 -11.789 1 97.75 377 PHE B O 1
ATOM 6172 N N . TYR B 1 378 ? -2.318 -8.938 -11.805 1 97.31 378 TYR B N 1
ATOM 6173 C CA . TYR B 1 378 ? -3.52 -8.938 -10.977 1 97.31 378 TYR B CA 1
ATOM 6174 C C . TYR B 1 378 ? -4.574 -8 -11.555 1 97.31 378 TYR B C 1
ATOM 6176 O O . TYR B 1 378 ? -4.926 -6.992 -10.938 1 97.31 378 TYR B O 1
ATOM 6184 N N . PRO B 1 379 ? -5.078 -8.367 -12.781 1 95 379 PRO B N 1
ATOM 6185 C CA . PRO B 1 379 ? -6.094 -7.516 -13.406 1 95 379 PRO B CA 1
ATOM 6186 C C . PRO B 1 379 ? -7.309 -7.289 -12.508 1 95 379 PRO B C 1
ATOM 6188 O O . PRO B 1 379 ? -7.746 -8.211 -11.812 1 95 379 PRO B O 1
ATOM 6191 N N . GLN B 1 380 ? -7.895 -6.117 -12.641 1 95.06 380 GLN B N 1
ATOM 6192 C CA . GLN B 1 380 ? -8.945 -5.719 -11.711 1 95.06 380 GLN B CA 1
ATOM 6193 C C . GLN B 1 380 ? -10.32 -5.812 -12.359 1 95.06 380 GLN B C 1
ATOM 6195 O O . GLN B 1 380 ? -11.336 -5.52 -11.719 1 95.06 380 GLN B O 1
ATOM 6200 N N . GLU B 1 381 ? -10.367 -6.246 -13.656 1 93.38 381 GLU B N 1
ATOM 6201 C CA . GLU B 1 381 ? -11.648 -6.441 -14.32 1 93.38 381 GLU B CA 1
ATOM 6202 C C . GLU B 1 381 ? -12.492 -7.484 -13.594 1 93.38 381 GLU B C 1
ATOM 6204 O O . GLU B 1 381 ? -11.992 -8.547 -13.219 1 93.38 381 GLU B O 1
ATOM 6209 N N . ILE B 1 382 ? -13.789 -7.156 -13.492 1 95 382 ILE B N 1
ATOM 6210 C CA . ILE B 1 382 ? -14.695 -8.047 -12.781 1 95 382 ILE B CA 1
ATOM 6211 C C . ILE B 1 382 ? -14.82 -9.367 -13.531 1 95 382 ILE B C 1
ATOM 6213 O O . ILE B 1 382 ? -14.914 -10.43 -12.914 1 95 382 ILE B O 1
ATOM 6217 N N . SER B 1 383 ? -14.766 -9.312 -14.859 1 94.31 383 SER B N 1
ATOM 6218 C CA . SER B 1 383 ? -14.844 -10.531 -15.656 1 94.31 383 SER B CA 1
ATOM 6219 C C . SER B 1 383 ? -13.648 -11.438 -15.391 1 94.31 383 SER B C 1
ATOM 6221 O O . SER B 1 383 ? -13.797 -12.664 -15.32 1 94.31 383 SER B O 1
ATOM 6223 N N . PHE B 1 384 ? -12.477 -10.898 -15.258 1 97.12 384 PHE B N 1
ATOM 6224 C CA . PHE B 1 384 ? -11.281 -11.664 -14.914 1 97.12 384 PHE B CA 1
ATOM 6225 C C . PHE B 1 384 ? -11.453 -12.352 -13.562 1 97.12 384 PHE B C 1
ATOM 6227 O O . PHE B 1 384 ? -11.148 -13.539 -13.422 1 97.12 384 PHE B O 1
ATOM 6234 N N . LYS B 1 385 ? -11.961 -11.586 -12.602 1 97.69 385 LYS B N 1
ATOM 6235 C CA . LYS B 1 385 ? -12.109 -12.094 -11.242 1 97.69 385 LYS B CA 1
ATOM 6236 C C . LYS B 1 385 ? -13.148 -13.219 -11.188 1 97.69 385 LYS B C 1
ATOM 6238 O O . LYS B 1 385 ? -12.93 -14.242 -10.531 1 97.69 385 LYS B O 1
ATOM 6243 N N . HIS B 1 386 ? -14.203 -13.094 -11.953 1 97.06 386 HIS B N 1
ATOM 6244 C CA . HIS B 1 386 ? -15.18 -14.18 -12.039 1 97.06 386 HIS B CA 1
ATOM 6245 C C . HIS B 1 386 ? -14.578 -15.414 -12.688 1 97.06 386 HIS B C 1
ATOM 6247 O O . HIS B 1 386 ? -14.766 -16.531 -12.203 1 97.06 386 HIS B O 1
ATOM 6253 N N . ALA B 1 387 ? -13.859 -15.227 -13.711 1 97.94 387 ALA B N 1
ATOM 6254 C CA . ALA B 1 387 ? -13.297 -16.344 -14.469 1 97.94 387 ALA B CA 1
ATOM 6255 C C . ALA B 1 387 ? -12.289 -17.125 -13.633 1 97.94 387 ALA B C 1
ATOM 6257 O O . ALA B 1 387 ? -12.289 -18.359 -13.641 1 97.94 387 ALA B O 1
ATOM 6258 N N . THR B 1 388 ? -11.453 -16.391 -12.953 1 98.62 388 THR B N 1
ATOM 6259 C CA . THR B 1 388 ? -10.391 -17.078 -12.211 1 98.62 388 THR B CA 1
ATOM 6260 C C . THR B 1 388 ? -10.961 -17.797 -10.984 1 98.62 388 THR B C 1
ATOM 6262 O O . THR B 1 388 ? -10.5 -18.875 -10.633 1 98.62 388 THR B O 1
ATOM 6265 N N . LEU B 1 389 ? -11.969 -17.188 -10.344 1 98.5 389 LEU B N 1
ATOM 6266 C CA . LEU B 1 389 ? -12.625 -17.891 -9.234 1 98.5 389 LEU B CA 1
ATOM 6267 C C . LEU B 1 389 ? -13.281 -19.172 -9.719 1 98.5 389 LEU B C 1
ATOM 6269 O O . LEU B 1 389 ? -13.172 -20.219 -9.07 1 98.5 389 LEU B O 1
ATOM 6273 N N . LYS B 1 390 ? -13.93 -19.094 -10.836 1 98 390 LYS B N 1
ATOM 6274 C CA . LYS B 1 390 ? -14.633 -20.25 -11.383 1 98 390 LYS B CA 1
ATOM 6275 C C . LYS B 1 390 ? -13.656 -21.344 -11.773 1 98 390 LYS B C 1
ATOM 6277 O O . LYS B 1 390 ? -13.789 -22.5 -11.336 1 98 390 LYS B O 1
ATOM 6282 N N . ARG B 1 391 ? -12.688 -21.031 -12.523 1 98.5 391 ARG B N 1
ATOM 6283 C CA . ARG B 1 391 ? -11.758 -22.016 -13.047 1 98.5 391 ARG B CA 1
ATOM 6284 C C . ARG B 1 391 ? -10.836 -22.547 -11.953 1 98.5 391 ARG B C 1
ATOM 6286 O O . ARG B 1 391 ? -10.5 -23.734 -11.93 1 98.5 391 ARG B O 1
ATOM 6293 N N . GLY B 1 392 ? -10.406 -21.625 -11.086 1 98.75 392 GLY B N 1
ATOM 6294 C CA . GLY B 1 392 ? -9.586 -22.062 -9.969 1 98.75 392 GLY B CA 1
ATOM 6295 C C . GLY B 1 392 ? -10.289 -23.047 -9.055 1 98.75 392 GLY B C 1
ATOM 6296 O O . GLY B 1 392 ? -9.703 -24.047 -8.648 1 98.75 392 GLY B O 1
ATOM 6297 N N . SER B 1 393 ? -11.547 -22.75 -8.727 1 98.44 393 SER B N 1
ATOM 6298 C CA . SER B 1 393 ? -12.328 -23.672 -7.906 1 98.44 393 SER B CA 1
ATOM 6299 C C . SER B 1 393 ? -12.547 -25 -8.609 1 98.44 393 SER B C 1
ATOM 6301 O O . SER B 1 393 ? -12.445 -26.062 -7.996 1 98.44 393 SER B O 1
ATOM 6303 N N . SER B 1 394 ? -12.844 -24.891 -9.875 1 98.25 394 SER B N 1
ATOM 6304 C CA . SER B 1 394 ? -13.062 -26.109 -10.648 1 98.25 394 SER B CA 1
ATOM 6305 C C . SER B 1 394 ? -11.828 -27 -10.641 1 98.25 394 SER B C 1
ATOM 6307 O O . SER B 1 394 ? -11.93 -28.219 -10.5 1 98.25 394 SER B O 1
ATOM 6309 N N . ALA B 1 395 ? -10.688 -26.422 -10.836 1 98.56 395 ALA B N 1
ATOM 6310 C CA . ALA B 1 395 ? -9.438 -27.188 -10.836 1 98.56 395 ALA B CA 1
ATOM 6311 C C . ALA B 1 395 ? -9.203 -27.859 -9.484 1 98.56 395 ALA B C 1
ATOM 6313 O O . ALA B 1 395 ? -8.82 -29.016 -9.422 1 98.56 395 ALA B O 1
ATOM 6314 N N . PHE B 1 396 ? -9.445 -27.141 -8.438 1 98.69 396 PHE B N 1
ATOM 6315 C CA . PHE B 1 396 ? -9.273 -27.688 -7.09 1 98.69 396 PHE B CA 1
ATOM 6316 C C . PHE B 1 396 ? -10.18 -28.891 -6.875 1 98.69 396 PHE B C 1
ATOM 6318 O O . PHE B 1 396 ? -9.719 -29.938 -6.414 1 98.69 396 PHE B O 1
ATOM 6325 N N . TRP B 1 397 ? -11.391 -28.75 -7.203 1 98.06 397 TRP B N 1
ATOM 6326 C CA . TRP B 1 397 ? -12.359 -29.812 -6.922 1 98.06 397 TRP B CA 1
ATOM 6327 C C . TRP B 1 397 ? -12.148 -31 -7.852 1 98.06 397 TRP B C 1
ATOM 6329 O O . TRP B 1 397 ? -12.422 -32.156 -7.48 1 98.06 397 TRP B O 1
ATOM 6339 N N . SER B 1 398 ? -11.633 -30.75 -9.039 1 98.12 398 SER B N 1
ATOM 6340 C CA . SER B 1 398 ? -11.258 -31.859 -9.906 1 98.12 398 SER B CA 1
ATOM 6341 C C . SER B 1 398 ? -10.133 -32.688 -9.289 1 98.12 398 SER B C 1
ATOM 6343 O O . SER B 1 398 ? -10.188 -33.906 -9.312 1 98.12 398 SER B O 1
ATOM 6345 N N . ALA B 1 399 ? -9.148 -32 -8.797 1 98.44 399 ALA B N 1
ATOM 6346 C CA . ALA B 1 399 ? -8.047 -32.688 -8.125 1 98.44 399 ALA B CA 1
ATOM 6347 C C . ALA B 1 399 ? -8.531 -33.438 -6.875 1 98.44 399 ALA B C 1
ATOM 6349 O O . ALA B 1 399 ? -8.133 -34.562 -6.621 1 98.44 399 ALA B O 1
ATOM 6350 N N . TRP B 1 400 ? -9.391 -32.75 -6.133 1 98.12 400 TRP B N 1
ATOM 6351 C CA . TRP B 1 400 ? -9.984 -33.344 -4.938 1 98.12 400 TRP B CA 1
ATOM 6352 C C . TRP B 1 400 ? -10.734 -34.625 -5.281 1 98.12 400 TRP B C 1
ATOM 6354 O O . TRP B 1 400 ? -10.539 -35.656 -4.633 1 98.12 400 TRP B O 1
ATOM 6364 N N . THR B 1 401 ? -11.531 -34.562 -6.332 1 97.44 401 THR B N 1
ATOM 6365 C CA . THR B 1 401 ? -12.344 -35.719 -6.746 1 97.44 401 THR B CA 1
ATOM 6366 C C . THR B 1 401 ? -11.453 -36.875 -7.207 1 97.44 401 THR B C 1
ATOM 6368 O O . THR B 1 401 ? -11.711 -38.031 -6.875 1 97.44 401 THR B O 1
ATOM 6371 N N . TYR B 1 402 ? -10.469 -36.531 -7.938 1 97.44 402 TYR B N 1
ATOM 6372 C CA . TYR B 1 402 ? -9.539 -37.562 -8.398 1 97.44 402 TYR B CA 1
ATOM 6373 C C . TYR B 1 402 ? -8.922 -38.312 -7.219 1 97.44 402 TYR B C 1
ATOM 6375 O O . TYR B 1 402 ? -8.914 -39.531 -7.195 1 97.44 402 TYR B O 1
ATOM 6383 N N . LEU B 1 403 ? -8.414 -37.594 -6.219 1 97.25 403 LEU B N 1
ATOM 6384 C CA . LEU B 1 403 ? -7.766 -38.188 -5.062 1 97.25 403 LEU B CA 1
ATOM 6385 C C . LEU B 1 403 ? -8.773 -38.938 -4.203 1 97.25 403 LEU B C 1
ATOM 6387 O O . LEU B 1 403 ? -8.438 -39.938 -3.58 1 97.25 403 LEU B O 1
ATOM 6391 N N . ALA B 1 404 ? -9.992 -38.438 -4.195 1 95.81 404 ALA B N 1
ATOM 6392 C CA . ALA B 1 404 ? -11.031 -39.094 -3.395 1 95.81 404 ALA B CA 1
ATOM 6393 C C . ALA B 1 404 ? -11.445 -40.438 -3.994 1 95.81 404 ALA B C 1
ATOM 6395 O O . ALA B 1 404 ? -11.766 -41.375 -3.266 1 95.81 404 ALA B O 1
ATOM 6396 N N . GLU B 1 405 ? -11.422 -40.5 -5.27 1 92.06 405 GLU B N 1
ATOM 6397 C CA . GLU B 1 405 ? -12.008 -41.656 -5.938 1 92.06 405 GLU B CA 1
ATOM 6398 C C . GLU B 1 405 ? -10.922 -42.625 -6.398 1 92.06 405 GLU B C 1
ATOM 6400 O O . GLU B 1 405 ? -11.195 -43.812 -6.621 1 92.06 405 GLU B O 1
ATOM 6405 N N . ASN B 1 406 ? -9.812 -42.125 -6.598 1 79.5 406 ASN B N 1
ATOM 6406 C CA . ASN B 1 406 ? -8.766 -42.969 -7.141 1 79.5 406 ASN B CA 1
ATOM 6407 C C . ASN B 1 406 ? -8.297 -44 -6.117 1 79.5 406 ASN B C 1
ATOM 6409 O O . ASN B 1 406 ? -7.902 -43.625 -5.008 1 79.5 406 ASN B O 1
ATOM 6413 N N . GLN B 1 407 ? -8.555 -45.312 -6.371 1 67.06 407 GLN B N 1
ATOM 6414 C CA . GLN B 1 407 ? -8.305 -46.469 -5.496 1 67.06 407 GLN B CA 1
ATOM 6415 C C . GLN B 1 407 ? -6.844 -46.906 -5.562 1 67.06 407 GLN B C 1
ATOM 6417 O O . GLN B 1 407 ? -6.398 -47.719 -4.766 1 67.06 407 GLN B O 1
ATOM 6422 N N . ARG B 1 408 ? -6.004 -46.25 -6.336 1 54.81 408 ARG B N 1
ATOM 6423 C CA . ARG B 1 408 ? -4.641 -46.75 -6.402 1 54.81 408 ARG B CA 1
ATOM 6424 C C . ARG B 1 408 ? -3.756 -46.094 -5.352 1 54.81 408 ARG B C 1
ATOM 6426 O O . ARG B 1 408 ? -3.973 -44.938 -4.992 1 54.81 408 ARG B O 1
#